Protein 1JVN (pdb70)

Secondary structure (DSSP, 8-state):
--SS-EEEEE--S-S--HHHHHHHHHTT-EEEEESSGGG--STT-S-EEE---S-HHHHHHHHHHTT-HHHHHHHHHTT--EEE--TTGGGEEEETTBTT-----SEEEEEEE--TTTS-SSEEEEE-PPP-TT--TT--TTS-EEEEESEE-B--HHHHHHHHHTT-EEEEEEETTEEEEEEEEETTEEEESSBGGGSHHHHHHHHHHHHTT--PPPP---HHHHHHHS---GGGG----EEEEEEEEE-TTS-EESSTT--HHHHHHHHHHHHTT-SEEEEEEE----GGG-HHHHHHHHHTTT--S-EEEESS-S-EE-TT--EE-HHHHHHHHHHHT-SEEEE-HHHHHHHHHHHHTTS---S-SHHHHHHHHH-GGGEEEEE-EEEEEESSGGG-SS--EE-SS--TT---EEEEEEEETTTTEEEEEEHHHHHHHHHHTT--EEEE--GGGTTT-S---HHHHHHHHHH-SS-EEE-S---SHHHHHHHHHHS--SEEEESHHHHTTS--HHHHHHHHHHTT--------/--SS--EEEE--S-S--HHHHHHHHHTT--EEEESSGGG--TTT-S-EEE---S-HHHHHHHHHHTT-HHHHHHHHHTT--EEE--TTGGGEEEETTBTT-----SEEEEEEEPPTTTS-SSEEEEE-PPP-S---TT--TTS-EEEEESEE-B--HHHHHHHHHTT-EEEEEEETTEEEEEEEEETTEEEESS-GGGSHHHHHHHHHHHHTT--PPPP---HHHHHHHS---GGGG----EEEEEEEEE-TTS-EESSTT--HHHHHHHHHHHHTT-SEEEEEEE----GGG-HHHHHHHHHTTT--S-EEEESS-S-EE-TTS-EE-HHHHHHHHHHTT-SEEEE-HHHHHHHHHHHHTTS---S-SHHHHHHHHH-GGGEEEEE--EEEEESSGGG-SS--EE-SS--TT---EEEEEEEETTTTEEEEEEHHHHHHHHHHHT--EEEE--GGGTT--S---HHHHHHHHHH-SS-EEE-S---SHHHHHHHHHHS--SEEEESHHHHTTS--HHHHHHHHHTTT--------

Organism: Saccharomyces cerevisiae (strain ATCC 204508 / S288c) (NCBI:txid559292)

Nearest PDB structures (foldseek):
  1jvn-assembly2_B  TM=9.986E-01  e=0.000E+00  Saccharomyces cerevisiae
  1ox5-assembly1_A  TM=9.980E-01  e=0.000E+00  Saccharomyces cerevisiae
  1ox4-assembly1_A  TM=9.985E-01  e=0.000E+00  Saccharomyces cerevisiae
  1ox6-assembly2_B  TM=9.957E-01  e=0.000E+00  Saccharomyces cerevisiae
  1ox4-assembly2_B  TM=9.977E-01  e=0.000E+00  Saccharomyces cerevisiae

Sequence (1072 aa):
GSHMPVVHVIDVESGNLQSLTNAIEHLGYEVQLVKSPKDFNISGTSRLILPGVGNYGHFVDNLFNRGFEKPIREYIESGKPIMGIVGLQALFAGSVESPKSTGLNYIDFKLSRFDDSEKPVPEIGWNSCIPSENLFFGLDPYKRYYFVHSFAAILNSEKKKNLENDGWKIAKAKYGSEEFIAAVNKNNIFATQFHPEKSGKAGLNVIENFLKQQSPPIPNYSAEEKELLMNDYSNYGLTRRIIACLDVRTNDQGDLVVTKGDLGKPVQLAQKYYQQGADEVTFLNITDCPLKDTPMLEVLKQAAKTVFVPLTVGGGIKDIVDVDGTKIPALEVASLYFRSGADKVSIGTDAVYAAEKYYELGNRGDGTSPIETISKAYGAQAVVISVDPKRVYVNSQADTKNKVFETEYPGPNGEKYCWYQCTIKGGRESRDLGVWELTRACEALGAGEILLNCIDKDGSNSGYDLELIEHVKDAVKIPVIASSGAGVPEHFEEAFLKTRADACLGAGMFHRGEFTVNDVKEYLLEHGLKVRMDEEGSHMPVVHVIDVESGNLQSLTNAIEHLGYEVQLVKSPKDFNISGTSRLILPGVGNYGHFVDNLFNRGFEKPIREYIESGKPIMGIVGLQALFAGSVESPKSTGLNYIDFKLSRFDDSEKPVPEIGWNSCIPSENLFFGLDPYKRYYFVHSFAAILNSEKKKNLENDGWKIAKAKYGSEEFIAAVNKNNIFATQFHPEKSGKAGLNVIENFLKQQSPPIPNYSAEEKELLMNDYSNYGLTRRIIACLDVRTNDQGDLVVTKGDLGKPVQLAQKYYQQGADEVTFLNITDCPLKDTPMLEVLKQAAKTVFVPLTVGGGIKDIVDVDGTKIPALEVASLYFRSGADKVSIGTDAVYAAEKYYELGNRGDGTSPIETISKAYGAQAVVISVDPKRVYVNSQADTKNKVFETEYPGPNGEKYCWYQCTIKGGRESRDLGVWELTRACEALGAGEILLNCIDKDGSNSGYDLELIEHVKDAVKIPVIASSGAGVPEHFEEAFLKTRADACLGAGMFHRGEFTVNDVKEYLLEHGLKVRMDEE

Foldseek 3Di:
DPPFAEAEEEPLLFFAPLLVQLLQVVLVYHYQYDNAPVSDDLVNHQHYEYEDFFQLCLGQVSCVVSPNLVVVVVNVVVLHAYEYAVHQQLCDQEEPSDVPGGHNHVQYDHKYFDDLVQAAPPDFAWFAWDDDPQDFLARDRLATFTAFHRIFAWDDPVRVVVCVVVQKGFTWTWFQNTIGGQWIDHRRYIYGNTQLSARAPNSSSSVSSSVVVHGDDHDPDDPVSCVLRHQPCQLRRGFFAEEEEFEWEAAPVRETERDHHDVVHLLVLLLVQQQQAHQEYEYEYPYCDFLLVPCVLVSQSSNSSRRSHAYEYEDPLAFDQGNVRDTRGSQNSLRSSRHSHHQAYEAEALLQVQLVVCVVVPNDGPQRGSLQNNCSNRNQSRYEYEWEWDKDFDQDPVRAPDDKDADPDADDVRGRIIFIWTAGDVRPGTDSYTVLSSLLSSVSSGHQEYEYAYVVLAPVLQAFPQVSQQSNVVRDSHAYETHHNHQALVNSVCCSPVHSHSHYYDYVNCVVVVDHSVRSVVVNSVVPGHGRDDHD/DPPAAAAEEEPLLFFAPLLVQLLQVVLVHHYQYHPAPVSDDLVRHQHYEYEDFAQLCLGQVSCVVSPCLVVVVVSVVSLGAYEYAVHQQLCDQEEPSDVVDGHNHVPDDYWYFDDLPQAFPPDFAWFFWDDDPQDFLARDRLATFTAQHGIFAWDDPVSVVVCVVSQKRFTWTFFQNTIGTQWIDHRRYIYGNTQLSARPPSSSSSVSSSSVVHGDDHDDDDPVSCVLRHQPCDLRRGFFAEEEEFEWEAAPVRETERDHPDLVHLLVLLLVQQQLAHQEYEYEYPYCDFLLVPVVLVSQLSSSSRRSHAYEYEDPQAFDQGNVRDTRGSQNSLRSSRHSHHQAYEDEQLLQVQLVVCVVVPNDGPQRGSLQNNCSNRNLSRYEYEWEWDKDFDQDPVRAPADWDFDPDADPVRGRIIFIWTDHDVRPGTDNYTVLSSLLSSVSSGHAEYEYEYNVQAPVCQAFPAVSQQSVVVRDSHAYETEGNNAALVNSLCCSPVHSHSHYYDYVNCVVVVDHVNRSVVVNSVVPGGGRDDHD

Structure (mmCIF, N/CA/C/O backbone):
data_1JVN
#
_entry.id   1JVN
#
_cell.length_a   98.370
_cell.length_b   112.173
_cell.length_c   116.680
_cell.angle_alpha   90.00
_cell.angle_beta   90.00
_cell.angle_gamma   90.00
#
_symmetry.space_group_name_H-M   'P 21 21 21'
#
loop_
_entity.id
_entity.type
_entity.pdbx_description
1 polymer 'BIFUNCTIONAL HISTIDINE BIOSYNTHESIS PROTEIN HISHF'
2 non-polymer 'NICKEL (II) ION'
3 non-polymer 'SULFATE ION'
4 non-polymer 'PYROPHOSPHATE 2-'
5 water water
#
loop_
_atom_site.group_PDB
_atom_site.id
_atom_site.type_symbol
_atom_site.label_atom_id
_atom_site.label_alt_id
_atom_site.label_comp_id
_atom_site.label_asym_id
_atom_site.label_entity_id
_atom_site.label_seq_id
_atom_site.pdbx_PDB_ins_code
_atom_site.Cartn_x
_atom_site.Cartn_y
_atom_site.Cartn_z
_atom_site.occupancy
_atom_site.B_iso_or_equiv
_atom_site.auth_seq_id
_atom_site.auth_comp_id
_atom_site.auth_asym_id
_atom_site.auth_atom_id
_atom_site.pdbx_PDB_model_num
ATOM 1 N N . GLY A 1 1 ? 81.246 48.254 2.974 1.00 22.15 -3 GLY A N 1
ATOM 2 C CA . GLY A 1 1 ? 82.414 49.145 3.203 1.00 23.68 -3 GLY A CA 1
ATOM 3 C C . GLY A 1 1 ? 82.037 50.340 4.060 1.00 23.41 -3 GLY A C 1
ATOM 4 O O . GLY A 1 1 ? 82.910 50.952 4.722 1.00 23.67 -3 GLY A O 1
ATOM 5 N N . SER A 1 2 ? 80.747 50.676 4.036 1.00 22.16 -2 SER A N 1
ATOM 6 C CA . SER A 1 2 ? 80.163 51.783 4.790 1.00 22.88 -2 SER A CA 1
ATOM 7 C C . SER A 1 2 ? 78.636 51.686 4.719 1.00 23.27 -2 SER A C 1
ATOM 8 O O . SER A 1 2 ? 77.918 52.485 5.368 1.00 24.41 -2 SER A O 1
ATOM 11 N N . HIS A 1 3 ? 78.139 50.716 3.944 1.00 24.12 -1 HIS A N 1
ATOM 12 C CA . HIS A 1 3 ? 76.698 50.491 3.773 1.00 24.97 -1 HIS A CA 1
ATOM 13 C C . HIS A 1 3 ? 76.112 49.772 5.000 1.00 25.83 -1 HIS A C 1
ATOM 14 O O . HIS A 1 3 ? 74.881 49.643 5.154 1.00 26.26 -1 HIS A O 1
ATOM 21 N N . MET A 1 4 ? 77.004 49.305 5.868 1.00 26.88 1 MET A N 1
ATOM 22 C CA . MET A 1 4 ? 76.626 48.650 7.123 1.00 27.94 1 MET A CA 1
ATOM 23 C C . MET A 1 4 ? 77.775 48.776 8.141 1.00 27.05 1 MET A C 1
ATOM 24 O O . MET A 1 4 ? 78.949 48.741 7.775 1.00 26.07 1 MET A O 1
ATOM 29 N N . PRO A 1 5 ? 77.491 48.918 9.456 1.00 27.26 2 PRO A N 1
ATOM 30 C CA . PRO A 1 5 ? 78.547 49.123 10.470 1.00 27.06 2 PRO A CA 1
ATOM 31 C C . PRO A 1 5 ? 79.530 47.955 10.543 1.00 28.18 2 PRO A C 1
ATOM 32 O O . PRO A 1 5 ? 79.144 46.795 10.652 1.00 31.10 2 PRO A O 1
ATOM 36 N N . VAL A 1 6 ? 80.808 48.285 10.490 1.00 27.47 3 VAL A N 1
ATOM 37 C CA . VAL A 1 6 ? 81.864 47.289 10.459 1.00 27.32 3 VAL A CA 1
ATOM 38 C C . VAL A 1 6 ? 82.321 46.862 11.848 1.00 26.62 3 VAL A C 1
ATOM 39 O O . VAL A 1 6 ? 82.418 47.697 12.786 1.00 25.48 3 VAL A O 1
ATOM 43 N N . VAL A 1 7 ? 82.569 45.563 11.978 1.00 24.79 4 VAL A N 1
ATOM 44 C CA . VAL A 1 7 ? 83.039 44.966 13.216 1.00 22.61 4 VAL A CA 1
ATOM 45 C C . VAL A 1 7 ? 84.389 44.356 12.904 1.00 23.52 4 VAL A C 1
ATOM 46 O O . VAL A 1 7 ? 84.509 43.483 12.000 1.00 22.39 4 VAL A O 1
ATOM 50 N N . HIS A 1 8 ? 85.410 44.806 13.624 1.00 22.83 5 HIS A N 1
ATOM 51 C CA . HIS A 1 8 ? 86.748 44.275 13.422 1.00 22.91 5 HIS A CA 1
ATOM 52 C C . HIS A 1 8 ? 86.915 43.071 14.321 1.00 23.57 5 HIS A C 1
ATOM 53 O O . HIS A 1 8 ? 86.606 43.126 15.553 1.00 21.88 5 HIS A O 1
ATOM 60 N N . VAL A 1 9 ? 87.351 41.973 13.711 1.00 21.31 6 VAL A N 1
ATOM 61 C CA . VAL A 1 9 ? 87.550 40.721 14.418 1.00 22.32 6 VAL A CA 1
ATOM 62 C C . VAL A 1 9 ? 89.004 40.311 14.311 1.00 23.81 6 VAL A C 1
ATOM 63 O O . VAL A 1 9 ? 89.518 40.025 13.198 1.00 23.18 6 VAL A O 1
ATOM 67 N N . ILE A 1 10 ? 89.681 40.290 15.457 1.00 23.08 7 ILE A N 1
ATOM 68 C CA . ILE A 1 10 ? 91.081 39.897 15.516 1.00 25.74 7 ILE A CA 1
ATOM 69 C C . ILE A 1 10 ? 91.111 38.405 15.203 1.00 26.31 7 ILE A C 1
ATOM 70 O O . ILE A 1 10 ? 90.387 37.601 15.829 1.00 26.27 7 ILE A O 1
ATOM 75 N N . ASP A 1 11 ? 91.920 38.056 14.210 1.00 27.85 8 ASP A N 1
ATOM 76 C CA . ASP A 1 11 ? 92.030 36.693 13.711 1.00 28.84 8 ASP A CA 1
ATOM 77 C C . ASP A 1 11 ? 93.477 36.176 13.777 1.00 30.42 8 ASP A C 1
ATOM 78 O O . ASP A 1 11 ? 94.335 36.589 12.962 1.00 29.43 8 ASP A O 1
ATOM 83 N N . VAL A 1 12 ? 93.744 35.286 14.735 1.00 30.99 9 VAL A N 1
ATOM 84 C CA . VAL A 1 12 ? 95.072 34.690 14.904 1.00 33.71 9 VAL A CA 1
ATOM 85 C C . VAL A 1 12 ? 95.211 33.445 14.018 1.00 34.76 9 VAL A C 1
ATOM 86 O O . VAL A 1 12 ? 96.211 32.695 14.103 1.00 37.17 9 VAL A O 1
ATOM 90 N N . GLU A 1 13 ? 94.206 33.241 13.163 1.00 35.87 10 GLU A N 1
ATOM 91 C CA . GLU A 1 13 ? 94.128 32.130 12.202 1.00 36.86 10 GLU A CA 1
ATOM 92 C C . GLU A 1 13 ? 94.269 30.724 12.816 1.00 37.12 10 GLU A C 1
ATOM 93 O O . GLU A 1 13 ? 95.086 29.878 12.358 1.00 35.88 10 GLU A O 1
ATOM 99 N N . SER A 1 14 ? 93.476 30.483 13.858 1.00 35.90 11 SER A N 1
ATOM 100 C CA . SER A 1 14 ? 93.453 29.202 14.559 1.00 35.47 11 SER A CA 1
ATOM 101 C C . SER A 1 14 ? 92.059 28.972 15.131 1.00 35.38 11 SER A C 1
ATOM 102 O O . SER A 1 14 ? 91.511 29.839 15.863 1.00 34.09 11 SER A O 1
ATOM 105 N N . GLY A 1 15 ? 91.474 27.828 14.788 1.00 34.05 12 GLY A N 1
ATOM 106 C CA . GLY A 1 15 ? 90.153 27.483 15.286 1.00 33.25 12 GLY A CA 1
ATOM 107 C C . GLY A 1 15 ? 88.988 27.941 14.432 1.00 32.85 12 GLY A C 1
ATOM 108 O O . GLY A 1 15 ? 89.175 28.557 13.346 1.00 32.68 12 GLY A O 1
ATOM 109 N N . ASN A 1 16 ? 87.782 27.664 14.922 1.00 32.09 13 ASN A N 1
ATOM 110 C CA . ASN A 1 16 ? 86.549 28.018 14.238 1.00 31.69 13 ASN A CA 1
ATOM 111 C C . ASN A 1 16 ? 86.186 29.496 14.409 1.00 31.65 13 ASN A C 1
ATOM 112 O O . ASN A 1 16 ? 85.828 29.949 15.525 1.00 31.23 13 ASN A O 1
ATOM 117 N N . LEU A 1 17 ? 86.294 30.241 13.312 1.00 31.32 14 LEU A N 1
ATOM 118 C CA . LEU A 1 17 ? 85.958 31.661 13.296 1.00 31.45 14 LEU A CA 1
ATOM 119 C C . LEU A 1 17 ? 84.755 31.841 12.363 1.00 30.85 14 LEU A C 1
ATOM 120 O O . LEU A 1 17 ? 84.250 32.972 12.183 1.00 31.79 14 LEU A O 1
ATOM 125 N N . GLN A 1 18 ? 84.278 30.724 11.800 1.00 29.71 15 GLN A N 1
ATOM 126 C CA . GLN A 1 18 ? 83.120 30.704 10.888 1.00 29.73 15 GLN A CA 1
ATOM 127 C C . GLN A 1 18 ? 81.849 31.134 11.595 1.00 28.72 15 GLN A C 1
ATOM 128 O O . GLN A 1 18 ? 81.110 32.016 11.096 1.00 26.71 15 GLN A O 1
ATOM 134 N N . SER A 1 19 ? 81.599 30.518 12.753 1.00 26.09 16 SER A N 1
ATOM 135 C CA . SER A 1 19 ? 80.419 30.801 13.578 1.00 25.47 16 SER A CA 1
ATOM 136 C C . SER A 1 19 ? 80.314 32.256 13.997 1.00 23.02 16 SER A C 1
ATOM 137 O O . SER A 1 19 ? 79.244 32.878 13.825 1.00 21.57 16 SER A O 1
ATOM 140 N N . LEU A 1 20 ? 81.413 32.810 14.520 1.00 23.57 17 LEU A N 1
ATOM 141 C CA . LEU A 1 20 ? 81.435 34.208 14.964 1.00 23.10 17 LEU A CA 1
ATOM 142 C C . LEU A 1 20 ? 81.206 35.152 13.794 1.00 22.96 17 LEU A C 1
ATOM 143 O O . LEU A 1 20 ? 80.341 36.048 13.887 1.00 23.51 17 LEU A O 1
ATOM 148 N N . THR A 1 21 ? 81.928 34.949 12.689 1.00 22.38 18 THR A N 1
ATOM 149 C CA . THR A 1 21 ? 81.765 35.815 11.516 1.00 25.42 18 THR A CA 1
ATOM 150 C C . THR A 1 21 ? 80.343 35.711 10.958 1.00 24.02 18 THR A C 1
ATOM 151 O O . THR A 1 21 ? 79.700 36.751 10.689 1.00 23.94 18 THR A O 1
ATOM 155 N N . ASN A 1 22 ? 79.824 34.485 10.837 1.00 23.45 19 ASN A N 1
ATOM 156 C CA . ASN A 1 22 ? 78.456 34.277 10.341 1.00 23.90 19 ASN A CA 1
ATOM 157 C C . ASN A 1 22 ? 77.413 34.883 11.277 1.00 24.40 19 ASN A C 1
ATOM 158 O O . ASN A 1 22 ? 76.365 35.387 10.811 1.00 23.98 19 ASN A O 1
ATOM 163 N N . ALA A 1 23 ? 77.694 34.856 12.584 1.00 23.08 20 ALA A N 1
ATOM 164 C CA . ALA A 1 23 ? 76.784 35.419 13.587 1.00 24.02 20 ALA A CA 1
ATOM 165 C C . ALA A 1 23 ? 76.706 36.936 13.414 1.00 23.17 20 ALA A C 1
ATOM 166 O O . ALA A 1 23 ? 75.600 37.516 13.388 1.00 23.11 20 ALA A O 1
ATOM 168 N N . ILE A 1 24 ? 77.868 37.572 13.272 1.00 23.12 21 ILE A N 1
ATOM 169 C CA . ILE A 1 24 ? 77.959 39.024 13.080 1.00 23.38 21 ILE A CA 1
ATOM 170 C C . ILE A 1 24 ? 77.268 39.463 11.772 1.00 25.09 21 ILE A C 1
ATOM 171 O O . ILE A 1 24 ? 76.484 40.450 11.779 1.00 22.58 21 ILE A O 1
ATOM 176 N N . GLU A 1 25 ? 77.520 38.739 10.673 1.00 25.04 22 GLU A N 1
ATOM 177 C CA . GLU A 1 25 ? 76.897 39.059 9.378 1.00 27.08 22 GLU A CA 1
ATOM 178 C C . GLU A 1 25 ? 75.382 38.875 9.460 1.00 27.26 22 GLU A C 1
ATOM 179 O O . GLU A 1 25 ? 74.618 39.701 8.927 1.00 25.83 22 GLU A O 1
ATOM 185 N N . HIS A 1 26 ? 74.955 37.821 10.161 1.00 28.54 23 HIS A N 1
ATOM 186 C CA . HIS A 1 26 ? 73.535 37.495 10.363 1.00 29.42 23 HIS A CA 1
ATOM 187 C C . HIS A 1 26 ? 72.800 38.633 11.090 1.00 28.97 23 HIS A C 1
ATOM 188 O O . HIS A 1 26 ? 71.572 38.826 10.913 1.00 28.94 23 HIS A O 1
ATOM 195 N N . LEU A 1 27 ? 73.549 39.390 11.888 1.00 27.21 24 LEU A N 1
ATOM 196 C CA . LEU A 1 27 ? 73.005 40.516 12.646 1.00 26.51 24 LEU A CA 1
ATOM 197 C C . LEU A 1 27 ? 72.990 41.820 11.848 1.00 25.85 24 LEU A C 1
ATOM 198 O O . LEU A 1 27 ? 72.597 42.889 12.376 1.00 25.08 24 LEU A O 1
ATOM 203 N N . GLY A 1 28 ? 73.416 41.742 10.588 1.00 27.10 25 GLY A N 1
ATOM 204 C CA . GLY A 1 28 ? 73.413 42.912 9.724 1.00 26.68 25 GLY A CA 1
ATOM 205 C C . GLY A 1 28 ? 74.684 43.735 9.735 1.00 27.53 25 GLY A C 1
ATOM 206 O O . GLY A 1 28 ? 74.656 44.934 9.389 1.00 27.30 25 GLY A O 1
ATOM 207 N N . TYR A 1 29 ? 75.798 43.118 10.121 1.00 26.70 26 TYR A N 1
ATOM 208 C CA . TYR A 1 29 ? 77.079 43.816 10.162 1.00 27.16 26 TYR A CA 1
ATOM 209 C C . TYR A 1 29 ? 78.063 43.229 9.180 1.00 27.21 26 TYR A C 1
ATOM 210 O O . TYR A 1 29 ? 77.907 42.073 8.734 1.00 28.26 26 TYR A O 1
ATOM 219 N N . GLU A 1 30 ? 79.076 44.019 8.842 1.00 27.25 27 GLU A N 1
ATOM 220 C CA . GLU A 1 30 ? 80.129 43.586 7.934 1.00 28.05 27 GLU A CA 1
ATOM 221 C C . GLU A 1 30 ? 81.327 43.250 8.803 1.00 26.26 27 GLU A C 1
ATOM 222 O O . GLU A 1 30 ? 81.665 44.004 9.751 1.00 26.07 27 GLU A O 1
ATOM 228 N N . VAL A 1 31 ? 81.964 42.128 8.498 1.00 25.54 28 VAL A N 1
ATOM 229 C CA . VAL A 1 31 ? 83.127 41.692 9.243 1.00 26.92 28 VAL A CA 1
ATOM 230 C C . VAL A 1 31 ? 84.401 42.073 8.511 1.00 26.99 28 VAL A C 1
ATOM 231 O O . VAL A 1 31 ? 84.506 41.925 7.266 1.00 28.51 28 VAL A O 1
ATOM 235 N N . GLN A 1 32 ? 85.352 42.591 9.279 1.00 27.32 29 GLN A N 1
ATOM 236 C CA . GLN A 1 32 ? 86.667 42.950 8.773 1.00 29.25 29 GLN A CA 1
ATOM 237 C C . GLN A 1 32 ? 87.614 42.160 9.655 1.00 28.97 29 GLN A C 1
ATOM 238 O O . GLN A 1 32 ? 87.720 42.426 10.876 1.00 26.57 29 GLN A O 1
ATOM 244 N N . LEU A 1 33 ? 88.279 41.176 9.056 1.00 29.60 30 LEU A N 1
ATOM 245 C CA . LEU A 1 33 ? 89.230 40.333 9.770 1.00 31.26 30 LEU A CA 1
ATOM 246 C C . LEU A 1 33 ? 90.541 41.093 9.931 1.00 32.04 30 LEU A C 1
ATOM 247 O O . LEU A 1 33 ? 91.031 41.736 8.966 1.00 31.71 30 LEU A O 1
ATOM 252 N N . VAL A 1 34 ? 91.087 41.050 11.144 1.00 31.56 31 VAL A N 1
ATOM 253 C CA . VAL A 1 34 ? 92.345 41.715 11.468 1.00 32.38 31 VAL A CA 1
ATOM 254 C C . VAL A 1 34 ? 93.324 40.618 11.883 1.00 32.54 31 VAL A C 1
ATOM 255 O O . VAL A 1 34 ? 93.321 40.147 13.049 1.00 32.40 31 VAL A O 1
ATOM 259 N N . LYS A 1 35 ? 94.143 40.203 10.921 1.00 32.53 32 LYS A N 1
ATOM 260 C CA . LYS A 1 35 ? 95.132 39.150 11.117 1.00 34.28 32 LYS A CA 1
ATOM 261 C C . LYS A 1 35 ? 96.468 39.733 11.545 1.00 35.09 32 LYS A C 1
ATOM 262 O O . LYS A 1 35 ? 97.318 39.026 12.132 1.00 33.98 32 LYS A O 1
ATOM 268 N N . SER A 1 36 ? 96.638 41.023 11.265 1.00 35.84 33 SER A N 1
ATOM 269 C CA . SER A 1 36 ? 97.853 41.765 11.596 1.00 37.36 33 SER A CA 1
ATOM 270 C C . SER A 1 36 ? 97.484 43.176 11.971 1.00 37.57 33 SER A C 1
ATOM 271 O O . SER A 1 36 ? 96.516 43.735 11.469 1.00 36.63 33 SER A O 1
ATOM 274 N N . PRO A 1 37 ? 98.232 43.772 12.853 1.00 38.47 34 PRO A N 1
ATOM 275 C CA . PRO A 1 37 ? 97.950 45.129 13.309 1.00 40.76 34 PRO A CA 1
ATOM 276 C C . PRO A 1 37 ? 97.997 46.160 12.190 1.00 43.18 34 PRO A C 1
ATOM 277 O O . PRO A 1 37 ? 97.584 47.307 12.368 1.00 43.12 34 PRO A O 1
ATOM 281 N N . LYS A 1 38 ? 98.495 45.779 11.037 1.00 44.75 35 LYS A N 1
ATOM 282 C CA . LYS A 1 38 ? 98.493 46.697 9.923 1.00 47.02 35 LYS A CA 1
ATOM 283 C C . LYS A 1 38 ? 97.097 46.744 9.298 1.00 47.04 35 LYS A C 1
ATOM 284 O O . LYS A 1 38 ? 96.759 47.704 8.557 1.00 46.74 35 LYS A O 1
ATOM 290 N N . ASP A 1 39 ? 96.291 45.723 9.600 1.00 46.90 36 ASP A N 1
ATOM 291 C CA . ASP A 1 39 ? 94.931 45.588 9.069 1.00 46.60 36 ASP A CA 1
ATOM 292 C C . ASP A 1 39 ? 93.880 46.491 9.710 1.00 46.26 36 ASP A C 1
ATOM 293 O O . ASP A 1 39 ? 92.700 46.498 9.266 1.00 45.60 36 ASP A O 1
ATOM 298 N N . PHE A 1 40 ? 94.277 47.240 10.743 1.00 45.72 37 PHE A N 1
ATOM 299 C CA . PHE A 1 40 ? 93.354 48.166 11.414 1.00 45.97 37 PHE A CA 1
ATOM 300 C C . PHE A 1 40 ? 94.032 49.311 12.153 1.00 44.87 37 PHE A C 1
ATOM 301 O O . PHE A 1 40 ? 95.186 49.182 12.634 1.00 44.95 37 PHE A O 1
ATOM 309 N N . ASN A 1 41 ? 93.321 50.433 12.230 1.00 43.96 38 ASN A N 1
ATOM 310 C CA . ASN A 1 41 ? 93.800 51.615 12.938 1.00 44.06 38 ASN A CA 1
ATOM 311 C C . ASN A 1 41 ? 92.754 51.937 14.007 1.00 42.13 38 ASN A C 1
ATOM 312 O O . ASN A 1 41 ? 91.544 51.663 13.807 1.00 41.83 38 ASN A O 1
ATOM 317 N N . ILE A 1 42 ? 93.197 52.506 15.128 1.00 40.61 39 ILE A N 1
ATOM 318 C CA . ILE A 1 42 ? 92.313 52.854 16.246 1.00 39.85 39 ILE A CA 1
ATOM 319 C C . ILE A 1 42 ? 91.112 53.716 15.843 1.00 38.95 39 ILE A C 1
ATOM 320 O O . ILE A 1 42 ? 89.947 53.317 16.071 1.00 36.80 39 ILE A O 1
ATOM 325 N N . SER A 1 43 ? 91.393 54.868 15.230 1.00 37.61 40 SER A N 1
ATOM 326 C CA . SER A 1 43 ? 90.372 55.833 14.799 1.00 36.78 40 SER A CA 1
ATOM 327 C C . SER A 1 43 ? 89.272 55.286 13.887 1.00 35.30 40 SER A C 1
ATOM 328 O O . SER A 1 43 ? 88.110 55.742 13.955 1.00 35.85 40 SER A O 1
ATOM 331 N N . GLY A 1 44 ? 89.624 54.313 13.049 1.00 33.75 41 GLY A N 1
ATOM 332 C CA . GLY A 1 44 ? 88.668 53.725 12.121 1.00 32.97 41 GLY A CA 1
ATOM 333 C C . GLY A 1 44 ? 87.980 52.451 12.590 1.00 32.11 41 GLY A C 1
ATOM 334 O O . GLY A 1 44 ? 87.233 51.821 11.802 1.00 31.75 41 GLY A O 1
ATOM 335 N N . THR A 1 45 ? 88.219 52.067 13.845 1.00 30.32 42 THR A N 1
ATOM 336 C CA . THR A 1 45 ? 87.613 50.873 14.445 1.00 29.57 42 THR A CA 1
ATOM 337 C C . THR A 1 45 ? 86.611 51.334 15.508 1.00 28.65 42 THR A C 1
ATOM 338 O O . THR A 1 45 ? 86.987 52.060 16.460 1.00 27.34 42 THR A O 1
ATOM 342 N N . SER A 1 46 ? 85.350 50.930 15.360 1.00 28.32 43 SER A N 1
ATOM 343 C CA . SER A 1 46 ? 84.311 51.321 16.314 1.00 27.52 43 SER A CA 1
ATOM 344 C C . SER A 1 46 ? 83.819 50.149 17.149 1.00 26.09 43 SER A C 1
ATOM 345 O O . SER A 1 46 ? 83.271 50.351 18.258 1.00 27.61 43 SER A O 1
ATOM 348 N N . ARG A 1 47 ? 84.007 48.938 16.624 1.00 26.01 44 ARG A N 1
ATOM 349 C CA . ARG A 1 47 ? 83.625 47.696 17.305 1.00 24.97 44 ARG A CA 1
ATOM 350 C C . ARG A 1 47 ? 84.725 46.663 17.090 1.00 24.82 44 ARG A C 1
ATOM 351 O O . ARG A 1 47 ? 85.006 46.252 15.932 1.00 25.51 44 ARG A O 1
ATOM 359 N N . LEU A 1 48 ? 85.358 46.251 18.185 1.00 24.85 45 LEU A N 1
ATOM 360 C CA . LEU A 1 48 ? 86.437 45.267 18.128 1.00 24.94 45 LEU A CA 1
ATOM 361 C C . LEU A 1 48 ? 86.066 44.025 18.917 1.00 24.90 45 LEU A C 1
ATOM 362 O O . LEU A 1 48 ? 85.524 44.120 20.056 1.00 23.12 45 LEU A O 1
ATOM 367 N N . ILE A 1 49 ? 86.348 42.868 18.325 1.00 24.45 46 ILE A N 1
ATOM 368 C CA . ILE A 1 49 ? 86.074 41.581 18.952 1.00 24.39 46 ILE A CA 1
ATOM 369 C C . ILE A 1 49 ? 87.344 40.741 19.000 1.00 25.00 46 ILE A C 1
ATOM 370 O O . ILE A 1 49 ? 88.045 40.602 17.993 1.00 23.86 46 ILE A O 1
ATOM 375 N N . LEU A 1 50 ? 87.630 40.194 20.175 1.00 23.88 47 LEU A N 1
ATOM 376 C CA . LEU A 1 50 ? 88.823 39.382 20.367 1.00 25.68 47 LEU A CA 1
ATOM 377 C C . LEU A 1 50 ? 88.533 37.912 20.663 1.00 27.32 47 LEU A C 1
ATOM 378 O O . LEU A 1 50 ? 88.633 37.469 21.808 1.00 28.86 47 LEU A O 1
ATOM 383 N N . PRO A 1 51 ? 88.162 37.135 19.630 1.00 27.96 48 PRO A N 1
ATOM 384 C CA . PRO A 1 51 ? 87.890 35.702 19.765 1.00 29.87 48 PRO A CA 1
ATOM 385 C C . PRO A 1 51 ? 89.123 34.878 20.074 1.00 31.02 48 PRO A C 1
ATOM 386 O O . PRO A 1 51 ? 90.237 35.220 19.655 1.00 32.64 48 PRO A O 1
ATOM 390 N N . GLY A 1 52 ? 88.873 33.795 20.791 1.00 33.51 49 GLY A N 1
ATOM 391 C CA . GLY A 1 52 ? 89.915 32.897 21.186 1.00 34.88 49 GLY A CA 1
ATOM 392 C C . GLY A 1 52 ? 89.399 31.521 21.512 1.00 35.80 49 GLY A C 1
ATOM 393 O O . GLY A 1 52 ? 88.336 31.370 22.117 1.00 36.38 49 GLY A O 1
ATOM 394 N N . VAL A 1 53 ? 90.176 30.554 21.093 1.00 36.29 50 VAL A N 1
ATOM 395 C CA . VAL A 1 53 ? 89.880 29.179 21.361 1.00 35.75 50 VAL A CA 1
ATOM 396 C C . VAL A 1 53 ? 91.163 28.445 21.641 1.00 34.89 50 VAL A C 1
ATOM 397 O O . VAL A 1 53 ? 92.238 28.860 21.203 1.00 33.57 50 VAL A O 1
ATOM 401 N N . GLY A 1 54 ? 91.046 27.396 22.398 1.00 33.41 51 GLY A N 1
ATOM 402 C CA . GLY A 1 54 ? 92.165 26.549 22.658 1.00 33.73 51 GLY A CA 1
ATOM 403 C C . GLY A 1 54 ? 93.039 26.966 23.824 1.00 32.85 51 GLY A C 1
ATOM 404 O O . GLY A 1 54 ? 92.702 27.904 24.574 1.00 32.33 51 GLY A O 1
ATOM 405 N N . ASN A 1 55 ? 94.117 26.184 23.900 1.00 32.17 52 ASN A N 1
ATOM 406 C CA . ASN A 1 55 ? 95.126 26.345 24.896 1.00 32.74 52 ASN A CA 1
ATOM 407 C C . ASN A 1 55 ? 95.419 27.843 25.053 1.00 31.98 52 ASN A C 1
ATOM 408 O O . ASN A 1 55 ? 95.571 28.567 24.037 1.00 31.75 52 ASN A O 1
ATOM 413 N N . TYR A 1 56 ? 95.493 28.298 26.308 1.00 30.42 53 TYR A N 1
ATOM 414 C CA . TYR A 1 56 ? 95.742 29.702 26.638 1.00 29.80 53 TYR A CA 1
ATOM 415 C C . TYR A 1 56 ? 97.014 30.230 25.993 1.00 30.09 53 TYR A C 1
ATOM 416 O O . TYR A 1 56 ? 96.977 31.240 25.259 1.00 27.97 53 TYR A O 1
ATOM 425 N N . GLY A 1 57 ? 98.134 29.556 26.261 1.00 31.71 54 GLY A N 1
ATOM 426 C CA . GLY A 1 57 ? 99.418 29.954 25.699 1.00 33.02 54 GLY A CA 1
ATOM 427 C C . GLY A 1 57 ? 99.414 29.931 24.182 1.00 34.10 54 GLY A C 1
ATOM 428 O O . GLY A 1 57 ? 99.953 30.850 23.548 1.00 34.81 54 GLY A O 1
ATOM 429 N N . HIS A 1 58 ? 98.783 28.906 23.605 1.00 36.23 55 HIS A N 1
ATOM 430 C CA . HIS A 1 58 ? 98.674 28.730 22.148 1.00 36.45 55 HIS A CA 1
ATOM 431 C C . HIS A 1 58 ? 98.031 29.969 21.503 1.00 36.07 55 HIS A C 1
ATOM 432 O O . HIS A 1 58 ? 98.458 30.406 20.409 1.00 37.54 55 HIS A O 1
ATOM 439 N N . PHE A 1 59 ? 97.039 30.548 22.187 1.00 34.61 56 PHE A N 1
ATOM 440 C CA . PHE A 1 59 ? 96.344 31.743 21.700 1.00 31.23 56 PHE A CA 1
ATOM 441 C C . PHE A 1 59 ? 97.114 33.030 21.995 1.00 30.37 56 PHE A C 1
ATOM 442 O O . PHE A 1 59 ? 97.426 33.803 21.064 1.00 29.78 56 PHE A O 1
ATOM 450 N N . VAL A 1 60 ? 97.419 33.262 23.272 1.00 30.56 57 VAL A N 1
ATOM 451 C CA . VAL A 1 60 ? 98.129 34.469 23.699 1.00 31.87 57 VAL A CA 1
ATOM 452 C C . VAL A 1 60 ? 99.525 34.645 23.076 1.00 31.72 57 VAL A C 1
ATOM 453 O O . VAL A 1 60 ? 99.895 35.785 22.701 1.00 30.61 57 VAL A O 1
ATOM 457 N N . ASP A 1 61 ? 100.290 33.556 22.936 1.00 31.40 58 ASP A N 1
ATOM 458 C CA . ASP A 1 61 ? 101.626 33.647 22.323 1.00 33.46 58 ASP A CA 1
ATOM 459 C C . ASP A 1 61 ? 101.467 34.120 20.886 1.00 32.63 58 ASP A C 1
ATOM 460 O O . ASP A 1 61 ? 102.169 35.050 20.446 1.00 30.75 58 ASP A O 1
ATOM 465 N N . ASN A 1 62 ? 100.510 33.517 20.178 1.00 32.46 59 ASN A N 1
ATOM 466 C CA . ASN A 1 62 ? 100.213 33.856 18.786 1.00 34.69 59 ASN A CA 1
ATOM 467 C C . ASN A 1 62 ? 99.791 35.331 18.697 1.00 34.17 59 ASN A C 1
ATOM 468 O O . ASN A 1 62 ? 100.359 36.104 17.893 1.00 33.77 59 ASN A O 1
ATOM 473 N N . LEU A 1 63 ? 98.831 35.722 19.541 1.00 33.94 60 LEU A N 1
ATOM 474 C CA . LEU A 1 63 ? 98.296 37.091 19.582 1.00 33.10 60 LEU A CA 1
ATOM 475 C C . LEU A 1 63 ? 99.373 38.160 19.820 1.00 33.63 60 LEU A C 1
ATOM 476 O O . LEU A 1 63 ? 99.410 39.194 19.099 1.00 32.95 60 LEU A O 1
ATOM 481 N N . PHE A 1 64 ? 100.242 37.923 20.806 1.00 33.00 61 PHE A N 1
ATOM 482 C CA . PHE A 1 64 ? 101.310 38.867 21.142 1.00 34.90 61 PHE A CA 1
ATOM 483 C C . PHE A 1 64 ? 102.465 38.846 20.141 1.00 35.01 61 PHE A C 1
ATOM 484 O O . PHE A 1 64 ? 103.071 39.904 19.876 1.00 33.51 61 PHE A O 1
ATOM 492 N N . ASN A 1 65 ? 102.746 37.671 19.561 1.00 35.33 62 ASN A N 1
ATOM 493 C CA . ASN A 1 65 ? 103.801 37.509 18.541 1.00 37.38 62 ASN A CA 1
ATOM 494 C C . ASN A 1 65 ? 103.478 38.338 17.316 1.00 36.64 62 ASN A C 1
ATOM 495 O O . ASN A 1 65 ? 104.386 38.918 16.682 1.00 36.16 62 ASN A O 1
ATOM 500 N N . ARG A 1 66 ? 102.186 38.389 16.986 1.00 35.99 63 ARG A N 1
ATOM 501 C CA . ARG A 1 66 ? 101.694 39.140 15.836 1.00 35.87 63 ARG A CA 1
ATOM 502 C C . ARG A 1 66 ? 101.676 40.642 16.107 1.00 34.84 63 ARG A C 1
ATOM 503 O O . ARG A 1 66 ? 101.338 41.447 15.211 1.00 35.66 63 ARG A O 1
ATOM 511 N N . GLY A 1 67 ? 102.038 41.013 17.336 1.00 34.93 64 GLY A N 1
ATOM 512 C CA . GLY A 1 67 ? 102.099 42.414 17.738 1.00 34.73 64 GLY A CA 1
ATOM 513 C C . GLY A 1 67 ? 100.793 43.101 18.113 1.00 34.86 64 GLY A C 1
ATOM 514 O O . GLY A 1 67 ? 100.666 44.341 17.939 1.00 34.54 64 GLY A O 1
ATOM 515 N N . PHE A 1 68 ? 99.839 42.343 18.649 1.00 34.24 65 PHE A N 1
ATOM 516 C CA . PHE A 1 68 ? 98.540 42.906 19.014 1.00 33.53 65 PHE A CA 1
ATOM 517 C C . PHE A 1 68 ? 98.416 43.551 20.404 1.00 33.55 65 PHE A C 1
ATOM 518 O O . PHE A 1 68 ? 97.478 44.314 20.655 1.00 33.73 65 PHE A O 1
ATOM 526 N N . GLU A 1 69 ? 99.331 43.291 21.326 1.00 34.60 66 GLU A N 1
ATOM 527 C CA . GLU A 1 69 ? 99.220 43.864 22.679 1.00 36.76 66 GLU A CA 1
ATOM 528 C C . GLU A 1 69 ? 98.994 45.388 22.670 1.00 37.55 66 GLU A C 1
ATOM 529 O O . GLU A 1 69 ? 97.982 45.881 23.174 1.00 35.97 66 GLU A O 1
ATOM 535 N N . LYS A 1 70 ? 99.938 46.143 22.100 1.00 38.00 67 LYS A N 1
ATOM 536 C CA . LYS A 1 70 ? 99.842 47.609 22.079 1.00 37.54 67 LYS A CA 1
ATOM 537 C C . LYS A 1 70 ? 98.556 48.103 21.405 1.00 36.38 67 LYS A C 1
ATOM 538 O O . LYS A 1 70 ? 97.811 48.904 21.963 1.00 37.29 67 LYS A O 1
ATOM 544 N N . PRO A 1 71 ? 98.242 47.649 20.180 1.00 34.34 68 PRO A N 1
ATOM 545 C CA . PRO A 1 71 ? 97.018 48.075 19.488 1.00 33.87 68 PRO A CA 1
ATOM 546 C C . PRO A 1 71 ? 95.752 47.715 20.284 1.00 32.40 68 PRO A C 1
ATOM 547 O O . PRO A 1 71 ? 94.735 48.399 20.194 1.00 31.46 68 PRO A O 1
ATOM 551 N N . ILE A 1 72 ? 95.789 46.637 21.083 1.00 31.25 69 ILE A N 1
ATOM 552 C CA . ILE A 1 72 ? 94.623 46.264 21.906 1.00 29.89 69 ILE A CA 1
ATOM 553 C C . ILE A 1 72 ? 94.501 47.220 23.090 1.0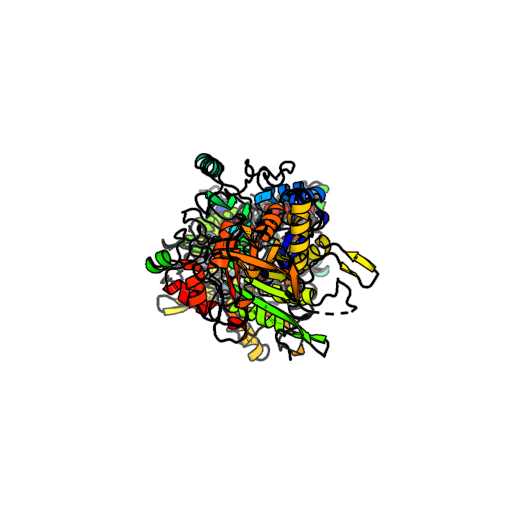0 30.95 69 ILE A C 1
ATOM 554 O O . ILE A 1 72 ? 93.386 47.701 23.396 1.00 30.77 69 ILE A O 1
ATOM 559 N N . ARG A 1 73 ? 95.629 47.519 23.737 1.00 30.97 70 ARG A N 1
ATOM 560 C CA . ARG A 1 73 ? 95.641 48.432 24.875 1.00 31.71 70 ARG A CA 1
ATOM 561 C C . ARG A 1 73 ? 95.262 49.832 24.430 1.00 32.09 70 ARG A C 1
ATOM 562 O O . ARG A 1 73 ? 94.441 50.495 25.094 1.00 30.78 70 ARG A O 1
ATOM 570 N N . GLU A 1 74 ? 95.809 50.264 23.290 1.00 33.45 71 GLU A N 1
ATOM 571 C CA . GLU A 1 74 ? 95.522 51.590 22.725 1.00 34.34 71 GLU A CA 1
ATOM 572 C C . GLU A 1 74 ? 94.054 51.733 22.382 1.00 33.33 71 GLU A C 1
ATOM 573 O O . GLU A 1 74 ? 93.430 52.787 22.672 1.00 32.84 71 GLU A O 1
ATOM 579 N N . TYR A 1 75 ? 93.486 50.681 21.787 1.00 31.57 72 TYR A N 1
ATOM 580 C CA . TYR A 1 75 ? 92.071 50.676 21.416 1.00 29.84 72 TYR A CA 1
ATOM 581 C C . TYR A 1 75 ? 91.217 50.767 22.678 1.00 28.67 72 TYR A C 1
ATOM 582 O O . TYR A 1 75 ? 90.213 51.506 22.708 1.00 27.78 72 TYR A O 1
ATOM 591 N N . ILE A 1 76 ? 91.622 50.039 23.720 1.00 27.65 73 ILE A N 1
ATOM 592 C CA . ILE A 1 76 ? 90.910 50.042 24.998 1.00 28.59 73 ILE A CA 1
ATOM 593 C C . ILE A 1 76 ? 90.982 51.440 25.642 1.00 29.77 73 ILE A C 1
ATOM 594 O O . ILE A 1 76 ? 89.972 51.930 26.205 1.00 28.69 73 ILE A O 1
ATOM 599 N N . GLU A 1 77 ? 92.146 52.089 25.532 1.00 30.87 74 GLU A N 1
ATOM 600 C CA . GLU A 1 77 ? 92.343 53.432 26.095 1.00 32.60 74 GLU A CA 1
ATOM 601 C C . GLU A 1 77 ? 91.549 54.492 25.333 1.00 31.62 74 GLU A C 1
ATOM 602 O O . GLU A 1 77 ? 91.250 55.573 25.885 1.00 31.65 74 GLU A O 1
ATOM 608 N N . SER A 1 78 ? 91.180 54.183 24.088 1.00 31.10 75 SER A N 1
ATOM 609 C CA . SER A 1 78 ? 90.387 55.103 23.263 1.00 30.65 75 SER A CA 1
ATOM 610 C C . SER A 1 78 ? 88.955 55.173 23.806 1.00 29.60 75 SER A C 1
ATOM 611 O O . SER A 1 78 ? 88.184 56.084 23.450 1.00 28.68 75 SER A O 1
ATOM 614 N N . GLY A 1 79 ? 88.605 54.216 24.666 1.00 28.69 76 GLY A N 1
ATOM 615 C CA . GLY A 1 79 ? 87.275 54.178 25.261 1.00 26.96 76 GLY A CA 1
ATOM 616 C C . GLY A 1 79 ? 86.202 53.534 24.377 1.00 26.94 76 GLY A C 1
ATOM 617 O O . GLY A 1 79 ? 85.018 53.539 24.730 1.00 25.56 76 GLY A O 1
ATOM 618 N N . LYS A 1 80 ? 86.599 52.975 23.239 1.00 25.45 77 LYS A N 1
ATOM 619 C CA . LYS A 1 80 ? 85.636 52.352 22.323 1.00 25.70 77 LYS A CA 1
ATOM 620 C C . LYS A 1 80 ? 85.394 50.877 22.686 1.00 24.40 77 LYS A C 1
ATOM 621 O O . LYS A 1 80 ? 86.252 50.226 23.280 1.00 25.45 77 LYS A O 1
ATOM 627 N N . PRO A 1 81 ? 84.204 50.350 22.323 1.00 24.26 78 PRO A N 1
ATOM 628 C CA . PRO A 1 81 ? 83.763 48.975 22.661 1.00 23.16 78 PRO A CA 1
ATOM 629 C C . PRO A 1 81 ? 84.626 47.820 22.129 1.00 21.88 78 PRO A C 1
ATOM 630 O O . PRO A 1 81 ? 84.917 47.732 20.933 1.00 23.17 78 PRO A O 1
ATOM 634 N N . ILE A 1 82 ? 84.995 46.947 23.074 1.00 20.67 79 ILE A N 1
ATOM 635 C CA . ILE A 1 82 ? 85.741 45.729 22.793 1.00 19.02 79 ILE A CA 1
ATOM 636 C C . ILE A 1 82 ? 85.083 44.547 23.507 1.00 19.30 79 ILE A C 1
ATOM 637 O O . ILE A 1 82 ? 84.656 44.665 24.662 1.00 17.63 79 ILE A O 1
ATOM 642 N N . MET A 1 83 ? 84.995 43.428 22.796 1.00 17.87 80 MET A N 1
ATOM 643 C CA . MET A 1 83 ? 84.401 42.210 23.335 1.00 18.64 80 MET A CA 1
ATOM 644 C C . MET A 1 83 ? 85.354 41.023 23.165 1.00 18.31 80 MET A C 1
ATOM 645 O O . MET A 1 83 ? 85.796 40.708 22.037 1.00 18.71 80 MET A O 1
ATOM 650 N N . GLY A 1 84 ? 85.657 40.371 24.282 1.00 16.18 81 GLY A N 1
ATOM 651 C CA . GLY A 1 84 ? 86.507 39.197 24.273 1.00 15.79 81 GLY A CA 1
ATOM 652 C C . GLY A 1 84 ? 85.615 37.981 24.430 1.00 17.73 81 GLY A C 1
ATOM 653 O O . GLY A 1 84 ? 84.588 38.033 25.161 1.00 19.09 81 GLY A O 1
ATOM 654 N N . ILE A 1 85 ? 85.964 36.890 23.757 1.00 18.01 82 ILE A N 1
ATOM 655 C CA . ILE A 1 85 ? 85.167 35.649 23.809 1.00 19.98 82 ILE A CA 1
ATOM 656 C C . ILE A 1 85 ? 86.082 34.483 24.194 1.00 21.10 82 ILE A C 1
ATOM 657 O O . ILE A 1 85 ? 87.114 34.267 23.556 1.00 20.47 82 ILE A O 1
ATOM 678 N N . VAL A 1 87 ? 88.903 32.464 25.381 1.00 22.66 84 VAL A N 1
ATOM 679 C CA . VAL A 1 87 ? 90.327 32.754 25.617 1.00 23.26 84 VAL A CA 1
ATOM 680 C C . VAL A 1 87 ? 90.524 34.250 25.431 1.00 21.28 84 VAL A C 1
ATOM 681 O O . VAL A 1 87 ? 91.486 34.845 25.927 1.00 23.47 84 VAL A O 1
ATOM 685 N N . GLY A 1 88 ? 89.583 34.853 24.699 1.00 21.22 85 GLY A N 1
ATOM 686 C CA . GLY A 1 88 ? 89.610 36.299 24.520 1.00 19.66 85 GLY A CA 1
ATOM 687 C C . GLY A 1 88 ? 89.325 36.993 25.848 1.00 19.92 85 GLY A C 1
ATOM 688 O O . GLY A 1 88 ? 89.809 38.117 26.105 1.00 20.69 85 GLY A O 1
ATOM 689 N N . LEU A 1 89 ? 88.536 36.325 26.693 1.00 20.24 86 LEU A N 1
ATOM 690 C CA . LEU A 1 89 ? 88.203 36.822 28.028 1.00 19.60 86 LEU A CA 1
ATOM 691 C C . LEU A 1 89 ? 89.392 36.539 28.947 1.00 19.23 86 LEU A C 1
ATOM 692 O O . LEU A 1 89 ? 89.843 37.427 29.706 1.00 16.13 86 LEU A O 1
ATOM 697 N N . GLN A 1 90 ? 89.909 35.313 28.861 1.00 18.05 87 GLN A N 1
ATOM 698 C CA . GLN A 1 90 ? 91.040 34.871 29.685 1.00 20.39 87 GLN A CA 1
ATOM 699 C C . GLN A 1 90 ? 92.308 35.690 29.458 1.00 20.11 87 GLN A C 1
ATOM 700 O O . GLN A 1 90 ? 93.149 35.840 30.381 1.00 20.19 87 GLN A O 1
ATOM 706 N N . ALA A 1 91 ? 92.430 36.249 28.254 1.00 19.99 88 ALA A N 1
ATOM 707 C CA . ALA A 1 91 ? 93.579 37.079 27.888 1.00 22.68 88 ALA A CA 1
ATOM 708 C C . ALA A 1 91 ? 93.617 38.403 28.674 1.00 22.78 88 ALA A C 1
ATOM 709 O O . ALA A 1 91 ? 94.682 39.068 28.738 1.00 19.88 88 ALA A O 1
ATOM 711 N N . LEU A 1 92 ? 92.483 38.772 29.280 1.00 21.47 89 LEU A N 1
ATOM 712 C CA . LEU A 1 92 ? 92.366 40.002 30.080 1.00 21.19 89 LEU A CA 1
ATOM 713 C C . LEU A 1 92 ? 92.948 39.811 31.474 1.00 21.11 89 LEU A C 1
ATOM 714 O O . LEU A 1 92 ? 93.213 40.800 32.193 1.00 21.99 89 LEU A O 1
ATOM 719 N N . PHE A 1 93 ? 93.145 38.554 31.865 1.00 20.22 90 PHE A N 1
ATOM 720 C CA . PHE A 1 93 ? 93.668 38.224 33.190 1.00 20.24 90 PHE A CA 1
ATOM 721 C C . PHE A 1 93 ? 95.195 38.202 33.237 1.00 21.77 90 PHE A C 1
ATOM 722 O O . PHE A 1 93 ? 95.859 38.475 32.210 1.00 21.32 90 PHE A O 1
ATOM 730 N N . ALA A 1 94 ? 95.748 37.897 34.415 1.00 22.60 91 ALA A N 1
ATOM 731 C CA . ALA A 1 94 ? 97.198 37.858 34.634 1.00 24.48 91 ALA A CA 1
ATOM 732 C C . ALA A 1 94 ? 97.873 36.709 33.893 1.00 25.08 91 ALA A C 1
ATOM 733 O O . ALA A 1 94 ? 99.072 36.784 33.555 1.00 24.89 91 ALA A O 1
ATOM 735 N N . GLY A 1 95 ? 97.104 35.655 33.633 1.00 25.47 92 GLY A N 1
ATOM 736 C CA . GLY A 1 95 ? 97.619 34.488 32.937 1.00 24.63 92 GLY A CA 1
ATOM 737 C C . GLY A 1 95 ? 96.715 33.308 33.244 1.00 26.67 92 GLY A C 1
ATOM 738 O O . GLY A 1 95 ? 95.578 33.497 33.741 1.00 24.66 92 GLY A O 1
ATOM 739 N N . SER A 1 96 ? 97.195 32.101 32.956 1.00 26.98 93 SER A N 1
ATOM 740 C CA . SER A 1 96 ? 96.436 30.880 33.208 1.00 27.89 93 SER A CA 1
ATOM 741 C C . SER A 1 96 ? 97.346 29.715 33.567 1.00 29.40 93 SER A C 1
ATOM 742 O O . SER A 1 96 ? 98.420 29.519 32.941 1.00 29.85 93 SER A O 1
ATOM 745 N N . VAL A 1 97 ? 96.919 28.936 34.561 1.00 30.25 94 VAL A N 1
ATOM 746 C CA . VAL A 1 97 ? 97.643 27.758 35.033 1.00 30.79 94 VAL A CA 1
ATOM 747 C C . VAL A 1 97 ? 97.770 26.720 33.902 1.00 31.34 94 VAL A C 1
ATOM 748 O O . VAL A 1 97 ? 98.581 25.772 33.997 1.00 32.46 94 VAL A O 1
ATOM 752 N N . GLU A 1 98 ? 97.000 26.910 32.829 1.00 30.98 95 GLU A N 1
ATOM 753 C CA . GLU A 1 98 ? 97.031 26.016 31.666 1.00 31.24 95 GLU A CA 1
ATOM 754 C C . GLU A 1 98 ? 98.357 26.188 30.927 1.00 32.07 95 GLU A C 1
ATOM 755 O O . GLU A 1 98 ? 98.939 25.220 30.434 1.00 32.23 95 GLU A O 1
ATOM 761 N N . SER A 1 99 ? 98.789 27.442 30.868 1.00 32.66 96 SER A N 1
ATOM 762 C CA . SER A 1 99 ? 100.053 27.837 30.261 1.00 32.29 96 SER A CA 1
ATOM 763 C C . SER A 1 99 ? 100.774 28.751 31.247 1.00 33.37 96 SER A C 1
ATOM 764 O O . SER A 1 99 ? 100.722 29.975 31.123 1.00 34.00 96 SER A O 1
ATOM 767 N N . PRO A 1 100 ? 101.478 28.138 32.218 1.00 35.04 97 PRO A N 1
ATOM 768 C CA . PRO A 1 100 ? 102.111 28.852 33.343 1.00 37.12 97 PRO A CA 1
ATOM 769 C C . PRO A 1 100 ? 103.075 29.962 32.931 1.00 39.48 97 PRO A C 1
ATOM 770 O O . PRO A 1 100 ? 103.195 30.970 33.634 1.00 39.51 97 PRO A O 1
ATOM 774 N N . LYS A 1 101 ? 103.746 29.797 31.802 1.00 42.15 98 LYS A N 1
ATOM 775 C CA . LYS A 1 101 ? 104.736 30.780 31.361 1.00 43.91 98 LYS A CA 1
ATOM 776 C C . LYS A 1 101 ? 104.135 31.911 30.518 1.00 43.51 98 LYS A C 1
ATOM 777 O O . LYS A 1 101 ? 104.784 32.934 30.287 1.00 42.91 98 LYS A O 1
ATOM 783 N N . SER A 1 102 ? 102.902 31.742 30.046 1.00 42.88 99 SER A N 1
ATOM 784 C CA . SER A 1 102 ? 102.237 32.784 29.257 1.00 41.69 99 SER A CA 1
ATOM 785 C C . SER A 1 102 ? 101.812 33.931 30.155 1.00 41.04 99 SER A C 1
ATOM 786 O O . SER A 1 102 ? 101.655 33.754 31.388 1.00 39.74 99 SER A O 1
ATOM 789 N N . THR A 1 103 ? 101.657 35.106 29.558 1.00 40.01 100 THR A N 1
ATOM 790 C CA . THR A 1 103 ? 101.232 36.282 30.303 1.00 41.42 100 THR A CA 1
ATOM 791 C C . THR A 1 103 ? 99.854 36.679 29.789 1.00 39.67 100 THR A C 1
ATOM 792 O O . THR A 1 103 ? 99.337 36.074 28.824 1.00 41.57 100 THR A O 1
ATOM 796 N N . GLY A 1 104 ? 99.250 37.669 30.432 1.00 39.20 101 GLY A N 1
ATOM 797 C CA . GLY A 1 104 ? 97.946 38.147 30.012 1.00 35.09 101 GLY A CA 1
ATOM 798 C C . GLY A 1 104 ? 98.019 39.655 29.994 1.00 33.51 101 GLY A C 1
ATOM 799 O O . GLY A 1 104 ? 99.064 40.230 30.395 1.00 33.19 101 GLY A O 1
ATOM 800 N N . LEU A 1 105 ? 96.944 40.304 29.549 1.00 30.89 102 LEU A N 1
ATOM 801 C CA . LEU A 1 105 ? 96.877 41.764 29.489 1.00 30.29 102 LEU A CA 1
ATOM 802 C C . LEU A 1 105 ? 96.852 42.339 30.919 1.00 29.29 102 LEU A C 1
ATOM 803 O O . LEU A 1 105 ? 97.080 43.533 31.121 1.00 30.22 102 LEU A O 1
ATOM 808 N N . ASN A 1 106 ? 96.555 41.450 31.875 1.00 29.47 103 ASN A N 1
ATOM 809 C CA . ASN A 1 106 ? 96.552 41.742 33.322 1.00 30.19 103 ASN A CA 1
ATOM 810 C C . ASN A 1 106 ? 95.569 42.846 33.768 1.00 29.01 103 ASN A C 1
ATOM 811 O O . ASN A 1 106 ? 95.839 43.581 34.724 1.00 29.73 103 ASN A O 1
ATOM 816 N N . TYR A 1 107 ? 94.415 42.980 33.100 1.00 28.05 104 TYR A N 1
ATOM 817 C CA . TYR A 1 107 ? 93.407 43.968 33.525 1.00 26.85 104 TYR A CA 1
ATOM 818 C C . TYR A 1 107 ? 92.764 43.495 34.832 1.00 26.25 104 TYR A C 1
ATOM 819 O O . TYR A 1 107 ? 92.352 44.308 35.664 1.00 26.50 104 TYR A O 1
ATOM 828 N N . ILE A 1 108 ? 92.698 42.168 34.955 1.00 25.49 105 ILE A N 1
ATOM 829 C CA . ILE A 1 108 ? 92.234 41.473 36.157 1.00 25.30 105 ILE A CA 1
ATOM 830 C C . ILE A 1 108 ? 93.445 40.717 36.703 1.00 25.67 105 ILE A C 1
ATOM 831 O O . ILE A 1 108 ? 93.977 39.822 36.045 1.00 25.31 105 ILE A O 1
ATOM 836 N N . ASP A 1 109 ? 93.899 41.107 37.901 1.00 27.02 106 ASP A N 1
ATOM 837 C CA . ASP A 1 109 ? 95.151 40.529 38.419 1.00 28.07 106 ASP A CA 1
ATOM 838 C C . ASP A 1 109 ? 95.069 39.179 39.072 1.00 29.60 106 ASP A C 1
ATOM 839 O O . ASP A 1 109 ? 95.413 39.044 40.254 1.00 29.90 106 ASP A O 1
ATOM 844 N N . PHE A 1 110 ? 94.663 38.146 38.360 1.00 28.80 107 PHE A N 1
ATOM 845 C CA . PHE A 1 110 ? 94.714 36.785 38.973 1.00 26.19 107 PHE A CA 1
ATOM 846 C C . PHE A 1 110 ? 94.666 35.779 37.853 1.00 25.05 107 PHE A C 1
ATOM 847 O O . PHE A 1 110 ? 94.174 36.085 36.757 1.00 23.96 107 PHE A O 1
ATOM 855 N N . LYS A 1 111 ? 95.183 34.606 38.076 1.00 24.07 108 LYS A N 1
ATOM 856 C CA . LYS A 1 111 ? 95.187 33.711 36.952 1.00 25.19 108 LYS A CA 1
ATOM 857 C C . LYS A 1 111 ? 94.040 32.727 36.972 1.00 24.77 108 LYS A C 1
ATOM 858 O O . LYS A 1 111 ? 93.493 32.411 38.032 1.00 22.49 108 LYS A O 1
ATOM 864 N N . LEU A 1 112 ? 93.711 32.272 35.774 1.00 24.52 109 LEU A N 1
ATOM 865 C CA . LEU A 1 112 ? 92.687 31.276 35.598 1.00 24.80 109 LEU A CA 1
ATOM 866 C C . LEU A 1 112 ? 93.223 29.947 36.077 1.00 24.76 109 LEU A C 1
ATOM 867 O O . LEU A 1 112 ? 94.425 29.620 35.862 1.00 23.62 109 LEU A O 1
ATOM 872 N N . SER A 1 113 ? 92.359 29.195 36.748 1.00 23.45 110 SER A N 1
ATOM 873 C CA . SER A 1 113 ? 92.722 27.899 37.289 1.00 22.85 110 SER A CA 1
ATOM 874 C C . SER A 1 113 ? 91.812 26.809 36.754 1.00 22.93 110 SER A C 1
ATOM 875 O O . SER A 1 113 ? 90.737 27.092 36.153 1.00 22.17 110 SER A O 1
ATOM 878 N N . ARG A 1 114 ? 92.219 25.566 36.976 1.00 21.28 111 ARG A N 1
ATOM 879 C CA . ARG A 1 114 ? 91.459 24.416 36.512 1.00 21.08 111 ARG A CA 1
ATOM 880 C C . ARG A 1 114 ? 90.326 24.075 37.469 1.00 20.27 111 ARG A C 1
ATOM 881 O O . ARG A 1 114 ? 90.478 24.207 38.709 1.00 17.65 111 ARG A O 1
ATOM 889 N N . PHE A 1 115 ? 89.192 23.652 36.909 1.00 17.51 112 PHE A N 1
ATOM 890 C CA . PHE A 1 115 ? 88.034 23.249 37.706 1.00 19.82 112 PHE A CA 1
ATOM 891 C C . PHE A 1 115 ? 88.434 22.025 38.510 1.00 21.19 112 PHE A C 1
ATOM 892 O O . PHE A 1 115 ? 89.270 21.204 38.045 1.00 21.85 112 PHE A O 1
ATOM 900 N N . ASP A 1 116 ? 87.854 21.897 39.699 1.00 23.49 113 ASP A N 1
ATOM 901 C CA . ASP A 1 116 ? 88.098 20.768 40.601 1.00 23.45 113 ASP A CA 1
ATOM 902 C C . ASP A 1 116 ? 87.425 19.530 39.983 1.00 22.18 113 ASP A C 1
ATOM 903 O O . ASP A 1 116 ? 86.175 19.449 39.973 1.00 21.14 113 ASP A O 1
ATOM 908 N N . ASP A 1 117 ? 88.219 18.582 39.480 1.00 23.14 114 ASP A N 1
ATOM 909 C CA . ASP A 1 117 ? 87.647 17.384 38.857 1.00 24.09 114 ASP A CA 1
ATOM 910 C C . ASP A 1 117 ? 87.322 16.238 39.819 1.00 23.67 114 ASP A C 1
ATOM 911 O O . ASP A 1 117 ? 86.874 15.159 39.378 1.00 23.10 114 ASP A O 1
ATOM 916 N N . SER A 1 118 ? 87.523 16.462 41.120 1.00 24.84 115 SER A N 1
ATOM 917 C CA . SER A 1 118 ? 87.226 15.432 42.126 1.00 26.86 115 SER A CA 1
ATOM 918 C C . SER A 1 118 ? 85.722 15.323 42.393 1.00 26.16 115 SER A C 1
ATOM 919 O O . SER A 1 118 ? 85.242 14.280 42.875 1.00 26.50 115 SER A O 1
ATOM 922 N N . GLU A 1 119 ? 84.977 16.383 42.069 1.00 24.95 116 GLU A N 1
ATOM 923 C CA . GLU A 1 119 ? 83.518 16.413 42.286 1.00 24.77 116 GLU A CA 1
ATOM 924 C C . GLU A 1 119 ? 82.688 16.393 41.001 1.00 22.77 116 GLU A C 1
ATOM 925 O O . GLU A 1 119 ? 81.490 16.097 41.031 1.00 24.35 116 GLU A O 1
ATOM 931 N N . LYS A 1 120 ? 83.308 16.705 39.871 1.00 21.59 117 LYS A N 1
ATOM 932 C CA . LYS A 1 120 ? 82.574 16.791 38.610 1.00 20.26 117 LYS A CA 1
ATOM 933 C C . LYS A 1 120 ? 83.488 16.596 37.409 1.00 19.87 117 LYS A C 1
ATOM 934 O O . LYS A 1 120 ? 84.707 16.703 37.520 1.00 20.53 117 LYS A O 1
ATOM 940 N N . PRO A 1 121 ? 82.928 16.284 36.227 1.00 18.86 118 PRO A N 1
ATOM 941 C CA . PRO A 1 121 ? 83.717 16.146 35.004 1.00 18.70 118 PRO A CA 1
ATOM 942 C C . PRO A 1 121 ? 84.348 17.470 34.575 1.00 19.33 118 PRO A C 1
ATOM 943 O O . PRO A 1 121 ? 83.715 18.525 34.642 1.00 17.87 118 PRO A O 1
ATOM 947 N N . VAL A 1 122 ? 85.593 17.371 34.158 1.00 17.64 119 VAL A N 1
ATOM 948 C CA . VAL A 1 122 ? 86.359 18.494 33.638 1.00 18.63 119 VAL A CA 1
ATOM 949 C C . VAL A 1 122 ? 86.858 18.089 32.221 1.00 19.88 119 VAL A C 1
ATOM 950 O O . VAL A 1 122 ? 87.428 17.011 32.045 1.00 21.79 119 VAL A O 1
ATOM 954 N N . PRO A 1 123 ? 86.697 18.908 31.102 1.00 18.42 120 PRO A N 1
ATOM 955 C CA . PRO A 1 123 ? 86.104 20.266 31.066 1.00 18.50 120 PRO A CA 1
ATOM 956 C C . PRO A 1 123 ? 84.623 20.364 31.239 1.00 18.59 120 PRO A C 1
ATOM 957 O O . PRO A 1 123 ? 83.876 19.414 30.996 1.00 18.72 120 PRO A O 1
ATOM 961 N N . GLU A 1 124 ? 84.222 21.524 31.672 1.00 16.85 121 GLU A N 1
ATOM 962 C CA . GLU A 1 124 ? 82.852 21.785 31.673 1.00 16.22 121 GLU A CA 1
ATOM 963 C C . GLU A 1 124 ? 82.477 21.882 30.198 1.00 15.37 121 GLU A C 1
ATOM 964 O O . GLU A 1 124 ? 83.104 22.652 29.439 1.00 14.60 121 GLU A O 1
ATOM 970 N N . ILE A 1 125 ? 81.507 21.079 29.787 1.00 15.29 122 ILE A N 1
ATOM 971 C CA . ILE A 1 125 ? 81.039 21.081 28.408 1.00 16.55 122 ILE A CA 1
ATOM 972 C C . ILE A 1 125 ? 79.547 21.094 28.514 1.00 16.38 122 ILE A C 1
ATOM 973 O O . ILE A 1 125 ? 78.928 20.100 28.965 1.00 17.06 122 ILE A O 1
ATOM 978 N N . GLY A 1 126 ? 78.946 22.211 28.136 1.00 16.48 123 GLY A N 1
ATOM 979 C CA . GLY A 1 126 ? 77.507 22.274 28.220 1.00 16.39 123 GLY A CA 1
ATOM 980 C C . GLY A 1 126 ? 76.944 23.653 28.421 1.00 16.72 123 GLY A C 1
ATOM 981 O O . GLY A 1 126 ? 77.658 24.685 28.314 1.00 16.55 123 GLY A O 1
ATOM 982 N N . TRP A 1 127 ? 75.659 23.660 28.743 1.00 16.82 124 TRP A N 1
ATOM 983 C CA . TRP A 1 127 ? 74.890 24.871 28.931 1.00 16.65 124 TRP A CA 1
ATOM 984 C C . TRP A 1 127 ? 74.659 25.235 30.379 1.00 16.22 124 TRP A C 1
ATOM 985 O O . TRP A 1 127 ? 73.884 24.562 31.098 1.00 16.61 124 TRP A O 1
ATOM 996 N N . ASN A 1 128 ? 75.336 26.293 30.818 1.00 16.35 125 ASN A N 1
ATOM 997 C CA . ASN A 1 128 ? 75.208 26.772 32.188 1.00 17.00 125 ASN A CA 1
ATOM 998 C C . ASN A 1 128 ? 74.513 28.123 32.129 1.00 17.91 125 ASN A C 1
ATOM 999 O O . ASN A 1 128 ? 74.211 28.639 31.021 1.00 16.08 125 ASN A O 1
ATOM 1004 N N . SER A 1 129 ? 74.282 28.710 33.298 1.00 16.09 126 SER A N 1
ATOM 1005 C CA . SER A 1 129 ? 73.588 29.988 33.389 1.00 17.06 126 SER A CA 1
ATOM 1006 C C . SER A 1 129 ? 74.300 30.986 34.267 1.00 16.84 126 SER A C 1
ATOM 1007 O O . SER A 1 129 ? 75.150 30.613 35.103 1.00 16.88 126 SER A O 1
ATOM 1010 N N . CYS A 1 130 ? 73.953 32.257 34.081 1.00 16.63 127 CYS A N 1
ATOM 1011 C CA . CYS A 1 130 ? 74.510 33.343 34.881 1.00 18.53 127 CYS A CA 1
ATOM 1012 C C . CYS A 1 130 ? 73.652 33.438 36.142 1.00 18.61 127 CYS A C 1
ATOM 1013 O O . CYS A 1 130 ? 72.406 33.389 36.055 1.00 17.62 127 CYS A O 1
ATOM 1016 N N . ILE A 1 131 ? 74.293 33.563 37.303 1.00 17.77 128 ILE A N 1
ATOM 1017 C CA . ILE A 1 131 ? 73.587 33.673 38.587 1.00 19.09 128 ILE A CA 1
ATOM 1018 C C . ILE A 1 131 ? 72.857 35.013 38.631 1.00 19.94 128 ILE A C 1
ATOM 1019 O O . ILE A 1 131 ? 73.417 36.046 38.264 1.00 17.78 128 ILE A O 1
ATOM 1024 N N . PRO A 1 132 ? 71.588 35.058 39.076 1.00 21.73 129 PRO A N 1
ATOM 1025 C CA . PRO A 1 132 ? 70.829 36.310 39.113 1.00 24.04 129 PRO A CA 1
ATOM 1026 C C . PRO A 1 132 ? 71.510 37.350 39.989 1.00 26.69 129 PRO A C 1
ATOM 1027 O O . PRO A 1 132 ? 71.939 37.053 41.105 1.00 24.05 129 PRO A O 1
ATOM 1031 N N . SER A 1 133 ? 71.607 38.560 39.458 1.00 28.38 130 SER A N 1
ATOM 1032 C CA . SER A 1 133 ? 72.219 39.672 40.167 1.00 30.91 130 SER A CA 1
ATOM 1033 C C . SER A 1 133 ? 71.655 40.988 39.667 1.00 31.21 130 SER A C 1
ATOM 1034 O O . SER A 1 133 ? 70.984 41.035 38.613 1.00 30.85 130 SER A O 1
ATOM 1037 N N . GLU A 1 134 ? 71.906 42.048 40.418 1.00 34.08 131 GLU A N 1
ATOM 1038 C CA . GLU A 1 134 ? 71.430 43.378 40.118 1.00 36.80 131 GLU A CA 1
ATOM 1039 C C . GLU A 1 134 ? 72.330 44.132 39.125 1.00 36.45 131 GLU A C 1
ATOM 1040 O O . GLU A 1 134 ? 72.049 45.285 38.792 1.00 37.26 131 GLU A O 1
ATOM 1046 N N . ASN A 1 135 ? 73.418 43.489 38.685 1.00 35.12 132 ASN A N 1
ATOM 1047 C CA . ASN A 1 135 ? 74.452 44.162 37.856 1.00 35.34 132 ASN A CA 1
ATOM 1048 C C . ASN A 1 135 ? 74.860 43.429 36.607 1.00 32.48 132 ASN A C 1
ATOM 1049 O O . ASN A 1 135 ? 75.957 43.585 36.083 1.00 32.54 132 ASN A O 1
ATOM 1054 N N . LEU A 1 136 ? 73.952 42.651 36.166 1.00 29.38 133 LEU A N 1
ATOM 1055 C CA . LEU A 1 136 ? 74.161 41.989 34.908 1.00 26.59 133 LEU A CA 1
ATOM 1056 C C . LEU A 1 136 ? 74.233 43.041 33.838 1.00 24.89 133 LEU A C 1
ATOM 1057 O O . LEU A 1 136 ? 73.875 44.189 34.081 1.00 25.26 133 LEU A O 1
ATOM 1062 N N . PHE A 1 137 ? 74.696 42.647 32.654 1.00 23.08 134 PHE A N 1
ATOM 1063 C CA . PHE A 1 137 ? 74.882 43.578 31.542 1.00 22.21 134 PHE A CA 1
ATOM 1064 C C . PHE A 1 137 ? 74.690 42.913 30.194 1.00 21.82 134 PHE A C 1
ATOM 1065 O O . PHE A 1 137 ? 74.661 41.672 30.094 1.00 19.83 134 PHE A O 1
ATOM 1073 N N . PHE A 1 138 ? 74.572 43.740 29.154 1.00 20.44 135 PHE A N 1
ATOM 1074 C CA . PHE A 1 138 ? 74.384 43.304 27.766 1.00 21.24 135 PHE A CA 1
ATOM 1075 C C . PHE A 1 138 ? 73.343 42.200 27.571 1.00 20.52 135 PHE A C 1
ATOM 1076 O O . PHE A 1 138 ? 73.528 41.248 26.784 1.00 20.84 135 PHE A O 1
ATOM 1084 N N . GLY A 1 139 ? 72.241 42.330 28.300 1.00 21.59 136 GLY A N 1
ATOM 1085 C CA . GLY A 1 139 ? 71.157 41.369 28.192 1.00 22.23 136 GLY A CA 1
ATOM 1086 C C . GLY A 1 139 ? 71.346 39.991 28.799 1.00 22.19 136 GLY A C 1
ATOM 1087 O O . GLY A 1 139 ? 70.430 39.154 28.676 1.00 22.08 136 GLY A O 1
ATOM 1088 N N . LEU A 1 140 ? 72.479 39.725 29.460 1.00 22.20 137 LEU A N 1
ATOM 1089 C CA . LEU A 1 140 ? 72.710 38.404 30.078 1.00 22.68 137 LEU A CA 1
ATOM 1090 C C . LEU A 1 140 ? 71.483 38.041 30.920 1.00 22.20 137 LEU A C 1
ATOM 1091 O O . LEU A 1 140 ? 71.102 38.779 31.851 1.00 21.84 137 LEU A O 1
ATOM 1096 N N . ASP A 1 141 ? 70.860 36.925 30.565 1.00 21.85 138 ASP A N 1
ATOM 1097 C CA . ASP A 1 141 ? 69.633 36.467 31.198 1.00 18.94 138 ASP A CA 1
ATOM 1098 C C . ASP A 1 141 ? 69.837 35.172 31.989 1.00 19.71 138 ASP A C 1
ATOM 1099 O O . ASP A 1 141 ? 70.144 34.126 31.418 1.00 17.56 138 ASP A O 1
ATOM 1104 N N . PRO A 1 142 ? 69.654 35.218 33.325 1.00 19.33 139 PRO A N 1
ATOM 1105 C CA . PRO A 1 142 ? 69.833 34.044 34.195 1.00 19.99 139 PRO A CA 1
ATOM 1106 C C . PRO A 1 142 ? 68.882 32.895 33.855 1.00 20.38 139 PRO A C 1
ATOM 1107 O O . PRO A 1 142 ? 69.120 31.751 34.246 1.00 20.40 139 PRO A O 1
ATOM 1111 N N . TYR A 1 143 ? 67.818 33.189 33.109 1.00 20.46 140 TYR A N 1
ATOM 1112 C CA . TYR A 1 143 ? 66.813 32.172 32.797 1.00 21.39 140 TYR A CA 1
ATOM 1113 C C . TYR A 1 143 ? 66.990 31.570 31.409 1.00 22.07 140 TYR A C 1
ATOM 1114 O O . TYR A 1 143 ? 66.137 30.779 30.920 1.00 22.41 140 TYR A O 1
ATOM 1123 N N . LYS A 1 144 ? 68.108 31.934 30.783 1.00 20.28 141 LYS A N 1
ATOM 1124 C CA . LYS A 1 144 ? 68.491 31.396 29.484 1.00 20.02 141 LYS A CA 1
ATOM 1125 C C . LYS A 1 144 ? 69.788 30.632 29.717 1.00 19.06 141 LYS A C 1
ATOM 1126 O O . LYS A 1 144 ? 70.364 30.669 30.844 1.00 18.36 141 LYS A O 1
ATOM 1132 N N . ARG A 1 145 ? 70.254 29.932 28.691 1.00 17.45 142 ARG A N 1
ATOM 1133 C CA . ARG A 1 145 ? 71.483 29.155 28.803 1.00 17.10 142 ARG A CA 1
ATOM 1134 C C . ARG A 1 145 ? 72.498 29.538 27.751 1.00 17.29 142 ARG A C 1
ATOM 1135 O O . ARG A 1 145 ? 72.131 29.908 26.601 1.00 16.21 142 ARG A O 1
ATOM 1143 N N . TYR A 1 146 ? 73.769 29.466 28.141 1.00 17.16 143 TYR A N 1
ATOM 1144 C CA . TYR A 1 146 ? 74.873 29.770 27.241 1.00 18.46 143 TYR A CA 1
ATOM 1145 C C . TYR A 1 146 ? 75.798 28.580 27.240 1.00 17.31 143 TYR A C 1
ATOM 1146 O O . TYR A 1 146 ? 75.911 27.862 28.255 1.00 17.42 143 TYR A O 1
ATOM 1155 N N . TYR A 1 147 ? 76.458 28.365 26.109 1.00 16.51 144 TYR A N 1
ATOM 1156 C CA . TYR A 1 147 ? 77.355 27.232 25.937 1.00 17.56 144 TYR A CA 1
ATOM 1157 C C . TYR A 1 147 ? 78.792 27.488 26.391 1.00 16.01 144 TYR A C 1
ATOM 1158 O O . TYR A 1 147 ? 79.496 28.364 25.833 1.00 14.81 144 TYR A O 1
ATOM 1167 N N . PHE A 1 148 ? 79.213 26.727 27.400 1.00 16.75 145 PHE A N 1
ATOM 1168 C CA . PHE A 1 148 ? 80.567 26.805 27.952 1.00 17.64 145 PHE A CA 1
ATOM 1169 C C . PHE A 1 148 ? 81.309 25.526 27.554 1.00 18.17 145 PHE A C 1
ATOM 1170 O O . PHE A 1 148 ? 80.713 24.425 27.545 1.00 17.89 145 PHE A O 1
ATOM 1178 N N . VAL A 1 149 ? 82.589 25.668 27.214 1.00 17.58 146 VAL A N 1
ATOM 1179 C CA . VAL A 1 149 ? 83.437 24.541 26.830 1.00 19.88 146 VAL A CA 1
ATOM 1180 C C . VAL A 1 149 ? 84.868 24.921 27.231 1.00 18.75 146 VAL A C 1
ATOM 1181 O O . VAL A 1 149 ? 85.608 25.571 26.464 1.00 21.73 146 VAL A O 1
ATOM 1185 N N . HIS A 1 150 ? 85.236 24.534 28.453 1.00 19.72 147 HIS A N 1
ATOM 1186 C CA . HIS A 1 150 ? 86.540 24.854 29.033 1.00 18.55 147 HIS A CA 1
ATOM 1187 C C . HIS A 1 150 ? 86.854 24.020 30.262 1.00 18.53 147 HIS A C 1
ATOM 1188 O O . HIS A 1 150 ? 85.931 23.525 30.958 1.00 19.34 147 HIS A O 1
ATOM 1195 N N . SER A 1 151 ? 88.151 23.898 30.543 1.00 16.94 148 SER A N 1
ATOM 1196 C CA . SER A 1 151 ? 88.667 23.185 31.707 1.00 17.83 148 SER A CA 1
ATOM 1197 C C . SER A 1 151 ? 89.144 24.226 32.711 1.00 17.66 148 SER A C 1
ATOM 1198 O O . SER A 1 151 ? 89.183 23.967 33.943 1.00 16.17 148 SER A O 1
ATOM 1201 N N . PHE A 1 152 ? 89.493 25.404 32.191 1.00 16.62 149 PHE A N 1
ATOM 1202 C CA . PHE A 1 152 ? 89.993 26.502 33.019 1.00 19.12 149 PHE A CA 1
ATOM 1203 C C . PHE A 1 152 ? 89.029 27.663 33.095 1.00 19.06 149 PHE A C 1
ATOM 1204 O O . PHE A 1 152 ? 88.295 27.948 32.119 1.00 17.98 149 PHE A O 1
ATOM 1212 N N . ALA A 1 153 ? 89.025 28.323 34.252 1.00 19.96 150 ALA A N 1
ATOM 1213 C CA . ALA A 1 153 ? 88.134 29.446 34.511 1.00 20.08 150 ALA A CA 1
ATOM 1214 C C . ALA A 1 153 ? 88.672 30.341 35.599 1.00 20.61 150 ALA A C 1
ATOM 1215 O O . ALA A 1 153 ? 89.600 29.947 36.356 1.00 20.24 150 ALA A O 1
ATOM 1217 N N . ALA A 1 154 ? 88.084 31.533 35.696 1.00 19.80 151 ALA A N 1
ATOM 1218 C CA . ALA A 1 154 ? 88.446 32.505 36.724 1.00 20.91 151 ALA A CA 1
ATOM 1219 C C . ALA A 1 154 ? 87.558 32.135 37.904 1.00 21.20 151 ALA A C 1
ATOM 1220 O O . ALA A 1 154 ? 86.444 32.687 38.071 1.00 22.51 151 ALA A O 1
ATOM 1222 N N . ILE A 1 155 ? 88.034 31.188 38.708 1.00 19.27 152 ILE A N 1
ATOM 1223 C CA . ILE A 1 155 ? 87.290 30.679 39.860 1.00 20.33 152 ILE A CA 1
ATOM 1224 C C . ILE A 1 155 ? 87.310 31.705 40.991 1.00 21.79 152 ILE A C 1
ATOM 1225 O O . ILE A 1 155 ? 88.397 32.160 41.438 1.00 19.65 152 ILE A O 1
ATOM 1230 N N . LEU A 1 156 ? 86.109 32.069 41.437 1.00 19.14 153 LEU A N 1
ATOM 1231 C CA . LEU A 1 156 ? 85.909 33.088 42.459 1.00 21.68 153 LEU A CA 1
ATOM 1232 C C . LEU A 1 156 ? 85.763 32.635 43.900 1.00 22.97 153 LEU A C 1
ATOM 1233 O O . LEU A 1 156 ? 85.389 31.480 44.184 1.00 23.49 153 LEU A O 1
ATOM 1238 N N . ASN A 1 157 ? 86.071 33.566 44.800 1.00 24.06 154 ASN A N 1
ATOM 1239 C CA . ASN A 1 157 ? 85.900 33.391 46.242 1.00 24.15 154 ASN A CA 1
ATOM 1240 C C . ASN A 1 157 ? 85.490 34.786 46.717 1.00 22.68 154 ASN A C 1
ATOM 1241 O O . ASN A 1 157 ? 85.559 35.758 45.926 1.00 21.88 154 ASN A O 1
ATOM 1246 N N . SER A 1 158 ? 85.065 34.912 47.969 1.00 21.18 155 SER A N 1
ATOM 1247 C CA . SER A 1 158 ? 84.617 36.200 48.509 1.00 22.30 155 SER A CA 1
ATOM 1248 C C . SER A 1 158 ? 85.569 37.383 48.271 1.00 21.89 155 SER A C 1
ATOM 1249 O O . SER A 1 158 ? 85.138 38.475 47.811 1.00 19.26 155 SER A O 1
ATOM 1252 N N . GLU A 1 159 ? 86.852 37.170 48.561 1.00 20.94 156 GLU A N 1
ATOM 1253 C CA . GLU A 1 159 ? 87.879 38.202 48.412 1.00 23.52 156 GLU A CA 1
ATOM 1254 C C . GLU A 1 159 ? 88.040 38.699 46.974 1.00 21.72 156 GLU A C 1
ATOM 1255 O O . GLU A 1 159 ? 88.053 39.928 46.734 1.00 20.87 156 GLU A O 1
ATOM 1261 N N . LYS A 1 160 ? 88.154 37.764 46.028 1.00 20.92 157 LYS A N 1
ATOM 1262 C CA . LYS A 1 160 ? 88.315 38.112 44.614 1.00 21.56 157 LYS A CA 1
ATOM 1263 C C . LYS A 1 160 ? 87.151 38.900 44.044 1.00 20.27 157 LYS A C 1
ATOM 1264 O O . LYS A 1 160 ? 87.382 39.934 43.392 1.00 21.98 157 LYS A O 1
ATOM 1270 N N . LYS A 1 161 ? 85.910 38.472 44.294 1.00 21.70 158 LYS A N 1
ATOM 1271 C CA . LYS A 1 161 ? 84.783 39.228 43.742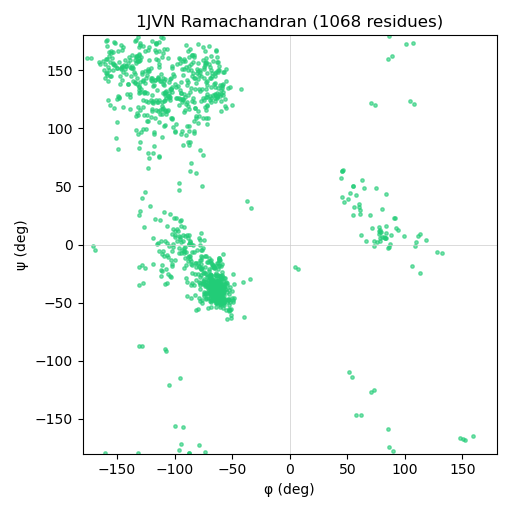 1.00 22.26 158 LYS A CA 1
ATOM 1272 C C . LYS A 1 161 ? 84.587 40.586 44.391 1.00 21.92 158 LYS A C 1
ATOM 1273 O O . LYS A 1 161 ? 84.022 41.492 43.761 1.00 21.87 158 LYS A O 1
ATOM 1279 N N . LYS A 1 162 ? 85.087 40.748 45.619 1.00 23.41 159 LYS A N 1
ATOM 1280 C CA . LYS A 1 162 ? 84.999 42.030 46.321 1.00 24.66 159 LYS A CA 1
ATOM 1281 C C . LYS A 1 162 ? 86.019 42.995 45.822 1.00 23.20 159 LYS A C 1
ATOM 1282 O O . LYS A 1 162 ? 85.736 44.209 45.697 1.00 23.51 159 LYS A O 1
ATOM 1288 N N . ASN A 1 163 ? 87.209 42.472 45.529 1.00 22.31 160 ASN A N 1
ATOM 1289 C CA . ASN A 1 163 ? 88.278 43.298 44.994 1.00 23.49 160 ASN A CA 1
ATOM 1290 C C . ASN A 1 163 ? 87.842 43.782 43.618 1.00 21.71 160 ASN A C 1
ATOM 1291 O O . ASN A 1 163 ? 88.004 44.975 43.304 1.00 20.78 160 ASN A O 1
ATOM 1296 N N . LEU A 1 164 ? 87.222 42.883 42.841 1.00 21.97 161 LEU A N 1
ATOM 1297 C CA . LEU A 1 164 ? 86.720 43.196 41.494 1.00 23.29 161 LEU A CA 1
ATOM 1298 C C . LEU A 1 164 ? 85.648 44.286 41.547 1.00 23.67 161 LEU A C 1
ATOM 1299 O O . LEU A 1 164 ? 85.638 45.213 40.701 1.00 23.45 161 LEU A O 1
ATOM 1304 N N . GLU A 1 165 ? 84.763 44.192 42.544 1.00 24.57 162 GLU A N 1
ATOM 1305 C CA . GLU A 1 165 ? 83.688 45.172 42.753 1.00 26.28 162 GLU A CA 1
ATOM 1306 C C . GLU A 1 165 ? 84.296 46.538 43.093 1.00 24.23 162 GLU A C 1
ATOM 1307 O O . GLU A 1 165 ? 83.919 47.566 42.485 1.00 23.44 162 GLU A O 1
ATOM 1313 N N . ASN A 1 166 ? 85.236 46.550 44.040 1.00 23.27 163 ASN A N 1
ATOM 1314 C CA . ASN A 1 166 ? 85.906 47.789 44.451 1.00 25.34 163 ASN A CA 1
ATOM 1315 C C . ASN A 1 166 ? 86.714 48.387 43.300 1.00 25.83 163 ASN A C 1
ATOM 1316 O O . ASN A 1 166 ? 86.919 49.624 43.243 1.00 26.33 163 ASN A O 1
ATOM 1321 N N . ASP A 1 167 ? 87.136 47.520 42.376 1.00 25.92 164 ASP A N 1
ATOM 1322 C CA . ASP A 1 167 ? 87.898 47.912 41.183 1.00 27.10 164 ASP A CA 1
ATOM 1323 C C . ASP A 1 167 ? 86.994 48.531 40.122 1.00 26.48 164 ASP A C 1
ATOM 1324 O O . ASP A 1 167 ? 87.482 49.133 39.144 1.00 28.30 164 ASP A O 1
ATOM 1329 N N . GLY A 1 168 ? 85.683 48.372 40.296 1.00 25.52 165 GLY A N 1
ATOM 1330 C CA . GLY A 1 168 ? 84.737 48.917 39.336 1.00 23.30 165 GLY A CA 1
ATOM 1331 C C . GLY A 1 168 ? 84.310 47.927 38.264 1.00 23.28 165 GLY A C 1
ATOM 1332 O O . GLY A 1 168 ? 83.682 48.329 37.251 1.00 23.46 165 GLY A O 1
ATOM 1333 N N . TRP A 1 169 ? 84.634 46.647 38.464 1.00 22.31 166 TRP A N 1
ATOM 1334 C CA . TRP A 1 169 ? 84.258 45.588 37.548 1.00 22.71 166 TRP A CA 1
ATOM 1335 C C . TRP A 1 169 ? 82.892 45.046 37.856 1.00 22.59 166 TRP A C 1
ATOM 1336 O O . TRP A 1 169 ? 82.580 44.728 39.015 1.00 24.56 166 TRP A O 1
ATOM 1347 N N . LYS A 1 170 ? 82.080 44.949 36.840 1.00 23.00 167 LYS A N 1
ATOM 1348 C CA . LYS A 1 170 ? 80.789 44.265 36.948 1.00 23.63 167 LYS A CA 1
ATOM 1349 C C . LYS A 1 170 ? 80.984 42.816 36.543 1.00 22.45 167 LYS A C 1
ATOM 1350 O O . LYS A 1 170 ? 81.489 42.542 35.462 1.00 19.92 167 LYS A O 1
ATOM 1356 N N . ILE A 1 171 ? 80.609 41.861 37.384 1.00 21.56 168 ILE A N 1
ATOM 1357 C CA . ILE A 1 171 ? 80.844 40.450 37.073 1.00 23.18 168 ILE A CA 1
ATOM 1358 C C . ILE A 1 171 ? 79.562 39.642 36.949 1.00 23.23 168 ILE A C 1
ATOM 1359 O O . ILE A 1 171 ? 78.618 39.790 37.735 1.00 24.16 168 ILE A O 1
ATOM 1364 N N . ALA A 1 172 ? 79.542 38.803 35.929 1.00 20.80 169 ALA A N 1
ATOM 1365 C CA . ALA A 1 172 ? 78.442 37.894 35.724 1.00 19.50 169 ALA A CA 1
ATOM 1366 C C . ALA A 1 172 ? 78.913 36.523 36.190 1.00 20.30 169 ALA A C 1
ATOM 1367 O O . ALA A 1 172 ? 79.761 35.911 35.560 1.00 18.25 169 ALA A O 1
ATOM 1369 N N . LYS A 1 173 ? 78.397 36.042 37.306 1.00 19.47 170 LYS A N 1
ATOM 1370 C CA . LYS A 1 173 ? 78.874 34.756 37.797 1.00 21.33 170 LYS A CA 1
ATOM 1371 C C . LYS A 1 173 ? 78.083 33.558 37.318 1.00 20.05 170 LYS A C 1
ATOM 1372 O O . LYS A 1 173 ? 76.942 33.661 36.895 1.00 17.56 170 LYS A O 1
ATOM 1378 N N . ALA A 1 174 ? 78.734 32.399 37.390 1.00 17.99 171 ALA A N 1
ATOM 1379 C CA . ALA A 1 174 ? 78.144 31.114 37.038 1.00 17.54 171 ALA A CA 1
ATOM 1380 C C . ALA A 1 174 ? 78.731 30.136 38.036 1.00 17.73 171 ALA A C 1
ATOM 1381 O O . ALA A 1 174 ? 79.802 30.407 38.643 1.00 17.46 171 ALA A O 1
ATOM 1383 N N . LYS A 1 175 ? 78.052 29.010 38.220 1.00 17.92 172 LYS A N 1
ATOM 1384 C CA . LYS A 1 175 ? 78.500 27.996 39.155 1.00 18.30 172 LYS A CA 1
ATOM 1385 C C . LYS A 1 175 ? 78.471 26.636 38.461 1.00 19.10 172 LYS A C 1
ATOM 1386 O O . LYS A 1 175 ? 77.506 26.314 37.731 1.00 19.58 172 LYS A O 1
ATOM 1392 N N . TYR A 1 176 ? 79.527 25.854 38.676 1.00 18.06 173 TYR A N 1
ATOM 1393 C CA . TYR A 1 176 ? 79.662 24.512 38.107 1.00 18.03 173 TYR A CA 1
ATOM 1394 C C . TYR A 1 176 ? 80.086 23.655 39.283 1.00 17.57 173 TYR A C 1
ATOM 1395 O O . TYR A 1 176 ? 81.195 23.836 39.850 1.00 17.46 173 TYR A O 1
ATOM 1404 N N . GLY A 1 177 ? 79.210 22.736 39.687 1.00 17.76 174 GLY A N 1
ATOM 1405 C CA . GLY A 1 177 ? 79.499 21.911 40.846 1.00 18.40 174 GLY A CA 1
ATOM 1406 C C . GLY A 1 177 ? 79.393 22.847 42.047 1.00 21.77 174 GLY A C 1
ATOM 1407 O O . GLY A 1 177 ? 78.381 23.577 42.183 1.00 20.29 174 GLY A O 1
ATOM 1408 N N . SER A 1 178 ? 80.428 22.889 42.881 1.00 21.55 175 SER A N 1
ATOM 1409 C CA . SER A 1 178 ? 80.425 23.764 44.054 1.00 22.36 175 SER A CA 1
ATOM 1410 C C . SER A 1 178 ? 81.256 25.030 43.817 1.00 21.40 175 SER A C 1
ATOM 1411 O O . SER A 1 178 ? 81.326 25.917 44.690 1.00 22.67 175 SER A O 1
ATOM 1414 N N . GLU A 1 179 ? 81.863 25.121 42.635 1.00 21.09 176 GLU A N 1
ATOM 1415 C CA . GLU A 1 179 ? 82.714 26.252 42.267 1.00 21.17 176 GLU A CA 1
ATOM 1416 C C . GLU A 1 179 ? 82.030 27.372 41.496 1.00 20.92 176 GLU A C 1
ATOM 1417 O O . GLU A 1 179 ? 81.332 27.141 40.468 1.00 20.35 176 GLU A O 1
ATOM 1423 N N . GLU A 1 180 ? 82.246 28.585 41.986 1.00 18.87 177 GLU A N 1
ATOM 1424 C CA . GLU A 1 180 ? 81.704 29.799 41.385 1.00 21.13 177 GLU A CA 1
ATOM 1425 C C . GLU A 1 180 ? 82.817 30.376 40.516 1.00 19.27 177 GLU A C 1
ATOM 1426 O O . GLU A 1 180 ? 83.997 30.408 40.941 1.00 19.81 177 GLU A O 1
ATOM 1432 N N . PHE A 1 181 ? 82.472 30.814 39.308 1.00 18.11 178 PHE A N 1
ATOM 1433 C CA . PHE A 1 181 ? 83.461 31.368 38.385 1.00 17.94 178 PHE A CA 1
ATOM 1434 C C . PHE A 1 181 ? 82.872 32.485 37.541 1.00 17.68 178 PHE A C 1
ATOM 1435 O O . PHE A 1 181 ? 81.638 32.664 37.507 1.00 17.68 178 PHE A O 1
ATOM 1443 N N . ILE A 1 182 ? 83.746 33.222 36.855 1.00 17.11 179 ILE A N 1
ATOM 1444 C CA . ILE A 1 182 ? 83.350 34.345 36.005 1.00 17.87 179 ILE A CA 1
ATOM 1445 C C . ILE A 1 182 ? 82.825 33.897 34.635 1.00 19.60 179 ILE A C 1
ATOM 1446 O O . ILE A 1 182 ? 83.576 33.323 33.804 1.00 19.12 179 ILE A O 1
ATOM 1451 N N . ALA A 1 183 ? 81.541 34.165 34.404 1.00 18.40 180 ALA A N 1
ATOM 1452 C CA . ALA A 1 183 ? 80.875 33.837 33.147 1.00 17.37 180 ALA A CA 1
ATOM 1453 C C . ALA A 1 183 ? 81.112 34.986 32.167 1.00 15.96 180 ALA A C 1
ATOM 1454 O O . ALA A 1 183 ? 81.252 34.768 30.944 1.00 15.18 180 ALA A O 1
ATOM 1456 N N . ALA A 1 184 ? 81.157 36.204 32.707 1.00 15.83 181 ALA A N 1
ATOM 1457 C CA . ALA A 1 184 ? 81.380 37.410 31.904 1.00 17.05 181 ALA A CA 1
ATOM 1458 C C . ALA A 1 184 ? 81.814 38.573 32.773 1.00 16.89 181 ALA A C 1
ATOM 1459 O O . ALA A 1 184 ? 81.547 38.582 33.995 1.00 17.71 181 ALA A O 1
ATOM 1461 N N . VAL A 1 185 ? 82.478 39.548 32.152 1.00 19.03 182 VAL A N 1
ATOM 1462 C CA . VAL A 1 185 ? 82.959 40.742 32.844 1.00 19.54 182 VAL A CA 1
ATOM 1463 C C . VAL A 1 185 ? 82.578 41.970 32.037 1.00 19.92 182 VAL A C 1
ATOM 1464 O O . VAL A 1 185 ? 82.330 41.871 30.810 1.00 19.77 182 VAL A O 1
ATOM 1468 N N . ASN A 1 186 ? 82.532 43.112 32.720 1.00 18.40 183 ASN A N 1
ATOM 1469 C CA . ASN A 1 186 ? 82.200 44.394 32.119 1.00 19.94 183 ASN A CA 1
ATOM 1470 C C . ASN A 1 186 ? 82.760 45.510 33.000 1.00 21.57 183 ASN A C 1
ATOM 1471 O O . ASN A 1 186 ? 82.475 45.560 34.216 1.00 20.95 183 ASN A O 1
ATOM 1476 N N . LYS A 1 187 ? 83.577 46.377 32.398 1.00 21.71 184 LYS A N 1
ATOM 1477 C CA . LYS A 1 187 ? 84.139 47.553 33.066 1.00 22.84 184 LYS A CA 1
ATOM 1478 C C . LYS A 1 187 ? 84.387 48.550 31.952 1.00 21.72 184 LYS A C 1
ATOM 1479 O O . LYS A 1 187 ? 85.199 48.287 31.021 1.00 20.48 184 LYS A O 1
ATOM 1485 N N . ASN A 1 188 ? 83.692 49.687 32.036 1.00 21.28 185 ASN A N 1
ATOM 1486 C CA . ASN A 1 188 ? 83.766 50.767 31.049 1.00 22.10 185 ASN A CA 1
ATOM 1487 C C . ASN A 1 188 ? 83.488 50.223 29.641 1.00 21.14 185 ASN A C 1
ATOM 1488 O O . ASN A 1 188 ? 82.369 49.732 29.380 1.00 22.77 185 ASN A O 1
ATOM 1493 N N . ASN A 1 189 ? 84.485 50.259 28.758 1.00 21.17 186 ASN A N 1
ATOM 1494 C CA . ASN A 1 189 ? 84.325 49.795 27.380 1.00 21.64 186 ASN A CA 1
ATOM 1495 C C . ASN A 1 189 ? 84.633 48.309 27.128 1.00 21.15 186 ASN A C 1
ATOM 1496 O O . ASN A 1 189 ? 84.383 47.789 26.005 1.00 21.72 186 ASN A O 1
ATOM 1501 N N . ILE A 1 190 ? 85.141 47.621 28.153 1.00 20.91 187 ILE A N 1
ATOM 1502 C CA . ILE A 1 190 ? 85.488 46.197 28.061 1.00 20.52 187 ILE A CA 1
ATOM 1503 C C . ILE A 1 190 ? 84.341 45.255 28.462 1.00 21.06 187 ILE A C 1
ATOM 1504 O O . ILE A 1 190 ? 83.756 45.366 29.570 1.00 21.16 187 ILE A O 1
ATOM 1509 N N . PHE A 1 191 ? 84.040 44.329 27.559 1.00 20.00 188 PHE A N 1
ATOM 1510 C CA . PHE A 1 191 ? 83.020 43.307 27.762 1.00 19.43 188 PHE A CA 1
ATOM 1511 C C . PHE A 1 191 ? 83.681 42.018 27.304 1.00 17.79 188 PHE A C 1
ATOM 1512 O O . PHE A 1 191 ? 84.426 42.014 26.302 1.00 18.68 188 PHE A O 1
ATOM 1520 N N . ALA A 1 192 ? 83.443 40.934 28.035 1.00 17.09 189 ALA A N 1
ATOM 1521 C CA . ALA A 1 192 ? 84.012 39.640 27.680 1.00 17.82 189 ALA A CA 1
ATOM 1522 C C . ALA A 1 192 ? 83.174 38.516 28.272 1.00 17.21 189 ALA A C 1
ATOM 1523 O O . ALA A 1 192 ? 82.630 38.662 29.384 1.00 19.23 189 ALA A O 1
ATOM 1525 N N . THR A 1 193 ? 83.072 37.404 27.543 1.00 17.26 190 THR A N 1
ATOM 1526 C CA . THR A 1 193 ? 82.295 36.244 27.988 1.00 17.23 190 THR A CA 1
ATOM 1527 C C . THR A 1 193 ? 83.140 34.976 27.990 1.00 17.98 190 THR A C 1
ATOM 1528 O O . THR A 1 193 ? 83.936 34.743 27.048 1.00 18.57 190 THR A O 1
ATOM 1532 N N . GLN A 1 194 ? 82.967 34.151 29.023 1.00 17.93 191 GLN A N 1
ATOM 1533 C CA . GLN A 1 194 ? 83.683 32.879 29.147 1.00 17.34 191 GLN A CA 1
ATOM 1534 C C . GLN A 1 194 ? 83.005 31.860 28.224 1.00 18.39 191 GLN A C 1
ATOM 1535 O O . GLN A 1 194 ? 83.656 30.910 27.730 1.00 18.30 191 GLN A O 1
ATOM 1541 N N . PHE A 1 195 ? 81.708 32.061 27.988 1.00 17.39 192 PHE A N 1
ATOM 1542 C CA . PHE A 1 195 ? 80.932 31.192 27.107 1.00 18.06 192 PHE A CA 1
ATOM 1543 C C . PHE A 1 195 ? 81.048 31.714 25.674 1.00 18.20 192 PHE A C 1
ATOM 1544 O O . PHE A 1 195 ? 81.522 32.857 25.444 1.00 18.58 192 PHE A O 1
ATOM 1552 N N . HIS A 1 196 ? 80.636 30.885 24.722 1.00 19.48 193 HIS A N 1
ATOM 1553 C CA . HIS A 1 196 ? 80.674 31.222 23.300 1.00 20.99 193 HIS A CA 1
ATOM 1554 C C . HIS A 1 196 ? 79.247 31.672 22.913 1.00 19.17 193 HIS A C 1
ATOM 1555 O O . HIS A 1 196 ? 78.341 30.846 22.780 1.00 19.30 193 HIS A O 1
ATOM 1562 N N . PRO A 1 197 ? 78.987 32.995 22.741 1.00 19.25 194 PRO A N 1
ATOM 1563 C CA . PRO A 1 197 ? 77.650 33.507 22.378 1.00 19.58 194 PRO A CA 1
ATOM 1564 C C . PRO A 1 197 ? 77.236 32.999 20.985 1.00 19.72 194 PRO A C 1
ATOM 1565 O O . PRO A 1 197 ? 76.046 32.750 20.758 1.00 20.29 194 PRO A O 1
ATOM 1569 N N . GLU A 1 198 ? 78.273 32.858 20.084 1.00 18.33 195 GLU A N 1
ATOM 1570 C CA . GLU A 1 198 ? 78.138 32.376 18.657 1.00 20.99 195 GLU A CA 1
ATOM 1571 C C . GLU A 1 198 ? 77.779 30.882 18.614 1.00 21.54 195 GLU A C 1
ATOM 1572 O O . GLU A 1 198 ? 77.367 30.354 17.552 1.00 21.04 195 GLU A O 1
ATOM 1578 N N . LYS A 1 199 ? 77.946 30.219 19.761 1.00 20.08 196 LYS A N 1
ATOM 1579 C CA . LYS A 1 199 ? 77.636 28.798 19.925 1.00 19.57 196 LYS A CA 1
ATOM 1580 C C . LYS A 1 199 ? 76.429 28.600 20.850 1.00 18.74 196 LYS A C 1
ATOM 1581 O O . LYS A 1 199 ? 76.030 27.446 21.140 1.00 18.36 196 LYS A O 1
ATOM 1587 N N . SER A 1 200 ? 75.833 29.707 21.290 1.00 19.02 197 SER A N 1
ATOM 1588 C CA . SER A 1 200 ? 74.695 29.667 22.214 1.00 18.20 197 SER A CA 1
ATOM 1589 C C . SER A 1 200 ? 73.332 29.942 21.584 1.00 18.79 197 SER A C 1
ATOM 1590 O O . SER A 1 200 ? 72.376 30.420 22.272 1.00 20.66 197 SER A O 1
ATOM 1593 N N . GLY A 1 201 ? 73.210 29.655 20.289 1.00 18.48 198 GLY A N 1
ATOM 1594 C CA . GLY A 1 201 ? 71.949 29.870 19.591 1.00 17.67 198 GLY A CA 1
ATOM 1595 C C . GLY A 1 201 ? 71.462 31.310 19.658 1.00 18.35 198 GLY A C 1
ATOM 1596 O O . GLY A 1 201 ? 72.294 32.250 19.713 1.00 17.97 198 GLY A O 1
ATOM 1597 N N . LYS A 1 202 ? 70.141 31.498 19.688 1.00 18.86 199 LYS A N 1
ATOM 1598 C CA . LYS A 1 202 ? 69.536 32.835 19.732 1.00 20.22 199 LYS A CA 1
ATOM 1599 C C . LYS A 1 202 ? 69.964 33.634 20.948 1.00 19.73 199 LYS A C 1
ATOM 1600 O O . LYS A 1 202 ? 70.251 34.846 20.837 1.00 17.61 199 LYS A O 1
ATOM 1606 N N . ALA A 1 203 ? 70.013 32.967 22.102 1.00 18.55 200 ALA A N 1
ATOM 1607 C CA . ALA A 1 203 ? 70.417 33.611 23.349 1.00 20.30 200 ALA A CA 1
ATOM 1608 C C . ALA A 1 203 ? 71.815 34.222 23.184 1.00 19.19 200 ALA A C 1
ATOM 1609 O O . ALA A 1 203 ? 72.099 35.320 23.705 1.00 18.36 200 ALA A O 1
ATOM 1611 N N . GLY A 1 204 ? 72.668 33.519 22.435 1.00 18.92 201 GLY A N 1
ATOM 1612 C CA . GLY A 1 204 ? 74.024 33.990 22.181 1.00 16.56 201 GLY A CA 1
ATOM 1613 C C . GLY A 1 204 ? 74.029 35.125 21.175 1.00 17.89 201 GLY A C 1
ATOM 1614 O O . GLY A 1 204 ? 74.779 36.124 21.334 1.00 16.98 201 GLY A O 1
ATOM 1615 N N . LEU A 1 205 ? 73.193 34.998 20.144 1.00 17.77 202 LEU A N 1
ATOM 1616 C CA . LEU A 1 205 ? 73.080 36.035 19.111 1.00 20.37 202 LEU A CA 1
ATOM 1617 C C . LEU A 1 205 ? 72.666 37.352 19.762 1.00 19.24 202 LEU A C 1
ATOM 1618 O O . LEU A 1 205 ? 73.208 38.424 19.419 1.00 18.96 202 LEU A O 1
ATOM 1623 N N . ASN A 1 206 ? 71.747 37.266 20.729 1.00 20.20 203 ASN A N 1
ATOM 1624 C CA . ASN A 1 206 ? 71.263 38.442 21.473 1.00 21.18 203 ASN A CA 1
ATOM 1625 C C . ASN A 1 206 ? 72.378 39.172 22.218 1.00 21.19 203 ASN A C 1
ATOM 1626 O O . ASN A 1 206 ? 72.405 40.425 22.232 1.00 21.15 203 ASN A O 1
ATOM 1631 N N . VAL A 1 207 ? 73.295 38.407 22.822 1.00 19.96 204 VAL A N 1
ATOM 1632 C CA . VAL A 1 207 ? 74.424 38.976 23.571 1.00 19.69 204 VAL A CA 1
ATOM 1633 C C . VAL A 1 207 ? 75.368 39.728 22.633 1.00 19.16 204 VAL A C 1
ATOM 1634 O O . VAL A 1 207 ? 75.824 40.839 22.964 1.00 20.29 204 VAL A O 1
ATOM 1638 N N . ILE A 1 208 ? 75.640 39.144 21.465 1.00 19.68 205 ILE A N 1
ATOM 1639 C CA . ILE A 1 208 ? 76.508 39.770 20.459 1.00 21.43 205 ILE A CA 1
ATOM 1640 C C . ILE A 1 208 ? 75.854 41.052 19.941 1.00 20.54 205 ILE A C 1
ATOM 1641 O O . ILE A 1 208 ? 76.516 42.104 19.864 1.00 20.52 205 ILE A O 1
ATOM 1646 N N . GLU A 1 209 ? 74.564 40.971 19.605 1.00 20.15 206 GLU A N 1
ATOM 1647 C CA . GLU A 1 209 ? 73.804 42.124 19.123 1.00 20.59 206 GLU A CA 1
ATOM 1648 C C . GLU A 1 209 ? 73.791 43.232 20.195 1.00 20.53 206 GLU A C 1
ATOM 1649 O O . GLU A 1 209 ? 73.964 44.430 19.870 1.00 18.65 206 GLU A O 1
ATOM 1655 N N . ASN A 1 210 ? 73.605 42.841 21.460 1.00 19.49 207 ASN A N 1
ATOM 1656 C CA . ASN A 1 210 ? 73.583 43.801 22.565 1.00 20.32 207 ASN A CA 1
ATOM 1657 C C . ASN A 1 210 ? 74.933 44.507 22.709 1.00 19.75 207 ASN A C 1
ATOM 1658 O O . ASN A 1 210 ? 74.971 45.716 22.998 1.00 19.11 207 ASN A O 1
ATOM 1663 N N . PHE A 1 211 ? 76.035 43.785 22.476 1.00 20.21 208 PHE A N 1
ATOM 1664 C CA . PHE A 1 211 ? 77.365 44.402 22.537 1.00 20.70 208 PHE A CA 1
ATOM 1665 C C . PHE A 1 211 ? 77.550 45.382 21.361 1.00 20.68 208 PHE A C 1
ATOM 1666 O O . PHE A 1 211 ? 77.973 46.545 21.561 1.00 20.73 208 PHE A O 1
ATOM 1674 N N . LEU A 1 212 ? 77.229 44.916 20.152 1.00 21.24 209 LEU A N 1
ATOM 1675 C CA . LEU A 1 212 ? 77.364 45.727 18.936 1.00 22.81 209 LEU A CA 1
ATOM 1676 C C . LEU A 1 212 ? 76.546 47.018 18.956 1.00 23.29 209 LEU A C 1
ATOM 1677 O O . LEU A 1 212 ? 77.013 48.071 18.460 1.00 24.51 209 LEU A O 1
ATOM 1682 N N . LYS A 1 213 ? 75.353 46.954 19.545 1.00 24.05 210 LYS A N 1
ATOM 1683 C CA . LYS A 1 213 ? 74.474 48.119 19.639 1.00 26.01 210 LYS A CA 1
ATOM 1684 C C . LYS A 1 213 ? 74.649 48.837 20.977 1.00 26.78 210 LYS A C 1
ATOM 1685 O O . LYS A 1 213 ? 73.924 49.822 21.280 1.00 27.01 210 LYS A O 1
ATOM 1691 N N . GLN A 1 214 ? 75.609 48.362 21.775 1.00 24.89 211 GLN A N 1
ATOM 1692 C CA . GLN A 1 214 ? 75.927 48.929 23.092 1.00 25.89 211 GLN A CA 1
ATOM 1693 C C . GLN A 1 214 ? 74.669 49.209 23.924 1.00 27.69 211 GLN A C 1
ATOM 1694 O O . GLN A 1 214 ? 74.345 50.375 24.273 1.00 26.91 211 GLN A O 1
ATOM 1700 N N . GLN A 1 215 ? 73.959 48.125 24.225 1.00 28.06 212 GLN A N 1
ATOM 1701 C CA . GLN A 1 215 ? 72.729 48.172 25.005 1.00 29.85 212 GLN A CA 1
ATOM 1702 C C . GLN A 1 215 ? 72.662 47.038 26.015 1.00 30.29 212 GLN A C 1
ATOM 1703 O O . GLN A 1 215 ? 73.148 45.909 25.751 1.00 28.84 212 GLN A O 1
ATOM 1709 N N . SER A 1 216 ? 72.075 47.343 27.168 1.00 30.95 213 SER A N 1
ATOM 1710 C CA . SER A 1 216 ? 71.879 46.372 28.236 1.00 33.36 213 SER A CA 1
ATOM 1711 C C . SER A 1 216 ? 70.405 46.194 28.532 1.00 36.20 213 SER A C 1
ATOM 1712 O O . SER A 1 216 ? 69.887 46.765 29.496 1.00 37.50 213 SER A O 1
ATOM 1715 N N . PRO A 1 217 ? 69.719 45.416 27.681 1.00 37.69 214 PRO A N 1
ATOM 1716 C CA . PRO A 1 217 ? 68.297 45.151 27.827 1.00 40.03 214 PRO A CA 1
ATOM 1717 C C . PRO A 1 217 ? 67.876 44.519 29.123 1.00 41.82 214 PRO A C 1
ATOM 1718 O O . PRO A 1 217 ? 68.540 43.607 29.615 1.00 42.75 214 PRO A O 1
ATOM 1722 N N . PRO A 1 218 ? 66.731 45.017 29.694 1.00 42.30 215 PRO A N 1
ATOM 1723 C CA . PRO A 1 218 ? 66.203 44.469 30.919 1.00 42.53 215 PRO A CA 1
ATOM 1724 C C . PRO A 1 218 ? 65.803 43.065 30.629 1.00 42.21 215 PRO A C 1
ATOM 1725 O O . PRO A 1 218 ? 65.370 42.750 29.521 1.00 40.64 215 PRO A O 1
ATOM 1729 N N . ILE A 1 219 ? 65.954 42.193 31.572 1.00 43.37 216 ILE A N 1
ATOM 1730 C CA . ILE A 1 219 ? 65.550 40.851 31.314 1.00 45.07 216 ILE A CA 1
ATOM 1731 C C . ILE A 1 219 ? 64.028 40.777 31.334 1.00 44.96 216 ILE A C 1
ATOM 1732 O O . ILE A 1 219 ? 63.368 41.570 32.009 1.00 44.84 216 ILE A O 1
ATOM 1737 N N . PRO A 1 220 ? 63.423 39.821 30.609 1.00 44.56 217 PRO A N 1
ATOM 1738 C CA . PRO A 1 220 ? 61.970 39.718 30.526 1.00 44.43 217 PRO A CA 1
ATOM 1739 C C . PRO A 1 220 ? 61.332 39.572 31.894 1.00 44.29 217 PRO A C 1
ATOM 1740 O O . PRO A 1 220 ? 61.930 39.008 32.813 1.00 42.80 217 PRO A O 1
ATOM 1744 N N . ASN A 1 221 ? 60.126 40.112 32.007 1.00 44.29 218 ASN A N 1
ATOM 1745 C CA . ASN A 1 221 ? 59.350 40.013 33.228 1.00 45.57 218 ASN A CA 1
ATOM 1746 C C . ASN A 1 221 ? 58.795 38.588 33.326 1.00 44.20 218 ASN A C 1
ATOM 1747 O O . ASN A 1 221 ? 57.601 38.326 33.017 1.00 44.40 218 ASN A O 1
ATOM 1752 N N . TYR A 1 222 ? 59.672 37.663 33.720 1.00 40.81 219 TYR A N 1
ATOM 1753 C CA . TYR A 1 222 ? 59.310 36.254 33.857 1.00 39.60 219 TYR A CA 1
ATOM 1754 C C . TYR A 1 222 ? 58.363 36.078 35.034 1.00 39.59 219 TYR A C 1
ATOM 1755 O O . TYR A 1 222 ? 58.502 36.770 36.075 1.00 39.52 219 TYR A O 1
ATOM 1764 N N . SER A 1 223 ? 57.401 35.172 34.885 1.00 40.84 220 SER A N 1
ATOM 1765 C CA . SER A 1 223 ? 56.444 34.877 35.953 1.00 42.50 220 SER A CA 1
ATOM 1766 C C . SER A 1 223 ? 57.196 34.040 36.986 1.00 42.66 220 SER A C 1
ATOM 1767 O O . SER A 1 223 ? 58.248 33.424 36.653 1.00 41.76 220 SER A O 1
ATOM 1770 N N . ALA A 1 224 ? 56.698 34.011 38.221 1.00 41.95 221 ALA A N 1
ATOM 1771 C CA . ALA A 1 224 ? 57.325 33.240 39.296 1.00 42.57 221 ALA A CA 1
ATOM 1772 C C . ALA A 1 224 ? 57.380 31.763 38.910 1.00 42.97 221 ALA A C 1
ATOM 1773 O O . ALA A 1 224 ? 58.289 31.017 39.351 1.00 42.93 221 ALA A O 1
ATOM 1775 N N . GLU A 1 225 ? 56.430 31.359 38.063 1.00 42.88 222 GLU A N 1
ATOM 1776 C CA . GLU A 1 225 ? 56.312 29.984 37.564 1.00 44.93 222 GLU A CA 1
ATOM 1777 C C . GLU A 1 225 ? 57.419 29.691 36.557 1.00 43.25 222 GLU A C 1
ATOM 1778 O O . GLU A 1 225 ? 58.091 28.637 36.633 1.00 42.94 222 GLU A O 1
ATOM 1784 N N . GLU A 1 226 ? 57.608 30.627 35.624 1.00 41.19 223 GLU A N 1
ATOM 1785 C CA . GLU A 1 226 ? 58.634 30.542 34.584 1.00 40.01 223 GLU A CA 1
ATOM 1786 C C . GLU A 1 226 ? 60.016 30.524 35.216 1.00 37.54 223 GLU A C 1
ATOM 1787 O O . GLU A 1 226 ? 60.869 29.705 34.833 1.00 37.96 223 GLU A O 1
ATOM 1793 N N . LYS A 1 227 ? 60.224 31.403 36.198 1.00 36.30 224 LYS A N 1
ATOM 1794 C CA . LYS A 1 227 ? 61.489 31.502 36.925 1.00 36.64 224 LYS A CA 1
ATOM 1795 C C . LYS A 1 227 ? 61.860 30.194 37.607 1.00 36.02 224 LYS A C 1
ATOM 1796 O O . LYS A 1 227 ? 63.006 29.737 37.478 1.00 34.23 224 LYS A O 1
ATOM 1802 N N . GLU A 1 228 ? 60.897 29.585 38.309 1.00 35.63 225 GLU A N 1
ATOM 1803 C CA . GLU A 1 228 ? 61.098 28.308 39.012 1.00 36.29 225 GLU A CA 1
ATOM 1804 C C . GLU A 1 228 ? 61.421 27.190 38.013 1.00 34.40 225 GLU A C 1
ATOM 1805 O O . GLU A 1 228 ? 62.216 26.267 38.318 1.00 33.29 225 GLU A O 1
ATOM 1811 N N . LEU A 1 229 ? 60.820 27.290 36.827 1.00 32.60 226 LEU A N 1
ATOM 1812 C CA . LEU A 1 229 ? 61.017 26.332 35.736 1.00 31.35 226 LEU A CA 1
ATOM 1813 C C . LEU A 1 229 ? 62.365 26.544 35.030 1.00 30.18 226 LEU A C 1
ATOM 1814 O O . LEU A 1 229 ? 63.127 25.571 34.813 1.00 29.03 226 LEU A O 1
ATOM 1819 N N . LEU A 1 230 ? 62.663 27.800 34.689 1.00 26.78 227 LEU A N 1
ATOM 1820 C CA . LEU A 1 230 ? 63.886 28.150 33.969 1.00 26.61 227 LEU A CA 1
ATOM 1821 C C . LEU A 1 230 ? 65.158 28.295 34.791 1.00 26.04 227 LEU A C 1
ATOM 1822 O O . LEU A 1 230 ? 66.280 28.222 34.226 1.00 25.57 227 LEU A O 1
ATOM 1827 N N . MET A 1 231 ? 65.023 28.481 36.105 1.00 25.16 228 MET A N 1
ATOM 1828 C CA . MET A 1 231 ? 66.188 28.645 36.983 1.00 24.27 228 MET A CA 1
ATOM 1829 C C . MET A 1 231 ? 67.076 27.418 36.989 1.00 23.49 228 MET A C 1
ATOM 1830 O O . MET A 1 231 ? 66.623 26.297 36.679 1.00 24.05 228 MET A O 1
ATOM 1835 N N . ASN A 1 232 ? 68.333 27.622 37.347 1.00 22.39 229 ASN A N 1
ATOM 1836 C CA . ASN A 1 232 ? 69.296 26.538 37.441 1.00 22.11 229 ASN A CA 1
ATOM 1837 C C . ASN A 1 232 ? 69.129 25.927 38.844 1.00 20.73 229 ASN A C 1
ATOM 1838 O O . ASN A 1 232 ? 69.223 26.638 39.851 1.00 20.54 229 ASN A O 1
ATOM 1843 N N . ASP A 1 233 ? 68.855 24.629 38.938 1.00 20.87 230 ASP A N 1
ATOM 1844 C CA . ASP A 1 233 ? 68.679 23.972 40.244 1.00 19.92 230 ASP A CA 1
ATOM 1845 C C . ASP A 1 233 ? 69.981 23.308 40.675 1.00 19.41 230 ASP A C 1
ATOM 1846 O O . ASP A 1 233 ? 70.069 22.751 41.774 1.00 18.85 230 ASP A O 1
ATOM 1851 N N . TYR A 1 234 ? 70.948 23.399 39.775 1.00 17.75 231 TYR A N 1
ATOM 1852 C CA . TYR A 1 234 ? 72.283 22.858 39.968 1.00 18.35 231 TYR A CA 1
ATOM 1853 C C . TYR A 1 234 ? 72.268 21.370 39.952 1.00 18.75 231 TYR A C 1
ATOM 1854 O O . TYR A 1 234 ? 73.136 20.721 40.540 1.00 19.08 231 TYR A O 1
ATOM 1863 N N . SER A 1 235 ? 71.268 20.872 39.270 1.00 18.90 232 SER A N 1
ATOM 1864 C CA . SER A 1 235 ? 71.206 19.482 39.004 1.00 19.25 232 SER A CA 1
ATOM 1865 C C . SER A 1 235 ? 72.195 19.241 37.872 1.00 18.35 232 SER A C 1
ATOM 1866 O O . SER A 1 235 ? 72.358 20.101 36.996 1.00 18.40 232 SER A O 1
ATOM 1869 N N . ASN A 1 236 ? 72.868 18.090 37.892 1.00 18.70 233 ASN A N 1
ATOM 1870 C CA . ASN A 1 236 ? 73.883 17.781 36.881 1.00 19.40 233 ASN A CA 1
ATOM 1871 C C . ASN A 1 236 ? 74.965 18.869 36.889 1.00 18.38 233 ASN A C 1
ATOM 1872 O O . ASN A 1 236 ? 75.403 19.329 35.832 1.00 19.38 233 ASN A O 1
ATOM 1877 N N . TYR A 1 237 ? 75.343 19.259 38.110 1.00 18.43 234 TYR A N 1
ATOM 1878 C CA . TYR A 1 237 ? 76.394 20.252 38.371 1.00 19.33 234 TYR A CA 1
ATOM 1879 C C . TYR A 1 237 ? 76.058 21.682 37.906 1.00 18.19 234 TYR A C 1
ATOM 1880 O O . TYR A 1 237 ? 76.890 22.604 38.040 1.00 18.51 234 TYR A O 1
ATOM 1889 N N . GLY A 1 238 ? 74.850 21.875 37.385 1.00 18.40 235 GLY A N 1
ATOM 1890 C CA . GLY A 1 238 ? 74.439 23.187 36.904 1.00 16.96 235 GLY A CA 1
ATOM 1891 C C . GLY A 1 238 ? 74.336 23.233 35.389 1.00 18.08 235 GLY A C 1
ATOM 1892 O O . GLY A 1 238 ? 74.042 24.301 34.801 1.00 16.68 235 GLY A O 1
ATOM 1893 N N . LEU A 1 239 ? 74.576 22.090 34.748 1.00 16.57 236 LEU A N 1
ATOM 1894 C CA . LEU A 1 239 ? 74.502 21.989 33.289 1.00 17.66 236 LEU A CA 1
ATOM 1895 C C . LEU A 1 239 ? 73.189 21.351 32.901 1.00 16.62 236 LEU A C 1
ATOM 1896 O O . LEU A 1 239 ? 72.682 20.486 33.640 1.00 17.42 236 LEU A O 1
ATOM 1901 N N . THR A 1 240 ? 72.629 21.756 31.761 1.00 17.08 237 THR A N 1
ATOM 1902 C CA . THR A 1 240 ? 71.370 21.184 31.279 1.00 17.90 237 THR A CA 1
ATOM 1903 C C . THR A 1 240 ? 71.630 19.784 30.763 1.00 17.88 237 THR A C 1
ATOM 1904 O O . THR A 1 240 ? 72.811 19.384 30.570 1.00 17.28 237 THR A O 1
ATOM 1908 N N . ARG A 1 241 ? 70.556 19.028 30.544 1.00 16.58 238 ARG A N 1
ATOM 1909 C CA . ARG A 1 241 ? 70.669 17.681 30.002 1.00 16.89 238 ARG A CA 1
ATOM 1910 C C . ARG A 1 241 ? 70.869 17.895 28.496 1.00 17.34 238 ARG A C 1
ATOM 1911 O O . ARG A 1 241 ? 69.930 18.277 27.760 1.00 18.01 238 ARG A O 1
ATOM 1919 N N . ARG A 1 242 ? 72.115 17.698 28.074 1.00 18.06 239 ARG A N 1
ATOM 1920 C CA . ARG A 1 242 ? 72.589 17.907 26.708 1.00 17.84 239 ARG A CA 1
ATOM 1921 C C . ARG A 1 242 ? 72.123 16.842 25.719 1.00 17.79 239 ARG A C 1
ATOM 1922 O O . ARG A 1 242 ? 72.448 15.635 25.867 1.00 17.15 239 ARG A O 1
ATOM 1930 N N . ILE A 1 243 ? 71.368 17.293 24.718 1.00 17.80 240 ILE A N 1
ATOM 1931 C CA . ILE A 1 243 ? 70.816 16.431 23.670 1.00 17.33 240 ILE A CA 1
ATOM 1932 C C . ILE A 1 243 ? 71.579 16.662 22.357 1.00 16.84 240 ILE A C 1
ATOM 1933 O O . ILE A 1 243 ? 71.522 17.768 21.765 1.00 16.41 240 ILE A O 1
ATOM 1938 N N . ILE A 1 244 ? 72.276 15.627 21.900 1.00 16.40 241 ILE A N 1
ATOM 1939 C CA . ILE A 1 244 ? 73.071 15.697 20.678 1.00 17.60 241 ILE A CA 1
ATOM 1940 C C . ILE A 1 244 ? 72.375 15.004 19.515 1.00 19.32 241 ILE A C 1
ATOM 1941 O O . ILE A 1 244 ? 71.845 13.875 19.674 1.00 20.50 241 ILE A O 1
ATOM 1946 N N . ALA A 1 245 ? 72.361 15.674 18.361 1.00 20.16 242 ALA A N 1
ATOM 1947 C CA . ALA A 1 245 ? 71.774 15.135 17.135 1.00 21.72 242 ALA A CA 1
ATOM 1948 C C . ALA A 1 245 ? 72.931 14.715 16.227 1.00 22.90 242 ALA A C 1
ATOM 1949 O O . ALA A 1 245 ? 73.863 15.521 15.957 1.00 20.91 242 ALA A O 1
ATOM 1951 N N . CYS A 1 246 ? 72.879 13.470 15.759 1.00 24.03 243 CYS A N 1
ATOM 1952 C CA . CYS A 1 246 ? 73.929 12.902 14.921 1.00 23.81 243 CYS A CA 1
ATOM 1953 C C . CYS A 1 246 ? 73.430 12.455 13.551 1.00 26.39 243 CYS A C 1
ATOM 1954 O O . CYS A 1 246 ? 72.292 11.943 13.419 1.00 24.96 243 CYS A O 1
ATOM 1957 N N . LEU A 1 247 ? 74.274 12.656 12.537 1.00 27.87 244 LEU A N 1
ATOM 1958 C CA . LEU A 1 247 ? 73.974 12.258 11.158 1.00 30.38 244 LEU A CA 1
ATOM 1959 C C . LEU A 1 247 ? 75.233 11.745 10.462 1.00 32.00 244 LEU A C 1
ATOM 1960 O O . LEU A 1 247 ? 76.374 12.174 10.790 1.00 32.39 244 LEU A O 1
ATOM 1965 N N . ASP A 1 248 ? 75.031 10.844 9.504 1.00 34.20 245 ASP A N 1
ATOM 1966 C CA . ASP A 1 248 ? 76.122 10.276 8.718 1.00 36.11 245 ASP A CA 1
ATOM 1967 C C . ASP A 1 248 ? 76.272 11.139 7.475 1.00 36.87 245 ASP A C 1
ATOM 1968 O O . ASP A 1 248 ? 75.282 11.765 7.008 1.00 36.10 245 ASP A O 1
ATOM 1973 N N . VAL A 1 249 ? 77.493 11.200 6.958 1.00 38.46 246 VAL A N 1
ATOM 1974 C CA . VAL A 1 249 ? 77.792 11.935 5.733 1.00 41.27 246 VAL A CA 1
ATOM 1975 C C . VAL A 1 249 ? 78.514 10.924 4.833 1.00 44.24 246 VAL A C 1
ATOM 1976 O O . VAL A 1 249 ? 79.732 10.648 5.008 1.00 43.91 246 VAL A O 1
ATOM 1980 N N . ARG A 1 250 ? 77.751 10.351 3.902 1.00 47.98 247 ARG A N 1
ATOM 1981 C CA . ARG A 1 250 ? 78.241 9.339 2.963 1.00 51.49 247 ARG A CA 1
ATOM 1982 C C . ARG A 1 250 ? 78.318 9.872 1.543 1.00 53.14 247 ARG A C 1
ATOM 1983 O O . ARG A 1 250 ? 77.702 10.918 1.211 1.00 52.73 247 ARG A O 1
ATOM 1991 N N . THR A 1 251 ? 79.047 9.139 0.701 1.00 55.51 248 THR A N 1
ATOM 1992 C CA . THR A 1 251 ? 79.216 9.471 -0.715 1.00 57.76 248 THR A CA 1
ATOM 1993 C C . THR A 1 251 ? 78.406 8.434 -1.485 1.00 58.80 248 THR A C 1
ATOM 1994 O O . THR A 1 251 ? 78.567 7.208 -1.239 1.00 59.46 248 THR A O 1
ATOM 1998 N N . ASN A 1 252 ? 77.537 8.886 -2.391 1.00 59.74 249 ASN A N 1
ATOM 1999 C CA . ASN A 1 252 ? 76.723 7.961 -3.178 1.00 61.30 249 ASN A CA 1
ATOM 2000 C C . ASN A 1 252 ? 77.396 7.653 -4.521 1.00 62.96 249 ASN A C 1
ATOM 2001 O O . ASN A 1 252 ? 78.565 8.061 -4.759 1.00 63.36 249 ASN A O 1
ATOM 2006 N N . ASP A 1 253 ? 76.670 6.953 -5.391 1.00 64.47 250 ASP A N 1
ATOM 2007 C CA . ASP A 1 253 ? 77.160 6.546 -6.710 1.00 65.81 250 ASP A CA 1
ATOM 2008 C C . ASP A 1 253 ? 77.615 7.703 -7.603 1.00 65.42 250 ASP A C 1
ATOM 2009 O O . ASP A 1 253 ? 78.687 7.619 -8.249 1.00 65.73 250 ASP A O 1
ATOM 2014 N N . GLN A 1 254 ? 76.824 8.776 -7.626 1.00 64.95 251 GLN A N 1
ATOM 2015 C CA . GLN A 1 254 ? 77.112 9.962 -8.432 1.00 64.77 251 GLN A CA 1
ATOM 2016 C C . GLN A 1 254 ? 78.172 10.840 -7.762 1.00 64.19 251 GLN A C 1
ATOM 2017 O O . GLN A 1 254 ? 78.486 11.958 -8.241 1.00 64.17 251 GLN A O 1
ATOM 2023 N N . GLY A 1 255 ? 78.726 10.333 -6.661 1.00 63.58 252 GLY A N 1
ATOM 2024 C CA . GLY A 1 255 ? 79.756 11.053 -5.929 1.00 62.08 252 GLY A CA 1
ATOM 2025 C C . GLY A 1 255 ? 79.248 12.191 -5.061 1.00 61.22 252 GLY A C 1
ATOM 2026 O O . GLY A 1 255 ? 80.064 12.977 -4.522 1.00 61.31 252 GLY A O 1
ATOM 2027 N N . ASP A 1 256 ? 77.925 12.289 -4.916 1.00 60.13 253 ASP A N 1
ATOM 2028 C CA . ASP A 1 256 ? 77.290 13.334 -4.104 1.00 58.65 253 ASP A CA 1
ATOM 2029 C C . ASP A 1 256 ? 77.269 12.934 -2.634 1.00 57.13 253 ASP A C 1
ATOM 2030 O O . ASP A 1 256 ? 77.414 11.730 -2.306 1.00 56.98 253 ASP A O 1
ATOM 2035 N N . LEU A 1 257 ? 77.089 13.921 -1.756 1.00 55.61 254 LEU A N 1
ATOM 2036 C CA . LEU A 1 257 ? 77.045 13.681 -0.316 1.00 52.94 254 LEU A CA 1
ATOM 2037 C C . LEU A 1 257 ? 75.621 13.479 0.172 1.00 51.81 254 LEU A C 1
ATOM 2038 O O . LEU A 1 257 ? 74.735 14.355 -0.023 1.00 50.88 254 LEU A O 1
ATOM 2043 N N . VAL A 1 258 ? 75.404 12.324 0.795 1.00 50.64 255 VAL A N 1
ATOM 2044 C CA . VAL A 1 258 ? 74.102 11.935 1.322 1.00 50.82 255 VAL A CA 1
ATOM 2045 C C . VAL A 1 258 ? 74.201 11.519 2.787 1.00 50.52 255 VAL A C 1
ATOM 2046 O O . VAL A 1 258 ? 75.324 11.364 3.336 1.00 49.64 255 VAL A O 1
ATOM 2050 N N . VAL A 1 259 ? 73.039 11.334 3.410 1.00 51.01 256 VAL A N 1
ATOM 2051 C CA . VAL A 1 259 ? 72.950 10.926 4.808 1.00 52.29 256 VAL A CA 1
ATOM 2052 C C . VAL A 1 259 ? 72.482 9.493 4.858 1.00 54.11 256 VAL A C 1
ATOM 2053 O O . VAL A 1 259 ? 72.855 8.729 5.737 1.00 54.35 256 VAL A O 1
ATOM 2057 N N . THR A 1 260 ? 71.634 9.168 3.887 1.00 56.59 257 THR A N 1
ATOM 2058 C CA . THR A 1 260 ? 71.071 7.812 3.730 1.00 59.64 257 THR A CA 1
ATOM 2059 C C . THR A 1 260 ? 71.628 7.102 2.478 1.00 61.46 257 THR A C 1
ATOM 2060 O O . THR A 1 260 ? 71.762 7.712 1.412 1.00 61.56 257 THR A O 1
ATOM 2064 N N . LYS A 1 261 ? 71.918 5.828 2.712 1.00 64.23 259 LYS A N 1
ATOM 2065 C CA . LYS A 1 261 ? 72.536 4.877 1.781 1.00 66.88 259 LYS A CA 1
ATOM 2066 C C . LYS A 1 261 ? 72.178 5.009 0.288 1.00 67.54 259 LYS A C 1
ATOM 2067 O O . LYS A 1 261 ? 72.987 4.697 -0.585 1.00 68.33 259 LYS A O 1
ATOM 2073 N N . GLY A 1 262 ? 70.990 5.480 -0.102 1.00 68.17 260 GLY A N 1
ATOM 2074 C CA . GLY A 1 262 ? 70.654 5.407 -1.528 1.00 69.04 260 GLY A CA 1
ATOM 2075 C C . GLY A 1 262 ? 70.397 6.710 -2.281 1.00 70.04 260 GLY A C 1
ATOM 2076 O O . GLY A 1 262 ? 70.425 6.684 -3.512 1.00 70.23 260 GLY A O 1
ATOM 2077 N N . ASP A 1 263 ? 70.140 7.854 -1.641 1.00 70.52 261 ASP A N 1
ATOM 2078 C CA . ASP A 1 263 ? 69.828 9.000 -2.495 1.00 71.11 261 ASP A CA 1
ATOM 2079 C C . ASP A 1 263 ? 71.057 9.870 -2.792 1.00 71.53 261 ASP A C 1
ATOM 2080 O O . ASP A 1 263 ? 71.364 10.158 -3.947 1.00 71.36 261 ASP A O 1
ATOM 2085 N N . LEU A 1 279 ? 75.758 18.422 -1.938 1.00 47.89 276 LEU A N 1
ATOM 2086 C CA . LEU A 1 279 ? 76.092 18.249 -0.533 1.00 47.68 276 LEU A CA 1
ATOM 2087 C C . LEU A 1 279 ? 75.028 18.884 0.361 1.00 47.91 276 LEU A C 1
ATOM 2088 O O . LEU A 1 279 ? 75.190 18.961 1.601 1.00 49.20 276 LEU A O 1
ATOM 2093 N N . GLY A 1 280 ? 73.936 19.323 -0.263 1.00 47.32 277 GLY A N 1
ATOM 2094 C CA . GLY A 1 280 ? 72.840 19.951 0.457 1.00 45.92 277 GLY A CA 1
ATOM 2095 C C . GLY A 1 280 ? 72.167 19.103 1.529 1.00 45.29 277 GLY A C 1
ATOM 2096 O O . GLY A 1 280 ? 71.855 19.625 2.619 1.00 45.06 277 GLY A O 1
ATOM 2097 N N . LYS A 1 281 ? 71.960 17.812 1.258 1.00 43.78 278 LYS A N 1
ATOM 2098 C CA . LYS A 1 281 ? 71.296 16.913 2.210 1.00 42.26 278 LYS A CA 1
ATOM 2099 C C . LYS A 1 281 ? 71.883 16.926 3.630 1.00 40.11 278 LYS A C 1
ATOM 2100 O O . LYS A 1 281 ? 71.169 17.165 4.603 1.00 39.45 278 LYS A O 1
ATOM 2106 N N . PRO A 1 282 ? 73.188 16.657 3.847 1.00 38.41 279 PRO A N 1
ATOM 2107 C CA . PRO A 1 282 ? 73.755 16.667 5.204 1.00 37.31 279 PRO A CA 1
ATOM 2108 C C . PRO A 1 282 ? 73.680 18.063 5.831 1.00 36.07 279 PRO A C 1
ATOM 2109 O O . PRO A 1 282 ? 73.498 18.196 7.041 1.00 36.28 279 PRO A O 1
ATOM 2113 N N . VAL A 1 283 ? 73.817 19.095 4.989 1.00 34.06 280 VAL A N 1
ATOM 2114 C CA . VAL A 1 283 ? 73.764 20.493 5.444 1.00 33.80 280 VAL A CA 1
ATOM 2115 C C . VAL A 1 283 ? 72.357 20.873 5.911 1.00 33.74 280 VAL A C 1
ATOM 2116 O O . VAL A 1 283 ? 72.194 21.450 7.013 1.00 32.55 280 VAL A O 1
ATOM 2120 N N . GLN A 1 284 ? 71.352 20.541 5.098 1.00 33.43 281 GLN A N 1
ATOM 2121 C CA . GLN A 1 284 ? 69.952 20.846 5.411 1.00 33.22 281 GLN A CA 1
ATOM 2122 C C . GLN A 1 284 ? 69.394 20.055 6.588 1.00 32.17 281 GLN A C 1
ATOM 2123 O O . GLN A 1 284 ? 68.449 20.526 7.264 1.00 30.98 281 GLN A O 1
ATOM 2129 N N . LEU A 1 285 ? 69.957 18.869 6.839 1.00 30.70 282 LEU A N 1
ATOM 2130 C CA . LEU A 1 285 ? 69.518 18.031 7.959 1.00 30.67 282 LEU A CA 1
ATOM 2131 C C . LEU A 1 285 ? 70.116 18.591 9.256 1.00 29.46 282 LEU A C 1
ATOM 2132 O O . LEU A 1 285 ? 69.466 18.542 10.319 1.00 29.92 282 LEU A O 1
ATOM 2137 N N . ALA A 1 286 ? 71.336 19.129 9.163 1.00 29.07 283 ALA A N 1
ATOM 2138 C CA . ALA A 1 286 ? 72.031 19.739 10.304 1.00 28.37 283 ALA A CA 1
ATOM 2139 C C . ALA A 1 286 ? 71.275 20.998 10.719 1.00 28.43 283 ALA A C 1
ATOM 2140 O O . ALA A 1 286 ? 71.100 21.267 11.933 1.00 28.73 283 ALA A O 1
ATOM 2142 N N . GLN A 1 287 ? 70.804 21.751 9.720 1.00 27.71 284 GLN A N 1
ATOM 2143 C CA . GLN A 1 287 ? 70.040 22.982 9.948 1.00 28.97 284 GLN A CA 1
ATOM 2144 C C . GLN A 1 287 ? 68.705 22.648 10.584 1.00 29.15 284 GLN A C 1
ATOM 2145 O O . GLN A 1 287 ? 68.238 23.367 11.495 1.00 28.64 284 GLN A O 1
ATOM 2151 N N . LYS A 1 288 ? 68.098 21.551 10.124 1.00 28.67 285 LYS A N 1
ATOM 2152 C CA . LYS A 1 288 ? 66.812 21.082 10.649 1.00 28.97 285 LYS A CA 1
ATOM 2153 C C . LYS A 1 288 ? 66.994 20.707 12.124 1.00 26.71 285 LYS A C 1
ATOM 2154 O O . LYS A 1 288 ? 66.188 21.115 12.983 1.00 26.05 285 LYS A O 1
ATOM 2160 N N . TYR A 1 289 ? 68.054 19.952 12.415 1.00 25.72 286 TYR A N 1
ATOM 2161 C CA . TYR A 1 289 ? 68.389 19.545 13.786 1.00 25.33 286 TYR A CA 1
ATOM 2162 C C . TYR A 1 289 ? 68.500 20.759 14.711 1.00 24.25 286 TYR A C 1
ATOM 2163 O O . TYR A 1 289 ? 67.885 20.774 15.801 1.00 23.44 286 TYR A O 1
ATOM 2172 N N . TYR A 1 290 ? 69.254 21.774 14.274 1.00 23.73 287 TYR A N 1
ATOM 2173 C CA . TYR A 1 290 ? 69.447 23.023 15.025 1.00 24.71 287 TYR A CA 1
ATOM 2174 C C . TYR A 1 290 ? 68.104 23.720 15.240 1.00 25.39 287 TYR A C 1
ATOM 2175 O O . TYR A 1 290 ? 67.746 24.096 16.384 1.00 23.06 287 TYR A O 1
ATOM 2184 N N . GLN A 1 291 ? 67.357 23.877 14.149 1.00 26.79 288 GLN A N 1
ATOM 2185 C CA . GLN A 1 291 ? 66.048 24.522 14.182 1.00 27.80 288 GLN A CA 1
ATOM 2186 C C . GLN A 1 291 ? 65.067 23.792 15.122 1.00 27.59 288 GLN A C 1
ATOM 2187 O O . GLN A 1 291 ? 64.150 24.393 15.667 1.00 27.33 288 GLN A O 1
ATOM 2193 N N . GLN A 1 292 ? 65.338 22.485 15.352 1.00 26.91 289 GLN A N 1
ATOM 2194 C CA . GLN A 1 292 ? 64.508 21.639 16.207 1.00 28.72 289 GLN A CA 1
ATOM 2195 C C . GLN A 1 292 ? 65.036 21.490 17.666 1.00 27.39 289 GLN A C 1
ATOM 2196 O O . GLN A 1 292 ? 64.507 20.638 18.387 1.00 27.29 289 GLN A O 1
ATOM 2202 N N . GLY A 1 293 ? 66.020 22.290 18.115 1.00 25.89 290 GLY A N 1
ATOM 2203 C CA . GLY A 1 293 ? 66.489 22.188 19.500 1.00 23.91 290 GLY A CA 1
ATOM 2204 C C . GLY A 1 293 ? 67.770 21.392 19.766 1.00 22.45 290 GLY A C 1
ATOM 2205 O O . GLY A 1 293 ? 68.112 21.165 20.937 1.00 20.95 290 GLY A O 1
ATOM 2206 N N . ALA A 1 294 ? 68.469 20.956 18.727 1.00 21.59 291 ALA A N 1
ATOM 2207 C CA . ALA A 1 294 ? 69.686 20.232 18.976 1.00 20.87 291 ALA A CA 1
ATOM 2208 C C . ALA A 1 294 ? 70.698 21.134 19.695 1.00 20.16 291 ALA A C 1
ATOM 2209 O O . ALA A 1 294 ? 70.957 22.266 19.269 1.00 19.63 291 ALA A O 1
ATOM 2211 N N . ASP A 1 295 ? 71.281 20.636 20.785 1.00 19.10 292 ASP A N 1
ATOM 2212 C CA . ASP A 1 295 ? 72.267 21.416 21.544 1.00 20.63 292 ASP A CA 1
ATOM 2213 C C . ASP A 1 295 ? 73.628 21.309 20.879 1.00 21.30 292 ASP A C 1
ATOM 2214 O O . ASP A 1 295 ? 74.550 22.099 21.152 1.00 20.92 292 ASP A O 1
ATOM 2219 N N . GLU A 1 296 ? 73.734 20.308 20.004 1.00 21.31 293 GLU A N 1
ATOM 2220 C CA . GLU A 1 296 ? 74.965 19.962 19.282 1.00 24.78 293 GLU A CA 1
ATOM 2221 C C . GLU A 1 296 ? 74.612 19.114 18.074 1.00 22.71 293 GLU A C 1
ATOM 2222 O O . GLU A 1 296 ? 73.628 18.334 18.118 1.00 23.12 293 GLU A O 1
ATOM 2228 N N . VAL A 1 297 ? 75.425 19.225 17.026 1.00 22.65 294 VAL A N 1
ATOM 2229 C CA . VAL A 1 297 ? 75.242 18.431 15.814 1.00 22.64 294 VAL A CA 1
ATOM 2230 C C . VAL A 1 297 ? 76.554 17.725 15.487 1.00 22.11 294 VAL A C 1
ATOM 2231 O O . VAL A 1 297 ? 77.601 18.380 15.261 1.00 22.78 294 VAL A O 1
ATOM 2235 N N . THR A 1 298 ? 76.501 16.396 15.487 1.00 23.37 295 THR A N 1
ATOM 2236 C CA . THR A 1 298 ? 77.657 15.553 15.195 1.00 23.60 295 THR A CA 1
ATOM 2237 C C . THR A 1 298 ? 77.547 14.964 13.791 1.00 26.22 295 THR A C 1
ATOM 2238 O O . THR A 1 298 ? 76.477 14.418 13.401 1.00 26.22 295 THR A O 1
ATOM 2242 N N . PHE A 1 299 ? 78.630 15.093 13.026 1.00 27.10 296 PHE A N 1
ATOM 2243 C CA . PHE A 1 299 ? 78.702 14.552 11.669 1.00 28.72 296 PHE A CA 1
ATOM 2244 C C . PHE A 1 299 ? 79.658 13.368 11.671 1.00 28.92 296 PHE A C 1
ATOM 2245 O O . PHE A 1 299 ? 80.842 13.505 12.083 1.00 28.44 296 PHE A O 1
ATOM 2253 N N . LEU A 1 300 ? 79.169 12.212 11.229 1.00 30.09 297 LEU A N 1
ATOM 2254 C CA . LEU A 1 300 ? 80.004 11.018 11.139 1.00 31.75 297 LEU A CA 1
ATOM 2255 C C . LEU A 1 300 ? 80.420 10.922 9.672 1.00 33.19 297 LEU A C 1
ATOM 2256 O O . LEU A 1 300 ? 79.643 10.464 8.796 1.00 32.05 297 LEU A O 1
ATOM 2261 N N . ASN A 1 301 ? 81.633 11.410 9.412 1.00 35.07 298 ASN A N 1
ATOM 2262 C CA . ASN A 1 301 ? 82.239 11.451 8.080 1.00 37.24 298 ASN A CA 1
ATOM 2263 C C . ASN A 1 301 ? 82.644 10.039 7.619 1.00 38.92 298 ASN A C 1
ATOM 2264 O O . ASN A 1 301 ? 83.665 9.469 8.097 1.00 38.68 298 ASN A O 1
ATOM 2269 N N . ILE A 1 302 ? 81.841 9.482 6.715 1.00 41.18 299 ILE A N 1
ATOM 2270 C CA . ILE A 1 302 ? 82.073 8.151 6.161 1.00 45.48 299 ILE A CA 1
ATOM 2271 C C . ILE A 1 302 ? 82.098 8.230 4.627 1.00 46.70 299 ILE A C 1
ATOM 2272 O O . ILE A 1 302 ? 81.483 7.397 3.909 1.00 48.49 299 ILE A O 1
ATOM 2277 N N . THR A 1 303 ? 82.819 9.237 4.135 1.00 47.41 300 THR A N 1
ATOM 2278 C CA . THR A 1 303 ? 82.976 9.501 2.706 1.00 47.96 300 THR A CA 1
ATOM 2279 C C . THR A 1 303 ? 84.306 8.953 2.194 1.00 47.51 300 THR A C 1
ATOM 2280 O O . THR A 1 303 ? 85.268 8.780 2.975 1.00 47.53 300 THR A O 1
ATOM 2284 N N . ASP A 1 307 ? 90.478 10.037 -4.464 1.00 61.74 304 ASP A N 1
ATOM 2285 C CA . ASP A 1 307 ? 91.568 10.757 -5.114 1.00 61.85 304 ASP A CA 1
ATOM 2286 C C . ASP A 1 307 ? 91.362 12.264 -4.895 1.00 60.69 304 ASP A C 1
ATOM 2287 O O . ASP A 1 307 ? 91.756 13.109 -5.751 1.00 60.86 304 ASP A O 1
ATOM 2292 N N . CYS A 1 308 ? 90.770 12.608 -3.751 1.00 58.56 305 CYS A N 1
ATOM 2293 C CA . CYS A 1 308 ? 90.475 13.999 -3.404 1.00 55.86 305 CYS A CA 1
ATOM 2294 C C . CYS A 1 308 ? 91.528 14.666 -2.427 1.00 54.30 305 CYS A C 1
ATOM 2295 O O . CYS A 1 308 ? 91.777 14.137 -1.328 1.00 53.66 305 CYS A O 1
ATOM 2298 N N . PRO A 1 309 ? 92.123 15.886 -2.821 1.00 53.08 306 PRO A N 1
ATOM 2299 C CA . PRO A 1 309 ? 93.138 16.660 -2.031 1.00 52.42 306 PRO A CA 1
ATOM 2300 C C . PRO A 1 309 ? 92.512 17.084 -0.745 1.00 51.59 306 PRO A C 1
ATOM 2301 O O . PRO A 1 309 ? 91.319 17.285 -0.657 1.00 51.69 306 PRO A O 1
ATOM 2305 N N . LEU A 1 310 ? 93.235 17.220 0.288 1.00 50.91 307 LEU A N 1
ATOM 2306 C CA . LEU A 1 310 ? 92.583 17.561 1.513 1.00 50.71 307 LEU A CA 1
ATOM 2307 C C . LEU A 1 310 ? 91.700 18.774 1.416 1.00 50.31 307 LEU A C 1
ATOM 2308 O O . LEU A 1 310 ? 90.506 18.768 1.718 1.00 49.74 307 LEU A O 1
ATOM 2313 N N . LYS A 1 311 ? 92.376 19.828 0.992 1.00 50.85 308 LYS A N 1
ATOM 2314 C CA . LYS A 1 311 ? 91.787 21.127 0.846 1.00 51.51 308 LYS A CA 1
ATOM 2315 C C . LYS A 1 311 ? 90.396 21.039 0.267 1.00 50.83 308 LYS A C 1
ATOM 2316 O O . LYS A 1 311 ? 89.535 21.848 0.573 1.00 50.63 308 LYS A O 1
ATOM 2322 N N . ASP A 1 312 ? 90.180 20.045 -0.589 1.00 49.68 309 ASP A N 1
ATOM 2323 C CA . ASP A 1 312 ? 88.906 19.911 -1.283 1.00 49.06 309 ASP A CA 1
ATOM 2324 C C . ASP A 1 312 ? 87.969 18.856 -0.690 1.00 47.87 309 ASP A C 1
ATOM 2325 O O . ASP A 1 312 ? 86.944 18.492 -1.321 1.00 48.20 309 ASP A O 1
ATOM 2330 N N . THR A 1 313 ? 88.275 18.374 0.517 1.00 46.69 310 THR A N 1
ATOM 2331 C CA . THR A 1 313 ? 87.426 17.376 1.189 1.00 44.79 310 THR A CA 1
ATOM 2332 C C . THR A 1 313 ? 86.050 18.005 1.351 1.00 43.58 310 THR A C 1
ATOM 2333 O O . THR A 1 313 ? 85.881 19.005 2.047 1.00 43.65 310 THR A O 1
ATOM 2337 N N . PRO A 1 314 ? 85.084 17.451 0.689 1.00 42.35 311 PRO A N 1
ATOM 2338 C CA . PRO A 1 314 ? 83.702 17.939 0.737 1.00 41.87 311 PRO A CA 1
ATOM 2339 C C . PRO A 1 314 ? 83.109 17.954 2.126 1.00 40.14 311 PRO A C 1
ATOM 2340 O O . PRO A 1 314 ? 82.105 18.618 2.377 1.00 40.24 311 PRO A O 1
ATOM 2344 N N . MET A 1 315 ? 83.704 17.245 3.060 1.00 38.55 312 MET A N 1
ATOM 2345 C CA . MET A 1 315 ? 83.160 17.285 4.399 1.00 37.68 312 MET A CA 1
ATOM 2346 C C . MET A 1 315 ? 83.397 18.653 4.995 1.00 36.99 312 MET A C 1
ATOM 2347 O O . MET A 1 315 ? 82.630 19.132 5.827 1.00 37.99 312 MET A O 1
ATOM 2352 N N . LEU A 1 316 ? 84.455 19.272 4.551 1.00 35.68 313 LEU A N 1
ATOM 2353 C CA . LEU A 1 316 ? 84.787 20.576 5.029 1.00 34.57 313 LEU A CA 1
ATOM 2354 C C . LEU A 1 316 ? 83.816 21.625 4.521 1.00 34.34 313 LEU A C 1
ATOM 2355 O O . LEU A 1 316 ? 83.605 22.676 5.183 1.00 32.61 313 LEU A O 1
ATOM 2360 N N . GLU A 1 317 ? 83.219 21.347 3.359 1.00 33.89 314 GLU A N 1
ATOM 2361 C CA . GLU A 1 317 ? 82.256 22.255 2.743 1.00 33.75 314 GLU A CA 1
ATOM 2362 C C . GLU A 1 317 ? 80.925 22.092 3.449 1.00 33.11 314 GLU A C 1
ATOM 2363 O O . GLU A 1 317 ? 80.172 23.069 3.588 1.00 34.06 314 GLU A O 1
ATOM 2369 N N . VAL A 1 318 ? 80.645 20.874 3.921 1.00 34.38 315 VAL A N 1
ATOM 2370 C CA . VAL A 1 318 ? 79.414 20.584 4.665 1.00 33.69 315 VAL A CA 1
ATOM 2371 C C . VAL A 1 318 ? 79.450 21.382 5.975 1.00 33.29 315 VAL A C 1
ATOM 2372 O O . VAL A 1 318 ? 78.433 21.988 6.375 1.00 33.56 315 VAL A O 1
ATOM 2376 N N . LEU A 1 319 ? 80.623 21.402 6.616 1.00 33.00 316 LEU A N 1
ATOM 2377 C CA . LEU A 1 319 ? 80.836 22.126 7.874 1.00 33.97 316 LEU A CA 1
ATOM 2378 C C . LEU A 1 319 ? 80.725 23.638 7.679 1.00 34.99 316 LEU A C 1
ATOM 2379 O O . LEU A 1 319 ? 80.033 24.329 8.461 1.00 34.87 316 LEU A O 1
ATOM 2384 N N . LYS A 1 320 ? 81.372 24.148 6.629 1.00 35.70 317 LYS A N 1
ATOM 2385 C CA . LYS A 1 320 ? 81.361 25.578 6.301 1.00 36.34 317 LYS A CA 1
ATOM 2386 C C . LYS A 1 320 ? 79.937 26.066 5.991 1.00 35.67 317 LYS A C 1
ATOM 2387 O O . LYS A 1 320 ? 79.530 27.163 6.452 1.00 34.95 317 LYS A O 1
ATOM 2393 N N . GLN A 1 321 ? 79.179 25.259 5.245 1.00 34.54 318 GLN A N 1
ATOM 2394 C CA . GLN A 1 321 ? 77.801 25.601 4.884 1.00 34.30 318 GLN A CA 1
ATOM 2395 C C . GLN A 1 321 ? 76.865 25.489 6.076 1.00 32.71 318 GLN A C 1
ATOM 2396 O O . GLN A 1 321 ? 75.999 26.368 6.285 1.00 32.39 318 GLN A O 1
ATOM 2402 N N . ALA A 1 322 ? 77.043 24.434 6.872 1.00 31.34 319 ALA A N 1
ATOM 2403 C CA . ALA A 1 322 ? 76.223 24.218 8.068 1.00 31.54 319 ALA A CA 1
ATOM 2404 C C . ALA A 1 322 ? 76.422 25.389 9.036 1.00 30.35 319 ALA A C 1
ATOM 2405 O O . ALA A 1 322 ? 75.436 25.949 9.564 1.00 30.83 319 ALA A O 1
ATOM 2407 N N . ALA A 1 323 ? 77.688 25.783 9.206 1.00 28.87 320 ALA A N 1
ATOM 2408 C CA . ALA A 1 323 ? 78.112 26.869 10.097 1.00 29.56 320 ALA A CA 1
ATOM 2409 C C . ALA A 1 323 ? 77.543 28.248 9.782 1.00 30.39 320 ALA A C 1
ATOM 2410 O O . ALA A 1 323 ? 77.637 29.179 10.619 1.00 30.17 320 ALA A O 1
ATOM 2412 N N . LYS A 1 324 ? 76.945 28.395 8.601 1.00 30.21 321 LYS A N 1
ATOM 2413 C CA . LYS A 1 324 ? 76.363 29.672 8.204 1.00 31.54 321 LYS A CA 1
ATOM 2414 C C . LYS A 1 324 ? 75.097 30.022 8.980 1.00 30.00 321 LYS A C 1
ATOM 2415 O O . LYS A 1 324 ? 74.833 31.216 9.217 1.00 28.55 321 LYS A O 1
ATOM 2421 N N . THR A 1 325 ? 74.344 29.000 9.398 1.00 28.79 322 THR A N 1
ATOM 2422 C CA . THR A 1 325 ? 73.091 29.200 10.129 1.00 28.03 322 THR A CA 1
ATOM 2423 C C . THR A 1 325 ? 72.962 28.411 11.444 1.00 26.77 322 THR A C 1
ATOM 2424 O O . THR A 1 325 ? 72.111 28.747 12.295 1.00 27.52 322 THR A O 1
ATOM 2428 N N . VAL A 1 326 ? 73.780 27.376 11.621 1.00 25.36 323 VAL A N 1
ATOM 2429 C CA . VAL A 1 326 ? 73.733 26.551 12.834 1.00 24.34 323 VAL A CA 1
ATOM 2430 C C . VAL A 1 326 ? 74.660 27.128 13.912 1.00 23.28 323 VAL A C 1
ATOM 2431 O O . VAL A 1 326 ? 75.907 26.934 13.869 1.00 24.14 323 VAL A O 1
ATOM 2435 N N . PHE A 1 327 ? 74.059 27.815 14.879 1.00 22.88 324 PHE A N 1
ATOM 2436 C CA . PHE A 1 327 ? 74.814 28.445 15.955 1.00 23.32 324 PHE A CA 1
ATOM 2437 C C . PHE A 1 327 ? 74.891 27.617 17.187 1.00 24.24 324 PHE A C 1
ATOM 2438 O O . PHE A 1 327 ? 74.577 28.100 18.285 1.00 22.39 324 PHE A O 1
ATOM 2446 N N . VAL A 1 328 ? 75.332 26.412 16.930 1.00 24.49 325 VAL A N 1
ATOM 2447 C CA . VAL A 1 328 ? 75.571 25.467 17.961 1.00 23.96 325 VAL A CA 1
ATOM 2448 C C . VAL A 1 328 ? 76.840 24.683 17.686 1.00 23.57 325 VAL A C 1
ATOM 2449 O O . VAL A 1 328 ? 77.312 24.646 16.548 1.00 23.56 325 VAL A O 1
ATOM 2453 N N . PRO A 1 329 ? 77.435 24.017 18.712 1.00 21.98 326 PRO A N 1
ATOM 2454 C CA . PRO A 1 329 ? 78.665 23.264 18.513 1.00 21.34 326 PRO A CA 1
ATOM 2455 C C . PRO A 1 329 ? 78.488 22.183 17.466 1.00 21.14 326 PRO A C 1
ATOM 2456 O O . PRO A 1 329 ? 77.465 21.493 17.442 1.00 18.42 326 PRO A O 1
ATOM 2460 N N . LEU A 1 330 ? 79.495 22.087 16.617 1.00 21.94 327 LEU A N 1
ATOM 2461 C CA . LEU A 1 330 ? 79.543 21.082 15.576 1.00 22.04 327 LEU A CA 1
ATOM 2462 C C . LEU A 1 330 ? 80.707 20.146 15.837 1.00 21.95 327 LEU A C 1
ATOM 2463 O O . LEU A 1 330 ? 81.851 20.601 16.145 1.00 20.82 327 LEU A O 1
ATOM 2468 N N . THR A 1 331 ? 80.425 18.851 15.744 1.00 22.08 328 THR A N 1
ATOM 2469 C CA . THR A 1 331 ? 81.433 17.820 15.946 1.00 24.28 328 THR A CA 1
ATOM 2470 C C . THR A 1 331 ? 81.546 17.016 14.665 1.00 26.18 328 THR A C 1
ATOM 2471 O O . THR A 1 331 ? 80.529 16.780 13.959 1.00 24.91 328 THR A O 1
ATOM 2475 N N . VAL A 1 332 ? 82.774 16.618 14.348 1.00 26.15 329 VAL A N 1
ATOM 2476 C CA . VAL A 1 332 ? 83.036 15.817 13.165 1.00 27.34 329 VAL A CA 1
ATOM 2477 C C . VAL A 1 332 ? 83.875 14.614 13.584 1.00 28.07 329 VAL A C 1
ATOM 2478 O O . VAL A 1 332 ? 84.853 14.743 14.361 1.00 27.40 329 VAL A O 1
ATOM 2482 N N . GLY A 1 333 ? 83.474 13.443 13.106 1.00 30.31 330 GLY A N 1
ATOM 2483 C CA . GLY A 1 333 ? 84.190 12.219 13.413 1.00 31.47 330 GLY A CA 1
ATOM 2484 C C . GLY A 1 333 ? 84.445 11.480 12.115 1.00 33.43 330 GLY A C 1
ATOM 2485 O O . GLY A 1 333 ? 83.561 11.455 11.233 1.00 32.42 330 GLY A O 1
ATOM 2486 N N . GLY A 1 334 ? 85.635 10.899 11.979 1.00 34.63 331 GLY A N 1
ATOM 2487 C CA . GLY A 1 334 ? 85.980 10.169 10.771 1.00 36.31 331 GLY A CA 1
ATOM 2488 C C . GLY A 1 334 ? 86.990 10.908 9.910 1.00 38.49 331 GLY A C 1
ATOM 2489 O O . GLY A 1 334 ? 86.739 12.064 9.486 1.00 40.10 331 GLY A O 1
ATOM 2490 N N . GLY A 1 335 ? 88.137 10.280 9.662 1.00 38.68 332 GLY A N 1
ATOM 2491 C CA . GLY A 1 335 ? 89.154 10.900 8.831 1.00 38.92 332 GLY A CA 1
ATOM 2492 C C . GLY A 1 335 ? 90.081 11.880 9.526 1.00 39.08 332 GLY A C 1
ATOM 2493 O O . GLY A 1 335 ? 90.922 12.530 8.855 1.00 39.86 332 GLY A O 1
ATOM 2494 N N . ILE A 1 336 ? 89.951 12.001 10.846 1.00 38.55 333 ILE A N 1
ATOM 2495 C CA . ILE A 1 336 ? 90.796 12.900 11.629 1.00 38.04 333 ILE A CA 1
ATOM 2496 C C . ILE A 1 336 ? 91.969 12.054 12.100 1.00 38.38 333 ILE A C 1
ATOM 2497 O O . ILE A 1 336 ? 91.947 11.474 13.214 1.00 39.46 333 ILE A O 1
ATOM 2502 N N . LYS A 1 337 ? 92.979 11.967 11.234 1.00 38.30 334 LYS A N 1
ATOM 2503 C CA . LYS A 1 337 ? 94.188 11.168 11.466 1.00 38.79 334 LYS A CA 1
ATOM 2504 C C . LYS A 1 337 ? 95.333 11.660 10.585 1.00 37.84 334 LYS A C 1
ATOM 2505 O O . LYS A 1 337 ? 95.145 12.583 9.758 1.00 37.08 334 LYS A O 1
ATOM 2511 N N . ASP A 1 338 ? 96.504 11.065 10.764 1.00 39.53 335 ASP A N 1
ATOM 2512 C CA . ASP A 1 338 ? 97.679 11.365 9.921 1.00 40.95 335 ASP A CA 1
ATOM 2513 C C . ASP A 1 338 ? 97.328 10.824 8.548 1.00 41.61 335 ASP A C 1
ATOM 2514 O O . ASP A 1 338 ? 97.015 9.650 8.407 1.00 42.54 335 ASP A O 1
ATOM 2519 N N . ILE A 1 339 ? 97.359 11.695 7.517 1.00 42.12 336 ILE A N 1
ATOM 2520 C CA . ILE A 1 339 ? 96.978 11.275 6.178 1.00 43.09 336 ILE A CA 1
ATOM 2521 C C . ILE A 1 339 ? 98.007 11.651 5.158 1.00 43.96 336 ILE A C 1
ATOM 2522 O O . ILE A 1 339 ? 98.842 12.531 5.353 1.00 43.75 336 ILE A O 1
ATOM 2527 N N . VAL A 1 340 ? 97.905 10.975 4.051 1.00 44.50 337 VAL A N 1
ATOM 2528 C CA . VAL A 1 340 ? 98.792 11.334 3.005 1.00 45.09 337 VAL A CA 1
ATOM 2529 C C . VAL A 1 340 ? 98.026 11.856 1.843 1.00 44.49 337 VAL A C 1
ATOM 2530 O O . VAL A 1 340 ? 97.239 11.153 1.226 1.00 44.01 337 VAL A O 1
ATOM 2534 N N . ASP A 1 341 ? 98.276 13.123 1.568 1.00 45.04 338 ASP A N 1
ATOM 2535 C CA . ASP A 1 341 ? 97.567 13.803 0.529 1.00 45.44 338 ASP A CA 1
ATOM 2536 C C . ASP A 1 341 ? 97.842 13.211 -0.826 1.00 46.71 338 ASP A C 1
ATOM 2537 O O . ASP A 1 341 ? 98.767 12.408 -1.028 1.00 46.96 338 ASP A O 1
ATOM 2542 N N . VAL A 1 342 ? 97.008 13.629 -1.777 1.00 47.15 339 VAL A N 1
ATOM 2543 C CA . VAL A 1 342 ? 97.077 13.147 -3.159 1.00 48.82 339 VAL A CA 1
ATOM 2544 C C . VAL A 1 342 ? 98.477 13.320 -3.776 1.00 49.68 339 VAL A C 1
ATOM 2545 O O . VAL A 1 342 ? 98.926 12.490 -4.567 1.00 50.29 339 VAL A O 1
ATOM 2549 N N . ASP A 1 343 ? 99.162 14.400 -3.396 1.00 50.56 340 ASP A N 1
ATOM 2550 C CA . ASP A 1 343 ? 100.508 14.706 -3.887 1.00 51.08 340 ASP A CA 1
ATOM 2551 C C . ASP A 1 343 ? 101.632 14.136 -2.980 1.00 51.78 340 ASP A C 1
ATOM 2552 O O . ASP A 1 343 ? 102.826 14.542 -3.089 1.00 52.01 340 ASP A O 1
ATOM 2557 N N . GLY A 1 344 ? 101.261 13.209 -2.094 1.00 51.22 341 GLY A N 1
ATOM 2558 C CA . GLY A 1 344 ? 102.226 12.592 -1.195 1.00 51.05 341 GLY A CA 1
ATOM 2559 C C . GLY A 1 344 ? 102.613 13.438 0.006 1.00 51.19 341 GLY A C 1
ATOM 2560 O O . GLY A 1 344 ? 103.475 13.016 0.825 1.00 51.91 341 GLY A O 1
ATOM 2561 N N . THR A 1 345 ? 101.995 14.614 0.138 1.00 51.24 342 THR A N 1
ATOM 2562 C CA . THR A 1 345 ? 102.278 15.523 1.258 1.00 50.53 342 THR A CA 1
ATOM 2563 C C . THR A 1 345 ? 101.872 14.916 2.552 1.00 49.63 342 THR A C 1
ATOM 2564 O O . THR A 1 345 ? 100.715 14.545 2.730 1.00 49.30 342 THR A O 1
ATOM 2568 N N . LYS A 1 346 ?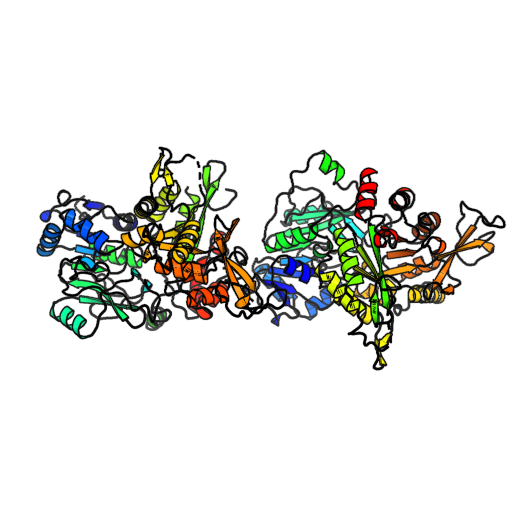 102.835 14.827 3.437 1.00 48.64 343 LYS A N 1
ATOM 2569 C CA . LYS A 1 346 ? 102.567 14.223 4.711 1.00 47.63 343 LYS A CA 1
ATOM 2570 C C . LYS A 1 346 ? 101.892 15.237 5.658 1.00 45.68 343 LYS A C 1
ATOM 2571 O O . LYS A 1 346 ? 102.573 16.194 6.094 1.00 44.68 343 LYS A O 1
ATOM 2577 N N . ILE A 1 347 ? 100.554 14.924 5.920 1.00 43.65 344 ILE A N 1
ATOM 2578 C CA . ILE A 1 347 ? 99.601 15.746 6.755 1.00 41.08 344 ILE A CA 1
ATOM 2579 C C . ILE A 1 347 ? 99.135 15.129 8.035 1.00 39.45 344 ILE A C 1
ATOM 2580 O O . ILE A 1 347 ? 98.296 14.222 8.015 1.00 40.41 344 ILE A O 1
ATOM 2585 N N . PRO A 1 348 ? 99.703 15.658 9.131 1.00 38.35 345 PRO A N 1
ATOM 2586 C CA . PRO A 1 348 ? 99.413 15.211 10.466 1.00 37.44 345 PRO A CA 1
ATOM 2587 C C . PRO A 1 348 ? 98.010 15.407 10.915 1.00 35.66 345 PRO A C 1
ATOM 2588 O O . PRO A 1 348 ? 97.296 16.264 10.397 1.00 36.28 345 PRO A O 1
ATOM 2592 N N . ALA A 1 349 ? 97.671 14.588 11.883 1.00 34.39 346 ALA A N 1
ATOM 2593 C CA . ALA A 1 349 ? 96.382 14.640 12.475 1.00 33.26 346 ALA A CA 1
ATOM 2594 C C . ALA A 1 349 ? 96.093 16.059 12.974 1.00 32.10 346 ALA A C 1
ATOM 2595 O O . ALA A 1 349 ? 94.965 16.576 12.791 1.00 33.22 346 ALA A O 1
ATOM 2597 N N . LEU A 1 350 ? 97.104 16.701 13.571 1.00 32.57 347 LEU A N 1
ATOM 2598 C CA . LEU A 1 350 ? 96.967 18.069 14.099 1.00 32.58 347 LEU A CA 1
ATOM 2599 C C . LEU A 1 350 ? 96.553 19.056 13.010 1.00 32.74 347 LEU A C 1
ATOM 2600 O O . LEU A 1 350 ? 95.628 19.876 13.220 1.00 32.13 347 LEU A O 1
ATOM 2605 N N . GLU A 1 351 ? 97.217 18.967 11.855 1.00 33.40 348 GLU A N 1
ATOM 2606 C CA . GLU A 1 351 ? 96.940 19.837 10.707 1.00 33.35 348 GLU A CA 1
ATOM 2607 C C . GLU A 1 351 ? 95.592 19.532 10.071 1.00 31.99 348 GLU A C 1
ATOM 2608 O O . GLU A 1 351 ? 94.883 20.459 9.606 1.00 32.21 348 GLU A O 1
ATOM 2614 N N . VAL A 1 352 ? 95.218 18.251 10.060 1.00 31.27 349 VAL A N 1
ATOM 2615 C CA . VAL A 1 352 ? 93.934 17.820 9.500 1.00 30.80 349 VAL A CA 1
ATOM 2616 C C . VAL A 1 352 ? 92.820 18.371 10.387 1.00 29.59 349 VAL A C 1
ATOM 2617 O O . VAL A 1 352 ? 91.809 18.905 9.880 1.00 28.35 349 VAL A O 1
ATOM 2621 N N . ALA A 1 353 ? 93.029 18.273 11.703 1.00 30.13 350 ALA A N 1
ATOM 2622 C CA . ALA A 1 353 ? 92.075 18.762 12.706 1.00 30.56 350 ALA A CA 1
ATOM 2623 C C . ALA A 1 353 ? 91.927 20.279 12.604 1.00 31.29 350 ALA A C 1
ATOM 2624 O O . ALA A 1 353 ? 90.786 20.805 12.603 1.00 32.97 350 ALA A O 1
ATOM 2626 N N . SER A 1 354 ? 93.061 20.980 12.489 1.00 31.19 351 SER A N 1
ATOM 2627 C CA . SER A 1 354 ? 93.082 22.444 12.366 1.00 31.11 351 SER A CA 1
ATOM 2628 C C . SER A 1 354 ? 92.272 22.911 11.169 1.00 30.35 351 SER A C 1
ATOM 2629 O O . SER A 1 354 ? 91.591 23.957 11.244 1.00 31.03 351 SER A O 1
ATOM 2632 N N . LEU A 1 355 ? 92.322 22.134 10.082 1.00 29.49 352 LEU A N 1
ATOM 2633 C CA . LEU A 1 355 ? 91.584 22.445 8.851 1.00 29.46 352 LEU A CA 1
ATOM 2634 C C . LEU A 1 355 ? 90.086 22.276 9.051 1.00 28.72 352 LEU A C 1
ATOM 2635 O O . LEU A 1 355 ? 89.283 23.114 8.557 1.00 28.12 352 LEU A O 1
ATOM 2640 N N . TYR A 1 356 ? 89.696 21.216 9.764 1.00 27.65 353 TYR A N 1
ATOM 2641 C CA . TYR A 1 356 ? 88.279 20.969 10.057 1.00 27.82 353 TYR A CA 1
ATOM 2642 C C . TYR A 1 356 ? 87.755 22.046 11.005 1.00 26.42 353 TYR A C 1
ATOM 2643 O O . TYR A 1 356 ? 86.616 22.520 10.852 1.00 26.02 353 TYR A O 1
ATOM 2652 N N . PHE A 1 357 ? 88.596 22.447 11.962 1.00 27.74 354 PHE A N 1
ATOM 2653 C CA . PHE A 1 357 ? 88.255 23.492 12.937 1.00 28.81 354 PHE A CA 1
ATOM 2654 C C . PHE A 1 357 ? 88.016 24.818 12.210 1.00 30.22 354 PHE A C 1
ATOM 2655 O O . PHE A 1 357 ? 86.960 25.469 12.406 1.00 29.83 354 PHE A O 1
ATOM 2663 N N . ARG A 1 358 ? 88.950 25.195 11.334 1.00 31.72 355 ARG A N 1
ATOM 2664 C CA . ARG A 1 358 ? 88.837 26.440 10.561 1.00 32.47 355 ARG A CA 1
ATOM 2665 C C . ARG A 1 358 ? 87.668 26.404 9.578 1.00 30.57 355 ARG A C 1
ATOM 2666 O O . ARG A 1 358 ? 87.169 27.474 9.133 1.00 30.75 355 ARG A O 1
ATOM 2674 N N . SER A 1 359 ? 87.209 25.192 9.265 1.00 29.83 356 SER A N 1
ATOM 2675 C CA . SER A 1 359 ? 86.087 24.983 8.350 1.00 28.39 356 SER A CA 1
ATOM 2676 C C . SER A 1 359 ? 84.737 25.048 9.067 1.00 28.01 356 SER A C 1
ATOM 2677 O O . SER A 1 359 ? 83.679 25.124 8.412 1.00 26.74 356 SER A O 1
ATOM 2680 N N . GLY A 1 360 ? 84.752 25.014 10.397 1.00 27.69 357 GLY A N 1
ATOM 2681 C CA . GLY A 1 360 ? 83.493 25.095 11.126 1.00 26.95 357 GLY A CA 1
ATOM 2682 C C . GLY A 1 360 ? 83.255 24.093 12.237 1.00 25.76 357 GLY A C 1
ATOM 2683 O O . GLY A 1 360 ? 82.252 24.215 12.971 1.00 27.06 357 GLY A O 1
ATOM 2684 N N . ALA A 1 361 ? 84.143 23.110 12.378 1.00 24.06 358 ALA A N 1
ATOM 2685 C CA . ALA A 1 361 ? 84.016 22.099 13.431 1.00 24.18 358 ALA A CA 1
ATOM 2686 C C . ALA A 1 361 ? 84.521 22.705 14.740 1.00 24.31 358 ALA A C 1
ATOM 2687 O O . ALA A 1 361 ? 85.408 23.599 14.716 1.00 26.32 358 ALA A O 1
ATOM 2689 N N . ASP A 1 362 ? 83.960 22.259 15.865 1.00 24.64 359 ASP A N 1
ATOM 2690 C CA . ASP A 1 362 ? 84.347 22.750 17.191 1.00 23.62 359 ASP A CA 1
ATOM 2691 C C . ASP A 1 362 ? 85.049 21.643 17.975 1.00 24.14 359 ASP A C 1
ATOM 2692 O O . ASP A 1 362 ? 85.804 21.915 18.940 1.00 24.52 359 ASP A O 1
ATOM 2697 N N . LYS A 1 363 ? 84.791 20.405 17.562 1.00 24.76 360 LYS A N 1
ATOM 2698 C CA . LYS A 1 363 ? 85.366 19.210 18.179 1.00 25.54 360 LYS A CA 1
ATOM 2699 C C . LYS A 1 363 ? 85.576 18.144 17.127 1.00 23.82 360 LYS A C 1
ATOM 2700 O O . LYS A 1 363 ? 84.767 18.025 16.176 1.00 22.20 360 LYS A O 1
ATOM 2706 N N . VAL A 1 364 ? 86.648 17.371 17.279 1.00 23.66 361 VAL A N 1
ATOM 2707 C CA . VAL A 1 364 ? 86.922 16.267 16.367 1.00 23.77 361 VAL A CA 1
ATOM 2708 C C . VAL A 1 364 ? 86.812 14.984 17.182 1.00 23.34 361 VAL A C 1
ATOM 2709 O O . VAL A 1 364 ? 87.199 14.946 18.381 1.00 22.65 361 VAL A O 1
ATOM 2713 N N . SER A 1 365 ? 86.265 13.951 16.552 1.00 23.84 362 SER A N 1
ATOM 2714 C CA . SER A 1 365 ? 86.090 12.655 17.186 1.00 26.86 362 SER A CA 1
ATOM 2715 C C . SER A 1 365 ? 87.145 11.690 16.674 1.00 26.88 362 SER A C 1
ATOM 2716 O O . SER A 1 365 ? 87.314 11.537 15.439 1.00 27.59 362 SER A O 1
ATOM 2719 N N . ILE A 1 366 ? 87.861 11.064 17.610 1.00 28.30 363 ILE A N 1
ATOM 2720 C CA . ILE A 1 366 ? 88.908 10.095 17.301 1.00 28.33 363 ILE A CA 1
ATOM 2721 C C . ILE A 1 366 ? 88.374 8.696 17.603 1.00 28.07 363 ILE A C 1
ATOM 2722 O O . ILE A 1 366 ? 87.897 8.420 18.730 1.00 28.28 363 ILE A O 1
ATOM 2727 N N . GLY A 1 367 ? 88.456 7.816 16.608 1.00 28.56 364 GLY A N 1
ATOM 2728 C CA . GLY A 1 367 ? 87.983 6.452 16.767 1.00 29.53 364 GLY A CA 1
ATOM 2729 C C . GLY A 1 367 ? 89.103 5.426 16.867 1.00 30.18 364 GLY A C 1
ATOM 2730 O O . GLY A 1 367 ? 89.627 5.156 17.977 1.00 31.34 364 GLY A O 1
ATOM 2731 N N . THR A 1 368 ? 89.490 4.871 15.719 1.00 30.94 365 THR A N 1
ATOM 2732 C CA . THR A 1 368 ? 90.530 3.843 15.622 1.00 30.77 365 THR A CA 1
ATOM 2733 C C . THR A 1 368 ? 91.879 4.180 16.277 1.00 31.54 365 THR A C 1
ATOM 2734 O O . THR A 1 368 ? 92.427 3.348 17.048 1.00 31.89 365 THR A O 1
ATOM 2738 N N . ASP A 1 369 ? 92.410 5.374 16.012 1.00 31.63 366 ASP A N 1
ATOM 2739 C CA . ASP A 1 369 ? 93.699 5.785 16.580 1.00 33.04 366 ASP A CA 1
ATOM 2740 C C . ASP A 1 369 ? 93.693 5.861 18.096 1.00 33.35 366 ASP A C 1
ATOM 2741 O O . ASP A 1 369 ? 94.771 5.787 18.739 1.00 34.67 366 ASP A O 1
ATOM 2746 N N . ALA A 1 370 ? 92.496 5.979 18.675 1.00 31.70 367 ALA A N 1
ATOM 2747 C CA . ALA A 1 370 ? 92.339 6.050 20.131 1.00 29.58 367 ALA A CA 1
ATOM 2748 C C . ALA A 1 370 ? 92.715 4.708 20.758 1.00 28.73 367 ALA A C 1
ATOM 2749 O O . ALA A 1 370 ? 93.333 4.658 21.854 1.00 26.55 367 ALA A O 1
ATOM 2751 N N . VAL A 1 371 ? 92.359 3.626 20.063 1.00 27.75 368 VAL A N 1
ATOM 2752 C CA . VAL A 1 371 ? 92.663 2.272 20.520 1.00 28.51 368 VAL A CA 1
ATOM 2753 C C . VAL A 1 371 ? 94.173 2.035 20.426 1.00 29.41 368 VAL A C 1
ATOM 2754 O O . VAL A 1 371 ? 94.782 1.478 21.367 1.00 31.13 368 VAL A O 1
ATOM 2758 N N . TYR A 1 372 ? 94.778 2.490 19.327 1.00 29.21 369 TYR A N 1
ATOM 2759 C CA . TYR A 1 372 ? 96.227 2.369 19.106 1.00 30.16 369 TYR A CA 1
ATOM 2760 C C . TYR A 1 372 ? 96.987 3.151 20.167 1.00 29.86 369 TYR A C 1
ATOM 2761 O O . TYR A 1 372 ? 98.000 2.661 20.724 1.00 29.08 369 TYR A O 1
ATOM 2770 N N . ALA A 1 373 ? 96.481 4.349 20.466 1.00 28.21 370 ALA A N 1
ATOM 2771 C CA . ALA A 1 373 ? 97.070 5.240 21.464 1.00 27.75 370 ALA A CA 1
ATOM 2772 C C . ALA A 1 373 ? 97.007 4.634 22.863 1.00 27.85 370 ALA A C 1
ATOM 2773 O O . ALA A 1 373 ? 97.998 4.703 23.628 1.00 28.71 370 ALA A O 1
ATOM 2775 N N . ALA A 1 374 ? 95.864 4.027 23.190 1.00 25.83 371 ALA A N 1
ATOM 2776 C CA . ALA A 1 374 ? 95.648 3.392 24.494 1.00 27.03 371 ALA A CA 1
ATOM 2777 C C . ALA A 1 374 ? 96.536 2.159 24.679 1.00 27.63 371 ALA A C 1
ATOM 2778 O O . ALA A 1 374 ? 97.086 1.936 25.788 1.00 29.22 371 ALA A O 1
ATOM 2780 N N . GLU A 1 375 ? 96.690 1.365 23.615 1.00 28.76 372 GLU A N 1
ATOM 2781 C CA . GLU A 1 375 ? 97.532 0.163 23.662 1.00 31.56 372 GLU A CA 1
ATOM 2782 C C . GLU A 1 375 ? 98.983 0.581 23.880 1.00 33.02 372 GLU A C 1
ATOM 2783 O O . GLU A 1 375 ? 99.677 0.009 24.754 1.00 33.06 372 GLU A O 1
ATOM 2789 N N . LYS A 1 376 ? 99.429 1.599 23.136 1.00 33.38 373 LYS A N 1
ATOM 2790 C CA . LYS A 1 376 ? 100.793 2.124 23.258 1.00 35.18 373 LYS A CA 1
ATOM 2791 C C . LYS A 1 376 ? 100.978 2.713 24.668 1.00 34.78 373 LYS A C 1
ATOM 2792 O O . LYS A 1 376 ? 102.033 2.519 25.310 1.00 35.13 373 LYS A O 1
ATOM 2798 N N . TYR A 1 377 ? 99.947 3.396 25.166 1.00 34.19 374 TYR A N 1
ATOM 2799 C CA . TYR A 1 377 ? 99.978 4.005 26.504 1.00 33.25 374 TYR A CA 1
ATOM 2800 C C . TYR A 1 377 ? 100.354 3.013 27.626 1.00 33.24 374 TYR A C 1
ATOM 2801 O O . TYR A 1 377 ? 101.228 3.318 28.475 1.00 31.68 374 TYR A O 1
ATOM 2810 N N . TYR A 1 378 ? 99.707 1.845 27.632 1.00 33.76 375 TYR A N 1
ATOM 2811 C CA . TYR A 1 378 ? 99.965 0.812 28.642 1.00 34.20 375 TYR A CA 1
ATOM 2812 C C . TYR A 1 378 ? 101.304 0.112 28.435 1.00 35.36 375 TYR A C 1
ATOM 2813 O O . TYR A 1 378 ? 101.960 -0.295 29.425 1.00 35.02 375 TYR A O 1
ATOM 2822 N N . GLU A 1 379 ? 101.717 -0.009 27.170 1.00 36.63 376 GLU A N 1
ATOM 2823 C CA . GLU A 1 379 ? 102.998 -0.625 26.799 1.00 39.84 376 GLU A CA 1
ATOM 2824 C C . GLU A 1 379 ? 104.151 0.196 27.374 1.00 39.42 376 GLU A C 1
ATOM 2825 O O . GLU A 1 379 ? 105.097 -0.363 27.980 1.00 39.45 376 GLU A O 1
ATOM 2831 N N . LEU A 1 380 ? 104.051 1.515 27.201 1.00 38.79 377 LEU A N 1
ATOM 2832 C CA . LEU A 1 380 ? 105.058 2.472 27.659 1.00 38.04 377 LEU A CA 1
ATOM 2833 C C . LEU A 1 380 ? 105.056 2.693 29.171 1.00 38.01 377 LEU A C 1
ATOM 2834 O O . LEU A 1 380 ? 105.829 3.530 29.702 1.00 39.48 377 LEU A O 1
ATOM 2839 N N . GLY A 1 381 ? 104.209 1.943 29.870 1.00 36.64 378 GLY A N 1
ATOM 2840 C CA . GLY A 1 381 ? 104.138 2.050 31.317 1.00 36.74 378 GLY A CA 1
ATOM 2841 C C . GLY A 1 381 ? 103.247 3.178 31.806 1.00 38.33 378 GLY A C 1
ATOM 2842 O O . GLY A 1 381 ? 103.632 3.907 32.759 1.00 37.33 378 GLY A O 1
ATOM 2843 N N . ASN A 1 382 ? 102.072 3.323 31.176 1.00 37.79 379 ASN A N 1
ATOM 2844 C CA . ASN A 1 382 ? 101.072 4.353 31.502 1.00 38.17 379 ASN A CA 1
ATOM 2845 C C . ASN A 1 382 ? 101.605 5.765 31.220 1.00 38.29 379 ASN A C 1
ATOM 2846 O O . ASN A 1 382 ? 101.498 6.701 32.063 1.00 37.86 379 ASN A O 1
ATOM 2851 N N . ARG A 1 383 ? 102.169 5.904 30.018 1.00 39.66 380 ARG A N 1
ATOM 2852 C CA . ARG A 1 383 ? 102.757 7.152 29.530 1.00 41.73 380 ARG A CA 1
ATOM 2853 C C . ARG A 1 383 ? 102.433 7.359 28.061 1.00 40.75 380 ARG A C 1
ATOM 2854 O O . ARG A 1 383 ? 102.157 6.389 27.323 1.00 41.51 380 ARG A O 1
ATOM 2862 N N . GLY A 1 384 ? 102.470 8.619 27.637 1.00 41.12 381 GLY A N 1
ATOM 2863 C CA . GLY A 1 384 ? 102.238 8.963 26.244 1.00 40.62 381 GLY A CA 1
ATOM 2864 C C . GLY A 1 384 ? 103.568 9.495 25.733 1.00 40.30 381 GLY A C 1
ATOM 2865 O O . GLY A 1 384 ? 104.371 10.019 26.547 1.00 40.50 381 GLY A O 1
ATOM 2866 N N . ASP A 1 385 ? 103.833 9.365 24.435 1.00 40.73 382 ASP A N 1
ATOM 2867 C CA . ASP A 1 385 ? 105.088 9.853 23.856 1.00 40.50 382 ASP A CA 1
ATOM 2868 C C . ASP A 1 385 ? 104.851 11.173 23.115 1.00 39.62 382 ASP A C 1
ATOM 2869 O O . ASP A 1 385 ? 105.745 11.686 22.396 1.00 39.72 382 ASP A O 1
ATOM 2874 N N . GLY A 1 386 ? 103.644 11.711 23.289 1.00 37.35 383 GLY A N 1
ATOM 2875 C CA . GLY A 1 386 ? 103.260 12.968 22.667 1.00 35.56 383 GLY A CA 1
ATOM 2876 C C . GLY A 1 386 ? 103.038 12.901 21.167 1.00 34.33 383 GLY A C 1
ATOM 2877 O O . GLY A 1 386 ? 102.959 13.957 20.505 1.00 34.69 383 GLY A O 1
ATOM 2878 N N . THR A 1 387 ? 102.917 11.690 20.627 1.00 33.24 384 THR A N 1
ATOM 2879 C CA . THR A 1 387 ? 102.729 11.517 19.188 1.00 33.32 384 THR A CA 1
ATOM 2880 C C . THR A 1 387 ? 101.304 11.205 18.775 1.00 32.47 384 THR A C 1
ATOM 2881 O O . THR A 1 387 ? 100.949 11.351 17.604 1.00 32.62 384 THR A O 1
ATOM 2885 N N . SER A 1 388 ? 100.486 10.793 19.718 1.00 32.61 385 SER A N 1
ATOM 2886 C CA . SER A 1 388 ? 99.106 10.450 19.408 1.00 33.13 385 SER A CA 1
ATOM 2887 C C . SER A 1 388 ? 98.291 11.676 19.004 1.00 32.50 385 SER A C 1
ATOM 2888 O O . SER A 1 388 ? 98.535 12.783 19.494 1.00 34.12 385 SER A O 1
ATOM 2891 N N . PRO A 1 389 ? 97.292 11.500 18.094 1.00 32.81 386 PRO A N 1
ATOM 2892 C CA . PRO A 1 389 ? 96.424 12.599 17.669 1.00 31.40 386 PRO A CA 1
ATOM 2893 C C . PRO A 1 389 ? 95.695 13.173 18.871 1.00 30.43 386 PRO A C 1
ATOM 2894 O O . PRO A 1 389 ? 95.361 14.354 18.898 1.00 30.39 386 PRO A O 1
ATOM 2898 N N . ILE A 1 390 ? 95.451 12.327 19.875 1.00 28.64 387 ILE A N 1
ATOM 2899 C CA . ILE A 1 390 ? 94.815 12.783 21.107 1.00 26.74 387 ILE A CA 1
ATOM 2900 C C . ILE A 1 390 ? 95.725 13.797 21.798 1.00 27.80 387 ILE A C 1
ATOM 2901 O O . ILE A 1 390 ? 95.265 14.879 22.220 1.00 25.90 387 ILE A O 1
ATOM 2906 N N . GLU A 1 391 ? 97.013 13.464 21.884 1.00 27.67 388 GLU A N 1
ATOM 2907 C CA . GLU A 1 391 ? 97.994 14.334 22.524 1.00 28.17 388 GLU A CA 1
ATOM 2908 C C . GLU A 1 391 ? 98.247 15.618 21.754 1.00 27.52 388 GLU A C 1
ATOM 2909 O O . GLU A 1 391 ? 98.187 16.704 22.350 1.00 27.62 388 GLU A O 1
ATOM 2915 N N . THR A 1 392 ? 98.501 15.518 20.446 1.00 28.42 389 THR A N 1
ATOM 2916 C CA . THR A 1 392 ? 98.772 16.699 19.614 1.00 28.12 389 THR A CA 1
ATOM 2917 C C . THR A 1 392 ? 97.597 17.682 19.476 1.00 28.24 389 THR A C 1
ATOM 2918 O O . THR A 1 392 ? 97.795 18.920 19.586 1.00 27.37 389 THR A O 1
ATOM 2922 N N . ILE A 1 393 ? 96.388 17.163 19.244 1.00 27.65 390 ILE A N 1
ATOM 2923 C CA . ILE A 1 393 ? 95.203 18.019 19.079 1.00 26.70 390 ILE A CA 1
ATOM 2924 C C . ILE A 1 393 ? 94.771 18.668 20.394 1.00 27.53 390 ILE A C 1
ATOM 2925 O O . ILE A 1 393 ? 94.358 19.852 20.399 1.00 28.43 390 ILE A O 1
ATOM 2930 N N . SER A 1 394 ? 94.893 17.935 21.504 1.00 28.04 391 SER A N 1
ATOM 2931 C CA . SER A 1 394 ? 94.514 18.461 22.818 1.00 28.91 391 SER A CA 1
ATOM 2932 C C . SER A 1 394 ? 95.527 19.465 23.379 1.00 30.08 391 SER A C 1
ATOM 2933 O O . SER A 1 394 ? 95.137 20.395 24.108 1.00 29.99 391 SER A O 1
ATOM 2936 N N . LYS A 1 395 ? 96.812 19.294 23.054 1.00 30.51 392 LYS A N 1
ATOM 2937 C CA . LYS A 1 395 ? 97.854 20.215 23.533 1.00 32.06 392 LYS A CA 1
ATOM 2938 C C . LYS A 1 395 ? 97.687 21.599 22.924 1.00 30.77 392 LYS A C 1
ATOM 2939 O O . LYS A 1 395 ? 97.926 22.629 23.609 1.00 30.22 392 LYS A O 1
ATOM 2945 N N . ALA A 1 396 ? 97.251 21.630 21.665 1.00 29.08 393 ALA A N 1
ATOM 2946 C CA . ALA A 1 396 ? 97.028 22.879 20.933 1.00 30.01 393 ALA A CA 1
ATOM 2947 C C . ALA A 1 396 ? 95.644 23.502 21.166 1.00 30.81 393 ALA A C 1
ATOM 2948 O O . ALA A 1 396 ? 95.540 24.728 21.420 1.00 29.58 393 ALA A O 1
ATOM 2950 N N . TYR A 1 397 ? 94.593 22.682 21.096 1.00 29.81 394 TYR A N 1
ATOM 2951 C CA . TYR A 1 397 ? 93.222 23.174 21.261 1.00 29.18 394 TYR A CA 1
ATOM 2952 C C . TYR A 1 397 ? 92.536 22.863 22.584 1.00 28.25 394 TYR A C 1
ATOM 2953 O O . TYR A 1 397 ? 91.380 23.273 22.803 1.00 28.59 394 TYR A O 1
ATOM 2962 N N . GLY A 1 398 ? 93.233 22.156 23.472 1.00 27.00 395 GLY A N 1
ATOM 2963 C CA . GLY A 1 398 ? 92.659 21.797 24.762 1.00 25.73 395 GLY A CA 1
ATOM 2964 C C . GLY A 1 398 ? 91.913 20.474 24.674 1.00 24.89 395 GLY A C 1
ATOM 2965 O O . GLY A 1 398 ? 91.565 20.030 23.553 1.00 24.90 395 GLY A O 1
ATOM 2966 N N . ALA A 1 399 ? 91.655 19.850 25.826 1.00 23.71 396 ALA A N 1
ATOM 2967 C CA . ALA A 1 399 ? 90.946 18.569 25.908 1.00 24.43 396 ALA A CA 1
ATOM 2968 C C . ALA A 1 399 ? 89.510 18.651 25.375 1.00 24.88 396 ALA A C 1
ATOM 2969 O O . ALA A 1 399 ? 88.971 17.659 24.809 1.00 23.93 396 ALA A O 1
ATOM 2971 N N . GLN A 1 400 ? 88.909 19.833 25.526 1.00 24.11 397 GLN A N 1
ATOM 2972 C CA . GLN A 1 400 ? 87.537 20.117 25.097 1.00 25.18 397 GLN A CA 1
ATOM 2973 C C . GLN A 1 400 ? 87.307 19.961 23.590 1.00 24.41 397 GLN A C 1
ATOM 2974 O O . GLN A 1 400 ? 86.151 19.819 23.138 1.00 26.25 397 GLN A O 1
ATOM 2980 N N . ALA A 1 401 ? 88.392 19.972 22.822 1.00 24.00 398 ALA A N 1
ATOM 2981 C CA . ALA A 1 401 ? 88.325 19.841 21.363 1.00 24.30 398 ALA A CA 1
ATOM 2982 C C . ALA A 1 401 ? 88.446 18.394 20.878 1.00 23.89 398 ALA A C 1
ATOM 2983 O O . ALA A 1 401 ? 88.332 18.119 19.653 1.00 24.22 398 ALA A O 1
ATOM 2985 N N . VAL A 1 402 ? 88.662 17.474 21.815 1.00 23.61 399 VAL A N 1
ATOM 2986 C CA . VAL A 1 402 ? 88.818 16.067 21.472 1.00 22.75 399 VAL A CA 1
ATOM 2987 C C . VAL A 1 402 ? 87.843 15.137 22.172 1.00 22.44 399 VAL A C 1
ATOM 2988 O O . VAL A 1 402 ? 87.780 15.080 23.428 1.00 23.58 399 VAL A O 1
ATOM 2992 N N . VAL A 1 403 ? 87.095 14.401 21.359 1.00 22.93 400 VAL A N 1
ATOM 2993 C CA . VAL A 1 403 ? 86.153 13.425 21.865 1.00 23.69 400 VAL A CA 1
ATOM 2994 C C . VAL A 1 403 ? 86.577 12.073 21.291 1.00 24.04 400 VAL A C 1
ATOM 2995 O O . VAL A 1 403 ? 87.038 11.990 20.122 1.00 24.88 400 VAL A O 1
ATOM 2999 N N . ILE A 1 404 ? 86.465 11.031 22.107 1.00 22.77 401 ILE A N 1
ATOM 3000 C CA . ILE A 1 404 ? 86.833 9.687 21.686 1.00 23.17 401 ILE A CA 1
ATOM 3001 C C . ILE A 1 404 ? 85.582 8.874 21.407 1.00 23.73 401 ILE A C 1
ATOM 3002 O O . ILE A 1 404 ? 84.700 8.750 22.285 1.00 22.29 401 ILE A O 1
ATOM 3007 N N . SER A 1 405 ? 85.502 8.322 20.195 1.00 23.92 402 SER A N 1
ATOM 3008 C CA . SER A 1 405 ? 84.379 7.479 19.790 1.00 24.58 402 SER A CA 1
ATOM 3009 C C . SER A 1 405 ? 84.756 6.028 20.107 1.00 23.74 402 SER A C 1
ATOM 3010 O O . SER A 1 405 ? 85.702 5.461 19.510 1.00 23.82 402 SER A O 1
ATOM 3013 N N . VAL A 1 406 ? 84.032 5.439 21.053 1.00 24.65 403 VAL A N 1
ATOM 3014 C CA . VAL A 1 406 ? 84.269 4.071 21.508 1.00 26.28 403 VAL A CA 1
ATOM 3015 C C . VAL A 1 406 ? 83.165 3.130 21.064 1.00 27.45 403 VAL A C 1
ATOM 3016 O O . VAL A 1 406 ? 81.984 3.463 21.138 1.00 26.16 403 VAL A O 1
ATOM 3020 N N . ASP A 1 407 ? 83.558 1.955 20.608 1.00 28.20 404 ASP A N 1
ATOM 3021 C CA . ASP A 1 407 ? 82.604 0.952 20.180 1.00 30.01 404 ASP A CA 1
ATOM 3022 C C . ASP A 1 407 ? 82.800 -0.332 20.972 1.00 31.23 404 ASP A C 1
ATOM 3023 O O . ASP A 1 407 ? 83.367 -1.248 20.516 1.00 31.65 404 ASP A O 1
ATOM 3028 N N . PRO A 1 408 ? 82.399 -0.387 22.229 1.00 31.23 405 PRO A N 1
ATOM 3029 C CA . PRO A 1 408 ? 82.485 -1.610 23.077 1.00 29.67 405 PRO A CA 1
ATOM 3030 C C . PRO A 1 408 ? 81.473 -2.746 22.759 1.00 30.04 405 PRO A C 1
ATOM 3031 O O . PRO A 1 408 ? 80.398 -2.506 22.205 1.00 30.33 405 PRO A O 1
ATOM 3035 N N . LYS A 1 409 ? 81.874 -3.965 23.158 1.00 28.99 406 LYS A N 1
ATOM 3036 C CA . LYS A 1 409 ? 81.073 -5.200 23.049 1.00 28.62 406 LYS A CA 1
ATOM 3037 C C . LYS A 1 409 ? 81.266 -5.975 24.328 1.00 26.71 406 LYS A C 1
ATOM 3038 O O . LYS A 1 409 ? 82.419 -6.267 24.723 1.00 24.79 406 LYS A O 1
ATOM 3044 N N . ARG A 1 410 ? 80.160 -6.345 24.964 1.00 25.39 407 ARG A N 1
ATOM 3045 C CA . ARG A 1 410 ? 80.199 -7.094 26.217 1.00 25.37 407 ARG A CA 1
ATOM 3046 C C . ARG A 1 410 ? 80.802 -8.499 26.026 1.00 24.32 407 ARG A C 1
ATOM 3047 O O . ARG A 1 410 ? 80.485 -9.214 25.046 1.00 22.20 407 ARG A O 1
ATOM 3055 N N . VAL A 1 411 ? 81.677 -8.868 26.957 1.00 24.30 408 VAL A N 1
ATOM 3056 C CA . VAL A 1 411 ? 82.331 -10.173 26.966 1.00 25.00 408 VAL A CA 1
ATOM 3057 C C . VAL A 1 411 ? 82.193 -10.720 28.378 1.00 25.77 408 VAL A C 1
ATOM 3058 O O . VAL A 1 411 ? 82.697 -10.105 29.354 1.00 26.07 408 VAL A O 1
ATOM 3062 N N . TYR A 1 412 ? 81.512 -11.858 28.498 1.00 24.43 409 TYR A N 1
ATOM 3063 C CA . TYR A 1 412 ? 81.302 -12.502 29.791 1.00 27.03 409 TYR A CA 1
ATOM 3064 C C . TYR A 1 412 ? 82.475 -13.383 30.210 1.00 27.40 409 TYR A C 1
ATOM 3065 O O . TYR A 1 412 ? 83.169 -13.981 29.356 1.00 26.70 409 TYR A O 1
ATOM 3074 N N . VAL A 1 413 ? 82.690 -13.449 31.521 1.00 28.19 410 VAL A N 1
ATOM 3075 C CA . VAL A 1 413 ? 83.743 -14.265 32.123 1.00 31.30 410 VAL A CA 1
ATOM 3076 C C . VAL A 1 413 ? 83.256 -14.699 33.501 1.00 33.69 410 VAL A C 1
ATOM 3077 O O . VAL A 1 413 ? 82.440 -13.984 34.140 1.00 33.79 410 VAL A O 1
ATOM 3081 N N . ASN A 1 414 ? 83.741 -15.852 33.962 1.00 36.79 411 ASN A N 1
ATOM 3082 C CA . ASN A 1 414 ? 83.375 -16.404 35.268 1.00 39.57 411 ASN A CA 1
ATOM 3083 C C . ASN A 1 414 ? 83.845 -15.535 36.417 1.00 39.72 411 ASN A C 1
ATOM 3084 O O . ASN A 1 414 ? 83.116 -15.360 37.418 1.00 39.99 411 ASN A O 1
ATOM 3089 N N . SER A 1 415 ? 85.051 -14.983 36.271 1.00 39.66 412 SER A N 1
ATOM 3090 C CA . SER A 1 415 ? 85.655 -14.108 37.282 1.00 39.14 412 SER A CA 1
ATOM 3091 C C . SER A 1 415 ? 86.751 -13.256 36.659 1.00 38.86 412 SER A C 1
ATOM 3092 O O . SER A 1 415 ? 87.106 -13.435 35.467 1.00 36.76 412 SER A O 1
ATOM 3095 N N . GLN A 1 416 ? 87.297 -12.343 37.463 1.00 39.38 413 GLN A N 1
ATOM 3096 C CA . GLN A 1 416 ? 88.377 -11.449 37.043 1.00 40.70 413 GLN A CA 1
ATOM 3097 C C . GLN A 1 416 ? 89.627 -12.274 36.685 1.00 41.59 413 GLN A C 1
ATOM 3098 O O . GLN A 1 416 ? 90.552 -11.780 36.000 1.00 42.47 413 GLN A O 1
ATOM 3104 N N . ALA A 1 417 ? 89.631 -13.536 37.114 1.00 42.38 414 ALA A N 1
ATOM 3105 C CA . ALA A 1 417 ? 90.744 -14.452 36.867 1.00 42.61 414 ALA A CA 1
ATOM 3106 C C . ALA A 1 417 ? 90.826 -14.941 35.428 1.00 42.24 414 ALA A C 1
ATOM 3107 O O . ALA A 1 417 ? 91.900 -15.401 34.979 1.00 43.80 414 ALA A O 1
ATOM 3109 N N . ASP A 1 418 ? 89.717 -14.820 34.699 1.00 41.14 415 ASP A N 1
ATOM 3110 C CA . ASP A 1 418 ? 89.628 -15.255 33.302 1.00 39.65 415 ASP A CA 1
ATOM 3111 C C . ASP A 1 418 ? 90.105 -14.236 32.272 1.00 37.40 415 ASP A C 1
ATOM 3112 O O . ASP A 1 418 ? 90.184 -14.548 31.054 1.00 37.04 415 ASP A O 1
ATOM 3117 N N . THR A 1 419 ? 90.420 -13.028 32.732 1.00 35.65 416 THR A N 1
ATOM 3118 C CA . THR A 1 419 ? 90.883 -11.979 31.827 1.00 33.99 416 THR A CA 1
ATOM 3119 C C . THR A 1 419 ? 91.807 -10.971 32.493 1.00 33.00 416 THR A C 1
ATOM 3120 O O . THR A 1 419 ? 91.748 -10.758 33.729 1.00 32.04 416 THR A O 1
ATOM 3124 N N . LYS A 1 420 ? 92.650 -10.348 31.670 1.00 33.68 417 LYS A N 1
ATOM 3125 C CA . LYS A 1 420 ? 93.608 -9.334 32.105 1.00 34.81 417 LYS A CA 1
ATOM 3126 C C . LYS A 1 420 ? 92.888 -7.997 32.279 1.00 34.19 417 LYS A C 1
ATOM 3127 O O . LYS A 1 420 ? 93.318 -7.118 33.057 1.00 35.56 417 LYS A O 1
ATOM 3133 N N . ASN A 1 421 ? 91.784 -7.866 31.550 1.00 32.52 418 ASN A N 1
ATOM 3134 C CA . ASN A 1 421 ? 90.970 -6.659 31.537 1.00 31.78 418 ASN A CA 1
ATOM 3135 C C . ASN A 1 421 ? 90.061 -6.517 32.731 1.00 31.65 418 ASN A C 1
ATOM 3136 O O . ASN A 1 421 ? 89.538 -7.524 33.268 1.00 31.89 418 ASN A O 1
ATOM 3141 N N . LYS A 1 422 ? 89.863 -5.268 33.145 1.00 31.11 419 LYS A N 1
ATOM 3142 C CA . LYS A 1 422 ? 89.018 -4.921 34.286 1.00 32.16 419 LYS A CA 1
ATOM 3143 C C . LYS A 1 422 ? 87.576 -5.334 34.003 1.00 30.97 419 LYS A C 1
ATOM 3144 O O . LYS A 1 422 ? 87.010 -4.990 32.939 1.00 31.09 419 LYS A O 1
ATOM 3150 N N . VAL A 1 423 ? 86.996 -6.083 34.934 1.00 30.18 420 VAL A N 1
ATOM 3151 C CA . VAL A 1 423 ? 85.623 -6.552 34.800 1.00 30.05 420 VAL A CA 1
ATOM 3152 C C . VAL A 1 423 ? 84.789 -5.943 35.911 1.00 30.54 420 VAL A C 1
ATOM 3153 O O . VAL A 1 423 ? 85.347 -5.367 36.885 1.00 32.04 420 VAL A O 1
ATOM 3157 N N . PHE A 1 424 ? 83.469 -6.033 35.763 1.00 28.80 421 PHE A N 1
ATOM 3158 C CA . PHE A 1 424 ? 82.541 -5.539 36.765 1.00 28.33 421 PHE A CA 1
ATOM 3159 C C . PHE A 1 424 ? 81.430 -6.566 36.888 1.00 29.03 421 PHE A C 1
ATOM 3160 O O . PHE A 1 424 ? 81.153 -7.311 35.917 1.00 29.26 421 PHE A O 1
ATOM 3168 N N . GLU A 1 425 ? 80.805 -6.630 38.064 1.00 29.75 422 GLU A N 1
ATOM 3169 C CA . GLU A 1 425 ? 79.712 -7.573 38.320 1.00 30.46 422 GLU A CA 1
ATOM 3170 C C . GLU A 1 425 ? 78.444 -7.034 37.669 1.00 29.57 422 GLU A C 1
ATOM 3171 O O . GLU A 1 425 ? 78.026 -5.905 37.949 1.00 29.54 422 GLU A O 1
ATOM 3177 N N . THR A 1 426 ? 77.839 -7.827 36.801 1.00 28.70 423 THR A N 1
ATOM 3178 C CA . THR A 1 426 ? 76.641 -7.395 36.097 1.00 29.27 423 THR A CA 1
ATOM 3179 C C . THR A 1 426 ? 75.378 -8.009 36.695 1.00 30.44 423 THR A C 1
ATOM 3180 O O . THR A 1 426 ? 75.425 -9.081 37.301 1.00 30.28 423 THR A O 1
ATOM 3184 N N . GLU A 1 427 ? 74.266 -7.307 36.511 1.00 32.27 424 GLU A N 1
ATOM 3185 C CA . GLU A 1 427 ? 72.965 -7.754 36.991 1.00 33.26 424 GLU A CA 1
ATOM 3186 C C . GLU A 1 427 ? 72.396 -8.812 36.052 1.00 32.86 424 GLU A C 1
ATOM 3187 O O . GLU A 1 427 ? 71.506 -9.577 36.428 1.00 33.57 424 GLU A O 1
ATOM 3193 N N . TYR A 1 428 ? 72.935 -8.837 34.836 1.00 31.11 425 TYR A N 1
ATOM 3194 C CA . TYR A 1 428 ? 72.487 -9.768 33.809 1.00 31.23 425 TYR A CA 1
ATOM 3195 C C . TYR A 1 428 ? 73.549 -10.811 33.512 1.00 31.87 425 TYR A C 1
ATOM 3196 O O . TYR A 1 428 ? 74.416 -10.601 32.659 1.00 30.42 425 TYR A O 1
ATOM 3205 N N . PRO A 1 429 ? 73.466 -11.943 34.217 1.00 32.59 426 PRO A N 1
ATOM 3206 C CA . PRO A 1 429 ? 74.414 -13.038 34.079 1.00 34.00 426 PRO A CA 1
ATOM 3207 C C . PRO A 1 429 ? 74.401 -13.601 32.691 1.00 33.52 426 PRO A C 1
ATOM 3208 O O . PRO A 1 429 ? 73.391 -13.521 31.986 1.00 34.46 426 PRO A O 1
ATOM 3212 N N . GLY A 1 430 ? 75.522 -14.166 32.342 1.00 33.83 427 GLY A N 1
ATOM 3213 C CA . GLY A 1 430 ? 75.714 -14.676 31.037 1.00 34.46 427 GLY A CA 1
ATOM 3214 C C . GLY A 1 430 ? 75.077 -16.040 30.787 1.00 36.41 427 GLY A C 1
ATOM 3215 O O . GLY A 1 430 ? 74.355 -16.566 31.635 1.00 36.74 427 GLY A O 1
ATOM 3216 N N . PRO A 1 431 ? 75.392 -16.604 29.602 1.00 37.22 428 PRO A N 1
ATOM 3217 C CA . PRO A 1 431 ? 74.810 -17.862 29.108 1.00 39.51 428 PRO A CA 1
ATOM 3218 C C . PRO A 1 431 ? 75.162 -19.024 29.967 1.00 40.79 428 PRO A C 1
ATOM 3219 O O . PRO A 1 431 ? 74.321 -19.866 30.274 1.00 41.83 428 PRO A O 1
ATOM 3223 N N . ASN A 1 432 ? 76.397 -19.073 30.334 1.00 41.70 429 ASN A N 1
ATOM 3224 C CA . ASN A 1 432 ? 76.822 -20.120 31.166 1.00 42.45 429 ASN A CA 1
ATOM 3225 C C . ASN A 1 432 ? 76.773 -19.681 32.626 1.00 41.33 429 ASN A C 1
ATOM 3226 O O . ASN A 1 432 ? 77.453 -20.263 33.507 1.00 40.70 429 ASN A O 1
ATOM 3231 N N . GLY A 1 433 ? 75.973 -18.649 32.884 1.00 40.59 430 GLY A N 1
ATOM 3232 C CA . GLY A 1 433 ? 75.811 -18.135 34.233 1.00 40.10 430 GLY A CA 1
ATOM 3233 C C . GLY A 1 433 ? 76.864 -17.153 34.721 1.00 39.74 430 GLY A C 1
ATOM 3234 O O . GLY A 1 433 ? 76.871 -16.803 35.927 1.00 39.63 430 GLY A O 1
ATOM 3235 N N . GLU A 1 434 ? 77.735 -16.684 33.825 1.00 38.44 431 GLU A N 1
ATOM 3236 C CA . GLU A 1 434 ? 78.800 -15.738 34.186 1.00 37.30 431 GLU A CA 1
ATOM 3237 C C . GLU A 1 434 ? 78.239 -14.453 34.805 1.00 35.94 431 GLU A C 1
ATOM 3238 O O . GLU A 1 434 ? 77.331 -13.814 34.228 1.00 35.99 431 GLU A O 1
ATOM 3244 N N . LYS A 1 435 ? 78.772 -14.084 35.970 1.00 35.70 432 LYS A N 1
ATOM 3245 C CA . LYS A 1 435 ? 78.322 -12.902 36.707 1.00 34.86 432 LYS A CA 1
ATOM 3246 C C . LYS A 1 435 ? 79.151 -11.647 36.470 1.00 32.38 432 LYS A C 1
ATOM 3247 O O . LYS A 1 435 ? 78.774 -10.545 36.936 1.00 30.93 432 LYS A O 1
ATOM 3253 N N . TYR A 1 436 ? 80.264 -11.796 35.757 1.00 31.43 433 TYR A N 1
ATOM 3254 C CA . TYR A 1 436 ? 81.135 -10.668 35.443 1.00 30.63 433 TYR A CA 1
ATOM 3255 C C . TYR A 1 436 ? 81.313 -10.520 33.950 1.00 29.24 433 TYR A C 1
ATOM 3256 O O . TYR A 1 436 ? 81.083 -11.483 33.178 1.00 28.20 433 TYR A O 1
ATOM 3265 N N . CYS A 1 437 ? 81.708 -9.316 33.543 1.00 25.61 434 CYS A N 1
ATOM 3266 C CA . CYS A 1 437 ? 81.938 -9.001 32.142 1.00 25.07 434 CYS A CA 1
ATOM 3267 C C . CYS A 1 437 ? 82.826 -7.786 31.988 1.00 23.66 434 CYS A C 1
ATOM 3268 O O . CYS A 1 437 ? 82.969 -6.963 32.923 1.00 22.64 434 CYS A O 1
ATOM 3271 N N . TRP A 1 438 ? 83.429 -7.682 30.811 1.00 23.65 435 TRP A N 1
ATOM 3272 C CA . TRP A 1 438 ? 84.247 -6.534 30.441 1.00 24.95 435 TRP A CA 1
ATOM 3273 C C . TRP A 1 438 ? 83.757 -6.189 29.046 1.00 24.42 435 TRP A C 1
ATOM 3274 O O . TRP A 1 438 ? 83.097 -7.024 28.397 1.00 24.12 435 TRP A O 1
ATOM 3285 N N . TYR A 1 439 ? 84.037 -4.975 28.584 1.00 24.06 436 TYR A N 1
ATOM 3286 C CA . TYR A 1 439 ? 83.618 -4.574 27.248 1.00 23.77 436 TYR A CA 1
ATOM 3287 C C . TYR A 1 439 ? 84.818 -4.442 26.338 1.00 23.15 436 TYR A C 1
ATOM 3288 O O . TYR A 1 439 ? 85.691 -3.603 26.571 1.00 24.47 436 TYR A O 1
ATOM 3297 N N . GLN A 1 440 ? 84.835 -5.276 25.302 1.00 23.21 437 GLN A N 1
ATOM 3298 C CA . GLN A 1 440 ? 85.921 -5.321 24.333 1.00 24.66 437 GLN A CA 1
ATOM 3299 C C . GLN A 1 440 ? 85.763 -4.230 23.280 1.00 25.65 437 GLN A C 1
ATOM 3300 O O . GLN A 1 440 ? 84.686 -4.014 22.716 1.00 22.48 437 GLN A O 1
ATOM 3306 N N . CYS A 1 441 ? 86.875 -3.541 23.018 1.00 28.16 438 CYS A N 1
ATOM 3307 C CA . CYS A 1 441 ? 86.881 -2.447 22.066 1.00 31.78 438 CYS A CA 1
ATOM 3308 C C . CYS A 1 441 ? 87.304 -2.874 20.678 1.00 33.73 438 CYS A C 1
ATOM 3309 O O . CYS A 1 441 ? 88.213 -3.676 20.476 1.00 35.77 438 CYS A O 1
ATOM 3312 N N . THR A 1 442 ? 86.569 -2.285 19.732 1.00 34.44 439 THR A N 1
ATOM 3313 C CA . THR A 1 442 ? 86.742 -2.527 18.314 1.00 36.07 439 THR A CA 1
ATOM 3314 C C . THR A 1 442 ? 87.317 -1.313 17.594 1.00 36.41 439 THR A C 1
ATOM 3315 O O . THR A 1 442 ? 87.272 -0.175 18.121 1.00 35.55 439 THR A O 1
ATOM 3319 N N . ILE A 1 443 ? 87.870 -1.553 16.408 1.00 38.23 440 ILE A N 1
ATOM 3320 C CA . ILE A 1 443 ? 88.433 -0.500 15.569 1.00 38.65 440 ILE A CA 1
ATOM 3321 C C . ILE A 1 443 ? 87.869 -0.704 14.172 1.00 40.12 440 ILE A C 1
ATOM 3322 O O . ILE A 1 443 ? 87.066 -1.650 13.951 1.00 39.54 440 ILE A O 1
ATOM 3327 N N . LYS A 1 444 ? 88.271 0.163 13.237 1.00 42.84 441 LYS A N 1
ATOM 3328 C CA . LYS A 1 444 ? 87.851 0.106 11.826 1.00 45.22 441 LYS A CA 1
ATOM 3329 C C . LYS A 1 444 ? 86.337 -0.128 11.621 1.00 45.66 441 LYS A C 1
ATOM 3330 O O . LYS A 1 444 ? 85.915 -1.167 11.062 1.00 46.09 441 LYS A O 1
ATOM 3336 N N . GLY A 1 445 ? 85.522 0.819 12.084 1.00 46.00 442 GLY A N 1
ATOM 3337 C CA . GLY A 1 445 ? 84.075 0.704 11.941 1.00 46.74 442 GLY A CA 1
ATOM 3338 C C . GLY A 1 445 ? 83.476 -0.511 12.634 1.00 47.79 442 GLY A C 1
ATOM 3339 O O . GLY A 1 445 ? 82.412 -1.022 12.212 1.00 47.55 442 GLY A O 1
ATOM 3340 N N . GLY A 1 446 ? 84.159 -0.984 13.677 1.00 48.12 443 GLY A N 1
ATOM 3341 C CA . GLY A 1 446 ? 83.700 -2.139 14.435 1.00 48.91 443 GLY A CA 1
ATOM 3342 C C . GLY A 1 446 ? 83.935 -3.506 13.806 1.00 49.32 443 GLY A C 1
ATOM 3343 O O . GLY A 1 446 ? 83.338 -4.512 14.263 1.00 49.85 443 GLY A O 1
ATOM 3344 N N . ARG A 1 447 ? 84.797 -3.565 12.791 1.00 49.77 444 ARG A N 1
ATOM 3345 C CA . ARG A 1 447 ? 85.108 -4.809 12.079 1.00 50.13 444 ARG A CA 1
ATOM 3346 C C . ARG A 1 447 ? 86.190 -5.664 12.736 1.00 49.18 444 ARG A C 1
ATOM 3347 O O . ARG A 1 447 ? 86.234 -6.903 12.526 1.00 49.23 444 ARG A O 1
ATOM 3355 N N . GLU A 1 448 ? 87.054 -5.025 13.523 1.00 47.61 445 GLU A N 1
ATOM 3356 C CA . GLU A 1 448 ? 88.155 -5.719 14.187 1.00 46.11 445 GLU A CA 1
ATOM 3357 C C . GLU A 1 448 ? 88.171 -5.472 15.692 1.00 44.83 445 GLU A C 1
ATOM 3358 O O . GLU A 1 448 ? 88.110 -4.305 16.148 1.00 43.92 445 GLU A O 1
ATOM 3364 N N . SER A 1 449 ? 88.273 -6.561 16.454 1.00 43.90 446 SER A N 1
ATOM 3365 C CA . SER A 1 449 ? 88.322 -6.512 17.915 1.00 43.62 446 SER A CA 1
ATOM 3366 C C . SER A 1 449 ? 89.774 -6.417 18.354 1.00 43.23 446 SER A C 1
ATOM 3367 O O . SER A 1 449 ? 90.701 -6.799 17.594 1.00 42.84 446 SER A O 1
ATOM 3370 N N . ARG A 1 450 ? 89.970 -5.920 19.571 1.00 41.55 447 ARG A N 1
ATOM 3371 C CA . ARG A 1 450 ? 91.291 -5.752 20.161 1.00 41.12 447 ARG A CA 1
ATOM 3372 C C . ARG A 1 450 ? 91.204 -6.234 21.595 1.00 40.33 447 ARG A C 1
ATOM 3373 O O . ARG A 1 450 ? 90.107 -6.185 22.206 1.00 39.46 447 ARG A O 1
ATOM 3381 N N . ASP A 1 451 ? 92.320 -6.709 22.145 1.00 39.87 448 ASP A N 1
ATOM 3382 C CA . ASP A 1 451 ? 92.327 -7.184 23.529 1.00 40.01 448 ASP A CA 1
ATOM 3383 C C . ASP A 1 451 ? 92.580 -5.968 24.423 1.00 37.63 448 ASP A C 1
ATOM 3384 O O . ASP A 1 451 ? 93.680 -5.786 25.018 1.00 37.84 448 ASP A O 1
ATOM 3389 N N . LEU A 1 452 ? 91.553 -5.122 24.468 1.00 34.12 449 LEU A N 1
ATOM 3390 C CA . LEU A 1 452 ? 91.539 -3.881 25.236 1.00 30.89 449 LEU A CA 1
ATOM 3391 C C . LEU A 1 452 ? 90.099 -3.641 25.686 1.00 27.19 449 LEU A C 1
ATOM 3392 O O . LEU A 1 452 ? 89.172 -3.630 24.845 1.00 26.28 449 LEU A O 1
ATOM 3397 N N . GLY A 1 453 ? 89.906 -3.448 26.990 1.00 25.36 450 GLY A N 1
ATOM 3398 C CA . GLY A 1 453 ? 88.576 -3.194 27.523 1.00 24.86 450 GLY A CA 1
ATOM 3399 C C . GLY A 1 453 ? 88.249 -1.714 27.411 1.00 23.89 450 GLY A C 1
ATOM 3400 O O . GLY A 1 453 ? 89.175 -0.895 27.213 1.00 24.12 450 GLY A O 1
ATOM 3401 N N . VAL A 1 454 ? 86.971 -1.348 27.531 1.00 23.41 451 VAL A N 1
ATOM 3402 C CA . VAL A 1 454 ? 86.559 0.054 27.431 1.00 22.36 451 VAL A CA 1
ATOM 3403 C C . VAL A 1 454 ? 87.089 0.829 28.636 1.00 22.26 451 VAL A C 1
ATOM 3404 O O . VAL A 1 454 ? 87.402 2.028 28.531 1.00 22.87 451 VAL A O 1
ATOM 3408 N N . TRP A 1 455 ? 87.215 0.129 29.767 1.00 22.30 452 TRP A N 1
ATOM 3409 C CA . TRP A 1 455 ? 87.745 0.698 31.010 1.00 24.24 452 TRP A CA 1
ATOM 3410 C C . TRP A 1 455 ? 89.165 1.178 30.756 1.00 24.82 452 TRP A C 1
ATOM 3411 O O . TRP A 1 455 ? 89.489 2.360 31.017 1.00 24.45 452 TRP A O 1
ATOM 3422 N N . GLU A 1 456 ? 89.995 0.286 30.210 1.00 24.04 453 GLU A N 1
ATOM 3423 C CA . GLU A 1 456 ? 91.398 0.595 29.907 1.00 25.37 453 GLU A CA 1
ATOM 3424 C C . GLU A 1 456 ? 91.530 1.642 28.810 1.00 24.00 453 GLU A C 1
ATOM 3425 O O . GLU A 1 456 ? 92.356 2.576 28.925 1.00 24.50 453 GLU A O 1
ATOM 3431 N N . LEU A 1 457 ? 90.708 1.519 27.768 1.00 23.13 454 LEU A N 1
ATOM 3432 C CA . LEU A 1 457 ? 90.730 2.455 26.637 1.00 24.38 454 LEU A CA 1
ATOM 3433 C C . LEU A 1 457 ? 90.401 3.900 27.029 1.00 23.32 454 LEU A C 1
ATOM 3434 O O . LEU A 1 457 ? 91.146 4.833 26.661 1.00 22.63 454 LEU A O 1
ATOM 3439 N N . THR A 1 458 ? 89.310 4.089 27.771 1.00 23.85 455 THR A N 1
ATOM 3440 C CA . THR A 1 458 ? 88.883 5.429 28.175 1.00 24.01 455 THR A CA 1
ATOM 3441 C C . THR A 1 458 ? 89.833 6.097 29.156 1.00 24.06 455 THR A C 1
ATOM 3442 O O . THR A 1 458 ? 90.108 7.320 29.032 1.00 24.01 455 THR A O 1
ATOM 3446 N N . ARG A 1 459 ? 90.361 5.317 30.103 1.00 23.34 456 ARG A N 1
ATOM 3447 C CA . ARG A 1 459 ? 91.292 5.844 31.097 1.00 23.74 456 ARG A CA 1
ATOM 3448 C C . ARG A 1 459 ? 92.587 6.318 30.451 1.00 24.11 456 ARG A C 1
ATOM 3449 O O . ARG A 1 459 ? 93.118 7.400 30.811 1.00 24.41 456 ARG A O 1
ATOM 3457 N N . ALA A 1 460 ? 93.071 5.554 29.471 1.00 24.75 457 ALA A N 1
ATOM 3458 C CA . ALA A 1 460 ? 94.299 5.897 28.748 1.00 25.98 457 ALA A CA 1
ATOM 3459 C C . ALA A 1 460 ? 94.087 7.160 27.910 1.00 26.04 457 ALA A C 1
ATOM 3460 O O . ALA A 1 460 ? 94.911 8.099 27.970 1.00 26.70 457 ALA A O 1
ATOM 3462 N N . CYS A 1 461 ? 92.977 7.202 27.165 1.00 26.32 458 CYS A N 1
ATOM 3463 C CA . CYS A 1 461 ? 92.632 8.348 26.310 1.00 26.03 458 CYS A CA 1
ATOM 3464 C C . CYS A 1 461 ? 92.448 9.626 27.125 1.00 25.50 458 CYS A C 1
ATOM 3465 O O . CYS A 1 461 ? 92.787 10.735 26.646 1.00 27.15 458 CYS A O 1
ATOM 3468 N N . GLU A 1 462 ? 91.941 9.475 28.351 1.00 25.85 459 GLU A N 1
ATOM 3469 C CA . GLU A 1 462 ? 91.732 10.591 29.281 1.00 26.38 459 GLU A CA 1
ATOM 3470 C C . GLU A 1 462 ? 93.100 11.112 29.742 1.00 27.75 459 GLU A C 1
ATOM 3471 O O . GLU A 1 462 ? 93.327 12.345 29.820 1.00 28.36 459 GLU A O 1
ATOM 3477 N N . ALA A 1 463 ? 94.004 10.182 30.044 1.00 27.78 460 ALA A N 1
ATOM 3478 C CA . ALA A 1 463 ? 95.359 10.520 30.492 1.00 27.84 460 ALA A CA 1
ATOM 3479 C C . ALA A 1 463 ? 96.139 11.187 29.368 1.00 26.20 460 ALA A C 1
ATOM 3480 O O . ALA A 1 463 ? 97.018 12.049 29.629 1.00 28.01 460 ALA A O 1
ATOM 3482 N N . LEU A 1 464 ? 95.804 10.813 28.129 1.00 24.47 461 LEU A N 1
ATOM 3483 C CA . LEU A 1 464 ? 96.447 11.356 26.929 1.00 24.63 461 LEU A CA 1
ATOM 3484 C C . LEU A 1 464 ? 95.903 12.735 26.523 1.00 24.92 461 LEU A C 1
ATOM 3485 O O . LEU A 1 464 ? 96.418 13.367 25.568 1.00 22.94 461 LEU A O 1
ATOM 3490 N N . GLY A 1 465 ? 94.871 13.207 27.226 1.00 24.79 462 GLY A N 1
ATOM 3491 C CA . GLY A 1 465 ? 94.320 14.519 26.921 1.00 24.09 462 GLY A CA 1
ATOM 3492 C C . GLY A 1 465 ? 92.932 14.612 26.306 1.00 24.71 462 GLY A C 1
ATOM 3493 O O . GLY A 1 465 ? 92.500 15.725 25.916 1.00 25.75 462 GLY A O 1
ATOM 3494 N N . ALA A 1 466 ? 92.212 13.495 26.209 1.00 23.79 463 ALA A N 1
ATOM 3495 C CA . ALA A 1 466 ? 90.857 13.507 25.640 1.00 23.57 463 ALA A CA 1
ATOM 3496 C C . ALA A 1 466 ? 89.953 14.267 26.610 1.00 22.30 463 ALA A C 1
ATOM 3497 O O . ALA A 1 466 ? 90.146 14.179 27.842 1.00 23.46 463 ALA A O 1
ATOM 3499 N N . GLY A 1 467 ? 88.996 15.025 26.084 1.00 22.40 464 GLY A N 1
ATOM 3500 C CA . GLY A 1 467 ? 88.122 15.780 26.966 1.00 22.63 464 GLY A CA 1
ATOM 3501 C C . GLY A 1 467 ? 86.716 15.236 27.085 1.00 22.69 464 GLY A C 1
ATOM 3502 O O . GLY A 1 467 ? 85.942 15.700 27.952 1.00 21.47 464 GLY A O 1
ATOM 3503 N N . GLU A 1 468 ? 86.372 14.260 26.244 1.00 23.67 465 GLU A N 1
ATOM 3504 C CA . GLU A 1 468 ? 85.020 13.692 26.245 1.00 24.21 465 GLU A CA 1
ATOM 3505 C C . GLU A 1 468 ? 84.990 12.304 25.602 1.00 24.43 465 GLU A C 1
ATOM 3506 O O . GLU A 1 468 ? 85.779 12.012 24.669 1.00 25.27 465 GLU A O 1
ATOM 3512 N N . ILE A 1 469 ? 84.094 11.451 26.095 1.00 22.61 466 ILE A N 1
ATOM 3513 C CA . ILE A 1 469 ? 83.936 10.105 25.556 1.00 22.83 466 ILE A CA 1
ATOM 3514 C C . ILE A 1 469 ? 82.559 9.947 24.906 1.00 22.94 466 ILE A C 1
ATOM 3515 O O . ILE A 1 469 ? 81.545 10.163 25.556 1.00 21.99 466 ILE A O 1
ATOM 3520 N N . LEU A 1 470 ? 82.552 9.589 23.633 1.00 22.44 467 LEU A N 1
ATOM 3521 C CA . LEU A 1 470 ? 81.347 9.288 22.907 1.00 22.38 467 LEU A CA 1
ATOM 3522 C C . LEU A 1 470 ? 81.204 7.765 23.034 1.00 22.77 467 LEU A C 1
ATOM 3523 O O . LEU A 1 470 ? 81.815 6.988 22.300 1.00 21.63 467 LEU A O 1
ATOM 3528 N N . LEU A 1 471 ? 80.381 7.342 23.986 1.00 23.64 468 LEU A N 1
ATOM 3529 C CA . LEU A 1 471 ? 80.182 5.929 24.281 1.00 23.72 468 LEU A CA 1
ATOM 3530 C C . LEU A 1 471 ? 79.054 5.294 23.470 1.00 24.45 468 LEU A C 1
ATOM 3531 O O . LEU A 1 471 ? 77.887 5.367 23.852 1.00 23.36 468 LEU A O 1
ATOM 3536 N N . ASN A 1 472 ? 79.428 4.681 22.348 1.00 24.81 469 ASN A N 1
ATOM 3537 C CA . ASN A 1 472 ? 78.471 3.997 21.482 1.00 27.40 469 ASN A CA 1
ATOM 3538 C C . ASN A 1 472 ? 78.289 2.594 22.050 1.00 29.80 469 ASN A C 1
ATOM 3539 O O . ASN A 1 472 ? 79.242 2.011 22.604 1.00 32.54 469 ASN A O 1
ATOM 3544 N N . CYS A 1 473 ? 77.073 2.067 21.949 1.00 33.17 470 CYS A N 1
ATOM 3545 C CA . CYS A 1 473 ? 76.755 0.725 22.439 1.00 34.01 470 CYS A CA 1
ATOM 3546 C C . CYS A 1 473 ? 76.329 -0.070 21.255 1.00 33.00 470 CYS A C 1
ATOM 3547 O O . CYS A 1 473 ? 75.145 -0.173 20.946 1.00 33.28 470 CYS A O 1
ATOM 3550 N N . ILE A 1 474 ? 77.281 -0.577 20.605 1.00 34.36 471 ILE A N 1
ATOM 3551 C CA . ILE A 1 474 ? 77.075 -1.313 19.413 1.00 36.63 471 ILE A CA 1
ATOM 3552 C C . ILE A 1 474 ? 75.865 -2.225 19.433 1.00 35.92 471 ILE A C 1
ATOM 3553 O O . ILE A 1 474 ? 74.943 -2.072 18.626 1.00 36.03 471 ILE A O 1
ATOM 3558 N N . ASP A 1 475 ? 75.894 -3.177 20.326 1.00 34.79 472 ASP A N 1
ATOM 3559 C CA . ASP A 1 475 ? 74.856 -4.165 20.394 1.00 33.91 472 ASP A CA 1
ATOM 3560 C C . ASP A 1 475 ? 73.467 -3.567 20.599 1.00 33.54 472 ASP A C 1
ATOM 3561 O O . ASP A 1 475 ? 72.440 -4.303 20.507 1.00 32.26 472 ASP A O 1
ATOM 3566 N N . LYS A 1 476 ? 73.413 -2.259 20.860 1.00 31.47 473 LYS A N 1
ATOM 3567 C CA . LYS A 1 476 ? 72.135 -1.574 21.039 1.00 30.62 473 LYS A CA 1
ATOM 3568 C C . LYS A 1 476 ? 71.812 -0.733 19.813 1.00 31.81 473 LYS A C 1
ATOM 3569 O O . LYS A 1 476 ? 70.665 -0.263 19.650 1.00 30.80 473 LYS A O 1
ATOM 3575 N N . ASP A 1 477 ? 72.800 -0.575 18.929 1.00 33.70 474 ASP A N 1
ATOM 3576 C CA . ASP A 1 477 ? 72.653 0.221 17.705 1.00 36.32 474 ASP A CA 1
ATOM 3577 C C . ASP A 1 477 ? 71.476 -0.267 16.856 1.00 36.16 474 ASP A C 1
ATOM 3578 O O . ASP A 1 477 ? 71.378 -1.476 16.529 1.00 36.27 474 ASP A O 1
ATOM 3583 N N . GLY A 1 478 ? 70.567 0.654 16.537 1.00 35.87 475 GLY A N 1
ATOM 3584 C CA . GLY A 1 478 ? 69.405 0.327 15.721 1.00 34.91 475 GLY A CA 1
ATOM 3585 C C . GLY A 1 478 ? 68.290 -0.445 16.402 1.00 35.25 475 GLY A C 1
ATOM 3586 O O . GLY A 1 478 ? 67.270 -0.781 15.748 1.00 36.51 475 GLY A O 1
ATOM 3587 N N . SER A 1 479 ? 68.448 -0.721 17.697 1.00 34.59 476 SER A N 1
ATOM 3588 C CA . SER A 1 479 ? 67.449 -1.475 18.460 1.00 33.20 476 SER A CA 1
ATOM 3589 C C . SER A 1 479 ? 66.291 -0.623 18.961 1.00 33.55 476 SER A C 1
ATOM 3590 O O . SER A 1 479 ? 65.173 -1.151 19.208 1.00 32.24 476 SER A O 1
ATOM 3593 N N . ASN A 1 480 ? 66.542 0.681 19.124 1.00 31.93 477 ASN A N 1
ATOM 3594 C CA . ASN A 1 480 ? 65.545 1.643 19.622 1.00 31.59 477 ASN A CA 1
ATOM 3595 C C . ASN A 1 480 ? 64.916 1.113 20.923 1.00 29.51 477 ASN A C 1
ATOM 3596 O O . ASN A 1 480 ? 63.696 1.252 21.164 1.00 30.38 477 ASN A O 1
ATOM 3601 N N . SER A 1 481 ? 65.756 0.496 21.757 1.00 26.41 478 SER A N 1
ATOM 3602 C CA . SER A 1 481 ? 65.318 -0.074 23.033 1.00 25.15 478 SER A CA 1
ATOM 3603 C C . SER A 1 481 ? 66.029 0.593 24.229 1.00 24.64 478 SER A C 1
ATOM 3604 O O . SER A 1 481 ? 65.858 0.172 25.395 1.00 23.08 478 SER A O 1
ATOM 3607 N N . GLY A 1 482 ? 66.817 1.628 23.949 1.00 23.76 479 GLY A N 1
ATOM 3608 C CA . GLY A 1 482 ? 67.516 2.336 25.010 1.00 23.44 479 GLY A CA 1
ATOM 3609 C C . GLY A 1 482 ? 69.004 2.061 25.047 1.00 23.52 479 GLY A C 1
ATOM 3610 O O . GLY A 1 482 ? 69.502 1.175 24.310 1.00 23.99 479 GLY A O 1
ATOM 3611 N N . TYR A 1 483 ? 69.714 2.789 25.907 1.00 21.81 480 TYR A N 1
ATOM 3612 C CA . TYR A 1 483 ? 71.164 2.650 26.048 1.00 21.03 480 TYR A CA 1
ATOM 3613 C C . TYR A 1 483 ? 71.535 1.499 26.967 1.00 21.48 480 TYR A C 1
ATOM 3614 O O . TYR A 1 483 ? 70.683 1.005 27.749 1.00 21.10 480 TYR A O 1
ATOM 3623 N N . ASP A 1 484 ? 72.795 1.074 26.883 1.00 20.48 481 ASP A N 1
ATOM 3624 C CA . ASP A 1 484 ? 73.330 0.015 27.737 1.00 20.37 481 ASP A CA 1
ATOM 3625 C C . ASP A 1 484 ? 73.713 0.760 29.029 1.00 21.20 481 ASP A C 1
ATOM 3626 O O . ASP A 1 484 ? 74.811 1.373 29.119 1.00 21.89 481 ASP A O 1
ATOM 3631 N N . LEU A 1 485 ? 72.805 0.727 30.007 1.00 20.16 482 LEU A N 1
ATOM 3632 C CA . LEU A 1 485 ? 72.972 1.421 31.292 1.00 20.88 482 LEU A CA 1
ATOM 3633 C C . LEU A 1 485 ? 74.203 1.031 32.107 1.00 20.29 482 LEU A C 1
ATOM 3634 O O . LEU A 1 485 ? 74.910 1.930 32.644 1.00 19.85 482 LEU A O 1
ATOM 3639 N N . GLU A 1 486 ? 74.485 -0.273 32.196 1.00 19.07 483 GLU A N 1
ATOM 3640 C CA . GLU A 1 486 ? 75.652 -0.753 32.941 1.00 20.57 483 GLU A CA 1
ATOM 3641 C C . GLU A 1 486 ? 76.953 -0.326 32.280 1.00 19.55 483 GLU A C 1
ATOM 3642 O O . GLU A 1 486 ? 77.957 -0.068 32.984 1.00 20.29 483 GLU A O 1
ATOM 3648 N N . LEU A 1 487 ? 76.945 -0.229 30.946 1.00 18.65 484 LEU A N 1
ATOM 3649 C CA . LEU A 1 487 ? 78.131 0.202 30.199 1.00 20.10 484 LEU A CA 1
ATOM 3650 C C . LEU A 1 487 ? 78.447 1.665 30.521 1.00 20.71 484 LEU A C 1
ATOM 3651 O O . LEU A 1 487 ? 79.637 2.030 30.724 1.00 22.62 484 LEU A O 1
ATOM 3656 N N . ILE A 1 488 ? 77.397 2.491 30.575 1.00 19.43 485 ILE A N 1
ATOM 3657 C CA . ILE A 1 488 ? 77.519 3.917 30.900 1.00 19.60 485 ILE A CA 1
ATOM 3658 C C . ILE A 1 488 ? 78.129 4.065 32.295 1.00 20.19 485 ILE A C 1
ATOM 3659 O O . ILE A 1 488 ? 79.097 4.830 32.475 1.00 22.07 485 ILE A O 1
ATOM 3664 N N . GLU A 1 489 ? 77.579 3.329 33.267 1.00 19.70 486 GLU A N 1
ATOM 3665 C CA . GLU A 1 489 ? 78.062 3.376 34.652 1.00 23.31 486 GLU A CA 1
ATOM 3666 C C . GLU A 1 489 ? 79.486 2.866 34.813 1.00 23.81 486 GLU A C 1
ATOM 3667 O O . GLU A 1 489 ? 80.254 3.387 35.667 1.00 24.43 486 GLU A O 1
ATOM 3673 N N . HIS A 1 490 ? 79.850 1.876 33.991 1.00 23.93 487 HIS A N 1
ATOM 3674 C CA . HIS A 1 490 ? 81.188 1.282 33.997 1.00 23.04 487 HIS A CA 1
ATOM 3675 C C . HIS A 1 490 ? 82.208 2.326 33.546 1.00 22.76 487 HIS A C 1
ATOM 3676 O O . HIS A 1 490 ? 83.258 2.515 34.209 1.00 23.44 487 HIS A O 1
ATOM 3683 N N . VAL A 1 491 ? 81.902 3.016 32.446 1.00 21.74 488 VAL A N 1
ATOM 3684 C CA . VAL A 1 491 ? 82.786 4.055 31.914 1.00 22.09 488 VAL A CA 1
ATOM 3685 C C . VAL A 1 491 ? 82.818 5.286 32.836 1.00 22.82 488 VAL A C 1
ATOM 3686 O O . VAL A 1 491 ? 83.877 5.947 32.969 1.00 24.09 488 VAL A O 1
ATOM 3690 N N . LYS A 1 492 ? 81.694 5.592 33.486 1.00 22.49 489 LYS A N 1
ATOM 3691 C CA . LYS A 1 492 ? 81.655 6.724 34.416 1.00 24.36 489 LYS A CA 1
ATOM 3692 C C . LYS A 1 492 ? 82.530 6.427 35.632 1.00 24.10 489 LYS A C 1
ATOM 3693 O O . LYS A 1 492 ? 83.105 7.354 36.235 1.00 23.64 489 LYS A O 1
ATOM 3699 N N . ASP A 1 493 ? 82.653 5.141 35.974 1.00 25.56 490 ASP A N 1
ATOM 3700 C CA . ASP A 1 493 ? 83.495 4.702 37.095 1.00 27.29 490 ASP A CA 1
ATOM 3701 C C . ASP A 1 493 ? 84.951 4.801 36.674 1.00 27.23 490 ASP A C 1
ATOM 3702 O O . ASP A 1 493 ? 85.845 5.076 37.506 1.00 28.88 490 ASP A O 1
ATOM 3707 N N . ALA A 1 494 ? 85.180 4.597 35.378 1.00 26.83 491 ALA A N 1
ATOM 3708 C CA . ALA A 1 494 ? 86.516 4.612 34.789 1.00 26.61 491 ALA A CA 1
ATOM 3709 C C . ALA A 1 494 ? 87.201 5.968 34.696 1.00 27.36 491 ALA A C 1
ATOM 3710 O O . ALA A 1 494 ? 88.337 6.129 35.193 1.00 27.07 491 ALA A O 1
ATOM 3712 N N . VAL A 1 495 ? 86.528 6.935 34.069 1.00 27.73 492 VAL A N 1
ATOM 3713 C CA . VAL A 1 495 ? 87.089 8.267 33.861 1.00 27.10 492 VAL A CA 1
ATOM 3714 C C . VAL A 1 495 ? 86.376 9.422 34.558 1.00 28.15 492 VAL A C 1
ATOM 3715 O O . VAL A 1 495 ? 85.276 9.249 35.142 1.00 28.18 492 VAL A O 1
ATOM 3719 N N . LYS A 1 496 ? 87.000 10.594 34.474 1.00 28.70 493 LYS A N 1
ATOM 3720 C CA . LYS A 1 496 ? 86.484 11.821 35.067 1.00 30.64 493 LYS A CA 1
ATOM 3721 C C . LYS A 1 496 ? 86.014 12.779 34.007 1.00 30.01 493 LYS A C 1
ATOM 3722 O O . LYS A 1 496 ? 85.389 13.790 34.312 1.00 33.64 493 LYS A O 1
ATOM 3728 N N . ILE A 1 497 ? 86.315 12.462 32.759 1.00 27.33 494 ILE A N 1
ATOM 3729 C CA . ILE A 1 497 ? 85.878 13.318 31.674 1.00 24.94 494 ILE A CA 1
ATOM 3730 C C . ILE A 1 497 ? 84.436 12.968 31.278 1.00 24.09 494 ILE A C 1
ATOM 3731 O O . ILE A 1 497 ? 83.981 11.840 31.521 1.00 23.64 494 ILE A O 1
ATOM 3736 N N . PRO A 1 498 ? 83.703 13.941 30.639 1.00 23.64 495 PRO A N 1
ATOM 3737 C CA . PRO A 1 498 ? 82.281 13.783 30.270 1.00 23.15 495 PRO A CA 1
ATOM 3738 C C . PRO A 1 498 ? 82.050 12.602 29.351 1.00 21.17 495 PRO A C 1
ATOM 3739 O O . PRO A 1 498 ? 82.809 12.386 28.406 1.00 20.12 495 PRO A O 1
ATOM 3743 N N . VAL A 1 499 ? 80.996 11.861 29.660 1.00 20.34 496 VAL A N 1
ATOM 3744 C CA . VAL A 1 499 ? 80.630 10.685 28.894 1.00 19.89 496 VAL A CA 1
ATOM 3745 C C . VAL A 1 499 ? 79.268 10.880 28.218 1.00 20.82 496 VAL A C 1
ATOM 3746 O O . VAL A 1 499 ? 78.249 11.187 28.897 1.00 19.87 496 VAL A O 1
ATOM 3750 N N . ILE A 1 500 ? 79.250 10.708 26.896 1.00 20.24 497 ILE A N 1
ATOM 3751 C CA . ILE A 1 500 ? 78.037 10.837 26.086 1.00 20.56 497 ILE A CA 1
ATOM 3752 C C . ILE A 1 500 ? 77.460 9.450 25.838 1.00 20.56 497 ILE A C 1
ATOM 3753 O O . ILE A 1 500 ? 78.175 8.542 25.336 1.00 21.70 497 ILE A O 1
ATOM 3758 N N . ALA A 1 501 ? 76.184 9.276 26.177 1.00 19.76 498 ALA A N 1
ATOM 3759 C CA . ALA A 1 501 ? 75.486 8.011 25.974 1.00 19.75 498 ALA A CA 1
ATOM 3760 C C . ALA A 1 501 ? 75.003 8.002 24.528 1.00 20.38 498 ALA A C 1
ATOM 3761 O O . ALA A 1 501 ? 74.272 8.929 24.089 1.00 19.08 498 ALA A O 1
ATOM 3763 N N . SER A 1 502 ? 75.429 6.990 23.781 1.00 20.82 499 SER A N 1
ATOM 3764 C CA . SER A 1 502 ? 75.068 6.853 22.373 1.00 22.18 499 SER A CA 1
ATOM 3765 C C . SER A 1 502 ? 74.642 5.423 22.061 1.00 22.58 499 SER A C 1
ATOM 3766 O O . SER A 1 502 ? 74.996 4.479 22.801 1.00 24.42 499 SER A O 1
ATOM 3769 N N . SER A 1 503 ? 73.891 5.273 20.967 1.00 22.63 500 SER A N 1
ATOM 3770 C CA . SER A 1 503 ? 73.369 3.995 20.448 1.00 25.28 500 SER A CA 1
ATOM 3771 C C . SER A 1 503 ? 72.266 3.360 21.296 1.00 23.48 500 SER A C 1
ATOM 3772 O O . SER A 1 503 ? 72.464 3.068 22.497 1.00 23.04 500 SER A O 1
ATOM 3775 N N . GLY A 1 504 ? 71.113 3.138 20.669 1.00 23.05 501 GLY A N 1
ATOM 3776 C CA . GLY A 1 504 ? 69.994 2.516 21.355 1.00 22.85 501 GLY A CA 1
ATOM 3777 C C . GLY A 1 504 ? 68.779 3.398 21.579 1.00 23.76 501 GLY A C 1
ATOM 3778 O O . GLY A 1 504 ? 67.650 2.872 21.711 1.00 23.43 501 GLY A O 1
ATOM 3779 N N . ALA A 1 505 ? 68.970 4.717 21.607 1.00 22.80 502 ALA A N 1
ATOM 3780 C CA . ALA A 1 505 ? 67.868 5.660 21.838 1.00 24.03 502 ALA A CA 1
ATOM 3781 C C . ALA A 1 505 ? 66.819 5.639 20.726 1.00 23.22 502 ALA A C 1
ATOM 3782 O O . ALA A 1 505 ? 67.151 5.803 19.539 1.00 24.41 502 ALA A O 1
ATOM 3784 N N . GLY A 1 506 ? 65.560 5.433 21.102 1.00 23.95 503 GLY A N 1
ATOM 3785 C CA . GLY A 1 506 ? 64.489 5.419 20.122 1.00 24.62 503 GLY A CA 1
ATOM 3786 C C . GLY A 1 506 ? 63.351 6.376 20.492 1.00 25.54 503 GLY A C 1
ATOM 3787 O O . GLY A 1 506 ? 62.712 6.959 19.611 1.00 25.99 503 GLY A O 1
ATOM 3788 N N . VAL A 1 507 ? 63.110 6.526 21.793 1.00 24.70 504 VAL A N 1
ATOM 3789 C CA . VAL A 1 507 ? 62.040 7.394 22.296 1.00 23.94 504 VAL A CA 1
ATOM 3790 C C . VAL A 1 507 ? 62.567 8.321 23.400 1.00 24.63 504 VAL A C 1
ATOM 3791 O O . VAL A 1 507 ? 63.635 8.083 23.964 1.00 24.04 504 VAL A O 1
ATOM 3795 N N . PRO A 1 508 ? 61.827 9.400 23.751 1.00 24.10 505 PRO A N 1
ATOM 3796 C CA . PRO A 1 508 ? 62.265 10.357 24.782 1.00 23.43 505 PRO A CA 1
ATOM 3797 C C . PRO A 1 508 ? 62.527 9.692 26.137 1.00 23.32 505 PRO A C 1
ATOM 3798 O O . PRO A 1 508 ? 63.403 10.127 26.885 1.00 21.65 505 PRO A O 1
ATOM 3802 N N . GLU A 1 509 ? 61.782 8.638 26.446 1.00 22.51 506 GLU A N 1
ATOM 3803 C CA . GLU A 1 509 ? 61.934 7.917 27.716 1.00 23.28 506 GLU A CA 1
ATOM 3804 C C . GLU A 1 509 ? 63.349 7.361 27.902 1.00 21.72 506 GLU A C 1
ATOM 3805 O O . GLU A 1 509 ? 63.831 7.227 29.053 1.00 20.43 506 GLU A O 1
ATOM 3811 N N . HIS A 1 510 ? 64.010 7.041 26.787 1.00 21.29 507 HIS A N 1
ATOM 3812 C CA . HIS A 1 510 ? 65.372 6.490 26.802 1.00 20.44 507 HIS A CA 1
ATOM 3813 C C . HIS A 1 510 ? 66.368 7.520 27.308 1.00 19.58 507 HIS A C 1
ATOM 3814 O O . HIS A 1 510 ? 67.364 7.162 27.980 1.00 18.83 507 HIS A O 1
ATOM 3821 N N . PHE A 1 511 ? 66.090 8.792 27.002 1.00 19.01 508 PHE A N 1
ATOM 3822 C CA . PHE A 1 511 ? 66.925 9.915 27.424 1.00 20.24 508 PHE A CA 1
ATOM 3823 C C . PHE A 1 511 ? 66.693 10.148 28.905 1.00 21.10 508 PHE A C 1
ATOM 3824 O O . PHE A 1 511 ? 67.660 10.346 29.676 1.00 19.79 508 PHE A O 1
ATOM 3832 N N . GLU A 1 512 ? 65.424 10.081 29.316 1.00 22.89 509 GLU A N 1
ATOM 3833 C CA . GLU A 1 512 ? 65.042 10.269 30.723 1.00 24.25 509 GLU A CA 1
ATOM 3834 C C . GLU A 1 512 ? 65.733 9.201 31.575 1.00 23.54 509 GLU A C 1
ATOM 3835 O O . GLU A 1 512 ? 66.341 9.515 32.627 1.00 22.69 509 GLU A O 1
ATOM 3841 N N . GLU A 1 513 ? 65.662 7.955 31.102 1.00 23.40 510 GLU A N 1
ATOM 3842 C CA . GLU A 1 513 ? 66.265 6.799 31.777 1.00 24.52 510 GLU A CA 1
ATOM 3843 C C . GLU A 1 513 ? 67.780 6.978 31.936 1.00 24.02 510 GLU A C 1
ATOM 3844 O O . GLU A 1 513 ? 68.345 6.665 33.010 1.00 23.15 510 GLU A O 1
ATOM 3850 N N . ALA A 1 514 ? 68.437 7.481 30.889 1.00 22.30 511 ALA A N 1
ATOM 3851 C CA . ALA A 1 514 ? 69.883 7.703 30.931 1.00 22.33 511 ALA A CA 1
ATOM 3852 C C . ALA A 1 514 ? 70.231 8.824 31.916 1.00 21.79 511 ALA A C 1
ATOM 3853 O O . ALA A 1 514 ? 71.182 8.687 32.711 1.00 20.51 511 ALA A O 1
ATOM 3855 N N . PHE A 1 515 ? 69.455 9.910 31.886 1.00 22.68 512 PHE A N 1
ATOM 3856 C CA . PHE A 1 515 ? 69.694 11.061 32.767 1.00 24.00 512 PHE A CA 1
ATOM 3857 C C . PHE A 1 515 ? 69.335 10.850 34.243 1.00 25.52 512 PHE A C 1
ATOM 3858 O O . PHE A 1 515 ? 69.928 11.513 35.136 1.00 27.13 512 PHE A O 1
ATOM 3866 N N . LEU A 1 516 ? 68.407 9.930 34.513 1.00 25.98 513 LEU A N 1
ATOM 3867 C CA . LEU A 1 516 ? 67.983 9.653 35.886 1.00 27.49 513 LEU A CA 1
ATOM 3868 C C . LEU A 1 516 ? 68.536 8.378 36.506 1.00 28.22 513 LEU A C 1
ATOM 3869 O O . LEU A 1 516 ? 68.700 8.320 37.744 1.00 28.78 513 LEU A O 1
ATOM 3874 N N . LYS A 1 517 ? 68.838 7.369 35.685 1.00 27.07 514 LYS A N 1
ATOM 3875 C CA . LYS A 1 517 ? 69.371 6.102 36.197 1.00 27.94 514 LYS A CA 1
ATOM 3876 C C . LYS A 1 517 ? 70.886 5.949 36.068 1.00 27.22 514 LYS A C 1
ATOM 3877 O O . LYS A 1 517 ? 71.480 5.042 36.699 1.00 29.49 514 LYS A O 1
ATOM 3883 N N . THR A 1 518 ? 71.517 6.815 35.278 1.00 24.90 515 THR A N 1
ATOM 3884 C CA . THR A 1 518 ? 72.963 6.762 35.086 1.00 23.31 515 THR A CA 1
ATOM 3885 C C . THR A 1 518 ? 73.564 8.140 35.291 1.00 23.45 515 THR A C 1
ATOM 3886 O O . THR A 1 518 ? 72.825 9.144 35.453 1.00 22.57 515 THR A O 1
ATOM 3890 N N . ARG A 1 519 ? 74.891 8.199 35.276 1.00 22.44 516 ARG A N 1
ATOM 3891 C CA . ARG A 1 519 ? 75.618 9.449 35.455 1.00 22.86 516 ARG A CA 1
ATOM 3892 C C . ARG A 1 519 ? 76.035 10.010 34.090 1.00 21.63 516 ARG A C 1
ATOM 3893 O O . ARG A 1 519 ? 76.994 10.808 33.989 1.00 22.12 516 ARG A O 1
ATOM 3901 N N . ALA A 1 520 ? 75.322 9.603 33.035 1.00 20.64 517 ALA A N 1
ATOM 3902 C CA . ALA A 1 520 ? 75.592 10.063 31.662 1.00 19.82 517 ALA A CA 1
ATOM 3903 C C . ALA A 1 520 ? 75.597 11.596 31.621 1.00 19.44 517 ALA A C 1
ATOM 3904 O O . ALA A 1 520 ? 74.688 12.246 32.194 1.00 19.84 517 ALA A O 1
ATOM 3906 N N . ASP A 1 521 ? 76.596 12.170 30.955 1.00 16.73 518 ASP A N 1
ATOM 3907 C CA . ASP A 1 521 ? 76.744 13.627 30.869 1.00 18.20 518 ASP A CA 1
ATOM 3908 C C . ASP A 1 521 ? 76.067 14.245 29.657 1.00 18.43 518 ASP A C 1
ATOM 3909 O O . ASP A 1 521 ? 75.989 15.488 29.531 1.00 20.01 518 ASP A O 1
ATOM 3914 N N . ALA A 1 522 ? 75.577 13.387 28.767 1.00 18.34 519 ALA A N 1
ATOM 3915 C CA . ALA A 1 522 ? 74.870 13.806 27.557 1.00 17.69 519 ALA A CA 1
ATOM 3916 C C . ALA A 1 522 ? 74.296 12.583 26.874 1.00 18.48 519 ALA A C 1
ATOM 3917 O O . ALA A 1 522 ? 74.736 11.431 27.135 1.00 18.65 519 ALA A O 1
ATOM 3919 N N . CYS A 1 523 ? 73.317 12.823 26.010 1.00 18.16 520 CYS A N 1
ATOM 3920 C CA . CYS A 1 523 ? 72.668 11.768 25.248 1.00 19.23 520 CYS A CA 1
ATOM 3921 C C . CYS A 1 523 ? 72.610 12.153 23.795 1.00 19.32 520 CYS A C 1
ATOM 3922 O O . CYS A 1 523 ? 72.198 13.285 23.444 1.00 17.91 520 CYS A O 1
ATOM 3925 N N . LEU A 1 524 ? 73.037 11.223 22.950 1.00 20.23 521 LEU A N 1
ATOM 3926 C CA . LEU A 1 524 ? 73.049 11.426 21.514 1.00 21.20 521 LEU A CA 1
ATOM 3927 C C . LEU A 1 524 ? 71.967 10.573 20.866 1.00 22.78 521 LEU A C 1
ATOM 3928 O O . LEU A 1 524 ? 71.697 9.422 21.308 1.00 22.63 521 LEU A O 1
ATOM 3933 N N . GLY A 1 525 ? 71.348 11.145 19.837 1.00 23.18 522 GLY A N 1
ATOM 3934 C CA . GLY A 1 525 ? 70.314 10.472 19.074 1.00 24.17 522 GLY A CA 1
ATOM 3935 C C . GLY A 1 525 ? 70.719 10.599 17.616 1.00 25.19 522 GLY A C 1
ATOM 3936 O O . GLY A 1 525 ? 71.357 11.612 17.228 1.00 23.67 522 GLY A O 1
ATOM 3937 N N . ALA A 1 526 ? 70.372 9.598 16.810 1.00 26.77 523 ALA A N 1
ATOM 3938 C CA . ALA A 1 526 ? 70.713 9.587 15.388 1.00 27.19 523 ALA A CA 1
ATOM 3939 C C . ALA A 1 526 ? 69.495 9.256 14.544 1.00 27.83 523 ALA A C 1
ATOM 3940 O O . ALA A 1 526 ? 68.764 10.171 14.099 1.00 28.11 523 ALA A O 1
ATOM 3942 N N . GLY A 1 527 ? 69.253 7.960 14.343 1.00 29.03 524 GLY A N 1
ATOM 3943 C CA . GLY A 1 527 ? 68.120 7.499 13.550 1.00 29.23 524 GLY A CA 1
ATOM 3944 C C . GLY A 1 527 ? 66.752 8.033 13.927 1.00 29.83 524 GLY A C 1
ATOM 3945 O O . GLY A 1 527 ? 65.969 8.413 13.024 1.00 29.64 524 GLY A O 1
ATOM 3946 N N . MET A 1 528 ? 66.452 8.100 15.226 1.00 30.09 525 MET A N 1
ATOM 3947 C CA . MET A 1 528 ? 65.147 8.591 15.684 1.00 31.03 525 MET A CA 1
ATOM 3948 C C . MET A 1 528 ? 64.870 10.029 15.238 1.00 31.88 525 MET A C 1
ATOM 3949 O O . MET A 1 528 ? 63.702 10.395 14.945 1.00 31.64 525 MET A O 1
ATOM 3954 N N . PHE A 1 529 ? 65.932 10.835 15.165 1.00 33.46 526 PHE A N 1
ATOM 3955 C CA . PHE A 1 529 ? 65.815 12.229 14.741 1.00 34.72 526 PHE A CA 1
ATOM 3956 C C . PHE A 1 529 ? 65.801 12.307 13.218 1.00 36.77 526 PHE A C 1
ATOM 3957 O O . PHE A 1 529 ? 65.083 13.141 12.632 1.00 37.33 526 PHE A O 1
ATOM 3965 N N . HIS A 1 530 ? 66.558 11.415 12.579 1.00 40.61 527 HIS A N 1
ATOM 3966 C CA . HIS A 1 530 ? 66.651 11.365 11.120 1.00 43.32 527 HIS A CA 1
ATOM 3967 C C . HIS A 1 530 ? 65.366 10.885 10.445 1.00 44.35 527 HIS A C 1
ATOM 3968 O O . HIS A 1 530 ? 64.989 11.401 9.364 1.00 45.21 527 HIS A O 1
ATOM 3975 N N . ARG A 1 531 ? 64.692 9.921 11.070 1.00 45.28 528 ARG A N 1
ATOM 3976 C CA . ARG A 1 531 ? 63.449 9.366 10.539 1.00 45.97 528 ARG A CA 1
ATOM 3977 C C . ARG A 1 531 ? 62.239 10.276 10.785 1.00 46.32 528 ARG A C 1
ATOM 3978 O O . ARG A 1 531 ? 61.155 10.076 10.184 1.00 45.68 528 ARG A O 1
ATOM 3986 N N . GLY A 1 532 ? 62.412 11.274 11.649 1.00 46.21 529 GLY A N 1
ATOM 3987 C CA . GLY A 1 532 ? 61.329 12.201 11.936 1.00 46.41 529 GLY A CA 1
ATOM 3988 C C . GLY A 1 532 ? 60.319 11.717 12.959 1.00 46.63 529 GLY A C 1
ATOM 3989 O O . GLY A 1 532 ? 59.291 12.393 13.187 1.00 47.44 529 GLY A O 1
ATOM 3990 N N . GLU A 1 533 ? 60.600 10.570 13.581 1.00 46.35 530 GLU A N 1
ATOM 3991 C CA . GLU A 1 533 ? 59.736 9.968 14.607 1.00 46.03 530 GLU A CA 1
ATOM 3992 C C . GLU A 1 533 ? 59.604 10.950 15.761 1.00 44.16 530 GLU A C 1
ATOM 3993 O O . GLU A 1 533 ? 58.495 11.188 16.298 1.00 43.39 530 GLU A O 1
ATOM 3999 N N . PHE A 1 534 ? 60.748 11.523 16.121 1.00 41.26 531 PHE A N 1
ATOM 4000 C CA . PHE A 1 534 ? 60.841 12.518 17.180 1.00 38.75 531 PHE A CA 1
ATOM 4001 C C . PHE A 1 534 ? 61.847 13.572 16.775 1.00 37.45 531 PHE A C 1
ATOM 4002 O O . PHE A 1 534 ? 62.756 13.315 15.973 1.00 37.49 531 PHE A O 1
ATOM 4010 N N . THR A 1 535 ? 61.670 14.762 17.302 1.00 35.69 532 THR A N 1
ATOM 4011 C CA . THR A 1 535 ? 62.572 15.876 17.103 1.00 33.87 532 THR A CA 1
ATOM 4012 C C . THR A 1 535 ? 63.301 16.030 18.428 1.00 31.44 532 THR A C 1
ATOM 4013 O O . THR A 1 535 ? 62.917 15.419 19.427 1.00 29.97 532 THR A O 1
ATOM 4017 N N . VAL A 1 536 ? 64.371 16.827 18.465 1.00 30.10 533 VAL A N 1
ATOM 4018 C CA . VAL A 1 536 ? 65.100 17.043 19.692 1.00 28.17 533 VAL A CA 1
ATOM 4019 C C . VAL A 1 536 ? 64.175 17.735 20.682 1.00 27.44 533 VAL A C 1
ATOM 4020 O O . VAL A 1 536 ? 64.224 17.482 21.892 1.00 26.38 533 VAL A O 1
ATOM 4024 N N . ASN A 1 537 ? 63.336 18.639 20.167 1.00 28.25 534 ASN A N 1
ATOM 4025 C CA . ASN A 1 537 ? 62.384 19.364 21.007 1.00 29.38 534 ASN A CA 1
ATOM 4026 C C . ASN A 1 537 ? 61.355 18.437 21.639 1.00 28.19 534 ASN A C 1
ATOM 4027 O O . ASN A 1 537 ? 60.885 18.723 22.752 1.00 29.61 534 ASN A O 1
ATOM 4032 N N . ASP A 1 538 ? 61.031 17.321 20.970 1.00 27.26 535 ASP A N 1
ATOM 4033 C CA . ASP A 1 538 ? 60.087 16.328 21.515 1.00 26.93 535 ASP A CA 1
ATOM 4034 C C . ASP A 1 538 ? 60.708 15.667 22.746 1.00 26.35 535 ASP A C 1
ATOM 4035 O O . ASP A 1 538 ? 60.022 15.457 23.783 1.00 24.72 535 ASP A O 1
ATOM 4040 N N . VAL A 1 539 ? 62.002 15.351 22.642 1.00 24.45 536 VAL A N 1
ATOM 4041 C CA . VAL A 1 539 ? 62.754 14.729 23.734 1.00 22.72 536 VAL A CA 1
ATOM 4042 C C . VAL A 1 539 ? 62.854 15.737 24.874 1.00 22.21 536 VAL A C 1
ATOM 4043 O O . VAL A 1 539 ? 62.610 15.383 26.056 1.00 22.34 536 VAL A O 1
ATOM 4047 N N . LYS A 1 540 ? 63.175 16.987 24.521 1.00 21.13 537 LYS A N 1
ATOM 4048 C CA . LYS A 1 540 ? 63.309 18.074 25.493 1.00 22.43 537 LYS A CA 1
ATOM 4049 C C . LYS A 1 540 ? 62.018 18.391 26.239 1.00 21.88 537 LYS A C 1
ATOM 4050 O O . LYS A 1 540 ? 62.044 18.525 27.481 1.00 20.54 537 LYS A O 1
ATOM 4056 N N . GLU A 1 541 ? 60.895 18.496 25.517 1.00 24.34 538 GLU A N 1
ATOM 4057 C CA . GLU A 1 541 ? 59.586 18.774 26.143 1.00 26.61 538 GLU A CA 1
ATOM 4058 C C . GLU A 1 541 ? 59.274 17.689 27.172 1.00 25.85 538 GLU A C 1
ATOM 4059 O O . GLU A 1 541 ? 58.791 17.988 28.286 1.00 26.08 538 GLU A O 1
ATOM 4065 N N . TYR A 1 542 ? 59.579 16.439 26.814 1.00 24.72 539 TYR A N 1
ATOM 4066 C CA . TYR A 1 542 ? 59.353 15.281 27.686 1.00 23.12 539 TYR A CA 1
ATOM 4067 C C . TYR A 1 542 ? 60.208 15.350 28.958 1.00 22.72 539 TYR A C 1
ATOM 4068 O O . TYR A 1 542 ? 59.690 15.147 30.083 1.00 21.55 539 TYR A O 1
ATOM 4077 N N . LEU A 1 543 ? 61.503 15.635 28.788 1.00 21.21 540 LEU A N 1
ATOM 4078 C CA . LEU A 1 543 ? 62.438 15.749 29.916 1.00 21.93 540 LEU A CA 1
ATOM 4079 C C . LEU A 1 543 ? 62.052 16.922 30.823 1.00 22.63 540 LEU A C 1
ATOM 4080 O O . LEU A 1 543 ? 62.128 16.830 32.069 1.00 21.65 540 LEU A O 1
ATOM 4085 N N . LEU A 1 544 ? 61.617 18.009 30.191 1.00 24.64 541 LEU A N 1
ATOM 4086 C CA . LEU A 1 544 ? 61.184 19.241 30.860 1.00 29.50 541 LEU A CA 1
ATOM 4087 C C . LEU A 1 544 ? 60.024 18.933 31.797 1.00 29.51 541 LEU A C 1
ATOM 4088 O O . LEU A 1 544 ? 60.032 19.313 32.986 1.00 30.55 541 LEU A O 1
ATOM 4093 N N . GLU A 1 545 ? 59.045 18.219 31.251 1.00 31.16 542 GLU A N 1
ATOM 4094 C CA . GLU A 1 545 ? 57.838 17.786 31.949 1.00 32.11 542 GLU A CA 1
ATOM 4095 C C . GLU A 1 545 ? 58.185 16.890 33.154 1.00 31.17 542 GLU A C 1
ATOM 4096 O O . GLU A 1 545 ? 57.428 16.853 34.158 1.00 29.83 542 GLU A O 1
ATOM 4102 N N . HIS A 1 546 ? 59.319 16.193 33.066 1.00 29.19 543 HIS A N 1
ATOM 4103 C CA . HIS A 1 546 ? 59.761 15.302 34.140 1.00 28.54 543 HIS A CA 1
ATOM 4104 C C . HIS A 1 546 ? 60.740 15.939 35.140 1.00 27.29 543 HIS A C 1
ATOM 4105 O O . HIS A 1 546 ? 61.411 15.236 35.925 1.00 27.98 543 HIS A O 1
ATOM 4112 N N . GLY A 1 547 ? 60.811 17.267 35.129 1.00 26.38 544 GLY A N 1
ATOM 4113 C CA . GLY A 1 547 ? 61.664 17.972 36.074 1.00 26.36 544 GLY A CA 1
ATOM 4114 C C . GLY A 1 547 ? 63.113 18.208 35.710 1.00 24.75 544 GLY A C 1
ATOM 4115 O O . GLY A 1 547 ? 63.849 18.819 36.510 1.00 25.11 544 GLY A O 1
ATOM 4116 N N . LEU A 1 548 ? 63.541 17.757 34.532 1.00 24.59 545 LEU A N 1
ATOM 4117 C CA . LEU A 1 548 ? 64.932 17.950 34.115 1.00 23.12 545 LEU A CA 1
ATOM 4118 C C . LEU A 1 548 ? 65.109 19.308 33.458 1.00 22.26 545 LEU A C 1
ATOM 4119 O O . LEU A 1 548 ? 64.164 19.848 32.842 1.00 21.13 545 LEU A O 1
ATOM 4124 N N . LYS A 1 549 ? 66.306 19.870 33.594 1.00 20.83 546 LYS A N 1
ATOM 4125 C CA . LYS A 1 549 ? 66.616 21.173 33.017 1.00 19.61 546 LYS A CA 1
ATOM 4126 C C . LYS A 1 549 ? 67.244 20.970 31.647 1.00 19.77 546 LYS A C 1
ATOM 4127 O O . LYS A 1 549 ? 68.249 20.224 31.512 1.00 19.36 546 LYS A O 1
ATOM 4133 N N . VAL A 1 550 ? 66.653 21.608 30.639 1.00 19.48 547 VAL A N 1
ATOM 4134 C CA . VAL A 1 550 ? 67.118 21.518 29.262 1.00 19.68 547 VAL A CA 1
ATOM 4135 C C . VAL A 1 550 ? 67.103 22.885 28.611 1.00 20.48 547 VAL A C 1
ATOM 4136 O O . VAL A 1 550 ? 66.310 23.774 29.012 1.00 18.66 547 VAL A O 1
ATOM 4140 N N . ARG A 1 551 ? 67.967 23.073 27.616 1.00 19.32 548 ARG A N 1
ATOM 4141 C CA . ARG A 1 551 ? 68.024 24.338 26.885 1.00 20.22 548 ARG A CA 1
ATOM 4142 C C . ARG A 1 551 ? 66.772 24.449 25.998 1.00 20.41 548 ARG A C 1
ATOM 4143 O O . ARG A 1 551 ? 66.434 23.500 25.261 1.00 20.13 548 ARG A O 1
ATOM 4151 N N . MET A 1 552 ? 66.085 25.586 26.093 1.00 22.99 549 MET A N 1
ATOM 4152 C CA . MET A 1 552 ? 64.897 25.862 25.285 1.00 27.73 549 MET A CA 1
ATOM 4153 C C . MET A 1 552 ? 65.121 27.264 24.726 1.00 30.11 549 MET A C 1
ATOM 4154 O O . MET A 1 552 ? 64.839 28.291 25.396 1.00 28.73 549 MET A O 1
ATOM 4159 N N . ASP A 1 553 ? 65.658 27.294 23.507 1.00 34.17 550 ASP A N 1
ATOM 4160 C CA . ASP A 1 553 ? 66.008 28.523 22.798 1.00 39.12 550 ASP A CA 1
ATOM 4161 C C . ASP A 1 553 ? 65.658 28.391 21.304 1.00 44.11 550 ASP A C 1
ATOM 4162 O O . ASP A 1 553 ? 65.909 27.324 20.674 1.00 45.83 550 ASP A O 1
ATOM 4167 N N . GLU A 1 554 ? 65.098 29.461 20.737 1.00 48.81 551 GLU A N 1
ATOM 4168 C CA . GLU A 1 554 ? 64.702 29.488 19.324 1.00 53.57 551 GLU A CA 1
ATOM 4169 C C . GLU A 1 554 ? 64.901 30.869 18.710 1.00 54.82 551 GLU A C 1
ATOM 4170 O O . GLU A 1 554 ? 64.841 31.901 19.423 1.00 55.48 551 GLU A O 1
ATOM 4176 N N . GLU A 1 555 ? 65.125 30.889 17.395 1.00 56.52 552 GLU A N 1
ATOM 4177 C CA . GLU A 1 555 ? 65.298 32.132 16.643 1.00 57.98 552 GLU A CA 1
ATOM 4178 C C . GLU A 1 555 ? 63.957 32.529 16.035 1.00 58.70 552 GLU A C 1
ATOM 4179 O O . GLU A 1 555 ? 63.067 31.651 15.961 1.00 59.89 552 GLU A O 1
ATOM 4186 N N . GLY B 1 1 ? 68.906 105.449 30.317 1.00 26.37 -3 GLY B N 1
ATOM 4187 C CA . GLY B 1 1 ? 67.885 106.450 30.711 1.00 27.48 -3 GLY B CA 1
ATOM 4188 C C . GLY B 1 1 ? 67.987 107.729 29.879 1.00 27.89 -3 GLY B C 1
ATOM 4189 O O . GLY B 1 1 ? 67.024 108.497 29.790 1.00 28.73 -3 GLY B O 1
ATOM 4190 N N . SER B 1 2 ? 69.157 107.934 29.288 1.00 26.79 -2 SER B N 1
ATOM 4191 C CA . SER B 1 2 ? 69.439 109.100 28.454 1.00 26.10 -2 SER B CA 1
ATOM 4192 C C . SER B 1 2 ? 70.783 108.916 27.755 1.00 27.78 -2 SER B C 1
ATOM 4193 O O . SER B 1 2 ? 71.209 109.768 26.974 1.00 28.31 -2 SER B O 1
ATOM 4196 N N . HIS B 1 3 ? 71.424 107.786 28.059 1.00 28.82 -1 HIS B N 1
ATOM 4197 C CA . HIS B 1 3 ? 72.744 107.460 27.529 1.00 29.85 -1 HIS B CA 1
ATOM 4198 C C . HIS B 1 3 ? 72.675 106.684 26.226 1.00 30.91 -1 HIS B C 1
ATOM 4199 O O . HIS B 1 3 ? 73.585 106.752 25.403 1.00 31.56 -1 HIS B O 1
ATOM 4206 N N . MET B 1 4 ? 71.611 105.919 26.020 1.00 32.81 1 MET B N 1
ATOM 4207 C CA . MET B 1 4 ? 71.500 105.202 24.757 1.00 33.98 1 MET B CA 1
ATOM 4208 C C . MET B 1 4 ? 70.138 105.325 24.075 1.00 33.32 1 MET B C 1
ATOM 4209 O O . MET B 1 4 ? 69.105 105.362 24.759 1.00 33.31 1 MET B O 1
ATOM 4214 N N . PRO B 1 5 ? 70.155 105.397 22.6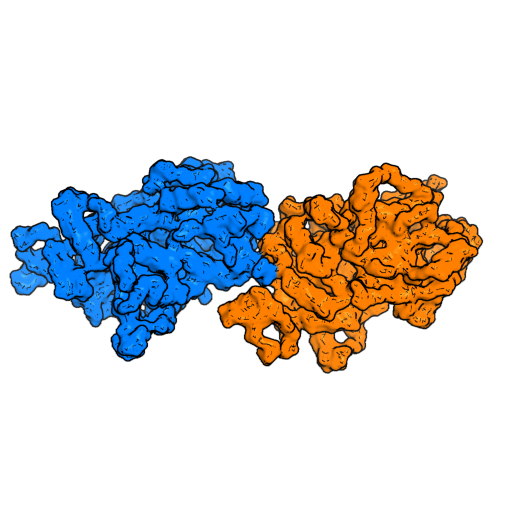97 1.00 32.14 2 PRO B N 1
ATOM 4215 C CA . PRO B 1 5 ? 68.942 105.381 21.855 1.00 32.84 2 PRO B CA 1
ATOM 4216 C C . PRO B 1 5 ? 68.264 104.025 21.837 1.00 32.67 2 PRO B C 1
ATOM 4217 O O . PRO B 1 5 ? 68.906 102.997 22.059 1.00 32.19 2 PRO B O 1
ATOM 4221 N N . VAL B 1 6 ? 66.967 104.033 21.568 1.00 32.74 3 VAL B N 1
ATOM 4222 C CA . VAL B 1 6 ? 66.223 102.793 21.465 1.00 32.43 3 VAL B CA 1
ATOM 4223 C C . VAL B 1 6 ? 66.358 102.256 20.035 1.00 31.85 3 VAL B C 1
ATOM 4224 O O . VAL B 1 6 ? 66.609 103.020 19.095 1.00 31.34 3 VAL B O 1
ATOM 4228 N N . VAL B 1 7 ? 66.206 100.952 19.875 1.00 30.60 4 VAL B N 1
ATOM 4229 C CA . VAL B 1 7 ? 66.301 100.320 18.565 1.00 29.26 4 VAL B CA 1
ATOM 4230 C C . VAL B 1 7 ? 64.923 99.914 18.063 1.00 27.97 4 VAL B C 1
ATOM 4231 O O . VAL B 1 7 ? 64.264 99.064 18.679 1.00 28.14 4 VAL B O 1
ATOM 4235 N N . HIS B 1 8 ? 64.526 100.548 16.962 1.00 25.74 5 HIS B N 1
ATOM 4236 C CA . HIS B 1 8 ? 63.254 100.275 16.310 1.00 26.81 5 HIS B CA 1
ATOM 4237 C C . HIS B 1 8 ? 63.424 99.164 15.282 1.00 26.29 5 HIS B C 1
ATOM 4238 O O . HIS B 1 8 ? 64.277 99.251 14.359 1.00 26.49 5 HIS B O 1
ATOM 4245 N N . VAL B 1 9 ? 62.638 98.109 15.465 1.00 27.00 6 VAL B N 1
ATOM 4246 C CA . VAL B 1 9 ? 62.668 96.948 14.595 1.00 28.04 6 VAL B CA 1
ATOM 4247 C C . VAL B 1 9 ? 61.308 96.746 13.959 1.00 28.53 6 VAL B C 1
ATOM 4248 O O . VAL B 1 9 ? 60.299 96.494 14.667 1.00 28.78 6 VAL B O 1
ATOM 4252 N N . ILE B 1 10 ? 61.265 96.859 12.631 1.00 29.36 7 ILE B N 1
ATOM 4253 C CA . ILE B 1 10 ? 60.025 96.672 11.873 1.00 29.19 7 ILE B CA 1
ATOM 4254 C C . ILE B 1 10 ? 59.655 95.192 11.952 1.00 30.08 7 ILE B C 1
ATOM 4255 O O . ILE B 1 10 ? 60.495 94.294 11.676 1.00 29.86 7 ILE B O 1
ATOM 4260 N N . ASP B 1 11 ? 58.412 94.946 12.354 1.00 31.75 8 ASP B N 1
ATOM 4261 C CA . ASP B 1 11 ? 57.899 93.601 12.559 1.00 32.59 8 ASP B CA 1
ATOM 4262 C C . ASP B 1 11 ? 56.637 93.318 11.737 1.00 33.35 8 ASP B C 1
ATOM 4263 O O . ASP B 1 11 ? 55.538 93.829 12.056 1.00 33.33 8 ASP B O 1
ATOM 4268 N N . VAL B 1 12 ? 56.798 92.511 10.688 1.00 34.27 9 VAL B N 1
ATOM 4269 C CA . VAL B 1 12 ? 55.692 92.133 9.806 1.00 34.40 9 VAL B CA 1
ATOM 4270 C C . VAL B 1 12 ? 55.002 90.878 10.357 1.00 35.48 9 VAL B C 1
ATOM 4271 O O . VAL B 1 12 ? 54.091 90.304 9.716 1.00 37.12 9 VAL B O 1
ATOM 4275 N N . GLU B 1 13 ? 55.449 90.469 11.549 1.00 35.98 10 GLU B N 1
ATOM 4276 C CA . GLU B 1 13 ? 54.941 89.312 12.309 1.00 37.14 10 GLU B CA 1
ATOM 4277 C C . GLU B 1 13 ? 54.948 87.987 11.535 1.00 37.01 10 GLU B C 1
ATOM 4278 O O . GLU B 1 13 ? 53.925 87.244 11.483 1.00 36.12 10 GLU B O 1
ATOM 4284 N N . SER B 1 14 ? 56.103 87.695 10.940 1.00 36.32 11 SER B N 1
ATOM 4285 C CA . SER B 1 14 ? 56.321 86.477 10.164 1.00 35.69 11 SER B CA 1
ATOM 4286 C C . SER B 1 14 ? 57.785 86.064 10.279 1.00 34.98 11 SER B C 1
ATOM 4287 O O . SER B 1 14 ? 58.710 86.887 10.048 1.00 35.05 11 SER B O 1
ATOM 4290 N N . GLY B 1 15 ? 58.009 84.808 10.655 1.00 33.02 12 GLY B N 1
ATOM 4291 C CA . GLY B 1 15 ? 59.363 84.295 10.777 1.00 32.93 12 GLY B CA 1
ATOM 4292 C C . GLY B 1 15 ? 60.022 84.543 12.118 1.00 33.30 12 GLY B C 1
ATOM 4293 O O . GLY B 1 15 ? 59.423 85.168 13.035 1.00 33.29 12 GLY B O 1
ATOM 4294 N N . ASN B 1 16 ? 61.259 84.074 12.238 1.00 32.58 13 ASN B N 1
ATOM 4295 C CA . ASN B 1 16 ? 62.041 84.213 13.458 1.00 33.71 13 ASN B CA 1
ATOM 4296 C C . ASN B 1 16 ? 62.590 85.626 13.666 1.00 33.32 13 ASN B C 1
ATOM 4297 O O . ASN B 1 16 ? 63.501 86.073 12.925 1.00 34.54 13 ASN B O 1
ATOM 4302 N N . LEU B 1 17 ? 62.024 86.322 14.653 1.00 33.44 14 LEU B N 1
ATOM 4303 C CA . LEU B 1 17 ? 62.453 87.669 15.016 1.00 33.48 14 LEU B CA 1
ATOM 4304 C C . LEU B 1 17 ? 63.057 87.587 16.424 1.00 33.47 14 LEU B C 1
ATOM 4305 O O . LEU B 1 17 ? 63.619 88.585 16.941 1.00 34.90 14 LEU B O 1
ATOM 4310 N N . GLN B 1 18 ? 62.967 86.400 17.035 1.00 33.97 15 GLN B N 1
ATOM 4311 C CA . GLN B 1 18 ? 63.507 86.144 18.387 1.00 33.98 15 GLN B CA 1
ATOM 4312 C C . GLN B 1 18 ? 64.996 86.418 18.452 1.00 33.50 15 GLN B C 1
ATOM 4313 O O . GLN B 1 18 ? 65.476 87.138 19.362 1.00 33.71 15 GLN B O 1
ATOM 4319 N N . SER B 1 19 ? 65.718 85.849 17.482 1.00 30.99 16 SER B N 1
ATOM 4320 C CA . SER B 1 19 ? 67.170 85.975 17.368 1.00 29.24 16 SER B CA 1
ATOM 4321 C C . SER B 1 19 ? 67.661 87.405 17.222 1.00 27.33 16 SER B C 1
ATOM 4322 O O . SER B 1 19 ? 68.622 87.820 17.917 1.00 28.42 16 SER B O 1
ATOM 4325 N N . LEU B 1 20 ? 67.015 88.169 16.340 1.00 26.01 17 LEU B N 1
ATOM 4326 C CA . LEU B 1 20 ? 67.401 89.563 16.118 1.00 27.03 17 LEU B CA 1
ATOM 4327 C C . LEU B 1 20 ? 67.184 90.400 17.379 1.00 26.96 17 LEU B C 1
ATOM 4328 O O . LEU B 1 20 ? 68.112 91.108 17.825 1.00 27.52 17 LEU B O 1
ATOM 4333 N N . THR B 1 21 ? 65.986 90.308 17.961 1.00 27.82 18 THR B N 1
ATOM 4334 C CA . THR B 1 21 ? 65.654 91.060 19.175 1.00 29.36 18 THR B CA 1
ATOM 4335 C C . THR B 1 21 ? 66.512 90.645 20.372 1.00 29.74 18 THR B C 1
ATOM 4336 O O . THR B 1 21 ? 66.932 91.510 21.173 1.00 31.31 18 THR B O 1
ATOM 4340 N N . ASN B 1 22 ? 66.806 89.348 20.496 1.00 30.29 19 ASN B N 1
ATOM 4341 C CA . ASN B 1 22 ? 67.650 88.871 21.597 1.00 29.57 19 ASN B CA 1
ATOM 4342 C C . ASN B 1 22 ? 69.077 89.353 21.403 1.00 29.93 19 ASN B C 1
ATOM 4343 O O . ASN B 1 22 ? 69.776 89.670 22.394 1.00 31.08 19 ASN B O 1
ATOM 4348 N N . ALA B 1 23 ? 69.497 89.443 20.138 1.00 28.85 20 ALA B N 1
ATOM 4349 C CA . ALA B 1 23 ? 70.841 89.899 19.775 1.00 28.50 20 ALA B CA 1
ATOM 4350 C C . ALA B 1 23 ? 71.021 91.356 20.161 1.00 28.64 20 ALA B C 1
ATOM 4351 O O . ALA B 1 23 ? 72.070 91.739 20.727 1.00 30.23 20 ALA B O 1
ATOM 4353 N N . ILE B 1 24 ? 69.990 92.158 19.883 1.00 28.93 21 ILE B N 1
ATOM 4354 C CA . ILE B 1 24 ? 69.973 93.590 20.188 1.00 28.78 21 ILE B CA 1
ATOM 4355 C C . ILE B 1 24 ? 69.987 93.821 21.709 1.00 29.55 21 ILE B C 1
ATOM 4356 O O . ILE B 1 24 ? 70.781 94.646 22.207 1.00 29.80 21 ILE B O 1
ATOM 4361 N N . GLU B 1 25 ? 69.144 93.088 22.440 1.00 30.41 22 GLU B N 1
ATOM 4362 C CA . GLU B 1 25 ? 69.082 93.194 23.905 1.00 32.16 22 GLU B CA 1
ATOM 4363 C C . GLU B 1 25 ? 70.383 92.703 24.539 1.00 32.68 22 GLU B C 1
ATOM 4364 O O . GLU B 1 25 ? 70.840 93.258 25.559 1.00 34.07 22 GLU B O 1
ATOM 4370 N N . HIS B 1 26 ? 70.987 91.687 23.918 1.00 33.74 23 HIS B N 1
ATOM 4371 C CA . HIS B 1 26 ? 72.256 91.097 24.365 1.00 33.54 23 HIS B CA 1
ATOM 4372 C C . HIS B 1 26 ? 73.378 92.131 24.260 1.00 33.02 23 HIS B C 1
ATOM 4373 O O . HIS B 1 26 ? 74.374 92.068 25.018 1.00 34.72 23 HIS B O 1
ATOM 4380 N N . LEU B 1 27 ? 73.209 93.077 23.335 1.00 31.63 24 LEU B N 1
ATOM 4381 C CA . LEU B 1 27 ? 74.176 94.151 23.109 1.00 31.88 24 LEU B CA 1
ATOM 4382 C C . LEU B 1 27 ? 73.916 95.360 24.027 1.00 31.04 24 LEU B C 1
ATOM 4383 O O . LEU B 1 27 ? 74.647 96.378 23.980 1.00 31.57 24 LEU B O 1
ATOM 4388 N N . GLY B 1 28 ? 72.884 95.246 24.862 1.00 31.58 25 GLY B N 1
ATOM 4389 C CA . GLY B 1 28 ? 72.571 96.301 25.814 1.00 31.74 25 GLY B CA 1
ATOM 4390 C C . GLY B 1 28 ? 71.582 97.356 25.368 1.00 32.57 25 GLY B C 1
ATOM 4391 O O . GLY B 1 28 ? 71.464 98.423 26.023 1.00 32.58 25 GLY B O 1
ATOM 4392 N N . TYR B 1 29 ? 70.869 97.085 24.280 1.00 32.76 26 TYR B N 1
ATOM 4393 C CA . TYR B 1 29 ? 69.886 98.034 23.769 1.00 32.00 26 TYR B CA 1
ATOM 4394 C C . TYR B 1 29 ? 68.489 97.586 24.061 1.00 31.13 26 TYR B C 1
ATOM 4395 O O . TYR B 1 29 ? 68.248 96.393 24.336 1.00 31.72 26 TYR B O 1
ATOM 4404 N N . GLU B 1 30 ? 67.566 98.538 23.999 1.00 31.29 27 GLU B N 1
ATOM 4405 C CA . GLU B 1 30 ? 66.153 98.269 24.213 1.00 31.63 27 GLU B CA 1
ATOM 4406 C C . GLU B 1 30 ? 65.559 98.179 22.819 1.00 29.87 27 GLU B C 1
ATOM 4407 O O . GLU B 1 30 ? 65.913 98.987 21.920 1.00 29.14 27 GLU B O 1
ATOM 4413 N N . VAL B 1 31 ? 64.677 97.205 22.631 1.00 30.32 28 VAL B N 1
ATOM 4414 C CA . VAL B 1 31 ? 64.025 96.988 21.352 1.00 30.10 28 VAL B CA 1
ATOM 4415 C C . VAL B 1 31 ? 62.605 97.511 21.395 1.00 30.50 28 VAL B C 1
ATOM 4416 O O . VAL B 1 31 ? 61.856 97.261 22.373 1.00 32.31 28 VAL B O 1
ATOM 4420 N N . GLN B 1 32 ? 62.242 98.244 20.350 1.00 30.99 29 GLN B N 1
ATOM 4421 C CA . GLN B 1 32 ? 60.893 98.761 20.191 1.00 31.76 29 GLN B CA 1
ATOM 4422 C C . GLN B 1 32 ? 60.402 98.174 18.880 1.00 31.94 29 GLN B C 1
ATOM 4423 O O . GLN B 1 32 ? 60.902 98.546 17.785 1.00 30.06 29 GLN B O 1
ATOM 4429 N N . LEU B 1 33 ? 59.446 97.251 18.980 1.00 32.31 30 LEU B N 1
ATOM 4430 C CA . LEU B 1 33 ? 58.868 96.601 17.809 1.00 34.24 30 LEU B CA 1
ATOM 4431 C C . LEU B 1 33 ? 57.907 97.559 17.124 1.00 34.51 30 LEU B C 1
ATOM 4432 O O . LEU B 1 33 ? 57.089 98.237 17.803 1.00 34.29 30 LEU B O 1
ATOM 4437 N N . VAL B 1 34 ? 58.028 97.646 15.801 1.00 34.33 31 VAL B N 1
ATOM 4438 C CA . VAL B 1 34 ? 57.186 98.505 14.980 1.00 34.08 31 VAL B CA 1
ATOM 4439 C C . VAL B 1 34 ? 56.405 97.613 14.016 1.00 35.04 31 VAL B C 1
ATOM 4440 O O . VAL B 1 34 ? 56.909 97.243 12.924 1.00 34.33 31 VAL B O 1
ATOM 4444 N N . LYS B 1 35 ? 55.182 97.271 14.421 1.00 35.55 32 LYS B N 1
ATOM 4445 C CA . LYS B 1 35 ? 54.293 96.412 13.640 1.00 36.84 32 LYS B CA 1
ATOM 4446 C C . LYS B 1 35 ? 53.397 97.194 12.686 1.00 37.15 32 LYS B C 1
ATOM 4447 O O . LYS B 1 35 ? 52.822 96.617 11.731 1.00 37.55 32 LYS B O 1
ATOM 4453 N N . SER B 1 36 ? 53.282 98.494 12.939 1.00 37.75 33 SER B N 1
ATOM 4454 C CA . SER B 1 36 ? 52.457 99.398 12.135 1.00 39.29 33 SER B CA 1
ATOM 4455 C C . SER B 1 36 ? 53.142 100.766 12.118 1.00 39.87 33 SER B C 1
ATOM 4456 O O . SER B 1 36 ? 53.856 101.132 13.051 1.00 40.59 33 SER B O 1
ATOM 4459 N N . PRO B 1 37 ? 52.956 101.546 11.073 1.00 40.73 34 PRO B N 1
ATOM 4460 C CA . PRO B 1 37 ? 53.551 102.885 10.967 1.00 42.11 34 PRO B CA 1
ATOM 4461 C C . PRO B 1 37 ? 53.073 103.809 12.074 1.00 43.52 34 PRO B C 1
ATOM 4462 O O . PRO B 1 37 ? 53.614 104.898 12.277 1.00 43.29 34 PRO B O 1
ATOM 4466 N N . LYS B 1 38 ? 52.061 103.386 12.791 1.00 45.25 35 LYS B N 1
ATOM 4467 C CA . LYS B 1 38 ? 51.605 104.175 13.897 1.00 47.14 35 LYS B CA 1
ATOM 4468 C C . LYS B 1 38 ? 52.553 104.007 15.082 1.00 46.82 35 LYS B C 1
ATOM 4469 O O . LYS B 1 38 ? 52.607 104.880 15.989 1.00 46.57 35 LYS B O 1
ATOM 4475 N N . ASP B 1 39 ? 53.308 102.907 15.066 1.00 46.02 36 ASP B N 1
ATOM 4476 C CA . ASP B 1 39 ? 54.239 102.563 16.139 1.00 46.37 36 ASP B CA 1
ATOM 4477 C C . ASP B 1 39 ? 55.575 103.300 16.175 1.00 45.51 36 ASP B C 1
ATOM 4478 O O . ASP B 1 39 ? 56.415 103.047 17.084 1.00 45.87 36 ASP B O 1
ATOM 4483 N N . PHE B 1 40 ? 55.792 104.201 15.215 1.00 44.78 37 PHE B N 1
ATOM 4484 C CA . PHE B 1 40 ? 57.025 104.999 15.177 1.00 45.03 37 PHE B CA 1
ATOM 4485 C C . PHE B 1 40 ? 56.955 106.265 14.392 1.00 44.26 37 PHE B C 1
ATOM 4486 O O . PHE B 1 40 ? 56.097 106.423 13.529 1.00 43.64 37 PHE B O 1
ATOM 4494 N N . ASN B 1 41 ? 57.895 107.135 14.726 1.00 43.45 38 ASN B N 1
ATOM 4495 C CA . ASN B 1 41 ? 57.988 108.408 14.078 1.00 43.11 38 ASN B CA 1
ATOM 4496 C C . ASN B 1 41 ? 59.411 108.747 13.702 1.00 43.16 38 ASN B C 1
ATOM 4497 O O . ASN B 1 41 ? 60.361 108.352 14.394 1.00 43.94 38 ASN B O 1
ATOM 4502 N N . ILE B 1 42 ? 59.490 109.483 12.609 1.00 41.71 39 ILE B N 1
ATOM 4503 C CA . ILE B 1 42 ? 60.744 109.881 12.045 1.00 41.55 39 ILE B CA 1
ATOM 4504 C C . ILE B 1 42 ? 61.665 110.522 13.079 1.00 41.05 39 ILE B C 1
ATOM 4505 O O . ILE B 1 42 ? 62.804 110.047 13.288 1.00 40.62 39 ILE B O 1
ATOM 4510 N N . SER B 1 43 ? 61.168 111.571 13.737 1.00 40.28 40 SER B N 1
ATOM 4511 C CA . SER B 1 43 ? 61.928 112.320 14.744 1.00 40.05 40 SER B CA 1
ATOM 4512 C C . SER B 1 43 ? 62.391 111.515 15.964 1.00 38.16 40 SER B C 1
ATOM 4513 O O . SER B 1 43 ? 63.498 111.756 16.494 1.00 40.66 40 SER B O 1
ATOM 4516 N N . GLY B 1 44 ? 61.581 110.550 16.395 1.00 36.74 41 GLY B N 1
ATOM 4517 C CA . GLY B 1 44 ? 61.927 109.748 17.559 1.00 35.80 41 GLY B CA 1
ATOM 4518 C C . GLY B 1 44 ? 62.713 108.470 17.303 1.00 35.45 41 GLY B C 1
ATOM 4519 O O . GLY B 1 44 ? 63.072 107.756 18.274 1.00 36.92 41 GLY B O 1
ATOM 4520 N N . THR B 1 45 ? 62.983 108.174 16.030 1.00 33.76 42 THR B N 1
ATOM 4521 C CA . THR B 1 45 ? 63.730 106.976 15.627 1.00 30.34 42 THR B CA 1
ATOM 4522 C C . THR B 1 45 ? 65.132 107.364 15.138 1.00 30.40 42 THR B C 1
ATOM 4523 O O . THR B 1 45 ? 65.271 108.277 14.294 1.00 30.06 42 THR B O 1
ATOM 4527 N N . SER B 1 46 ? 66.160 106.683 15.648 1.00 28.80 43 SER B N 1
ATOM 4528 C CA . SER B 1 46 ? 67.550 106.951 15.250 1.00 28.70 43 SER B CA 1
ATOM 4529 C C . SER B 1 46 ? 68.245 105.672 14.767 1.00 27.02 43 SER B C 1
ATOM 4530 O O . SER B 1 46 ? 69.271 105.734 14.058 1.00 28.30 43 SER B O 1
ATOM 4533 N N . ARG B 1 47 ? 67.695 104.523 15.153 1.00 26.93 44 ARG B N 1
ATOM 4534 C CA . ARG B 1 47 ? 68.226 103.214 14.767 1.00 27.10 44 ARG B CA 1
ATOM 4535 C C . ARG B 1 47 ? 67.067 102.337 14.307 1.00 26.74 44 ARG B C 1
ATOM 4536 O O . ARG B 1 47 ? 66.341 101.747 15.141 1.00 28.66 44 ARG B O 1
ATOM 4544 N N . LEU B 1 48 ? 66.878 102.261 12.991 1.00 26.81 45 LEU B N 1
ATOM 4545 C CA . LEU B 1 48 ? 65.803 101.461 12.410 1.00 26.80 45 LEU B CA 1
ATOM 4546 C C . LEU B 1 48 ? 66.364 100.220 11.729 1.00 26.14 45 LEU B C 1
ATOM 4547 O O . LEU B 1 48 ? 67.310 100.309 10.920 1.00 26.37 45 LEU B O 1
ATOM 4552 N N . ILE B 1 49 ? 65.790 99.068 12.055 1.00 27.11 46 ILE B N 1
ATOM 4553 C CA . ILE B 1 49 ? 66.216 97.795 11.473 1.00 27.83 46 ILE B CA 1
ATOM 4554 C C . ILE B 1 49 ? 65.044 97.172 10.722 1.00 28.79 46 ILE B C 1
ATOM 4555 O O . ILE B 1 49 ? 63.924 97.045 11.266 1.00 29.02 46 ILE B O 1
ATOM 4560 N N . LEU B 1 50 ? 65.297 96.798 9.470 1.00 28.26 47 LEU B N 1
ATOM 4561 C CA . LEU B 1 50 ? 64.297 96.194 8.614 1.00 28.84 47 LEU B CA 1
ATOM 4562 C C . LEU B 1 50 ? 64.595 94.746 8.258 1.00 29.74 47 LEU B C 1
ATOM 4563 O O . LEU B 1 50 ? 65.045 94.441 7.156 1.00 32.25 47 LEU B O 1
ATOM 4568 N N . PRO B 1 51 ? 64.379 93.842 9.192 1.00 30.48 48 PRO B N 1
ATOM 4569 C CA . PRO B 1 51 ? 64.564 92.414 8.965 1.00 31.37 48 PRO B CA 1
ATOM 4570 C C . PRO B 1 51 ? 63.502 91.799 8.069 1.00 33.17 48 PRO B C 1
ATOM 4571 O O . PRO B 1 51 ? 62.337 92.212 8.080 1.00 34.13 48 PRO B O 1
ATOM 4575 N N . GLY B 1 52 ? 63.929 90.803 7.329 1.00 34.78 49 GLY B N 1
ATOM 4576 C CA . GLY B 1 52 ? 63.062 90.089 6.444 1.00 35.44 49 GLY B CA 1
ATOM 4577 C C . GLY B 1 52 ? 63.479 88.637 6.372 1.00 36.13 49 GLY B C 1
ATOM 4578 O O . GLY B 1 52 ? 64.650 88.309 6.566 1.00 38.07 49 GLY B O 1
ATOM 4579 N N . VAL B 1 53 ? 62.518 87.785 6.097 1.00 36.44 50 VAL B N 1
ATOM 4580 C CA . VAL B 1 53 ? 62.786 86.369 5.983 1.00 36.29 50 VAL B CA 1
ATOM 4581 C C . VAL B 1 53 ? 61.764 85.730 5.066 1.00 35.18 50 VAL B C 1
ATOM 4582 O O . VAL B 1 53 ? 60.603 86.211 4.943 1.00 34.98 50 VAL B O 1
ATOM 4586 N N . GLY B 1 54 ? 62.201 84.673 4.393 1.00 34.83 51 GLY B N 1
ATOM 4587 C CA . GLY B 1 54 ? 61.331 83.951 3.487 1.00 34.43 51 GLY B CA 1
ATOM 4588 C C . GLY B 1 54 ? 61.255 84.511 2.080 1.00 33.64 51 GLY B C 1
ATOM 4589 O O . GLY B 1 54 ? 62.152 85.257 1.633 1.00 34.19 51 GLY B O 1
ATOM 4590 N N . ASN B 1 55 ? 60.176 84.160 1.389 1.00 33.54 52 ASN B N 1
ATOM 4591 C CA . ASN B 1 55 ? 59.907 84.577 0.014 1.00 33.45 52 ASN B CA 1
ATOM 4592 C C . ASN B 1 55 ? 59.811 86.117 -0.106 1.00 33.41 52 ASN B C 1
ATOM 4593 O O . ASN B 1 55 ? 59.191 86.791 0.752 1.00 33.02 52 ASN B O 1
ATOM 4598 N N . TYR B 1 56 ? 60.429 86.660 -1.158 1.00 31.51 53 TYR B N 1
ATOM 4599 C CA . TYR B 1 56 ? 60.456 88.100 -1.426 1.00 30.79 53 TYR B CA 1
ATOM 4600 C C . TYR B 1 56 ? 59.077 88.753 -1.432 1.00 30.72 53 TYR B C 1
ATOM 4601 O O . TYR B 1 56 ? 58.839 89.736 -0.695 1.00 29.98 53 TYR B O 1
ATOM 4610 N N . GLY B 1 57 ? 58.179 88.223 -2.263 1.00 30.94 54 GLY B N 1
ATOM 4611 C CA . GLY B 1 57 ? 56.825 88.750 -2.354 1.00 32.46 54 GLY B CA 1
ATOM 4612 C C . GLY B 1 57 ? 56.078 88.622 -1.040 1.00 33.25 54 GLY B C 1
ATOM 4613 O O . GLY B 1 57 ? 55.353 89.542 -0.640 1.00 33.93 54 GLY B O 1
ATOM 4614 N N . HIS B 1 58 ? 56.280 87.498 -0.354 1.00 35.68 55 HIS B N 1
ATOM 4615 C CA . HIS B 1 58 ? 55.638 87.213 0.933 1.00 37.24 55 HIS B CA 1
ATOM 4616 C C . HIS B 1 58 ? 55.956 88.310 1.958 1.00 37.34 55 HIS B C 1
ATOM 4617 O O . HIS B 1 58 ? 55.060 88.742 2.723 1.00 39.34 55 HIS B O 1
ATOM 4624 N N . PHE B 1 59 ? 57.204 88.782 1.948 1.00 35.87 56 PHE B N 1
ATOM 4625 C CA . PHE B 1 59 ? 57.652 89.832 2.860 1.00 33.82 56 PHE B CA 1
ATOM 4626 C C . PHE B 1 59 ? 57.247 91.230 2.413 1.00 33.88 56 PHE B C 1
ATOM 4627 O O . PHE B 1 59 ? 56.589 91.969 3.180 1.00 32.60 56 PHE B O 1
ATOM 4635 N N . VAL B 1 60 ? 57.629 91.593 1.188 1.00 34.03 57 VAL B N 1
ATOM 4636 C CA . VAL B 1 60 ? 57.352 92.914 0.628 1.00 33.75 57 VAL B CA 1
ATOM 4637 C C . VAL B 1 60 ? 55.875 93.267 0.529 1.00 34.41 57 VAL B C 1
ATOM 4638 O O . VAL B 1 60 ? 55.506 94.439 0.775 1.00 35.14 57 VAL B O 1
ATOM 4642 N N . ASP B 1 61 ? 55.023 92.291 0.193 1.00 33.42 58 ASP B N 1
ATOM 4643 C CA . ASP B 1 61 ? 53.579 92.537 0.103 1.00 33.71 58 ASP B CA 1
ATOM 4644 C C . ASP B 1 61 ? 53.061 92.882 1.494 1.00 33.74 58 ASP B C 1
ATOM 4645 O O . ASP B 1 61 ? 52.360 93.896 1.675 1.00 32.78 58 ASP B O 1
ATOM 4650 N N . ASN B 1 62 ? 53.453 92.069 2.477 1.00 33.60 59 ASN B N 1
ATOM 4651 C CA . ASN B 1 62 ? 53.070 92.244 3.879 1.00 34.55 59 ASN B CA 1
ATOM 4652 C C . ASN B 1 62 ? 53.527 93.628 4.364 1.00 35.54 59 ASN B C 1
ATOM 4653 O O . ASN B 1 62 ? 52.711 94.415 4.897 1.00 34.76 59 ASN B O 1
ATOM 4658 N N . LEU B 1 63 ? 54.808 93.930 4.137 1.00 35.17 60 LEU B N 1
ATOM 4659 C CA . LEU B 1 63 ? 55.430 95.200 4.525 1.00 36.27 60 LEU B CA 1
ATOM 4660 C C . LEU B 1 63 ? 54.740 96.422 3.911 1.00 37.37 60 LEU B C 1
ATOM 4661 O O . LEU B 1 63 ? 54.450 97.407 4.631 1.00 36.79 60 LEU B O 1
ATOM 4666 N N . PHE B 1 64 ? 54.477 96.360 2.603 1.00 37.71 61 PHE B N 1
ATOM 4667 C CA . PHE B 1 64 ? 53.846 97.461 1.868 1.00 38.69 61 PHE B CA 1
ATOM 4668 C C . PHE B 1 64 ? 52.360 97.660 2.112 1.00 39.31 61 PHE B C 1
ATOM 4669 O O . PHE B 1 64 ? 51.883 98.822 2.107 1.00 40.44 61 PHE B O 1
ATOM 4677 N N . ASN B 1 65 ? 51.614 96.579 2.341 1.00 39.72 62 ASN B N 1
ATOM 4678 C CA . ASN B 1 65 ? 50.187 96.749 2.584 1.00 41.46 62 ASN B CA 1
ATOM 4679 C C . ASN B 1 65 ? 49.884 97.046 4.076 1.00 41.32 62 ASN B C 1
ATOM 4680 O O . ASN B 1 65 ? 48.704 97.233 4.480 1.00 40.92 62 ASN B O 1
ATOM 4685 N N . ARG B 1 66 ? 50.956 97.100 4.871 1.00 39.91 63 ARG B N 1
ATOM 4686 C CA . ARG B 1 66 ? 50.902 97.499 6.259 1.00 39.17 63 ARG B CA 1
ATOM 4687 C C . ARG B 1 66 ? 51.125 99.013 6.305 1.00 37.97 63 ARG B C 1
ATOM 4688 O O . ARG B 1 66 ? 50.953 99.650 7.350 1.00 37.83 63 ARG B O 1
ATOM 4696 N N . GLY B 1 67 ? 51.533 99.538 5.167 1.00 37.16 64 GLY B N 1
ATOM 4697 C CA . GLY B 1 67 ? 51.744 100.964 4.969 1.00 36.19 64 GLY B CA 1
ATOM 4698 C C . GLY B 1 67 ? 53.143 101.490 5.236 1.00 36.10 64 GLY B C 1
ATOM 4699 O O . GLY B 1 67 ? 53.309 102.681 5.482 1.00 36.66 64 GLY B O 1
ATOM 4700 N N . PHE B 1 68 ? 54.147 100.616 5.160 1.00 35.39 65 PHE B N 1
ATOM 4701 C CA . PHE B 1 68 ? 55.523 101.017 5.509 1.00 35.37 65 PHE B CA 1
ATOM 4702 C C . PHE B 1 68 ? 56.365 101.679 4.387 1.00 35.76 65 PHE B C 1
ATOM 4703 O O . PHE B 1 68 ? 57.404 102.264 4.687 1.00 36.64 65 PHE B O 1
ATOM 4711 N N . GLU B 1 69 ? 55.952 101.609 3.116 1.00 36.32 66 GLU B N 1
ATOM 4712 C CA . GLU B 1 69 ? 56.758 102.205 2.036 1.00 37.38 66 GLU B CA 1
ATOM 4713 C C . GLU B 1 69 ? 57.090 103.680 2.257 1.00 37.02 66 GLU B C 1
ATOM 4714 O O . GLU B 1 69 ? 58.260 104.048 2.390 1.00 37.06 66 GLU B O 1
ATOM 4720 N N . LYS B 1 70 ? 56.071 104.532 2.281 1.00 36.77 67 LYS B N 1
ATOM 4721 C CA . LYS B 1 70 ? 56.297 105.960 2.471 1.00 36.80 67 LYS B CA 1
ATOM 4722 C C . LYS B 1 70 ? 57.114 106.238 3.707 1.00 35.42 67 LYS B C 1
ATOM 4723 O O . LYS B 1 70 ? 58.080 106.995 3.672 1.00 35.50 67 LYS B O 1
ATOM 4729 N N . PRO B 1 71 ? 56.757 105.633 4.848 1.00 34.10 68 PRO B N 1
ATOM 4730 C CA . PRO B 1 71 ? 57.493 105.876 6.067 1.00 34.32 68 PRO B CA 1
ATOM 4731 C C . PRO B 1 71 ? 58.960 105.519 5.891 1.00 33.70 68 PRO B C 1
ATOM 4732 O O . PRO B 1 71 ? 59.841 106.307 6.205 1.00 33.80 68 PRO B O 1
ATOM 4736 N N . ILE B 1 72 ? 59.252 104.333 5.375 1.00 33.37 69 ILE B N 1
ATOM 4737 C CA . ILE B 1 72 ? 60.645 103.913 5.223 1.00 32.99 69 ILE B CA 1
ATOM 4738 C C . ILE B 1 72 ? 61.450 104.892 4.352 1.00 32.32 69 ILE B C 1
ATOM 4739 O O . ILE B 1 72 ? 62.598 105.221 4.662 1.00 33.78 69 ILE B O 1
ATOM 4744 N N . ARG B 1 73 ? 60.840 105.359 3.257 1.00 33.61 70 ARG B N 1
ATOM 4745 C CA . ARG B 1 73 ? 61.482 106.330 2.364 1.00 33.97 70 ARG B CA 1
ATOM 4746 C C . ARG B 1 73 ? 61.747 107.633 3.107 1.00 34.95 70 ARG B C 1
ATOM 4747 O O . ARG B 1 73 ? 62.847 108.220 2.987 1.00 35.77 70 ARG B O 1
ATOM 4755 N N . GLU B 1 74 ? 60.762 108.069 3.898 1.00 35.21 71 GLU B N 1
ATOM 4756 C CA . GLU B 1 74 ? 60.877 109.296 4.689 1.00 36.68 71 GLU B CA 1
ATOM 4757 C C . GLU B 1 74 ? 62.004 109.195 5.697 1.00 34.73 71 GLU B C 1
ATOM 4758 O O . GLU B 1 74 ? 62.821 110.138 5.823 1.00 34.82 71 GLU B O 1
ATOM 4764 N N . TYR B 1 75 ? 62.078 108.060 6.397 1.00 33.90 72 TYR B N 1
ATOM 4765 C CA . TYR B 1 75 ? 63.138 107.836 7.381 1.00 32.65 72 TYR B CA 1
ATOM 4766 C C . TYR B 1 75 ? 64.491 107.858 6.675 1.00 32.58 72 TYR B C 1
ATOM 4767 O O . TYR B 1 75 ? 65.463 108.451 7.187 1.00 33.70 72 TYR B O 1
ATOM 4776 N N . ILE B 1 76 ? 64.558 107.237 5.496 1.00 31.78 73 ILE B N 1
ATOM 4777 C CA . ILE B 1 76 ? 65.796 107.191 4.707 1.00 31.19 73 ILE B CA 1
ATOM 4778 C C . ILE B 1 76 ? 66.219 108.601 4.262 1.00 32.17 73 ILE B C 1
ATOM 4779 O O . ILE B 1 76 ? 67.432 108.918 4.221 1.00 30.62 73 ILE B O 1
ATOM 4784 N N . GLU B 1 77 ? 65.230 109.443 3.958 1.00 33.53 74 GLU B N 1
ATOM 4785 C CA . GLU B 1 77 ? 65.476 110.824 3.535 1.00 35.38 74 GLU B CA 1
ATOM 4786 C C . GLU B 1 77 ? 65.917 111.715 4.699 1.00 35.35 74 GLU B C 1
ATOM 4787 O O . GLU B 1 77 ? 66.602 112.748 4.478 1.00 35.02 74 GLU B O 1
ATOM 4793 N N . SER B 1 78 ? 65.553 111.323 5.926 1.00 33.97 75 SER B N 1
ATOM 4794 C CA . SER B 1 78 ? 65.933 112.067 7.136 1.00 33.61 75 SER B CA 1
ATOM 4795 C C . SER B 1 78 ? 67.438 111.925 7.335 1.00 33.55 75 SER B C 1
ATOM 4796 O O . SER B 1 78 ? 68.059 112.657 8.145 1.00 33.83 75 SER B O 1
ATOM 4799 N N . GLY B 1 79 ? 68.023 110.978 6.599 1.00 31.55 76 GLY B N 1
ATOM 4800 C CA . GLY B 1 79 ? 69.456 110.734 6.678 1.00 30.74 76 GLY B CA 1
ATOM 4801 C C . GLY B 1 79 ? 69.889 109.947 7.917 1.00 29.60 76 GLY B C 1
ATOM 4802 O O . GLY B 1 79 ? 71.085 109.855 8.211 1.00 30.59 76 GLY B O 1
ATOM 4803 N N . LYS B 1 80 ? 68.930 109.373 8.637 1.00 29.64 77 LYS B N 1
ATOM 4804 C CA . LYS B 1 80 ? 69.242 108.614 9.851 1.00 29.86 77 LYS B CA 1
ATOM 4805 C C . LYS B 1 80 ? 69.481 107.129 9.539 1.00 29.20 77 LYS B C 1
ATOM 4806 O O . LYS B 1 80 ? 68.951 106.597 8.563 1.00 29.71 77 LYS B O 1
ATOM 4812 N N . PRO B 1 81 ? 70.287 106.452 10.387 1.00 26.91 78 PRO B N 1
ATOM 4813 C CA . PRO B 1 81 ? 70.700 105.043 10.191 1.00 26.01 78 PRO B CA 1
ATOM 4814 C C . PRO B 1 81 ? 69.566 104.011 10.128 1.00 25.28 78 PRO B C 1
ATOM 4815 O O . PRO B 1 81 ? 68.692 103.965 10.996 1.00 26.45 78 PRO B O 1
ATOM 4819 N N . ILE B 1 82 ? 69.648 103.199 9.069 1.00 25.38 79 ILE B N 1
ATOM 4820 C CA . ILE B 1 82 ? 68.734 102.091 8.816 1.00 24.03 79 ILE B CA 1
ATOM 4821 C C . ILE B 1 82 ? 69.553 100.849 8.406 1.00 23.44 79 ILE B C 1
ATOM 4822 O O . ILE B 1 82 ? 70.552 100.961 7.655 1.00 24.49 79 ILE B O 1
ATOM 4827 N N . MET B 1 83 ? 69.155 99.688 8.924 1.00 24.04 80 MET B N 1
ATOM 4828 C CA . MET B 1 83 ? 69.820 98.427 8.614 1.00 24.94 80 MET B CA 1
ATOM 4829 C C . MET B 1 83 ? 68.816 97.421 8.070 1.00 24.45 80 MET B C 1
ATOM 4830 O O . MET B 1 83 ? 67.785 97.117 8.723 1.00 24.89 80 MET B O 1
ATOM 4835 N N . GLY B 1 84 ? 69.104 96.912 6.874 1.00 23.51 81 GLY B N 1
ATOM 4836 C CA . GLY B 1 84 ? 68.243 95.912 6.267 1.00 21.96 81 GLY B CA 1
ATOM 4837 C C . GLY B 1 84 ? 68.936 94.564 6.405 1.00 21.90 81 GLY B C 1
ATOM 4838 O O . GLY B 1 84 ? 70.185 94.493 6.306 1.00 21.92 81 GLY B O 1
ATOM 4839 N N . ILE B 1 85 ? 68.164 93.511 6.657 1.00 21.96 82 ILE B N 1
ATOM 4840 C CA . ILE B 1 85 ? 68.668 92.155 6.797 1.00 22.44 82 ILE B CA 1
ATOM 4841 C C . ILE B 1 85 ? 67.869 91.200 5.934 1.00 23.34 82 ILE B C 1
ATOM 4842 O O . ILE B 1 85 ? 66.647 91.209 5.963 1.00 22.10 82 ILE B O 1
ATOM 4863 N N . VAL B 1 87 ? 65.814 89.716 3.270 1.00 25.81 84 VAL B N 1
ATOM 4864 C CA . VAL B 1 87 ? 64.823 90.291 2.373 1.00 25.31 84 VAL B CA 1
ATOM 4865 C C . VAL B 1 87 ? 64.778 91.815 2.614 1.00 25.86 84 VAL B C 1
ATOM 4866 O O . VAL B 1 87 ? 64.310 92.567 1.776 1.00 25.37 84 VAL B O 1
ATOM 4870 N N . GLY B 1 88 ? 65.286 92.232 3.775 1.00 24.32 85 GLY B N 1
ATOM 4871 C CA . GLY B 1 88 ? 65.349 93.645 4.131 1.00 23.65 85 GLY B CA 1
ATOM 4872 C C . GLY B 1 88 ? 66.357 94.362 3.246 1.00 23.53 85 GLY B C 1
ATOM 4873 O O . GLY B 1 88 ? 66.228 95.549 2.983 1.00 24.18 85 GLY B O 1
ATOM 4874 N N . LEU B 1 89 ? 67.359 93.610 2.780 1.00 22.92 86 LEU B N 1
ATOM 4875 C CA . LEU B 1 89 ? 68.378 94.137 1.869 1.00 23.75 86 LEU B CA 1
ATOM 4876 C C . LEU B 1 89 ? 67.801 94.087 0.453 1.00 23.38 86 LEU B C 1
ATOM 4877 O O . LEU B 1 89 ? 67.925 95.067 -0.316 1.00 22.64 86 LEU B O 1
ATOM 4882 N N . GLN B 1 90 ? 67.148 92.971 0.122 1.00 22.42 87 GLN B N 1
ATOM 4883 C CA . GLN B 1 90 ? 66.550 92.777 -1.202 1.00 23.86 87 GLN B CA 1
ATOM 4884 C C . GLN B 1 90 ? 65.449 93.784 -1.531 1.00 23.50 87 GLN B C 1
ATOM 4885 O O . GLN B 1 90 ? 65.211 94.093 -2.717 1.00 25.35 87 GLN B O 1
ATOM 4891 N N . ALA B 1 91 ? 64.803 94.311 -0.491 1.00 24.78 88 ALA B N 1
ATOM 4892 C CA . ALA B 1 91 ? 63.729 95.298 -0.628 1.00 24.38 88 ALA B CA 1
ATOM 4893 C C . ALA B 1 91 ? 64.243 96.635 -1.160 1.00 24.57 88 ALA B C 1
ATOM 4894 O O . ALA B 1 91 ? 63.458 97.447 -1.687 1.00 26.65 88 ALA B O 1
ATOM 4896 N N . LEU B 1 92 ? 65.552 96.856 -1.042 1.00 24.98 89 LEU B N 1
ATOM 4897 C CA . LEU B 1 92 ? 66.202 98.086 -1.510 1.00 24.00 89 LEU B CA 1
ATOM 4898 C C . LEU B 1 92 ? 66.372 98.086 -3.029 1.00 25.08 89 LEU B C 1
ATOM 4899 O O . LEU B 1 92 ? 66.605 99.159 -3.656 1.00 23.82 89 LEU B O 1
ATOM 4904 N N . PHE B 1 93 ? 66.249 96.900 -3.625 1.00 23.44 90 PHE B N 1
ATOM 4905 C CA . PHE B 1 93 ? 66.401 96.741 -5.069 1.00 23.23 90 PHE B CA 1
ATOM 4906 C C . PHE B 1 93 ? 65.108 96.958 -5.836 1.00 22.90 90 PHE B C 1
ATOM 4907 O O . PHE B 1 93 ? 64.056 97.260 -5.228 1.00 24.47 90 PHE B O 1
ATOM 4915 N N . ALA B 1 94 ? 65.187 96.819 -7.160 1.00 23.36 91 ALA B N 1
ATOM 4916 C CA . ALA B 1 94 ? 64.051 97.008 -8.068 1.00 24.59 91 ALA B CA 1
ATOM 4917 C C . ALA B 1 94 ? 63.030 95.881 -7.959 1.00 24.27 91 ALA B C 1
ATOM 4918 O O . ALA B 1 94 ? 61.890 96.009 -8.426 1.00 26.69 91 ALA B O 1
ATOM 4920 N N . GLY B 1 95 ? 63.440 94.785 -7.332 1.00 25.97 92 GLY B N 1
ATOM 4921 C CA . GLY B 1 95 ? 62.563 93.643 -7.163 1.00 24.56 92 GLY B CA 1
ATOM 4922 C C . GLY B 1 95 ? 63.379 92.366 -7.186 1.00 24.76 92 GLY B C 1
ATOM 4923 O O . GLY B 1 95 ? 64.627 92.411 -7.073 1.00 25.41 92 GLY B O 1
ATOM 4924 N N . SER B 1 96 ? 62.697 91.233 -7.314 1.00 24.86 93 SER B N 1
ATOM 4925 C CA . SER B 1 96 ? 63.346 89.929 -7.354 1.00 25.68 93 SER B CA 1
ATOM 4926 C C . SER B 1 96 ? 62.592 89.005 -8.281 1.00 26.55 93 SER B C 1
ATOM 4927 O O . SER B 1 96 ? 61.335 89.018 -8.316 1.00 25.92 93 SER B O 1
ATOM 4930 N N . VAL B 1 97 ? 63.339 88.191 -9.022 1.00 26.45 94 VAL B N 1
ATOM 4931 C CA . VAL B 1 97 ? 62.749 87.240 -9.955 1.00 26.91 94 VAL B CA 1
ATOM 4932 C C . VAL B 1 97 ? 61.960 86.156 -9.187 1.00 27.08 94 VAL B C 1
ATOM 4933 O O . VAL B 1 97 ? 61.091 85.479 -9.763 1.00 28.21 94 VAL B O 1
ATOM 4937 N N . GLU B 1 98 ? 62.238 86.026 -7.886 1.00 28.50 95 GLU B N 1
ATOM 4938 C CA . GLU B 1 98 ? 61.548 85.066 -7.003 1.00 29.55 95 GLU B CA 1
ATOM 4939 C C . GLU B 1 98 ? 60.063 85.351 -6.993 1.00 30.35 95 GLU B C 1
ATOM 4940 O O . GLU B 1 98 ? 59.240 84.430 -6.971 1.00 29.69 95 GLU B O 1
ATOM 4946 N N . SER B 1 99 ? 59.771 86.635 -7.003 1.00 30.78 96 SER B N 1
ATOM 4947 C CA . SER B 1 99 ? 58.422 87.124 -7.027 1.00 32.30 96 SER B CA 1
ATOM 4948 C C . SER B 1 99 ? 58.303 88.154 -8.131 1.00 34.22 96 SER B C 1
ATOM 4949 O O . SER B 1 99 ? 58.465 89.348 -7.896 1.00 35.08 96 SER B O 1
ATOM 4952 N N . PRO B 1 100 ? 57.994 87.678 -9.333 1.00 36.57 97 PRO B N 1
ATOM 4953 C CA . PRO B 1 100 ? 57.994 88.502 -10.547 1.00 39.06 97 PRO B CA 1
ATOM 4954 C C . PRO B 1 100 ? 57.183 89.796 -10.517 1.00 41.25 97 PRO B C 1
ATOM 4955 O O . PRO B 1 100 ? 57.632 90.812 -11.051 1.00 41.64 97 PRO B O 1
ATOM 4959 N N . LYS B 1 101 ? 56.027 89.809 -9.917 1.00 43.63 98 LYS B N 1
ATOM 4960 C CA . LYS B 1 101 ? 55.205 91.005 -9.945 1.00 45.97 98 LYS B CA 1
ATOM 4961 C C . LYS B 1 101 ? 55.530 91.965 -8.801 1.00 45.07 98 LYS B C 1
ATOM 4962 O O . LYS B 1 101 ? 55.059 93.107 -8.779 1.00 45.69 98 LYS B O 1
ATOM 4968 N N . SER B 1 102 ? 56.334 91.509 -7.851 1.00 43.99 99 SER B N 1
ATOM 4969 C CA . SER B 1 102 ? 56.714 92.334 -6.712 1.00 42.67 99 SER B CA 1
ATOM 4970 C C . SER B 1 102 ? 57.626 93.468 -7.146 1.00 41.45 99 SER B C 1
ATOM 4971 O O . SER B 1 102 ? 58.346 93.373 -8.173 1.00 40.19 99 SER B O 1
ATOM 4974 N N . THR B 1 103 ? 57.575 94.549 -6.382 1.00 40.98 100 THR B N 1
ATOM 4975 C CA . THR B 1 103 ? 58.375 95.726 -6.646 1.00 41.04 100 THR B CA 1
ATOM 4976 C C . THR B 1 103 ? 59.319 95.902 -5.465 1.00 39.23 100 THR B C 1
ATOM 4977 O O . THR B 1 103 ? 59.233 95.153 -4.460 1.00 40.97 100 THR B O 1
ATOM 4981 N N . GLY B 1 104 ? 60.228 96.857 -5.580 1.00 37.05 101 GLY B N 1
ATOM 4982 C CA . GLY B 1 104 ? 61.166 97.121 -4.509 1.00 34.58 101 GLY B CA 1
ATOM 4983 C C . GLY B 1 104 ? 61.229 98.616 -4.308 1.00 33.74 101 GLY B C 1
ATOM 4984 O O . GLY B 1 104 ? 60.603 99.382 -5.085 1.00 32.35 101 GLY B O 1
ATOM 4985 N N . LEU B 1 105 ? 61.973 99.045 -3.293 1.00 32.43 102 LEU B N 1
ATOM 4986 C CA . LEU B 1 105 ? 62.130 100.461 -2.987 1.00 31.86 102 LEU B CA 1
ATOM 4987 C C . LEU B 1 105 ? 62.904 101.140 -4.115 1.00 31.64 102 LEU B C 1
ATOM 4988 O O . LEU B 1 105 ? 62.861 102.383 -4.271 1.00 31.82 102 LEU B O 1
ATOM 4993 N N . ASN B 1 106 ? 63.584 100.307 -4.911 1.00 32.07 103 ASN B N 1
ATOM 4994 C CA . ASN B 1 106 ? 64.364 100.707 -6.092 1.00 31.03 103 ASN B CA 1
ATOM 4995 C C . ASN B 1 106 ? 65.543 101.688 -5.872 1.00 29.87 103 ASN B C 1
ATOM 4996 O O . ASN B 1 106 ? 65.831 102.534 -6.751 1.00 28.87 103 ASN B O 1
ATOM 5001 N N . TYR B 1 107 ? 66.232 101.580 -4.732 1.00 29.48 104 TYR B N 1
ATOM 5002 C CA . TYR B 1 107 ? 67.397 102.432 -4.446 1.00 28.11 104 TYR B CA 1
ATOM 5003 C C . TYR B 1 107 ? 68.493 101.878 -5.308 1.00 28.48 104 TYR B C 1
ATOM 5004 O O . TYR B 1 107 ? 69.377 102.607 -5.743 1.00 29.06 104 TYR B O 1
ATOM 5013 N N . ILE B 1 108 ? 68.367 100.567 -5.524 1.00 27.92 105 ILE B N 1
ATOM 5014 C CA . ILE B 1 108 ? 69.249 99.850 -6.415 1.00 27.71 105 ILE B CA 1
ATOM 5015 C C . ILE B 1 108 ? 68.418 99.294 -7.559 1.00 27.48 105 ILE B C 1
ATOM 5016 O O . ILE B 1 108 ? 67.628 98.355 -7.355 1.00 25.72 105 ILE B O 1
ATOM 5021 N N . ASP B 1 109 ? 68.663 99.928 -8.709 1.00 27.84 106 ASP B N 1
ATOM 5022 C CA . ASP B 1 109 ? 67.901 99.731 -9.936 1.00 28.83 106 ASP B CA 1
ATOM 5023 C C . ASP B 1 109 ? 68.194 98.450 -10.706 1.00 28.17 106 ASP B C 1
ATOM 5024 O O . ASP B 1 109 ? 68.421 98.479 -11.913 1.00 28.57 106 ASP B O 1
ATOM 5029 N N . PHE B 1 110 ? 68.172 97.328 -10.021 1.00 26.27 107 PHE B N 1
ATOM 5030 C CA . PHE B 1 110 ? 68.273 96.048 -10.699 1.00 25.18 107 PHE B CA 1
ATOM 5031 C C . PHE B 1 110 ? 67.687 94.978 -9.809 1.00 24.75 107 PHE B C 1
ATOM 5032 O O . PHE B 1 110 ? 67.664 95.122 -8.585 1.00 25.42 107 PHE B O 1
ATOM 5040 N N . LYS B 1 111 ? 67.203 93.925 -10.430 1.00 23.58 108 LYS B N 1
ATOM 5041 C CA . LYS B 1 111 ? 66.536 92.880 -9.695 1.00 23.84 108 LYS B CA 1
ATOM 5042 C C . LYS B 1 111 ? 67.455 91.737 -9.283 1.00 23.67 108 LYS B C 1
ATOM 5043 O O . LYS B 1 111 ? 68.454 91.454 -9.947 1.00 24.30 108 LYS B O 1
ATOM 5049 N N . LEU B 1 112 ? 67.086 91.106 -8.169 1.00 23.73 109 LEU B N 1
ATOM 5050 C CA . LEU B 1 112 ? 67.794 89.936 -7.682 1.00 22.98 109 LEU B CA 1
ATOM 5051 C C . LEU B 1 112 ? 67.407 88.758 -8.576 1.00 22.74 109 LEU B C 1
ATOM 5052 O O . LEU B 1 112 ? 66.238 88.664 -9.059 1.00 21.12 109 LEU B O 1
ATOM 5057 N N . SER B 1 113 ? 68.378 87.891 -8.832 1.00 20.36 110 SER B N 1
ATOM 5058 C CA . SER B 1 113 ? 68.165 86.730 -9.686 1.00 19.67 110 SER B CA 1
ATOM 5059 C C . SER B 1 113 ? 68.573 85.478 -8.962 1.00 19.10 110 SER B C 1
ATOM 5060 O O . SER B 1 113 ? 69.259 85.537 -7.912 1.00 17.49 110 SER B O 1
ATOM 5063 N N . ARG B 1 114 ? 68.176 84.341 -9.519 1.00 19.34 111 ARG B N 1
ATOM 5064 C CA . ARG B 1 114 ? 68.478 83.044 -8.931 1.00 19.44 111 ARG B CA 1
ATOM 5065 C C . ARG B 1 114 ? 69.897 82.611 -9.239 1.00 18.99 111 ARG B C 1
ATOM 5066 O O . ARG B 1 114 ? 70.409 82.868 -10.350 1.00 20.81 111 ARG B O 1
ATOM 5074 N N . PHE B 1 115 ? 70.538 81.970 -8.260 1.00 18.61 112 PHE B N 1
ATOM 5075 C CA . PHE B 1 115 ? 71.889 81.437 -8.409 1.00 18.93 112 PHE B CA 1
ATOM 5076 C C . PHE B 1 115 ? 71.766 80.343 -9.459 1.00 20.36 112 PHE B C 1
ATOM 5077 O O . PHE B 1 115 ? 70.703 79.682 -9.562 1.00 16.72 112 PHE B O 1
ATOM 5085 N N . ASP B 1 116 ? 72.823 80.161 -10.240 1.00 21.13 113 ASP B N 1
ATOM 5086 C CA . ASP B 1 116 ? 72.876 79.138 -11.279 1.00 23.49 113 ASP B CA 1
ATOM 5087 C C . ASP B 1 116 ? 73.026 77.792 -10.550 1.00 24.05 113 ASP B C 1
ATOM 5088 O O . ASP B 1 116 ? 74.043 77.573 -9.858 1.00 21.62 113 ASP B O 1
ATOM 5093 N N . ASP B 1 117 ? 72.031 76.910 -10.676 1.00 27.27 114 ASP B N 1
ATOM 5094 C CA . ASP B 1 117 ? 72.107 75.611 -10.005 1.00 29.41 114 ASP B CA 1
ATOM 5095 C C . ASP B 1 117 ? 72.737 74.503 -10.861 1.00 30.54 114 ASP B C 1
ATOM 5096 O O . ASP B 1 117 ? 72.767 73.311 -10.451 1.00 30.44 114 ASP B O 1
ATOM 5101 N N . SER B 1 118 ? 73.263 74.887 -12.026 1.00 31.46 115 SER B N 1
ATOM 5102 C CA . SER B 1 118 ? 73.925 73.941 -12.932 1.00 31.80 115 SER B CA 1
ATOM 5103 C C . SER B 1 118 ? 75.275 73.516 -12.351 1.00 30.97 115 SER B C 1
ATOM 5104 O O . SER B 1 118 ? 75.694 72.343 -12.502 1.00 33.05 115 SER B O 1
ATOM 5107 N N . GLU B 1 119 ? 75.937 74.456 -11.676 1.00 29.50 116 GLU B N 1
ATOM 5108 C CA . GLU B 1 119 ? 77.265 74.241 -11.091 1.00 28.18 116 GLU B CA 1
ATOM 5109 C C . GLU B 1 119 ? 77.305 73.994 -9.581 1.00 27.50 116 GLU B C 1
ATOM 5110 O O . GLU B 1 119 ? 78.300 73.479 -9.058 1.00 27.59 116 GLU B O 1
ATOM 5116 N N . LYS B 1 120 ? 76.249 74.352 -8.872 1.00 25.06 117 LYS B N 1
ATOM 5117 C CA . LYS B 1 120 ? 76.245 74.218 -7.417 1.00 22.04 117 LYS B CA 1
ATOM 5118 C C . LYS B 1 120 ? 74.835 74.073 -6.866 1.00 20.39 117 LYS B C 1
ATOM 5119 O O . LYS B 1 120 ? 73.859 74.403 -7.537 1.00 19.38 117 LYS B O 1
ATOM 5125 N N . PRO B 1 121 ? 74.685 73.552 -5.638 1.00 19.19 118 PRO B N 1
ATOM 5126 C CA . PRO B 1 121 ? 73.381 73.458 -4.993 1.00 18.70 118 PRO B CA 1
ATOM 5127 C C . PRO B 1 121 ? 72.799 74.839 -4.710 1.00 18.45 118 PRO B C 1
ATOM 5128 O O . PRO B 1 121 ? 73.513 75.758 -4.305 1.00 17.93 118 PRO B O 1
ATOM 5132 N N . VAL B 1 122 ? 71.515 74.952 -4.956 1.00 16.99 119 VAL B N 1
ATOM 5133 C CA . VAL B 1 122 ? 70.753 76.159 -4.688 1.00 17.77 119 VAL B CA 1
ATOM 5134 C C . VAL B 1 122 ? 69.573 75.682 -3.837 1.00 20.24 119 VAL B C 1
ATOM 5135 O O . VAL B 1 122 ? 68.909 74.702 -4.180 1.00 18.60 119 VAL B O 1
ATOM 5139 N N . PRO B 1 123 ? 69.239 76.320 -2.697 1.00 18.92 120 PRO B N 1
ATOM 5140 C CA . PRO B 1 123 ? 69.908 77.519 -2.169 1.00 19.43 120 PRO B CA 1
ATOM 5141 C C . PRO B 1 123 ? 71.298 77.356 -1.576 1.00 19.14 120 PRO B C 1
ATOM 5142 O O . PRO B 1 123 ? 71.713 76.248 -1.207 1.00 20.24 120 PRO B O 1
ATOM 5146 N N . GLU B 1 124 ? 71.966 78.513 -1.522 1.00 18.88 121 GLU B N 1
ATOM 5147 C CA . GLU B 1 124 ? 73.204 78.625 -0.812 1.00 18.69 121 GLU B CA 1
ATOM 5148 C C . GLU B 1 124 ? 72.814 78.568 0.670 1.00 17.13 121 GLU B C 1
ATOM 5149 O O . GLU B 1 124 ? 72.012 79.407 1.140 1.00 16.56 121 GLU B O 1
ATOM 5155 N N . ILE B 1 125 ? 73.336 77.581 1.384 1.00 17.56 122 ILE B N 1
ATOM 5156 C CA . ILE B 1 125 ? 73.055 77.426 2.807 1.00 17.24 122 ILE B CA 1
ATOM 5157 C C . ILE B 1 125 ? 74.399 77.220 3.470 1.00 18.55 122 ILE B C 1
ATOM 5158 O O . ILE B 1 125 ? 75.076 76.184 3.254 1.00 19.78 122 ILE B O 1
ATOM 5163 N N . GLY B 1 126 ? 74.821 78.201 4.254 1.00 18.35 123 GLY B N 1
ATOM 5164 C CA . GLY B 1 126 ? 76.100 78.047 4.911 1.00 17.22 123 GLY B CA 1
ATOM 5165 C C . GLY B 1 126 ? 76.861 79.317 5.187 1.00 17.02 123 GLY B C 1
ATOM 5166 O O . GLY B 1 126 ? 76.338 80.460 5.054 1.00 15.87 123 GLY B O 1
ATOM 5167 N N . TRP B 1 127 ? 78.121 79.114 5.542 1.00 18.30 124 TRP B N 1
ATOM 5168 C CA . TRP B 1 127 ? 79.015 80.192 5.907 1.00 18.14 124 TRP B CA 1
ATOM 5169 C C . TRP B 1 127 ? 79.996 80.589 4.830 1.00 17.36 124 TRP B C 1
ATOM 5170 O O . TRP B 1 127 ? 80.962 79.847 4.514 1.00 16.45 124 TRP B O 1
ATOM 5181 N N . ASN B 1 128 ? 79.739 81.758 4.253 1.00 18.73 125 ASN B N 1
ATOM 5182 C CA . ASN B 1 128 ? 80.585 82.314 3.211 1.00 18.74 125 ASN B CA 1
ATOM 5183 C C . ASN B 1 128 ? 81.297 83.529 3.804 1.00 19.48 125 ASN B C 1
ATOM 5184 O O . ASN B 1 128 ? 81.055 83.904 4.973 1.00 19.85 125 ASN B O 1
ATOM 5189 N N . SER B 1 129 ? 82.156 84.149 3.006 1.00 20.05 126 SER B N 1
ATOM 5190 C CA . SER B 1 129 ? 82.925 85.307 3.445 1.00 20.32 126 SER B CA 1
ATOM 5191 C C . SER B 1 129 ? 82.880 86.457 2.469 1.00 20.36 126 SER B C 1
ATOM 5192 O O . SER B 1 129 ? 82.613 86.262 1.260 1.00 20.38 126 SER B O 1
ATOM 5195 N N . CYS B 1 130 ? 83.156 87.653 2.986 1.00 20.41 127 CYS B N 1
ATOM 5196 C CA . CYS B 1 130 ? 83.205 88.876 2.184 1.00 21.81 127 CYS B CA 1
ATOM 5197 C C . CYS B 1 130 ? 84.573 88.907 1.527 1.00 22.19 127 CYS B C 1
ATOM 5198 O O . CYS B 1 130 ? 85.581 88.560 2.175 1.00 22.90 127 CYS B O 1
ATOM 5201 N N . ILE B 1 131 ? 84.618 89.302 0.256 1.00 22.78 128 ILE B N 1
ATOM 5202 C CA . ILE B 1 131 ? 85.870 89.382 -0.501 1.00 22.39 128 ILE B CA 1
ATOM 5203 C C . ILE B 1 131 ? 86.674 90.576 0.010 1.00 23.79 128 ILE B C 1
ATOM 5204 O O . ILE B 1 131 ? 86.131 91.664 0.202 1.00 21.88 128 ILE B O 1
ATOM 5209 N N . PRO B 1 132 ? 87.987 90.427 0.262 1.00 24.54 129 PRO B N 1
ATOM 5210 C CA . PRO B 1 132 ? 88.807 91.533 0.765 1.00 26.57 129 PRO B CA 1
ATOM 5211 C C . PRO B 1 132 ? 88.801 92.725 -0.184 1.00 27.43 129 PRO B C 1
ATOM 5212 O O . PRO B 1 132 ? 88.947 92.565 -1.400 1.00 26.84 129 PRO B O 1
ATOM 5216 N N . SER B 1 133 ? 88.621 93.903 0.407 1.00 29.03 130 SER B N 1
ATOM 5217 C CA . SER B 1 133 ? 88.588 95.158 -0.327 1.00 32.32 130 SER B CA 1
ATOM 5218 C C . SER B 1 133 ? 88.891 96.339 0.594 1.00 34.31 130 SER B C 1
ATOM 5219 O O . SER B 1 133 ? 88.952 96.180 1.817 1.00 33.74 130 SER B O 1
ATOM 5222 N N . GLU B 1 134 ? 89.071 97.502 -0.021 1.00 35.94 131 GLU B N 1
ATOM 5223 C CA . GLU B 1 134 ? 89.361 98.743 0.691 1.00 37.92 131 GLU B CA 1
ATOM 5224 C C . GLU B 1 134 ? 88.083 99.467 1.087 1.00 36.89 131 GLU B C 1
ATOM 5225 O O . GLU B 1 134 ? 88.125 100.437 1.884 1.00 36.15 131 GLU B O 1
ATOM 5231 N N . ASN B 1 135 ? 86.953 98.998 0.556 1.00 36.16 132 ASN B N 1
ATOM 5232 C CA . ASN B 1 135 ? 85.660 99.643 0.790 1.00 35.14 132 ASN B CA 1
ATOM 5233 C C . ASN B 1 135 ? 84.659 98.917 1.678 1.00 33.06 132 ASN B C 1
ATOM 5234 O O . ASN B 1 135 ? 83.422 99.115 1.538 1.00 31.07 132 ASN B O 1
ATOM 5239 N N . LEU B 1 136 ? 85.160 98.101 2.606 1.00 30.97 133 LEU B N 1
ATOM 5240 C CA . LEU B 1 136 ? 84.288 97.379 3.530 1.00 28.61 133 LEU B CA 1
ATOM 5241 C C . LEU B 1 136 ? 83.767 98.354 4.581 1.00 28.55 133 LEU B C 1
ATOM 5242 O O . LEU B 1 136 ? 84.238 99.522 4.657 1.00 27.86 133 LEU B O 1
ATOM 5247 N N . PHE B 1 137 ? 82.799 97.909 5.377 1.00 27.59 134 PHE B N 1
ATOM 5248 C CA . PHE B 1 137 ? 82.169 98.771 6.371 1.00 25.93 134 PHE B CA 1
ATOM 5249 C C . PHE B 1 137 ? 81.570 97.997 7.527 1.00 26.43 134 PHE B C 1
ATOM 5250 O O . PHE B 1 137 ? 81.382 96.756 7.445 1.00 26.23 134 PHE B O 1
ATOM 5258 N N . PHE B 1 138 ? 81.263 98.734 8.597 1.00 25.96 135 PHE B N 1
ATOM 5259 C CA . PHE B 1 138 ? 80.671 98.211 9.833 1.00 25.60 135 PHE B CA 1
ATOM 5260 C C . PHE B 1 138 ? 81.334 96.958 10.400 1.00 24.86 135 PHE B C 1
ATOM 5261 O O . PHE B 1 138 ? 80.667 96.052 10.954 1.00 23.84 135 PHE B O 1
ATOM 5269 N N . GLY B 1 139 ? 82.655 96.910 10.268 1.00 24.62 136 GLY B N 1
ATOM 5270 C CA . GLY B 1 139 ? 83.416 95.792 10.792 1.00 25.31 136 GLY B CA 1
ATOM 5271 C C . GLY B 1 139 ? 83.418 94.506 9.992 1.00 26.89 136 GLY B C 1
ATOM 5272 O O . GLY B 1 139 ? 83.997 93.497 10.471 1.00 27.24 136 GLY B O 1
ATOM 5273 N N . LEU B 1 140 ? 82.817 94.504 8.794 1.00 26.59 137 LEU B N 1
ATOM 5274 C CA . LEU B 1 140 ? 82.786 93.291 7.958 1.00 25.81 137 LEU B CA 1
ATOM 5275 C C . LEU B 1 140 ? 84.216 92.805 7.738 1.00 25.72 137 LEU B C 1
ATOM 5276 O O . LEU B 1 140 ? 85.070 93.528 7.156 1.00 28.06 137 LEU B O 1
ATOM 5281 N N . ASP B 1 141 ? 84.477 91.600 8.233 1.00 25.30 138 ASP B N 1
ATOM 5282 C CA . ASP B 1 141 ? 85.799 90.988 8.184 1.00 24.27 138 ASP B CA 1
ATOM 5283 C C . ASP B 1 141 ? 85.864 89.792 7.233 1.00 24.28 138 ASP B C 1
ATOM 5284 O O . ASP B 1 141 ? 85.196 88.780 7.446 1.00 22.05 138 ASP B O 1
ATOM 5289 N N . PRO B 1 142 ? 86.684 89.892 6.168 1.00 24.47 139 PRO B N 1
ATOM 5290 C CA . PRO B 1 142 ? 86.840 88.820 5.172 1.00 24.56 139 PRO B CA 1
ATOM 5291 C C . PRO B 1 142 ? 87.410 87.529 5.763 1.00 25.17 139 PRO B C 1
ATOM 5292 O O . PRO B 1 142 ? 87.319 86.466 5.147 1.00 26.51 139 PRO B O 1
ATOM 5296 N N . TYR B 1 143 ? 87.984 87.609 6.962 1.00 25.89 140 TYR B N 1
ATOM 5297 C CA . TYR B 1 143 ? 88.601 86.432 7.577 1.00 26.00 140 TYR B CA 1
ATOM 5298 C C . TYR B 1 143 ? 87.695 85.784 8.609 1.00 25.58 140 TYR B C 1
ATOM 5299 O O . TYR B 1 143 ? 88.121 84.893 9.388 1.00 27.61 140 TYR B O 1
ATOM 5308 N N . LYS B 1 144 ? 86.438 86.221 8.601 1.00 24.34 141 LYS B N 1
ATOM 5309 C CA . LYS B 1 144 ? 85.403 85.680 9.475 1.00 24.03 141 LYS B CA 1
ATOM 5310 C C . LYS B 1 144 ? 84.328 85.112 8.561 1.00 22.95 141 LYS B C 1
ATOM 5311 O O . LYS B 1 144 ? 84.422 85.250 7.314 1.00 22.37 141 LYS B O 1
ATOM 5317 N N . ARG B 1 145 ? 83.319 84.473 9.145 1.00 21.34 142 ARG B N 1
ATOM 5318 C CA . ARG B 1 145 ? 82.251 83.882 8.356 1.00 19.19 142 ARG B CA 1
ATOM 5319 C C . ARG B 1 145 ? 80.877 84.318 8.789 1.00 18.06 142 ARG B C 1
ATOM 5320 O O . ARG B 1 145 ? 80.602 84.484 10.004 1.00 18.61 142 ARG B O 1
ATOM 5328 N N . TYR B 1 146 ? 80.013 84.514 7.799 1.00 18.29 143 TYR B N 1
ATOM 5329 C CA . TYR B 1 146 ? 78.639 84.922 8.044 1.00 18.71 143 TYR B CA 1
ATOM 5330 C C . TYR B 1 146 ? 77.724 83.898 7.419 1.00 19.09 143 TYR B C 1
ATOM 5331 O O . TYR B 1 146 ? 78.088 83.253 6.416 1.00 20.31 143 TYR B O 1
ATOM 5340 N N . TYR B 1 147 ? 76.542 83.741 8.007 1.00 20.80 144 TYR B N 1
ATOM 5341 C CA . TYR B 1 147 ? 75.566 82.761 7.559 1.00 19.12 144 TYR B CA 1
ATOM 5342 C C . TYR B 1 147 ? 74.610 83.261 6.478 1.00 19.04 144 TYR B C 1
ATOM 5343 O O . TYR B 1 147 ? 73.827 84.216 6.706 1.00 18.78 144 TYR B O 1
ATOM 5352 N N . PHE B 1 148 ? 74.661 82.604 5.319 1.00 18.88 145 PHE B N 1
ATOM 5353 C CA . PHE B 1 148 ? 73.797 82.932 4.184 1.00 19.10 145 PHE B CA 1
ATOM 5354 C C . PHE B 1 148 ? 72.835 81.773 3.984 1.00 19.79 145 PHE B C 1
ATOM 5355 O O . PHE B 1 148 ? 73.222 80.585 4.136 1.00 21.36 145 PHE B O 1
ATOM 5363 N N . VAL B 1 149 ? 71.586 82.102 3.665 1.00 19.70 146 VAL B N 1
ATOM 5364 C CA . VAL B 1 149 ? 70.555 81.103 3.450 1.00 21.78 146 VAL B CA 1
ATOM 5365 C C . VAL B 1 149 ? 69.581 81.684 2.421 1.00 21.45 146 VAL B C 1
ATOM 5366 O O . VAL B 1 149 ? 68.535 82.226 2.766 1.00 25.34 146 VAL B O 1
ATOM 5370 N N . HIS B 1 150 ? 69.989 81.544 1.132 1.00 21.01 147 HIS B N 1
ATOM 5371 C CA . HIS B 1 150 ? 69.232 82.063 -0.023 1.00 19.41 147 HIS B CA 1
ATOM 5372 C C . HIS B 1 150 ? 69.402 81.371 -1.399 1.00 17.34 147 HIS B C 1
ATOM 5373 O O . HIS B 1 150 ? 70.406 80.742 -1.709 1.00 19.50 147 HIS B O 1
ATOM 5380 N N . SER B 1 151 ? 68.345 81.544 -2.207 1.00 18.24 148 SER B N 1
ATOM 5381 C CA . SER B 1 151 ? 68.425 81.010 -3.568 1.00 18.55 148 SER B CA 1
ATOM 5382 C C . SER B 1 151 ? 68.576 82.179 -4.526 1.00 19.22 148 SER B C 1
ATOM 5383 O O . SER B 1 151 ? 69.056 82.014 -5.679 1.00 19.95 148 SER B O 1
ATOM 5386 N N . PHE B 1 152 ? 68.174 83.361 -4.058 1.00 18.25 149 PHE B N 1
ATOM 5387 C CA . PHE B 1 152 ? 68.241 84.575 -4.862 1.00 17.84 149 PHE B CA 1
ATOM 5388 C C . PHE B 1 152 ? 69.221 85.576 -4.280 1.00 19.79 149 PHE B C 1
ATOM 5389 O O . PHE B 1 152 ? 69.348 85.699 -3.029 1.00 19.73 149 PHE B O 1
ATOM 5397 N N . ALA B 1 153 ? 69.923 86.273 -5.170 1.00 19.15 150 ALA B N 1
ATOM 5398 C CA . ALA B 1 153 ? 70.913 87.267 -4.781 1.00 20.20 150 ALA B CA 1
ATOM 5399 C C . ALA B 1 153 ? 71.127 88.301 -5.872 1.00 20.84 150 ALA B C 1
ATOM 5400 O O . ALA B 1 153 ? 70.692 88.108 -7.039 1.00 20.06 150 ALA B O 1
ATOM 5402 N N . ALA B 1 154 ? 71.798 89.390 -5.502 1.00 20.39 151 ALA B N 1
ATOM 5403 C CA . ALA B 1 154 ? 72.119 90.474 -6.429 1.00 21.92 151 ALA B CA 1
ATOM 5404 C C . ALA B 1 154 ? 73.436 90.059 -7.071 1.00 22.32 151 ALA B C 1
ATOM 5405 O O . ALA B 1 154 ? 74.535 90.395 -6.565 1.00 23.29 151 ALA B O 1
ATOM 5407 N N . ILE B 1 155 ? 73.328 89.308 -8.166 1.00 21.83 152 ILE B N 1
ATOM 5408 C CA . ILE B 1 155 ? 74.493 88.778 -8.877 1.00 21.63 152 ILE B CA 1
ATOM 5409 C C . ILE B 1 155 ? 75.177 89.879 -9.674 1.00 21.74 152 ILE B C 1
ATOM 5410 O O . ILE B 1 155 ? 74.547 90.587 -10.496 1.00 20.34 152 ILE B O 1
ATOM 5415 N N . LEU B 1 156 ? 76.469 90.017 -9.413 1.00 21.09 153 LEU B N 1
ATOM 5416 C CA . LEU B 1 156 ? 77.288 91.067 -9.996 1.00 22.12 153 LEU B CA 1
ATOM 5417 C C . LEU B 1 156 ? 78.100 90.736 -11.232 1.00 21.48 153 LEU B C 1
ATOM 5418 O O . LEU B 1 156 ? 78.360 89.556 -11.554 1.00 20.67 153 LEU B O 1
ATOM 5423 N N . ASN B 1 157 ? 78.474 91.807 -11.924 1.00 22.20 154 ASN B N 1
ATOM 5424 C CA . ASN B 1 157 ? 79.336 91.772 -13.100 1.00 23.95 154 ASN B CA 1
ATOM 5425 C C . ASN B 1 157 ? 80.014 93.137 -13.077 1.00 24.25 154 ASN B C 1
ATOM 5426 O O . ASN B 1 157 ? 79.652 94.000 -12.235 1.00 23.36 154 ASN B O 1
ATOM 5431 N N . SER B 1 158 ? 80.979 93.345 -13.971 1.00 24.30 155 SER B N 1
ATOM 5432 C CA . SER B 1 158 ? 81.723 94.605 -14.072 1.00 26.52 155 SER B CA 1
ATOM 5433 C C . SER B 1 158 ? 80.839 95.838 -14.180 1.00 25.52 155 SER B C 1
ATOM 5434 O O . SER B 1 158 ? 81.020 96.831 -13.433 1.00 24.59 155 SER B O 1
ATOM 5437 N N . GLU B 1 159 ? 79.875 95.780 -15.096 1.00 26.22 156 GLU B N 1
ATOM 5438 C CA . GLU B 1 159 ? 78.957 96.892 -15.337 1.00 26.91 156 GLU B CA 1
ATOM 5439 C C . GLU B 1 159 ? 78.177 97.320 -14.084 1.00 25.71 156 GLU B C 1
ATOM 5440 O O . GLU B 1 159 ? 78.134 98.536 -13.749 1.00 25.51 156 GLU B O 1
ATOM 5446 N N . LYS B 1 160 ? 77.579 96.352 -13.387 1.00 24.16 157 LYS B N 1
ATOM 5447 C CA . LYS B 1 160 ? 76.795 96.638 -12.181 1.00 24.14 157 LYS B CA 1
ATOM 5448 C C . LYS B 1 160 ? 77.643 97.230 -11.060 1.00 23.24 157 LYS B C 1
ATOM 5449 O O . LYS B 1 160 ? 77.247 98.242 -10.445 1.00 22.94 157 LYS B O 1
ATOM 5455 N N . LYS B 1 161 ? 78.810 96.638 -10.797 1.00 22.24 158 LYS B N 1
ATOM 5456 C CA . LYS B 1 161 ? 79.698 97.147 -9.744 1.00 24.85 158 LYS B CA 1
ATOM 5457 C C . LYS B 1 161 ? 80.122 98.578 -10.064 1.00 25.54 158 LYS B C 1
ATOM 5458 O O . LYS B 1 161 ? 80.284 99.425 -9.154 1.00 24.69 158 LYS B O 1
ATOM 5464 N N . LYS B 1 162 ? 80.242 98.855 -11.360 1.00 25.91 159 LYS B N 1
ATOM 5465 C CA . LYS B 1 162 ? 80.630 100.170 -11.871 1.00 27.83 159 LYS B CA 1
ATOM 5466 C C . LYS B 1 162 ? 79.538 101.203 -11.610 1.00 26.76 159 LYS B C 1
ATOM 5467 O O . LYS B 1 162 ? 79.826 102.333 -11.145 1.00 25.41 159 LYS B O 1
ATOM 5473 N N . ASN B 1 163 ? 78.294 100.819 -11.906 1.00 25.99 160 ASN B N 1
ATOM 5474 C CA . ASN B 1 163 ? 77.136 101.694 -11.709 1.00 25.66 160 ASN B CA 1
ATOM 5475 C C . ASN B 1 163 ? 76.871 101.952 -10.237 1.00 26.45 160 ASN B C 1
ATOM 5476 O O . ASN B 1 163 ? 76.432 103.065 -9.862 1.00 26.55 160 ASN B O 1
ATOM 5481 N N . LEU B 1 164 ? 77.147 100.948 -9.403 1.00 24.24 161 LEU B N 1
ATOM 5482 C CA . LEU B 1 164 ? 76.975 101.061 -7.956 1.00 24.67 161 LEU B CA 1
ATOM 5483 C C . LEU B 1 164 ? 77.994 102.058 -7.384 1.00 24.30 161 LEU B C 1
ATOM 5484 O O . LEU B 1 164 ? 77.639 102.917 -6.549 1.00 24.08 161 LEU B O 1
ATOM 5489 N N . GLU B 1 165 ? 79.240 101.965 -7.852 1.00 25.39 162 GLU B N 1
ATOM 5490 C CA . GLU B 1 165 ? 80.329 102.853 -7.427 1.00 27.76 162 GLU B CA 1
ATOM 5491 C C . GLU B 1 165 ? 80.011 104.297 -7.812 1.00 28.76 162 GLU B C 1
ATOM 5492 O O . GLU B 1 165 ? 80.107 105.218 -6.965 1.00 28.83 162 GLU B O 1
ATOM 5498 N N . ASN B 1 166 ? 79.620 104.498 -9.072 1.00 29.38 163 ASN B N 1
ATOM 5499 C CA . ASN B 1 166 ? 79.279 105.831 -9.580 1.00 30.39 163 ASN B CA 1
ATOM 5500 C C . ASN B 1 166 ? 78.031 106.379 -8.899 1.00 30.67 163 ASN B C 1
ATOM 5501 O O . ASN B 1 166 ? 77.788 107.608 -8.900 1.00 31.08 163 ASN B O 1
ATOM 5506 N N . ASP B 1 167 ? 77.249 105.484 -8.306 1.00 29.12 164 ASP B N 1
ATOM 5507 C CA . ASP B 1 167 ? 76.026 105.877 -7.619 1.00 28.66 164 ASP B CA 1
ATOM 5508 C C . ASP B 1 167 ? 76.270 106.120 -6.124 1.00 26.76 164 ASP B C 1
ATOM 5509 O O . ASP B 1 167 ? 75.320 106.397 -5.358 1.00 26.77 164 ASP B O 1
ATOM 5514 N N . GLY B 1 168 ? 77.527 106.008 -5.706 1.00 26.52 165 GLY B N 1
ATOM 5515 C CA . GLY B 1 168 ? 77.862 106.250 -4.310 1.00 25.76 165 GLY B CA 1
ATOM 5516 C C . GLY B 1 168 ? 77.657 105.085 -3.355 1.00 26.43 165 GLY B C 1
ATOM 5517 O O . GLY B 1 168 ? 77.639 105.289 -2.115 1.00 26.55 165 GLY B O 1
ATOM 5518 N N . TRP B 1 169 ? 77.503 103.876 -3.901 1.00 26.32 166 TRP B N 1
ATOM 5519 C CA . TRP B 1 169 ? 77.306 102.678 -3.083 1.00 26.66 166 TRP B CA 1
ATOM 5520 C C . TRP B 1 169 ? 78.587 101.937 -2.787 1.00 25.74 166 TRP B C 1
ATOM 5521 O O . TRP B 1 169 ? 79.387 101.657 -3.711 1.00 29.18 166 TRP B O 1
ATOM 5532 N N . LYS B 1 170 ? 78.789 101.624 -1.509 1.00 25.94 167 LYS B N 1
ATOM 5533 C CA . LYS B 1 170 ? 79.927 100.825 -1.060 1.00 27.16 167 LYS B CA 1
ATOM 5534 C C . LYS B 1 170 ? 79.363 99.416 -1.003 1.00 26.48 167 LYS B C 1
ATOM 5535 O O . LYS B 1 170 ? 78.252 99.211 -0.484 1.00 25.29 167 LYS B O 1
ATOM 5541 N N . ILE B 1 171 ? 80.070 98.457 -1.535 1.00 26.70 168 ILE B N 1
ATOM 5542 C CA . ILE B 1 171 ? 79.569 97.101 -1.570 1.00 26.96 168 ILE B CA 1
ATOM 5543 C C . ILE B 1 171 ? 80.511 96.130 -0.887 1.00 25.70 168 ILE B C 1
ATOM 5544 O O . ILE B 1 171 ? 81.726 96.341 -0.873 1.00 25.08 168 ILE B O 1
ATOM 5549 N N . ALA B 1 172 ? 79.913 95.104 -0.322 1.00 24.00 169 ALA B N 1
ATOM 5550 C CA . ALA B 1 172 ? 80.631 93.996 0.260 1.00 23.12 169 ALA B CA 1
ATOM 5551 C C . ALA B 1 172 ? 80.322 92.800 -0.612 1.00 22.29 169 ALA B C 1
ATOM 5552 O O . ALA B 1 172 ? 79.174 92.358 -0.674 1.00 21.80 169 ALA B O 1
ATOM 5554 N N . LYS B 1 173 ? 81.325 92.303 -1.310 1.00 22.81 170 LYS B N 1
ATOM 5555 C CA . LYS B 1 173 ? 81.110 91.196 -2.224 1.00 23.05 170 LYS B CA 1
ATOM 5556 C C . LYS B 1 173 ? 81.368 89.844 -1.576 1.00 22.07 170 LYS B C 1
ATOM 5557 O O . LYS B 1 173 ? 82.073 89.750 -0.574 1.00 22.00 170 LYS B O 1
ATOM 5563 N N . ALA B 1 174 ? 80.774 88.837 -2.183 1.00 20.69 171 ALA B N 1
ATOM 5564 C CA . ALA B 1 174 ? 80.923 87.443 -1.796 1.00 21.62 171 ALA B CA 1
ATOM 5565 C C . ALA B 1 174 ? 80.803 86.638 -3.078 1.00 20.47 171 ALA B C 1
ATOM 5566 O O . ALA B 1 174 ? 80.224 87.119 -4.084 1.00 19.93 171 ALA B O 1
ATOM 5568 N N . LYS B 1 175 ? 81.359 85.433 -3.068 1.00 21.59 172 LYS B N 1
ATOM 5569 C CA . LYS B 1 175 ? 81.299 84.557 -4.229 1.00 21.73 172 LYS B CA 1
ATOM 5570 C C . LYS B 1 175 ? 80.840 83.164 -3.794 1.00 21.20 172 LYS B C 1
ATOM 5571 O O . LYS B 1 175 ? 81.337 82.612 -2.783 1.00 20.50 172 LYS B O 1
ATOM 5577 N N . TYR B 1 176 ? 79.883 82.619 -4.545 1.00 20.49 173 TYR B N 1
ATOM 5578 C CA . TYR B 1 176 ? 79.326 81.286 -4.314 1.00 19.64 173 TYR B CA 1
ATOM 5579 C C . TYR B 1 176 ? 79.466 80.560 -5.650 1.00 19.85 173 TYR B C 1
ATOM 5580 O O . TYR B 1 176 ? 78.804 80.918 -6.660 1.00 18.68 173 TYR B O 1
ATOM 5589 N N . GLY B 1 177 ? 80.335 79.552 -5.689 1.00 20.58 174 GLY B N 1
ATOM 5590 C CA . GLY B 1 177 ? 80.580 78.865 -6.951 1.00 21.97 174 GLY B CA 1
ATOM 5591 C C . GLY B 1 177 ? 81.399 79.848 -7.785 1.00 23.17 174 GLY B C 1
ATOM 5592 O O . GLY B 1 177 ? 82.438 80.348 -7.297 1.00 24.94 174 GLY B O 1
ATOM 5593 N N . SER B 1 178 ? 80.935 80.172 -8.991 1.00 23.75 175 SER B N 1
ATOM 5594 C CA . SER B 1 178 ? 81.643 81.114 -9.861 1.00 24.74 175 SER B CA 1
ATOM 5595 C C . SER B 1 178 ? 80.902 82.452 -9.922 1.00 24.55 175 SER B C 1
ATOM 5596 O O . SER B 1 178 ? 81.336 83.399 -10.626 1.00 25.07 175 SER B O 1
ATOM 5599 N N . GLU B 1 179 ? 79.801 82.543 -9.176 1.00 22.97 176 GLU B N 1
ATOM 5600 C CA . GLU B 1 179 ? 78.977 83.747 -9.151 1.00 23.08 176 GLU B CA 1
ATOM 5601 C C . GLU B 1 179 ? 79.270 84.700 -7.998 1.00 23.79 176 GLU B C 1
ATOM 5602 O O . GLU B 1 179 ? 79.140 84.334 -6.793 1.00 22.73 176 GLU B O 1
ATOM 5608 N N . GLU B 1 180 ? 79.658 85.920 -8.365 1.00 21.86 177 GLU B N 1
ATOM 5609 C CA . GLU B 1 180 ? 79.964 86.986 -7.410 1.00 22.84 177 GLU B CA 1
ATOM 5610 C C . GLU B 1 180 ? 78.639 87.704 -7.163 1.00 20.97 177 GLU B C 1
ATOM 5611 O O . GLU B 1 180 ? 77.864 87.947 -8.125 1.00 22.20 177 GLU B O 1
ATOM 5617 N N . PHE B 1 181 ? 78.358 88.023 -5.900 1.00 20.66 178 PHE B N 1
ATOM 5618 C CA . PHE B 1 181 ? 77.106 88.687 -5.534 1.00 19.96 178 PHE B CA 1
ATOM 5619 C C . PHE B 1 181 ? 77.294 89.641 -4.363 1.00 18.85 178 PHE B C 1
ATOM 5620 O O . PHE B 1 181 ? 78.373 89.670 -3.730 1.00 19.04 178 PHE B O 1
ATOM 5628 N N . ILE B 1 182 ? 76.251 90.416 -4.068 1.00 20.14 179 ILE B N 1
ATOM 5629 C CA . ILE B 1 182 ? 76.274 91.394 -2.979 1.00 19.82 179 ILE B CA 1
ATOM 5630 C C . ILE B 1 182 ? 75.994 90.745 -1.621 1.00 20.74 179 ILE B C 1
ATOM 5631 O O . ILE B 1 182 ? 74.899 90.176 -1.387 1.00 21.90 179 ILE B O 1
ATOM 5636 N N . ALA B 1 183 ? 76.982 90.834 -0.736 1.00 21.23 180 ALA B N 1
ATOM 5637 C CA . ALA B 1 183 ? 76.891 90.290 0.616 1.00 22.06 180 ALA B CA 1
ATOM 5638 C C . ALA B 1 183 ? 76.308 91.361 1.528 1.00 21.37 180 ALA B C 1
ATOM 5639 O O . ALA B 1 183 ? 75.586 91.045 2.491 1.00 22.76 180 ALA B O 1
ATOM 5641 N N . ALA B 1 184 ? 76.615 92.620 1.212 1.00 21.08 181 ALA B N 1
ATOM 5642 C CA . ALA B 1 184 ? 76.148 93.777 1.981 1.00 21.40 181 ALA B CA 1
ATOM 5643 C C . ALA B 1 184 ? 76.332 95.085 1.204 1.00 21.64 181 ALA B C 1
ATOM 5644 O O . ALA B 1 184 ? 77.215 95.175 0.321 1.00 20.34 181 ALA B O 1
ATOM 5646 N N . VAL B 1 185 ? 75.524 96.092 1.542 1.00 21.97 182 VAL B N 1
ATOM 5647 C CA . VAL B 1 185 ? 75.610 97.408 0.903 1.00 23.74 182 VAL B CA 1
ATOM 5648 C C . VAL B 1 185 ? 75.650 98.507 1.953 1.00 24.25 182 VAL B C 1
ATOM 5649 O O . VAL B 1 185 ? 75.212 98.302 3.118 1.00 24.99 182 VAL B O 1
ATOM 5653 N N . ASN B 1 186 ? 76.176 99.660 1.547 1.00 24.98 183 ASN B N 1
ATOM 5654 C CA . ASN B 1 186 ? 76.288 100.830 2.413 1.00 24.61 183 ASN B CA 1
ATOM 5655 C C . ASN B 1 186 ? 76.365 102.101 1.563 1.00 24.92 183 ASN B C 1
ATOM 5656 O O . ASN B 1 186 ? 77.281 102.248 0.722 1.00 26.92 183 ASN B O 1
ATOM 5661 N N . LYS B 1 187 ? 75.396 102.995 1.756 1.00 25.41 184 LYS B N 1
ATOM 5662 C CA . LYS B 1 187 ? 75.367 104.294 1.081 1.00 25.37 184 LYS B CA 1
ATOM 5663 C C . LYS B 1 187 ? 74.774 105.268 2.086 1.00 24.48 184 LYS B C 1
ATOM 5664 O O . LYS B 1 187 ? 73.594 105.117 2.508 1.00 22.95 184 LYS B O 1
ATOM 5670 N N . ASN B 1 188 ? 75.573 106.271 2.463 1.00 25.40 185 ASN B N 1
ATOM 5671 C CA . ASN B 1 188 ? 75.175 107.293 3.440 1.00 25.50 185 ASN B CA 1
ATOM 5672 C C . ASN B 1 188 ? 74.631 106.624 4.706 1.00 23.98 185 ASN B C 1
ATOM 5673 O O . ASN B 1 188 ? 75.404 105.957 5.433 1.00 24.54 185 ASN B O 1
ATOM 5678 N N . ASN B 1 189 ? 73.324 106.740 4.935 1.00 24.67 186 ASN B N 1
ATOM 5679 C CA . ASN B 1 189 ? 72.674 106.174 6.118 1.00 25.73 186 ASN B CA 1
ATOM 5680 C C . ASN B 1 189 ? 72.110 104.743 5.971 1.00 25.20 186 ASN B C 1
ATOM 5681 O O . ASN B 1 189 ? 71.641 104.136 6.976 1.00 25.02 186 ASN B O 1
ATOM 5686 N N . ILE B 1 190 ? 72.160 104.201 4.755 1.00 24.91 187 ILE B N 1
ATOM 5687 C CA . ILE B 1 190 ? 71.644 102.855 4.477 1.00 23.70 187 ILE B CA 1
ATOM 5688 C C . ILE B 1 190 ? 72.719 101.778 4.614 1.00 22.18 187 ILE B C 1
ATOM 5689 O O . ILE B 1 190 ? 73.823 101.901 4.051 1.00 21.81 187 ILE B O 1
ATOM 5694 N N . PHE B 1 191 ? 72.389 100.742 5.377 1.00 22.51 188 PHE B N 1
ATOM 5695 C CA . PHE B 1 191 ? 73.261 99.586 5.579 1.00 22.15 188 PHE B CA 1
ATOM 5696 C C . PHE B 1 191 ? 72.332 98.399 5.459 1.00 22.44 188 PHE B C 1
ATOM 5697 O O . PHE B 1 191 ? 71.162 98.463 5.907 1.00 22.11 188 PHE B O 1
ATOM 5705 N N . ALA B 1 192 ? 72.816 97.339 4.818 1.00 22.16 189 ALA B N 1
ATOM 5706 C CA . ALA B 1 192 ? 72.031 96.122 4.651 1.00 22.28 189 ALA B CA 1
ATOM 5707 C C . ALA B 1 192 ? 72.939 94.944 4.376 1.00 22.05 189 ALA B C 1
ATOM 5708 O O . ALA B 1 192 ? 73.990 95.097 3.720 1.00 23.21 189 ALA B O 1
ATOM 5710 N N . THR B 1 193 ? 72.538 93.778 4.875 1.00 21.90 190 THR B N 1
ATOM 5711 C CA . THR B 1 193 ? 73.299 92.548 4.703 1.00 20.99 190 THR B CA 1
ATOM 5712 C C . THR B 1 193 ? 72.428 91.458 4.081 1.00 21.53 190 THR B C 1
ATOM 5713 O O . THR B 1 193 ? 71.211 91.358 4.380 1.00 20.98 190 THR B O 1
ATOM 5717 N N . GLN B 1 194 ? 73.040 90.644 3.221 1.00 21.56 191 GLN B N 1
ATOM 5718 C CA . GLN B 1 194 ? 72.354 89.538 2.561 1.00 20.67 191 GLN B CA 1
ATOM 5719 C C . GLN B 1 194 ? 72.339 88.382 3.551 1.00 20.15 191 GLN B C 1
ATOM 5720 O O . GLN B 1 194 ? 71.406 87.559 3.561 1.00 21.13 191 GLN B O 1
ATOM 5726 N N . PHE B 1 195 ? 73.366 88.331 4.393 1.00 20.51 192 PHE B N 1
ATOM 5727 C CA . PHE B 1 195 ? 73.484 87.287 5.412 1.00 21.24 192 PHE B CA 1
ATOM 5728 C C . PHE B 1 195 ? 72.727 87.711 6.665 1.00 20.82 192 PHE B C 1
ATOM 5729 O O . PHE B 1 195 ? 72.325 88.893 6.793 1.00 21.47 192 PHE B O 1
ATOM 5737 N N . HIS B 1 196 ? 72.540 86.763 7.580 1.00 21.75 193 HIS B N 1
ATOM 5738 C CA . HIS B 1 196 ? 71.835 86.999 8.836 1.00 22.75 193 HIS B CA 1
ATOM 5739 C C . HIS B 1 196 ? 72.851 87.157 9.967 1.00 22.98 193 HIS B C 1
ATOM 5740 O O . HIS B 1 196 ? 73.401 86.174 10.463 1.00 23.48 193 HIS B O 1
ATOM 5747 N N . PRO B 1 197 ? 73.147 88.394 10.409 1.00 22.83 194 PRO B N 1
ATOM 5748 C CA . PRO B 1 197 ? 74.125 88.623 11.480 1.00 22.63 194 PRO B CA 1
ATOM 5749 C C . PRO B 1 197 ? 73.678 87.998 12.803 1.00 23.02 194 PRO B C 1
ATOM 5750 O O . PRO B 1 197 ? 74.508 87.569 13.604 1.00 24.00 194 PRO B O 1
ATOM 5754 N N . GLU B 1 198 ? 72.361 87.946 13.024 1.00 22.42 195 GLU B N 1
ATOM 5755 C CA . GLU B 1 198 ? 71.792 87.377 14.254 1.00 22.79 195 GLU B CA 1
ATOM 5756 C C . GLU B 1 198 ? 71.924 85.847 14.273 1.00 23.40 195 GLU B C 1
ATOM 5757 O O . GLU B 1 198 ? 71.686 85.193 15.319 1.00 23.64 195 GLU B O 1
ATOM 5763 N N . LYS B 1 199 ? 72.318 85.294 13.124 1.00 22.45 196 LYS B N 1
ATOM 5764 C CA . LYS B 1 199 ? 72.511 83.854 12.936 1.00 21.95 196 LYS B CA 1
ATOM 5765 C C . LYS B 1 199 ? 73.986 83.533 12.681 1.00 21.93 196 LYS B C 1
ATOM 5766 O O . LYS B 1 199 ? 74.353 82.349 12.472 1.00 21.87 196 LYS B O 1
ATOM 5772 N N . SER B 1 200 ? 74.825 84.568 12.703 1.00 20.52 197 SER B N 1
ATOM 5773 C CA . SER B 1 200 ? 76.255 84.431 12.439 1.00 21.35 197 SER B CA 1
ATOM 5774 C C . SER B 1 200 ? 77.135 84.403 13.690 1.00 21.43 197 SER B C 1
ATOM 5775 O O . SER B 1 200 ? 78.345 84.701 13.623 1.00 23.72 197 SER B O 1
ATOM 5778 N N . GLY B 1 201 ? 76.554 84.045 14.834 1.00 23.80 198 GLY B N 1
ATOM 5779 C CA . GLY B 1 201 ? 77.330 83.978 16.073 1.00 22.97 198 GLY B CA 1
ATOM 5780 C C . GLY B 1 201 ? 77.923 85.317 16.494 1.00 24.00 198 GLY B C 1
ATOM 5781 O O . GLY B 1 201 ? 77.314 86.387 16.223 1.00 22.13 198 GLY B O 1
ATOM 5782 N N . LYS B 1 202 ? 79.101 85.292 17.120 1.00 23.64 199 LYS B N 1
ATOM 5783 C CA . LYS B 1 202 ? 79.758 86.515 17.592 1.00 25.37 199 LYS B CA 1
ATOM 5784 C C . LYS B 1 202 ? 80.102 87.475 16.451 1.00 24.80 199 LYS B C 1
ATOM 5785 O O . LYS B 1 202 ? 79.941 88.709 16.597 1.00 25.08 199 LYS B O 1
ATOM 5791 N N . ALA B 1 203 ? 80.549 86.925 15.318 1.00 24.88 200 ALA B N 1
ATOM 5792 C CA . ALA B 1 203 ? 80.896 87.729 14.142 1.00 24.81 200 ALA B CA 1
ATOM 5793 C C . ALA B 1 203 ? 79.671 88.553 13.721 1.00 23.60 200 ALA B C 1
ATOM 5794 O O . ALA B 1 203 ? 79.783 89.748 13.369 1.00 24.89 200 ALA B O 1
ATOM 5796 N N . GLY B 1 204 ? 78.502 87.918 13.794 1.00 22.33 201 GLY B N 1
ATOM 5797 C CA . GLY B 1 204 ? 77.254 88.578 13.448 1.00 22.35 201 GLY B CA 1
ATOM 5798 C C . GLY B 1 204 ? 76.851 89.619 14.480 1.00 24.09 201 GLY B C 1
ATOM 5799 O O . GLY B 1 204 ? 76.338 90.711 14.120 1.00 22.05 201 GLY B O 1
ATOM 5800 N N . LEU B 1 205 ? 77.088 89.305 15.757 1.00 23.06 202 LEU B N 1
ATOM 5801 C CA . LEU B 1 205 ? 76.773 90.218 16.851 1.00 25.03 202 LEU B CA 1
ATOM 5802 C C . LEU B 1 205 ? 77.586 91.505 16.693 1.00 25.27 202 LEU B C 1
ATOM 5803 O O . LEU B 1 205 ? 77.052 92.615 16.911 1.00 24.57 202 LEU B O 1
ATOM 5808 N N . ASN B 1 206 ? 78.847 91.365 16.266 1.00 25.78 203 ASN B N 1
ATOM 5809 C CA . ASN B 1 206 ? 79.741 92.514 16.046 1.00 25.08 203 ASN B CA 1
ATOM 5810 C C . ASN B 1 206 ? 79.209 93.459 14.976 1.00 25.06 203 ASN B C 1
ATOM 5811 O O . ASN B 1 206 ? 79.311 94.701 15.130 1.00 24.71 203 ASN B O 1
ATOM 5816 N N . VAL B 1 207 ? 78.640 92.890 13.906 1.00 24.83 204 VAL B N 1
ATOM 5817 C CA . VAL B 1 207 ? 78.066 93.669 12.799 1.00 23.26 204 VAL B CA 1
ATOM 5818 C C . VAL B 1 207 ? 76.885 94.500 13.306 1.00 22.33 204 VAL B C 1
ATOM 5819 O O . VAL B 1 207 ? 76.809 95.717 13.033 1.00 24.51 204 VAL B O 1
ATOM 5823 N N . ILE B 1 208 ? 75.981 93.857 14.047 1.00 22.03 205 ILE B N 1
ATOM 5824 C CA . ILE B 1 208 ? 74.807 94.524 14.623 1.00 23.61 205 ILE B CA 1
ATOM 5825 C C . ILE B 1 208 ? 75.234 95.641 15.591 1.00 24.70 205 ILE B C 1
ATOM 5826 O O . ILE B 1 208 ? 74.664 96.756 15.563 1.00 25.20 205 ILE B O 1
ATOM 5831 N N . GLU B 1 209 ? 76.245 95.356 16.418 1.00 25.20 206 GLU B N 1
ATOM 5832 C CA . GLU B 1 209 ? 76.773 96.326 17.382 1.00 25.75 206 GLU B CA 1
ATOM 5833 C C . GLU B 1 209 ? 77.432 97.502 16.656 1.00 24.70 206 GLU B C 1
ATOM 5834 O O . GLU B 1 209 ? 77.302 98.675 17.098 1.00 25.30 206 GLU B O 1
ATOM 5840 N N . ASN B 1 210 ? 78.125 97.203 15.554 1.00 25.14 207 ASN B N 1
ATOM 5841 C CA . ASN B 1 210 ? 78.803 98.233 14.773 1.00 26.38 207 ASN B CA 1
ATOM 5842 C C . ASN B 1 210 ? 77.813 99.142 14.059 1.00 26.50 207 ASN B C 1
ATOM 5843 O O . ASN B 1 210 ? 78.129 100.322 13.783 1.00 27.03 207 ASN B O 1
ATOM 5848 N N . PHE B 1 211 ? 76.616 98.621 13.779 1.00 26.61 208 PHE B N 1
ATOM 5849 C CA . PHE B 1 211 ? 75.568 99.421 13.142 1.00 25.36 208 PHE B CA 1
ATOM 5850 C C . PHE B 1 211 ? 74.939 100.324 14.198 1.00 24.79 208 PHE B C 1
ATOM 5851 O O . PHE B 1 211 ? 74.779 101.544 13.982 1.00 26.71 208 PHE B O 1
ATOM 5859 N N . LEU B 1 212 ? 74.593 99.729 15.339 1.00 25.13 209 LEU B N 1
ATOM 5860 C CA . LEU B 1 212 ? 73.964 100.450 16.451 1.00 25.30 209 LEU B CA 1
ATOM 5861 C C . LEU B 1 212 ? 74.810 101.585 17.023 1.00 26.02 209 LEU B C 1
ATOM 5862 O O . LEU B 1 212 ? 74.265 102.626 17.474 1.00 26.20 209 LEU B O 1
ATOM 5867 N N . LYS B 1 213 ? 76.127 101.402 16.984 1.00 26.58 210 LYS B N 1
ATOM 5868 C CA . LYS B 1 213 ? 77.060 102.400 17.480 1.00 28.59 210 LYS B CA 1
ATOM 5869 C C . LYS B 1 213 ? 77.628 103.204 16.323 1.00 29.10 210 LYS B C 1
ATOM 5870 O O . LYS B 1 213 ? 78.526 104.033 16.510 1.00 29.42 210 LYS B O 1
ATOM 5876 N N . GLN B 1 214 ? 77.105 102.969 15.118 1.00 30.40 211 GLN B N 1
ATOM 5877 C CA . GLN B 1 214 ? 77.533 103.689 13.909 1.00 29.28 211 GLN B CA 1
ATOM 5878 C C . GLN B 1 214 ? 79.051 103.834 13.785 1.00 30.60 211 GLN B C 1
ATOM 5879 O O . GLN B 1 214 ? 79.596 104.961 13.695 1.00 31.26 211 GLN B O 1
ATOM 5885 N N . GLN B 1 215 ? 79.727 102.689 13.786 1.00 31.12 212 GLN B N 1
ATOM 5886 C CA . GLN B 1 215 ? 81.184 102.621 13.683 1.00 32.75 212 GLN B CA 1
ATOM 5887 C C . GLN B 1 215 ? 81.625 101.563 12.680 1.00 32.94 212 GLN B C 1
ATOM 5888 O O . GLN B 1 215 ? 80.960 100.514 12.521 1.00 31.40 212 GLN B O 1
ATOM 5894 N N . SER B 1 216 ? 82.737 101.847 12.009 1.00 33.46 213 SER B N 1
ATOM 5895 C CA . SER B 1 216 ? 83.336 100.945 11.034 1.00 35.12 213 SER B CA 1
ATOM 5896 C C . SER B 1 216 ? 84.768 100.679 11.492 1.00 36.52 213 SER B C 1
ATOM 5897 O O . SER B 1 216 ? 85.744 101.280 10.970 1.00 37.27 213 SER B O 1
ATOM 5900 N N . PRO B 1 217 ? 84.935 99.786 12.490 1.00 37.06 214 PRO B N 1
ATOM 5901 C CA . PRO B 1 217 ? 86.235 99.434 13.033 1.00 39.31 214 PRO B CA 1
ATOM 5902 C C . PRO B 1 217 ? 87.145 98.809 11.979 1.00 41.57 214 PRO B C 1
ATOM 5903 O O . PRO B 1 217 ? 86.653 98.169 11.006 1.00 43.12 214 PRO B O 1
ATOM 5907 N N . PRO B 1 218 ? 88.472 98.987 12.118 1.00 42.84 215 PRO B N 1
ATOM 5908 C CA . PRO B 1 218 ? 89.410 98.420 11.166 1.00 43.71 215 PRO B CA 1
ATOM 5909 C C . PRO B 1 218 ? 89.552 96.926 11.372 1.00 43.80 215 PRO B C 1
ATOM 5910 O O . PRO B 1 218 ? 89.366 96.430 12.488 1.00 41.40 215 PRO B O 1
ATOM 5914 N N . ILE B 1 219 ? 89.857 96.201 10.293 1.00 45.12 216 ILE B N 1
ATOM 5915 C CA . ILE B 1 219 ? 90.081 94.774 10.422 1.00 46.70 216 ILE B CA 1
ATOM 5916 C C . ILE B 1 219 ? 91.371 94.527 11.109 1.00 46.73 216 ILE B C 1
ATOM 5917 O O . ILE B 1 219 ? 92.372 95.188 10.798 1.00 46.84 216 ILE B O 1
ATOM 5922 N N . PRO B 1 220 ? 91.292 93.564 12.013 1.00 47.00 217 PRO B N 1
ATOM 5923 C CA . PRO B 1 220 ? 92.385 93.233 12.884 1.00 46.82 217 PRO B CA 1
ATOM 5924 C C . PRO B 1 220 ? 93.594 92.918 12.066 1.00 46.87 217 PRO B C 1
ATOM 5925 O O . PRO B 1 220 ? 93.486 92.464 10.928 1.00 46.45 217 PRO B O 1
ATOM 5929 N N . ASN B 1 221 ? 94.730 93.176 12.642 1.00 47.36 218 ASN B N 1
ATOM 5930 C CA . ASN B 1 221 ? 95.962 92.959 11.954 1.00 48.22 218 ASN B CA 1
ATOM 5931 C C . ASN B 1 221 ? 96.345 91.469 11.937 1.00 46.99 218 ASN B C 1
ATOM 5932 O O . ASN B 1 221 ? 97.160 90.987 12.774 1.00 46.47 218 ASN B O 1
ATOM 5937 N N . TYR B 1 222 ? 95.737 90.740 11.000 1.00 45.21 219 TYR B N 1
ATOM 5938 C CA . TYR B 1 222 ? 95.966 89.305 10.837 1.00 43.25 219 TYR B CA 1
ATOM 5939 C C . TYR B 1 222 ? 97.334 89.046 10.251 1.00 43.22 219 TYR B C 1
ATOM 5940 O O . TYR B 1 222 ? 97.792 89.791 9.351 1.00 44.34 219 TYR B O 1
ATOM 5949 N N . SER B 1 223 ? 97.997 88.004 10.744 1.00 44.32 220 SER B N 1
ATOM 5950 C CA . SER B 1 223 ? 99.316 87.625 10.238 1.00 44.84 220 SER B CA 1
ATOM 5951 C C . SER B 1 223 ? 99.084 86.996 8.869 1.00 44.45 220 SER B C 1
ATOM 5952 O O . SER B 1 223 ? 97.971 86.476 8.602 1.00 43.55 220 SER B O 1
ATOM 5955 N N . ALA B 1 224 ? 100.092 87.044 7.999 1.00 44.19 221 ALA B N 1
ATOM 5956 C CA . ALA B 1 224 ? 99.990 86.477 6.651 1.00 44.46 221 ALA B CA 1
ATOM 5957 C C . ALA B 1 224 ? 99.601 85.003 6.740 1.00 45.38 221 ALA B C 1
ATOM 5958 O O . ALA B 1 224 ? 98.925 84.457 5.833 1.00 44.87 221 ALA B O 1
ATOM 5960 N N . GLU B 1 225 ? 99.999 84.390 7.855 1.00 45.59 222 GLU B N 1
ATOM 5961 C CA . GLU B 1 225 ? 99.742 82.983 8.167 1.00 46.45 222 GLU B CA 1
ATOM 5962 C C . GLU B 1 225 ? 98.278 82.765 8.531 1.00 45.05 222 GLU B C 1
ATOM 5963 O O . GLU B 1 225 ? 97.655 81.763 8.098 1.00 44.22 222 GLU B O 1
ATOM 5969 N N . GLU B 1 226 ? 97.735 83.691 9.325 1.00 43.42 223 GLU B N 1
ATOM 5970 C CA . GLU B 1 226 ? 96.335 83.661 9.759 1.00 42.05 223 GLU B CA 1
ATOM 5971 C C . GLU B 1 226 ? 95.434 83.887 8.557 1.00 40.74 223 GLU B C 1
ATOM 5972 O O . GLU B 1 226 ? 94.379 83.233 8.421 1.00 40.27 223 GLU B O 1
ATOM 5978 N N . LYS B 1 227 ? 95.864 84.789 7.672 1.00 39.70 224 LYS B N 1
ATOM 5979 C CA . LYS B 1 227 ? 95.126 85.114 6.449 1.00 39.76 224 LYS B CA 1
ATOM 5980 C C . LYS B 1 227 ? 95.028 83.913 5.516 1.00 39.84 224 LYS B C 1
ATOM 5981 O O . LYS B 1 227 ? 93.934 83.608 5.012 1.00 38.85 224 LYS B O 1
ATOM 5987 N N . GLU B 1 228 ? 96.149 83.221 5.300 1.00 38.29 225 GLU B N 1
ATOM 5988 C CA . GLU B 1 228 ? 96.200 82.032 4.439 1.00 39.21 225 GLU B CA 1
ATOM 5989 C C . GLU B 1 228 ? 95.306 80.920 5.019 1.00 37.73 225 GLU B C 1
ATOM 5990 O O . GLU B 1 228 ? 94.691 80.128 4.265 1.00 38.19 225 GLU B O 1
ATOM 5996 N N . LEU B 1 229 ? 95.218 80.885 6.348 1.00 35.96 226 LEU B N 1
ATOM 5997 C CA . LEU B 1 229 ? 94.406 79.902 7.067 1.00 34.81 226 LEU B CA 1
ATOM 5998 C C . LEU B 1 229 ? 92.920 80.246 7.004 1.00 33.55 226 LEU B C 1
ATOM 5999 O O . LEU B 1 229 ? 92.089 79.384 6.642 1.00 32.95 226 LEU B O 1
ATOM 6004 N N . LEU B 1 230 ? 92.595 81.498 7.335 1.00 31.89 227 LEU B N 1
ATOM 6005 C CA . LEU B 1 230 ? 91.217 81.984 7.385 1.00 30.85 227 LEU B CA 1
ATOM 6006 C C . LEU B 1 230 ? 90.578 82.425 6.069 1.00 30.26 227 LEU B C 1
ATOM 6007 O O . LEU B 1 230 ? 89.328 82.558 6.001 1.00 30.31 227 LEU B O 1
ATOM 6012 N N . MET B 1 231 ? 91.382 82.645 5.025 1.00 28.92 228 MET B N 1
ATOM 6013 C CA . MET B 1 231 ? 90.849 83.070 3.722 1.00 28.35 228 MET B CA 1
ATOM 6014 C C . MET B 1 231 ? 89.937 82.000 3.135 1.00 27.38 228 MET B C 1
ATOM 6015 O O . MET B 1 231 ? 90.004 80.819 3.541 1.00 28.45 228 MET B O 1
ATOM 6020 N N . ASN B 1 232 ? 89.107 82.402 2.179 1.00 26.62 229 ASN B N 1
ATOM 6021 C CA . ASN B 1 232 ? 88.200 81.488 1.496 1.00 25.48 229 ASN B CA 1
ATOM 6022 C C . ASN B 1 232 ? 88.985 80.953 0.290 1.00 24.43 229 ASN B C 1
ATOM 6023 O O . ASN B 1 232 ? 89.446 81.754 -0.555 1.00 23.77 229 ASN B O 1
ATOM 6028 N N . ASP B 1 233 ? 89.159 79.630 0.211 1.00 23.88 230 ASP B N 1
ATOM 6029 C CA . ASP B 1 233 ? 89.893 79.006 -0.895 1.00 22.76 230 ASP B CA 1
ATOM 6030 C C . ASP B 1 233 ? 88.938 78.548 -2.003 1.00 21.77 230 ASP B C 1
ATOM 6031 O O . ASP B 1 233 ? 89.354 77.958 -3.026 1.00 21.58 230 ASP B O 1
ATOM 6036 N N . TYR B 1 234 ? 87.658 78.837 -1.795 1.00 20.68 231 TYR B N 1
ATOM 6037 C CA . TYR B 1 234 ? 86.560 78.488 -2.697 1.00 21.68 231 TYR B CA 1
ATOM 6038 C C . TYR B 1 234 ? 86.403 77.030 -2.906 1.00 21.40 231 TYR B C 1
ATOM 6039 O O . TYR B 1 234 ? 85.940 76.597 -3.964 1.00 19.85 231 TYR B O 1
ATOM 6048 N N . SER B 1 235 ? 86.780 76.323 -1.883 1.00 22.31 232 SER B N 1
ATOM 6049 C CA . SER B 1 235 ? 86.511 74.934 -1.828 1.00 21.65 232 SER B CA 1
ATOM 6050 C C . SER B 1 235 ? 85.079 74.830 -1.372 1.00 19.98 232 SER B C 1
ATOM 6051 O O . SER B 1 235 ? 84.578 75.709 -0.668 1.00 20.29 232 SER B O 1
ATOM 6054 N N . ASN B 1 236 ? 84.397 73.795 -1.758 1.00 20.04 233 ASN B N 1
ATOM 6055 C CA . ASN B 1 236 ? 83.011 73.656 -1.374 1.00 20.98 233 ASN B CA 1
ATOM 6056 C C . ASN B 1 236 ? 82.212 74.922 -1.736 1.00 20.32 233 ASN B C 1
ATOM 6057 O O . ASN B 1 236 ? 81.411 75.407 -0.926 1.00 19.68 233 ASN B O 1
ATOM 6062 N N . TYR B 1 237 ? 82.476 75.409 -2.963 1.00 20.78 234 TYR B N 1
ATOM 6063 C CA . TYR B 1 237 ? 81.798 76.574 -3.573 1.00 21.06 234 TYR B CA 1
ATOM 6064 C C . TYR B 1 237 ? 81.987 77.887 -2.804 1.00 20.74 234 TYR B C 1
ATOM 6065 O O . TYR B 1 237 ? 81.352 78.922 -3.134 1.00 23.09 234 TYR B O 1
ATOM 6074 N N . GLY B 1 238 ? 82.852 77.860 -1.793 1.00 20.84 235 GLY B N 1
ATOM 6075 C CA . GLY B 1 238 ? 83.111 79.046 -0.994 1.00 19.73 235 GLY B CA 1
ATOM 6076 C C . GLY B 1 238 ? 82.535 78.944 0.405 1.00 20.19 235 GLY B C 1
ATOM 6077 O O . GLY B 1 238 ? 82.702 79.880 1.227 1.00 19.89 235 GLY B O 1
ATOM 6078 N N . LEU B 1 239 ? 81.872 77.822 0.689 1.00 19.44 236 LEU B N 1
ATOM 6079 C CA . LEU B 1 239 ? 81.248 77.588 1.992 1.00 19.12 236 LEU B CA 1
ATOM 6080 C C . LEU B 1 239 ? 82.106 76.697 2.855 1.00 18.96 236 LEU B C 1
ATOM 6081 O O . LEU B 1 239 ? 82.770 75.759 2.339 1.00 20.81 236 LEU B O 1
ATOM 6086 N N . THR B 1 240 ? 82.093 76.949 4.165 1.00 19.66 237 THR B N 1
ATOM 6087 C CA . THR B 1 240 ? 82.871 76.131 5.096 1.00 18.09 237 THR B CA 1
ATOM 6088 C C . THR B 1 240 ? 82.218 74.759 5.168 1.00 19.82 237 THR B C 1
ATOM 6089 O O . THR B 1 240 ? 81.097 74.550 4.610 1.00 17.04 237 THR B O 1
ATOM 6093 N N . ARG B 1 241 ? 82.898 73.826 5.825 1.00 18.33 238 ARG B N 1
ATOM 6094 C CA . ARG B 1 241 ? 82.384 72.476 6.030 1.00 19.32 238 ARG B CA 1
ATOM 6095 C C . ARG B 1 241 ? 81.483 72.621 7.252 1.00 18.78 238 ARG B C 1
ATOM 6096 O O . ARG B 1 241 ? 81.964 72.801 8.401 1.00 19.59 238 ARG B O 1
ATOM 6104 N N . ARG B 1 242 ? 80.181 72.589 6.984 1.00 19.27 239 ARG B N 1
ATOM 6105 C CA . ARG B 1 242 ? 79.116 72.775 7.971 1.00 19.23 239 ARG B CA 1
ATOM 6106 C C . ARG B 1 242 ? 78.932 71.605 8.931 1.00 19.44 239 ARG B C 1
ATOM 6107 O O . ARG B 1 242 ? 78.640 70.456 8.502 1.00 19.66 239 ARG B O 1
ATOM 6115 N N . ILE B 1 243 ? 79.113 71.891 10.222 1.00 20.31 240 ILE B N 1
ATOM 6116 C CA . ILE B 1 243 ? 78.979 70.883 11.273 1.00 20.04 240 ILE B CA 1
ATOM 6117 C C . ILE B 1 243 ? 77.707 71.155 12.072 1.00 20.77 240 ILE B C 1
ATOM 6118 O O . ILE B 1 243 ? 77.579 72.204 12.754 1.00 21.33 240 ILE B O 1
ATOM 6123 N N . ILE B 1 244 ? 76.767 70.217 11.987 1.00 19.42 241 ILE B N 1
ATOM 6124 C CA . ILE B 1 244 ? 75.478 70.327 12.662 1.00 19.98 241 ILE B CA 1
ATOM 6125 C C . ILE B 1 244 ? 75.441 69.435 13.893 1.00 19.95 241 ILE B C 1
ATOM 6126 O O . ILE B 1 244 ? 75.864 68.261 13.832 1.00 20.87 241 ILE B O 1
ATOM 6131 N N . ALA B 1 245 ? 74.955 69.991 15.003 1.00 21.46 242 ALA B N 1
ATOM 6132 C CA . ALA B 1 245 ? 74.819 69.260 16.265 1.00 22.60 242 ALA B CA 1
ATOM 6133 C C . ALA B 1 245 ? 73.324 68.989 16.429 1.00 22.92 242 ALA B C 1
ATOM 6134 O O . ALA B 1 245 ? 72.504 69.926 16.349 1.00 23.47 242 ALA B O 1
ATOM 6136 N N . CYS B 1 246 ? 72.976 67.725 16.657 1.00 22.51 243 CYS B N 1
ATOM 6137 C CA . CYS B 1 246 ? 71.584 67.293 16.781 1.00 24.45 243 CYS B CA 1
ATOM 6138 C C . CYS B 1 246 ? 71.265 66.668 18.142 1.00 26.19 243 CYS B C 1
ATOM 6139 O O . CYS B 1 246 ? 72.089 65.920 18.708 1.00 25.58 243 CYS B O 1
ATOM 6142 N N . LEU B 1 247 ? 70.082 66.977 18.667 1.00 27.01 244 LEU B N 1
ATOM 6143 C CA . LEU B 1 247 ? 69.625 66.426 19.942 1.00 28.95 244 LEU B CA 1
ATOM 6144 C C . LEU B 1 247 ? 68.165 66.034 19.856 1.00 31.05 244 LEU B C 1
ATOM 6145 O O . LEU B 1 247 ? 67.387 66.637 19.066 1.00 29.79 244 LEU B O 1
ATOM 6150 N N . ASP B 1 248 ? 67.787 65.037 20.655 1.00 33.76 245 ASP B N 1
ATOM 6151 C CA . ASP B 1 248 ? 66.405 64.561 20.724 1.00 36.35 245 ASP B CA 1
ATOM 6152 C C . ASP B 1 248 ? 65.726 65.319 21.851 1.00 37.78 245 ASP B C 1
ATOM 6153 O O . ASP B 1 248 ? 66.387 65.676 22.866 1.00 37.75 245 ASP B O 1
ATOM 6158 N N . VAL B 1 249 ? 64.437 65.593 21.681 1.00 39.01 246 VAL B N 1
ATOM 6159 C CA . VAL B 1 249 ? 63.650 66.277 22.697 1.00 41.74 246 VAL B CA 1
ATOM 6160 C C . VAL B 1 249 ? 62.454 65.372 22.981 1.00 45.04 246 VAL B C 1
ATOM 6161 O O . VAL B 1 249 ? 61.460 65.349 22.207 1.00 45.64 246 VAL B O 1
ATOM 6165 N N . ARG B 1 250 ? 62.566 64.608 24.067 1.00 48.30 247 ARG B N 1
ATOM 6166 C CA . ARG B 1 250 ? 61.529 63.667 24.494 1.00 51.89 247 ARG B CA 1
ATOM 6167 C C . ARG B 1 250 ? 60.903 64.095 25.807 1.00 52.88 247 ARG B C 1
ATOM 6168 O O . ARG B 1 250 ? 61.445 64.967 26.526 1.00 52.06 247 ARG B O 1
ATOM 6176 N N . THR B 1 251 ? 59.776 63.459 26.122 1.00 55.27 248 THR B N 1
ATOM 6177 C CA . THR B 1 251 ? 59.027 63.697 27.353 1.00 57.71 248 THR B CA 1
ATOM 6178 C C . THR B 1 251 ? 59.211 62.471 28.240 1.00 59.33 248 THR B C 1
ATOM 6179 O O . THR B 1 251 ? 59.043 61.319 27.756 1.00 60.01 248 THR B O 1
ATOM 6183 N N . ASN B 1 252 ? 59.567 62.681 29.510 1.00 60.71 249 ASN B N 1
ATOM 6184 C CA . ASN B 1 252 ? 59.755 61.560 30.434 1.00 61.83 249 ASN B CA 1
ATOM 6185 C C . ASN B 1 252 ? 58.490 61.316 31.271 1.00 63.03 249 ASN B C 1
ATOM 6186 O O . ASN B 1 252 ? 57.449 61.994 31.067 1.00 62.72 249 ASN B O 1
ATOM 6191 N N . ASP B 1 253 ? 58.574 60.358 32.197 1.00 64.51 250 ASP B N 1
ATOM 6192 C CA . ASP B 1 253 ? 57.465 59.973 33.084 1.00 65.68 250 ASP B CA 1
ATOM 6193 C C . ASP B 1 253 ? 56.746 61.125 33.779 1.00 65.75 250 ASP B C 1
ATOM 6194 O O . ASP B 1 253 ? 55.488 61.179 33.797 1.00 65.59 250 ASP B O 1
ATOM 6199 N N . GLN B 1 254 ? 57.534 62.044 34.332 1.00 65.29 251 GLN B N 1
ATOM 6200 C CA . GLN B 1 254 ? 57.025 63.207 35.054 1.00 65.26 251 GLN B CA 1
ATOM 6201 C C . GLN B 1 254 ? 56.525 64.289 34.094 1.00 64.69 251 GLN B C 1
ATOM 6202 O O . GLN B 1 254 ? 56.103 65.397 34.519 1.00 64.68 251 GLN B O 1
ATOM 6208 N N . GLY B 1 255 ? 56.562 63.963 32.802 1.00 63.69 252 GLY B N 1
ATOM 6209 C CA . GLY B 1 255 ? 56.096 64.873 31.768 1.00 62.45 252 GLY B CA 1
ATOM 6210 C C . GLY B 1 255 ? 57.057 65.988 31.412 1.00 61.25 252 GLY B C 1
ATOM 6211 O O . GLY B 1 255 ? 56.680 66.934 30.681 1.00 61.40 252 GLY B O 1
ATOM 6212 N N . ASP B 1 256 ? 58.288 65.883 31.912 1.00 59.83 253 ASP B N 1
ATOM 6213 C CA . ASP B 1 256 ? 59.342 66.873 31.671 1.00 59.15 253 ASP B CA 1
ATOM 6214 C C . ASP B 1 256 ? 60.040 66.572 30.352 1.00 57.52 253 ASP B C 1
ATOM 6215 O O . ASP B 1 256 ? 59.912 65.444 29.817 1.00 57.27 253 ASP B O 1
ATOM 6220 N N . LEU B 1 257 ? 60.773 67.557 29.832 1.00 55.64 254 LEU B N 1
ATOM 6221 C CA . LEU B 1 257 ? 61.507 67.401 28.575 1.00 53.64 254 LEU B CA 1
ATOM 6222 C C . LEU B 1 257 ? 62.955 67.005 28.809 1.00 52.72 254 LEU B C 1
ATOM 6223 O O . LEU B 1 257 ? 63.704 67.692 29.557 1.00 52.56 254 LEU B O 1
ATOM 6228 N N . VAL B 1 258 ? 63.348 65.903 28.178 1.00 51.37 255 VAL B N 1
ATOM 6229 C CA . VAL B 1 258 ? 64.699 65.368 28.297 1.00 50.92 255 VAL B CA 1
ATOM 6230 C C . VAL B 1 258 ? 65.284 65.061 26.924 1.00 50.84 255 VAL B C 1
ATOM 6231 O O . VAL B 1 258 ? 64.563 65.098 25.900 1.00 50.46 255 VAL B O 1
ATOM 6235 N N . VAL B 1 259 ? 66.580 64.762 26.905 1.00 50.98 256 VAL B N 1
ATOM 6236 C CA . VAL B 1 259 ? 67.298 64.421 25.682 1.00 51.85 256 VAL B CA 1
ATOM 6237 C C . VAL B 1 259 ? 67.567 62.919 25.727 1.00 53.78 256 VAL B C 1
ATOM 6238 O O . VAL B 1 259 ? 67.606 62.228 24.707 1.00 52.75 256 VAL B O 1
ATOM 6242 N N . THR B 1 260 ? 67.767 62.424 26.946 1.00 56.59 257 THR B N 1
ATOM 6243 C CA . THR B 1 260 ? 68.087 61.017 27.211 1.00 59.76 257 THR B CA 1
ATOM 6244 C C . THR B 1 260 ? 66.881 60.253 27.768 1.00 61.51 257 THR B C 1
ATOM 6245 O O . THR B 1 260 ? 66.121 60.771 28.591 1.00 62.00 257 THR B O 1
ATOM 6249 N N . LYS B 1 261 ? 66.741 59.024 27.282 1.00 63.84 259 LYS B N 1
ATOM 6250 C CA . LYS B 1 261 ? 65.628 58.146 27.607 1.00 66.63 259 LYS B CA 1
ATOM 6251 C C . LYS B 1 261 ? 65.295 57.995 29.088 1.00 67.79 259 LYS B C 1
ATOM 6252 O O . LYS B 1 261 ? 64.164 57.658 29.411 1.00 68.42 259 LYS B O 1
ATOM 6258 N N . GLY B 1 262 ? 66.261 58.209 30.013 1.00 68.15 260 GLY B N 1
ATOM 6259 C CA . GLY B 1 262 ? 66.008 57.926 31.427 1.00 69.06 260 GLY B CA 1
ATOM 6260 C C . GLY B 1 262 ? 66.171 59.073 32.367 1.00 69.58 260 GLY B C 1
ATOM 6261 O O . GLY B 1 262 ? 66.581 58.874 33.502 1.00 69.76 260 GLY B O 1
ATOM 6262 N N . ASP B 1 263 ? 65.868 60.248 31.925 1.00 70.23 261 ASP B N 1
ATOM 6263 C CA . ASP B 1 263 ? 66.020 61.333 32.838 1.00 71.02 261 ASP B CA 1
ATOM 6264 C C . ASP B 1 263 ? 64.630 61.753 33.314 1.00 71.24 261 ASP B C 1
ATOM 6265 O O . ASP B 1 263 ? 64.513 62.598 34.206 1.00 71.72 261 ASP B O 1
ATOM 6270 N N . LEU B 1 279 ? 62.327 71.692 31.241 1.00 47.88 276 LEU B N 1
ATOM 6271 C CA . LEU B 1 279 ? 62.757 71.776 29.849 1.00 47.94 276 LEU B CA 1
ATOM 6272 C C . LEU B 1 279 ? 64.180 72.335 29.728 1.00 47.81 276 LEU B C 1
ATOM 6273 O O . LEU B 1 279 ? 64.687 72.591 28.604 1.00 48.09 276 LEU B O 1
ATOM 6278 N N . GLY B 1 280 ? 64.832 72.502 30.879 1.00 46.82 277 GLY B N 1
ATOM 6279 C CA . GLY B 1 280 ? 66.189 73.021 30.924 1.00 45.59 277 GLY B CA 1
ATOM 6280 C C . GLY B 1 280 ? 67.233 72.173 30.216 1.00 44.85 277 GLY B C 1
ATOM 6281 O O . GLY B 1 280 ? 68.151 72.738 29.587 1.00 45.31 277 GLY B O 1
ATOM 6282 N N . LYS B 1 281 ? 67.098 70.843 30.287 1.00 43.41 278 LYS B N 1
ATOM 6283 C CA . LYS B 1 281 ? 68.048 69.908 29.665 1.00 41.51 278 LYS B CA 1
ATOM 6284 C C . LYS B 1 281 ? 68.365 70.153 28.201 1.00 39.41 278 LYS B C 1
ATOM 6285 O O . LYS B 1 281 ? 69.505 70.403 27.827 1.00 38.86 278 LYS B O 1
ATOM 6291 N N . PRO B 1 282 ? 67.431 70.064 27.299 1.00 38.05 279 PRO B N 1
ATOM 6292 C CA . PRO B 1 282 ? 67.724 70.318 25.891 1.00 35.99 279 PRO B CA 1
ATOM 6293 C C . PRO B 1 282 ? 68.137 71.761 25.651 1.00 34.27 279 PRO B C 1
ATOM 6294 O O . PRO B 1 282 ? 69.012 72.049 24.833 1.00 34.13 279 PRO B O 1
ATOM 6298 N N . VAL B 1 283 ? 67.505 72.686 26.345 1.00 32.11 280 VAL B N 1
ATOM 6299 C CA . VAL B 1 283 ? 67.894 74.064 26.192 1.00 31.80 280 VAL B CA 1
ATOM 6300 C C . VAL B 1 283 ? 69.376 74.211 26.521 1.00 32.05 280 VAL B C 1
ATOM 6301 O O . VAL B 1 283 ? 70.139 74.805 25.732 1.00 32.55 280 VAL B O 1
ATOM 6305 N N . GLN B 1 284 ? 69.785 73.657 27.662 1.00 32.62 281 GLN B N 1
ATOM 6306 C CA . GLN B 1 284 ? 71.177 73.705 28.122 1.00 33.66 281 GLN B CA 1
ATOM 6307 C C . GLN B 1 284 ? 72.141 72.952 27.210 1.00 31.86 281 GLN B C 1
ATOM 6308 O O . GLN B 1 284 ? 73.316 73.359 27.066 1.00 32.08 281 GLN B O 1
ATOM 6314 N N . LEU B 1 285 ? 71.662 71.874 26.586 1.00 31.50 282 LEU B N 1
ATOM 6315 C CA . LEU B 1 285 ? 72.493 71.081 25.674 1.00 30.89 282 LEU B CA 1
ATOM 6316 C C . LEU B 1 285 ? 72.687 71.861 24.373 1.00 29.31 282 LEU B C 1
ATOM 6317 O O . LEU B 1 285 ? 73.777 71.821 23.765 1.00 28.14 282 LEU B O 1
ATOM 6322 N N . ALA B 1 286 ? 71.642 72.587 23.972 1.00 29.03 283 ALA B N 1
ATOM 6323 C CA . ALA B 1 286 ? 71.660 73.414 22.763 1.00 29.14 283 ALA B CA 1
ATOM 6324 C C . ALA B 1 286 ? 72.664 74.544 22.957 1.00 29.69 283 ALA B C 1
ATOM 6325 O O . ALA B 1 286 ? 73.473 74.846 22.044 1.00 29.32 283 ALA B O 1
ATOM 6327 N N . GLN B 1 287 ? 72.642 75.140 24.153 1.00 29.25 284 GLN B N 1
ATOM 6328 C CA . GLN B 1 287 ? 73.560 76.226 24.508 1.00 29.95 284 GLN B CA 1
ATOM 6329 C C . GLN B 1 287 ? 74.991 75.706 24.536 1.00 29.34 284 GLN B C 1
ATOM 6330 O O . GLN B 1 287 ? 75.925 76.405 24.084 1.00 28.71 284 GLN B O 1
ATOM 6336 N N . LYS B 1 288 ? 75.163 74.480 25.042 1.00 28.86 285 LYS B N 1
ATOM 6337 C CA . LYS B 1 288 ? 76.476 73.830 25.127 1.00 29.07 285 LYS B CA 1
ATOM 6338 C C . LYS B 1 288 ? 77.010 73.640 23.711 1.00 28.40 285 LYS B C 1
ATOM 6339 O O . LYS B 1 288 ? 78.158 74.037 23.411 1.00 28.56 285 LYS B O 1
ATOM 6345 N N . TYR B 1 289 ? 76.177 73.061 22.840 1.00 27.56 286 TYR B N 1
ATOM 6346 C CA . TYR B 1 289 ? 76.528 72.835 21.430 1.00 26.90 286 TYR B CA 1
ATOM 6347 C C . TYR B 1 289 ? 77.007 74.116 20.767 1.00 25.45 286 TYR B C 1
ATOM 6348 O O . TYR B 1 289 ? 78.057 74.124 20.090 1.00 25.53 286 TYR B O 1
ATOM 6357 N N . TYR B 1 290 ? 76.261 75.203 20.985 1.00 24.36 287 TYR B N 1
ATOM 6358 C CA . TYR B 1 290 ? 76.588 76.517 20.421 1.00 25.35 287 TYR B CA 1
ATOM 6359 C C . TYR B 1 290 ? 77.930 77.014 20.933 1.00 26.13 287 TYR B C 1
ATOM 6360 O O . TYR B 1 290 ? 78.782 77.475 20.143 1.00 23.89 287 TYR B O 1
ATOM 6369 N N . GLN B 1 291 ? 78.118 76.914 22.249 1.00 27.89 288 GLN B N 1
ATOM 6370 C CA . GLN B 1 291 ? 79.349 77.346 22.911 1.00 29.40 288 GLN B CA 1
ATOM 6371 C C . GLN B 1 291 ? 80.546 76.534 22.453 1.00 28.08 288 GLN B C 1
ATOM 6372 O O . GLN B 1 291 ? 81.668 77.069 22.365 1.00 27.93 288 GLN B O 1
ATOM 6378 N N . GLN B 1 292 ? 80.300 75.267 22.119 1.00 28.61 289 GLN B N 1
ATOM 6379 C CA . GLN B 1 292 ? 81.349 74.359 21.659 1.00 30.21 289 GLN B CA 1
ATOM 6380 C C . GLN B 1 292 ? 81.553 74.438 20.164 1.00 29.79 289 GLN B C 1
ATOM 6381 O O . GLN B 1 292 ? 82.413 73.735 19.622 1.00 29.77 289 GLN B O 1
ATOM 6387 N N . GLY B 1 293 ? 80.809 75.283 19.472 1.00 28.23 290 GLY B N 1
ATOM 6388 C CA . GLY B 1 293 ? 81.160 75.469 18.067 1.00 26.40 290 GLY B CA 1
ATOM 6389 C C . GLY B 1 293 ? 80.155 74.975 17.042 1.00 25.08 290 GLY B C 1
ATOM 6390 O O . GLY B 1 293 ? 80.476 74.957 15.853 1.00 25.12 290 GLY B O 1
ATOM 6391 N N . ALA B 1 294 ? 78.968 74.591 17.471 1.00 22.93 291 ALA B N 1
ATOM 6392 C CA . ALA B 1 294 ? 78.015 74.089 16.500 1.00 21.34 291 ALA B CA 1
ATOM 6393 C C . ALA B 1 294 ? 77.594 75.172 15.492 1.00 20.33 291 ALA B C 1
ATOM 6394 O O . ALA B 1 294 ? 77.209 76.275 15.893 1.00 20.00 291 ALA B O 1
ATOM 6396 N N . ASP B 1 295 ? 77.665 74.848 14.200 1.00 19.81 292 ASP B N 1
ATOM 6397 C CA . ASP B 1 295 ? 77.282 75.791 13.147 1.00 21.37 292 ASP B CA 1
ATOM 6398 C C . ASP B 1 295 ? 75.780 75.859 13.046 1.00 23.06 292 ASP B C 1
ATOM 6399 O O . ASP B 1 295 ? 75.216 76.848 12.536 1.00 23.24 292 ASP B O 1
ATOM 6404 N N . GLU B 1 296 ? 75.136 74.814 13.568 1.00 23.33 293 GLU B N 1
ATOM 6405 C CA . GLU B 1 296 ? 73.685 74.671 13.507 1.00 24.57 293 GLU B CA 1
ATOM 6406 C C . GLU B 1 296 ? 73.239 73.680 14.574 1.00 21.17 293 GLU B C 1
ATOM 6407 O O . GLU B 1 296 ? 73.935 72.675 14.815 1.00 22.05 293 GLU B O 1
ATOM 6413 N N . VAL B 1 297 ? 72.084 73.935 15.186 1.00 21.73 294 VAL B N 1
ATOM 6414 C CA . VAL B 1 297 ? 71.533 73.022 16.188 1.00 21.63 294 VAL B CA 1
ATOM 6415 C C . VAL B 1 297 ? 70.175 72.521 15.714 1.00 21.21 294 VAL B C 1
ATOM 6416 O O . VAL B 1 297 ? 69.252 73.330 15.442 1.00 20.81 294 VAL B O 1
ATOM 6420 N N . THR B 1 298 ? 70.053 71.198 15.604 1.00 21.04 295 THR B N 1
ATOM 6421 C CA . THR B 1 298 ? 68.816 70.556 15.172 1.00 22.67 295 THR B CA 1
ATOM 6422 C C . THR B 1 298 ? 68.164 69.813 16.325 1.00 23.88 295 THR B C 1
ATOM 6423 O O . THR B 1 298 ? 68.832 69.037 17.055 1.00 23.36 295 THR B O 1
ATOM 6427 N N . PHE B 1 299 ? 66.870 70.065 16.503 1.00 25.02 296 PHE B N 1
ATOM 6428 C CA . PHE B 1 299 ? 66.088 69.423 17.549 1.00 27.44 296 PHE B CA 1
ATOM 6429 C C . PHE B 1 299 ? 65.141 68.431 16.905 1.00 28.20 296 PHE B C 1
ATOM 6430 O O . PHE B 1 299 ? 64.350 68.799 16.003 1.00 27.98 296 PHE B O 1
ATOM 6438 N N . LEU B 1 300 ? 65.219 67.181 17.349 1.00 30.30 297 LEU B N 1
ATOM 6439 C CA . LEU B 1 300 ? 64.345 66.122 16.865 1.00 32.43 297 LEU B CA 1
ATOM 6440 C C . LEU B 1 300 ? 63.241 65.970 17.915 1.00 34.51 297 LEU B C 1
ATOM 6441 O O . LEU B 1 300 ? 63.428 65.307 18.968 1.00 33.72 297 LEU B O 1
ATOM 6446 N N . ASN B 1 301 ? 62.112 66.621 17.635 1.00 36.32 298 ASN B N 1
ATOM 6447 C CA . ASN B 1 301 ? 60.937 66.638 18.502 1.00 38.93 298 ASN B CA 1
ATOM 6448 C C . ASN B 1 301 ? 60.218 65.286 18.481 1.00 40.12 298 ASN B C 1
ATOM 6449 O O . ASN B 1 301 ? 59.591 64.902 17.462 1.00 39.65 298 ASN B O 1
ATOM 6454 N N . ILE B 1 302 ? 60.333 64.571 19.599 1.00 42.61 299 ILE B N 1
ATOM 6455 C CA . ILE B 1 302 ? 59.710 63.265 19.789 1.00 45.43 299 ILE B CA 1
ATOM 6456 C C . ILE B 1 302 ? 58.901 63.261 21.104 1.00 46.84 299 ILE B C 1
ATOM 6457 O O . ILE B 1 302 ? 58.890 62.259 21.869 1.00 48.07 299 ILE B O 1
ATOM 6462 N N . THR B 1 303 ? 58.222 64.380 21.355 1.00 48.32 300 THR B N 1
ATOM 6463 C CA . THR B 1 303 ? 57.386 64.567 22.544 1.00 49.00 300 THR B CA 1
ATOM 6464 C C . THR B 1 303 ? 55.944 64.167 22.236 1.00 49.19 300 THR B C 1
ATOM 6465 O O . THR B 1 303 ? 55.522 64.138 21.054 1.00 49.58 300 THR B O 1
ATOM 6469 N N . ASP B 1 307 ? 47.582 65.736 25.172 1.00 59.90 304 ASP B N 1
ATOM 6470 C CA . ASP B 1 307 ? 46.399 66.580 25.299 1.00 59.87 304 ASP B CA 1
ATOM 6471 C C . ASP B 1 307 ? 46.860 68.032 25.472 1.00 57.87 304 ASP B C 1
ATOM 6472 O O . ASP B 1 307 ? 46.250 68.821 26.239 1.00 58.01 304 ASP B O 1
ATOM 6477 N N . CYS B 1 308 ? 47.925 68.391 24.755 1.00 55.20 305 CYS B N 1
ATOM 6478 C CA . CYS B 1 308 ? 48.508 69.730 24.825 1.00 52.46 305 CYS B CA 1
ATOM 6479 C C . CYS B 1 308 ? 48.260 70.550 23.611 1.00 51.24 305 CYS B C 1
ATOM 6480 O O . CYS B 1 308 ? 48.701 70.226 22.517 1.00 50.05 305 CYS B O 1
ATOM 6483 N N . PRO B 1 309 ? 47.543 71.599 23.798 1.00 50.29 306 PRO B N 1
ATOM 6484 C CA . PRO B 1 309 ? 47.277 72.516 22.717 1.00 49.88 306 PRO B CA 1
ATOM 6485 C C . PRO B 1 309 ? 48.561 73.083 22.083 1.00 48.77 306 PRO B C 1
ATOM 6486 O O . PRO B 1 309 ? 49.592 73.251 22.747 1.00 47.83 306 PRO B O 1
ATOM 6490 N N . LEU B 1 310 ? 48.428 73.345 20.774 1.00 48.25 307 LEU B N 1
ATOM 6491 C CA . LEU B 1 310 ? 49.521 73.815 19.932 1.00 48.51 307 LEU B CA 1
ATOM 6492 C C . LEU B 1 310 ? 50.279 75.000 20.540 1.00 48.30 307 LEU B C 1
ATOM 6493 O O . LEU B 1 310 ? 51.526 74.962 20.622 1.00 46.99 307 LEU B O 1
ATOM 6498 N N . LYS B 1 311 ? 49.544 76.023 20.988 1.00 49.17 308 LYS B N 1
ATOM 6499 C CA . LYS B 1 311 ? 50.129 77.228 21.604 1.00 50.20 308 LYS B CA 1
ATOM 6500 C C . LYS B 1 311 ? 51.099 76.909 22.743 1.00 49.29 308 LYS B C 1
ATOM 6501 O O . LYS B 1 311 ? 52.137 77.589 22.905 1.00 49.78 308 LYS B O 1
ATOM 6507 N N . ASP B 1 312 ? 50.770 75.870 23.509 1.00 48.29 309 ASP B N 1
ATOM 6508 C CA . ASP B 1 312 ? 51.555 75.459 24.671 1.00 47.55 309 ASP B CA 1
ATOM 6509 C C . ASP B 1 312 ? 52.540 74.310 24.451 1.00 46.57 309 ASP B C 1
ATOM 6510 O O . ASP B 1 312 ? 53.083 73.740 25.436 1.00 46.02 309 ASP B O 1
ATOM 6515 N N . THR B 1 313 ? 52.807 73.969 23.188 1.00 44.85 310 THR B N 1
ATOM 6516 C CA . THR B 1 313 ? 53.757 72.896 22.853 1.00 43.40 310 THR B CA 1
ATOM 6517 C C . THR B 1 313 ? 55.108 73.233 23.516 1.00 41.85 310 THR B C 1
ATOM 6518 O O . THR B 1 313 ? 55.710 74.272 23.239 1.00 42.28 310 THR B O 1
ATOM 6522 N N . PRO B 1 314 ? 55.597 72.373 24.413 1.00 40.86 311 PRO B N 1
ATOM 6523 C CA . PRO B 1 314 ? 56.870 72.591 25.139 1.00 40.40 311 PRO B CA 1
ATOM 6524 C C . PRO B 1 314 ? 58.098 72.739 24.216 1.00 38.67 311 PRO B C 1
ATOM 6525 O O . PRO B 1 314 ? 59.086 73.378 24.585 1.00 39.21 311 PRO B O 1
ATOM 6529 N N . MET B 1 315 ? 58.051 72.163 23.014 1.00 36.37 312 MET B N 1
ATOM 6530 C CA . MET B 1 315 ? 59.162 72.293 22.050 1.00 34.51 312 MET B CA 1
ATOM 6531 C C . MET B 1 315 ? 59.341 73.757 21.648 1.00 33.95 312 MET B C 1
ATOM 6532 O O . MET B 1 315 ? 60.480 74.213 21.422 1.00 33.88 312 MET B O 1
ATOM 6537 N N . LEU B 1 316 ? 58.229 74.492 21.589 1.00 32.73 313 LEU B N 1
ATOM 6538 C CA . LEU B 1 316 ? 58.235 75.915 21.237 1.00 32.17 313 LEU B CA 1
ATOM 6539 C C . LEU B 1 316 ? 58.953 76.731 22.306 1.00 32.10 313 LEU B C 1
ATOM 6540 O O . LEU B 1 316 ? 59.635 77.738 21.988 1.00 29.85 313 LEU B O 1
ATOM 6545 N N . GLU B 1 317 ? 58.818 76.298 23.564 1.00 31.86 314 GLU B N 1
ATOM 6546 C CA . GLU B 1 317 ? 59.458 76.974 24.692 1.00 32.28 314 GLU B CA 1
ATOM 6547 C C . GLU B 1 317 ? 60.950 76.653 24.696 1.00 30.63 314 GLU B C 1
ATOM 6548 O O . GLU B 1 317 ? 61.774 77.518 25.055 1.00 30.83 314 GLU B O 1
ATOM 6554 N N . VAL B 1 318 ? 61.304 75.433 24.280 1.00 31.17 315 VAL B N 1
ATOM 6555 C CA . VAL B 1 318 ? 62.709 75.009 24.185 1.00 31.21 315 VAL B CA 1
ATOM 6556 C C . VAL B 1 318 ? 63.395 75.917 23.160 1.00 31.54 315 VAL B C 1
ATOM 6557 O O . VAL B 1 318 ? 64.490 76.460 23.422 1.00 32.77 315 VAL B O 1
ATOM 6561 N N . LEU B 1 319 ? 62.728 76.113 22.021 1.00 31.98 316 LEU B N 1
ATOM 6562 C CA . LEU B 1 319 ? 63.228 76.963 20.935 1.00 32.82 316 LEU B CA 1
ATOM 6563 C C . LEU B 1 319 ? 63.358 78.419 21.366 1.00 33.80 316 LEU B C 1
ATOM 6564 O O . LEU B 1 319 ? 64.396 79.072 21.085 1.00 34.19 316 LEU B O 1
ATOM 6569 N N . LYS B 1 320 ? 62.334 78.924 22.060 1.00 34.33 317 LYS B N 1
ATOM 6570 C CA . LYS B 1 320 ? 62.315 80.308 22.531 1.00 35.20 317 LYS B CA 1
ATOM 6571 C C . LYS B 1 320 ? 63.426 80.557 23.544 1.00 34.74 317 LYS B C 1
ATOM 6572 O O . LYS B 1 320 ? 64.090 81.624 23.504 1.00 34.15 317 LYS B O 1
ATOM 6578 N N . GLN B 1 321 ? 63.652 79.587 24.434 1.00 33.05 318 GLN B N 1
ATOM 6579 C CA . GLN B 1 321 ? 64.705 79.712 25.443 1.00 33.54 318 GLN B CA 1
ATOM 6580 C C . GLN B 1 321 ? 66.076 79.601 24.812 1.00 31.16 318 GLN B C 1
ATOM 6581 O O . GLN B 1 321 ? 66.957 80.434 25.092 1.00 29.28 318 GLN B O 1
ATOM 6587 N N . ALA B 1 322 ? 66.253 78.611 23.932 1.00 30.92 319 ALA B N 1
ATOM 6588 C CA . ALA B 1 322 ? 67.523 78.388 23.234 1.00 30.67 319 ALA B CA 1
ATOM 6589 C C . ALA B 1 322 ? 67.913 79.631 22.443 1.00 29.94 319 ALA B C 1
ATOM 6590 O O . ALA B 1 322 ? 69.081 80.070 22.480 1.00 31.77 319 ALA B O 1
ATOM 6592 N N . ALA B 1 323 ? 66.924 80.220 21.772 1.00 30.68 320 ALA B N 1
ATOM 6593 C CA . ALA B 1 323 ? 67.104 81.421 20.950 1.00 32.10 320 ALA B CA 1
ATOM 6594 C C . ALA B 1 323 ? 67.597 82.663 21.704 1.00 33.08 320 ALA B C 1
ATOM 6595 O O . ALA B 1 323 ? 68.027 83.660 21.065 1.00 32.88 320 ALA B O 1
ATOM 6597 N N . LYS B 1 324 ? 67.553 82.625 23.037 1.00 33.12 321 LYS B N 1
ATOM 6598 C CA . LYS B 1 324 ? 68.010 83.760 23.845 1.00 34.04 321 LYS B CA 1
ATOM 6599 C C . LYS B 1 324 ? 69.526 83.930 23.836 1.00 32.35 321 LYS B C 1
ATOM 6600 O O . LYS B 1 324 ? 70.026 85.068 23.984 1.00 32.89 321 LYS B O 1
ATOM 6606 N N . THR B 1 325 ? 70.251 82.825 23.640 1.00 30.62 322 THR B N 1
ATOM 6607 C CA . THR B 1 325 ? 71.716 82.841 23.636 1.00 30.00 322 THR B CA 1
ATOM 6608 C C . THR B 1 325 ? 72.389 82.128 22.450 1.00 29.56 322 THR B C 1
ATOM 6609 O O . THR B 1 325 ? 73.587 82.377 22.161 1.00 29.88 322 THR B O 1
ATOM 6613 N N . VAL B 1 326 ? 71.654 81.246 21.773 1.00 27.60 323 VAL B N 1
ATOM 6614 C CA . VAL B 1 326 ? 72.199 80.503 20.635 1.00 27.00 323 VAL B CA 1
ATOM 6615 C C . VAL B 1 326 ? 72.014 81.310 19.346 1.00 26.42 323 VAL B C 1
ATOM 6616 O O . VAL B 1 326 ? 70.896 81.350 18.761 1.00 25.29 323 VAL B O 1
ATOM 6620 N N . PHE B 1 327 ? 73.098 81.944 18.905 1.00 25.07 324 PHE B N 1
ATOM 6621 C CA . PHE B 1 327 ? 73.074 82.772 17.709 1.00 26.37 324 PHE B CA 1
ATOM 6622 C C . PHE B 1 327 ? 73.529 82.048 16.493 1.00 25.86 324 PHE B C 1
ATOM 6623 O O . PHE B 1 327 ? 74.344 82.570 15.722 1.00 26.78 324 PHE B O 1
ATOM 6631 N N . VAL B 1 328 ? 72.978 80.862 16.366 1.00 25.91 325 VAL B N 1
ATOM 6632 C CA . VAL B 1 328 ? 73.177 80.116 15.176 1.00 26.12 325 VAL B CA 1
ATOM 6633 C C . VAL B 1 328 ? 71.874 79.467 14.705 1.00 25.63 325 VAL B C 1
ATOM 6634 O O . VAL B 1 328 ? 70.929 79.334 15.485 1.00 25.29 325 VAL B O 1
ATOM 6638 N N . PRO B 1 329 ? 71.776 79.004 13.413 1.00 25.08 326 PRO B N 1
ATOM 6639 C CA . PRO B 1 329 ? 70.522 78.465 12.882 1.00 23.36 326 PRO B CA 1
ATOM 6640 C C . PRO B 1 329 ? 69.998 77.336 13.735 1.00 23.03 326 PRO B C 1
ATOM 6641 O O . PRO B 1 329 ? 70.773 76.513 14.227 1.00 22.00 326 PRO B O 1
ATOM 6645 N N . LEU B 1 330 ? 68.688 77.353 13.883 1.00 22.60 327 LEU B N 1
ATOM 6646 C CA . LEU B 1 330 ? 67.978 76.367 14.665 1.00 22.85 327 LEU B CA 1
ATOM 6647 C C . LEU B 1 330 ? 66.972 75.624 13.798 1.00 22.68 327 LEU B C 1
ATOM 6648 O O . LEU B 1 330 ? 66.110 76.249 13.135 1.00 22.82 327 LEU B O 1
ATOM 6653 N N . THR B 1 331 ? 67.082 74.300 13.784 1.00 22.68 328 THR B N 1
ATOM 6654 C CA . THR B 1 331 ? 66.176 73.457 13.017 1.00 23.65 328 THR B CA 1
ATOM 6655 C C . THR B 1 331 ? 65.370 72.619 13.974 1.00 24.97 328 THR B C 1
ATOM 6656 O O . THR B 1 331 ? 65.882 72.194 15.045 1.00 25.42 328 THR B O 1
ATOM 6660 N N . VAL B 1 332 ? 64.110 72.397 13.608 1.00 25.26 329 VAL B N 1
ATOM 6661 C CA . VAL B 1 332 ? 63.208 71.575 14.401 1.00 26.52 329 VAL B CA 1
ATOM 6662 C C . VAL B 1 332 ? 62.566 70.556 13.465 1.00 26.89 329 VAL B C 1
ATOM 6663 O O . VAL B 1 332 ? 62.096 70.905 12.356 1.00 25.13 329 VAL B O 1
ATOM 6667 N N . GLY B 1 333 ? 62.583 69.297 13.887 1.00 28.38 330 GLY B N 1
ATOM 6668 C CA . GLY B 1 333 ? 61.996 68.229 13.098 1.00 29.81 330 GLY B CA 1
ATOM 6669 C C . GLY B 1 333 ? 61.021 67.459 13.967 1.00 31.14 330 GLY B C 1
ATOM 6670 O O . GLY B 1 333 ? 61.304 67.239 15.166 1.00 30.02 330 GLY B O 1
ATOM 6671 N N . GLY B 1 334 ? 59.882 67.065 13.398 1.00 31.10 331 GLY B N 1
ATOM 6672 C CA . GLY B 1 334 ? 58.885 66.318 14.148 1.00 33.00 331 GLY B CA 1
ATOM 6673 C C . GLY B 1 334 ? 57.682 67.155 14.546 1.00 33.97 331 GLY B C 1
ATOM 6674 O O . GLY B 1 334 ? 57.833 68.210 15.203 1.00 35.03 331 GLY B O 1
ATOM 6675 N N . GLY B 1 335 ? 56.492 66.715 14.145 1.00 35.09 332 GLY B N 1
ATOM 6676 C CA . GLY B 1 335 ? 55.283 67.440 14.485 1.00 37.02 332 GLY B CA 1
ATOM 6677 C C . GLY B 1 335 ? 54.895 68.564 13.539 1.00 37.55 332 GLY B C 1
ATOM 6678 O O . GLY B 1 335 ? 53.841 69.216 13.749 1.00 38.19 332 GLY B O 1
ATOM 6679 N N . ILE B 1 336 ? 55.714 68.805 12.511 1.00 36.90 333 ILE B N 1
ATOM 6680 C CA . ILE B 1 336 ? 55.438 69.856 11.526 1.00 37.00 333 ILE B CA 1
ATOM 6681 C C . ILE B 1 336 ? 54.586 69.220 10.435 1.00 36.37 333 ILE B C 1
ATOM 6682 O O . ILE B 1 336 ? 55.108 68.687 9.428 1.00 36.81 333 ILE B O 1
ATOM 6687 N N . LYS B 1 337 ? 53.274 69.255 10.657 1.00 36.72 334 LYS B N 1
ATOM 6688 C CA . LYS B 1 337 ? 52.282 68.663 9.755 1.00 37.18 334 LYS B CA 1
ATOM 6689 C C . LYS B 1 337 ? 50.920 69.286 10.031 1.00 37.67 334 LYS B C 1
ATOM 6690 O O . LYS B 1 337 ? 50.790 70.153 10.938 1.00 35.43 334 LYS B O 1
ATOM 6696 N N . ASP B 1 338 ? 49.906 68.839 9.285 1.00 38.06 335 ASP B N 1
ATOM 6697 C CA . ASP B 1 338 ? 48.536 69.317 9.485 1.00 40.11 335 ASP B CA 1
ATOM 6698 C C . ASP B 1 338 ? 48.053 68.685 10.775 1.00 40.54 335 ASP B C 1
ATOM 6699 O O . ASP B 1 338 ? 48.139 67.462 10.941 1.00 41.20 335 ASP B O 1
ATOM 6704 N N . ILE B 1 339 ? 47.569 69.487 11.695 1.00 40.43 336 ILE B N 1
ATOM 6705 C CA . ILE B 1 339 ? 47.122 68.956 12.965 1.00 41.30 336 ILE B CA 1
ATOM 6706 C C . ILE B 1 339 ? 45.736 69.429 13.349 1.00 41.15 336 ILE B C 1
ATOM 6707 O O . ILE B 1 339 ? 45.256 70.447 12.847 1.00 40.64 336 ILE B O 1
ATOM 6712 N N . VAL B 1 340 ? 45.130 68.655 14.231 1.00 41.78 337 VAL B N 1
ATOM 6713 C CA . VAL B 1 340 ? 43.843 68.989 14.801 1.00 41.75 337 VAL B CA 1
ATOM 6714 C C . VAL B 1 340 ? 44.076 69.397 16.245 1.00 41.19 337 VAL B C 1
ATOM 6715 O O . VAL B 1 340 ? 44.458 68.569 17.074 1.00 41.99 337 VAL B O 1
ATOM 6719 N N . ASP B 1 341 ? 43.865 70.675 16.561 1.00 40.91 338 ASP B N 1
ATOM 6720 C CA . ASP B 1 341 ? 44.145 71.148 17.913 1.00 41.30 338 ASP B CA 1
ATOM 6721 C C . ASP B 1 341 ? 43.180 70.576 18.946 1.00 42.20 338 ASP B C 1
ATOM 6722 O O . ASP B 1 341 ? 42.110 70.072 18.592 1.00 42.44 338 ASP B O 1
ATOM 6727 N N . VAL B 1 342 ? 43.605 70.666 20.215 1.00 43.16 339 VAL B N 1
ATOM 6728 C CA . VAL B 1 342 ? 42.823 70.152 21.338 1.00 45.39 339 VAL B CA 1
ATOM 6729 C C . VAL B 1 342 ? 41.358 70.616 21.250 1.00 46.05 339 VAL B C 1
ATOM 6730 O O . VAL B 1 342 ? 40.435 69.853 21.628 1.00 46.59 339 VAL B O 1
ATOM 6734 N N . ASP B 1 343 ? 41.143 71.832 20.739 1.00 46.78 340 ASP B N 1
ATOM 6735 C CA . ASP B 1 343 ? 39.799 72.398 20.593 1.00 47.61 340 ASP B CA 1
ATOM 6736 C C . ASP B 1 343 ? 39.140 72.045 19.248 1.00 48.33 340 ASP B C 1
ATOM 6737 O O . ASP B 1 343 ? 38.057 72.582 18.898 1.00 49.47 340 ASP B O 1
ATOM 6742 N N . GLY B 1 344 ? 39.782 71.152 18.497 1.00 47.59 341 GLY B N 1
ATOM 6743 C CA . GLY B 1 344 ? 39.245 70.726 17.215 1.00 47.40 341 GLY B CA 1
ATOM 6744 C C . GLY B 1 344 ? 39.600 71.618 16.042 1.00 46.65 341 GLY B C 1
ATOM 6745 O O . GLY B 1 344 ? 39.234 71.300 14.885 1.00 46.06 341 GLY B O 1
ATOM 6746 N N . THR B 1 345 ? 40.307 72.717 16.312 1.00 47.04 342 THR B N 1
ATOM 6747 C CA . THR B 1 345 ? 40.721 73.664 15.268 1.00 47.52 342 THR B CA 1
ATOM 6748 C C . THR B 1 345 ? 41.730 73.002 14.332 1.00 47.25 342 THR B C 1
ATOM 6749 O O . THR B 1 345 ? 42.746 72.408 14.793 1.00 46.71 342 THR B O 1
ATOM 6753 N N . LYS B 1 346 ? 41.451 73.082 13.031 1.00 46.38 343 LYS B N 1
ATOM 6754 C CA . LYS B 1 346 ? 42.324 72.511 12.012 1.00 45.44 343 LYS B CA 1
ATOM 6755 C C . LYS B 1 346 ? 43.468 73.457 11.728 1.00 43.72 343 LYS B C 1
ATOM 6756 O O . LYS B 1 346 ? 43.261 74.527 11.143 1.00 43.29 343 LYS B O 1
ATOM 6762 N N . ILE B 1 347 ? 44.647 73.042 12.170 1.00 41.16 344 ILE B N 1
ATOM 6763 C CA . ILE B 1 347 ? 45.857 73.812 11.976 1.00 38.85 344 ILE B CA 1
ATOM 6764 C C . ILE B 1 347 ? 46.745 73.142 10.950 1.00 37.12 344 ILE B C 1
ATOM 6765 O O . ILE B 1 347 ? 47.406 72.138 11.255 1.00 37.12 344 ILE B O 1
ATOM 6770 N N . PRO B 1 348 ? 46.738 73.698 9.725 1.00 36.33 345 PRO B N 1
ATOM 6771 C CA . PRO B 1 348 ? 47.539 73.199 8.631 1.00 35.56 345 PRO B CA 1
ATOM 6772 C C . PRO B 1 348 ? 49.014 73.398 8.898 1.00 32.45 345 PRO B C 1
ATOM 6773 O O . PRO B 1 348 ? 49.387 74.279 9.681 1.00 31.23 345 PRO B O 1
ATOM 6777 N N . ALA B 1 349 ? 49.797 72.599 8.205 1.00 31.35 346 ALA B N 1
ATOM 6778 C CA . ALA B 1 349 ? 51.237 72.576 8.353 1.00 29.53 346 ALA B CA 1
ATOM 6779 C C . ALA B 1 349 ? 51.899 73.949 8.277 1.00 27.60 346 ALA B C 1
ATOM 6780 O O . ALA B 1 349 ? 52.811 74.252 9.071 1.00 27.97 346 ALA B O 1
ATOM 6782 N N . LEU B 1 350 ? 51.422 74.799 7.364 1.00 27.43 347 LEU B N 1
ATOM 6783 C CA . LEU B 1 350 ? 51.970 76.154 7.198 1.00 28.79 347 LEU B CA 1
ATOM 6784 C C . LEU B 1 350 ? 51.894 76.953 8.494 1.00 29.22 347 LEU B C 1
ATOM 6785 O O . LEU B 1 350 ? 52.893 77.602 8.905 1.00 28.15 347 LEU B O 1
ATOM 6790 N N . GLU B 1 351 ? 50.723 76.908 9.133 1.00 29.69 348 GLU B N 1
ATOM 6791 C CA . GLU B 1 351 ? 50.488 77.622 10.389 1.00 30.42 348 GLU B CA 1
ATOM 6792 C C . GLU B 1 351 ? 51.287 77.024 11.536 1.00 27.69 348 GLU B C 1
ATOM 6793 O O . GLU B 1 351 ? 51.782 77.764 12.409 1.00 27.82 348 GLU B O 1
ATOM 6799 N N . VAL B 1 352 ? 51.450 75.701 11.529 1.00 26.63 349 VAL B N 1
ATOM 6800 C CA . VAL B 1 352 ? 52.237 75.015 12.564 1.00 27.48 349 VAL B CA 1
ATOM 6801 C C . VAL B 1 352 ? 53.703 75.445 12.416 1.00 26.97 349 VAL B C 1
ATOM 6802 O O . VAL B 1 352 ? 54.375 75.772 13.420 1.00 26.08 349 VAL B O 1
ATOM 6806 N N . ALA B 1 353 ? 54.179 75.481 11.169 1.00 27.00 350 ALA B N 1
ATOM 6807 C CA . ALA B 1 353 ? 55.555 75.884 10.859 1.00 27.02 350 ALA B CA 1
ATOM 6808 C C . ALA B 1 353 ? 55.781 77.343 11.233 1.00 26.73 350 ALA B C 1
ATOM 6809 O O . ALA B 1 353 ? 56.842 77.695 11.810 1.00 26.05 350 ALA B O 1
ATOM 6811 N N . SER B 1 354 ? 54.786 78.187 10.941 1.00 26.64 351 SER B N 1
ATOM 6812 C CA . SER B 1 354 ? 54.846 79.621 11.247 1.00 28.22 351 SER B CA 1
ATOM 6813 C C . SER B 1 354 ? 55.009 79.865 12.737 1.00 27.88 351 SER B C 1
ATOM 6814 O O . SER B 1 354 ? 55.728 80.808 13.148 1.00 28.91 351 SER B O 1
ATOM 6817 N N . LEU B 1 355 ? 54.374 79.016 13.550 1.00 27.77 352 LEU B N 1
ATOM 6818 C CA . LEU B 1 355 ? 54.462 79.132 15.011 1.00 28.78 352 LEU B CA 1
ATOM 6819 C C . LEU B 1 355 ? 55.874 78.777 15.471 1.00 26.49 352 LEU B C 1
ATOM 6820 O O . LEU B 1 355 ? 56.473 79.514 16.287 1.00 26.64 352 LEU B O 1
ATOM 6825 N N . TYR B 1 356 ? 56.420 77.681 14.942 1.00 25.52 353 TYR B N 1
ATOM 6826 C CA . TYR B 1 356 ? 57.787 77.259 15.276 1.00 26.05 353 TYR B CA 1
ATOM 6827 C C . TYR B 1 356 ? 58.813 78.314 14.853 1.00 25.39 353 TYR B C 1
ATOM 6828 O O . TYR B 1 356 ? 59.763 78.608 15.612 1.00 24.81 353 TYR B O 1
ATOM 6837 N N . PHE B 1 357 ? 58.620 78.907 13.670 1.00 26.23 354 PHE B N 1
ATOM 6838 C CA . PHE B 1 357 ? 59.527 79.954 13.172 1.00 27.92 354 PHE B CA 1
ATOM 6839 C C . PHE B 1 357 ? 59.498 81.159 14.114 1.00 28.25 354 PHE B C 1
ATOM 6840 O O . PHE B 1 357 ? 60.562 81.657 14.542 1.00 28.44 354 PHE B O 1
ATOM 6848 N N . ARG B 1 358 ? 58.295 81.596 14.479 1.00 29.30 355 ARG B N 1
ATOM 6849 C CA . ARG B 1 358 ? 58.129 82.738 15.380 1.00 31.67 355 ARG B CA 1
ATOM 6850 C C . ARG B 1 358 ? 58.647 82.473 16.791 1.00 29.26 355 ARG B C 1
ATOM 6851 O O . ARG B 1 358 ? 58.957 83.423 17.530 1.00 29.51 355 ARG B O 1
ATOM 6859 N N . SER B 1 359 ? 58.777 81.191 17.134 1.00 29.69 356 SER B N 1
ATOM 6860 C CA . SER B 1 359 ? 59.289 80.743 18.430 1.00 29.20 356 SER B CA 1
ATOM 6861 C C . SER B 1 359 ? 60.817 80.632 18.431 1.00 29.24 356 SER B C 1
ATOM 6862 O O . SER B 1 359 ? 61.429 80.424 19.499 1.00 28.86 356 SER B O 1
ATOM 6865 N N . GLY B 1 360 ? 61.441 80.752 17.260 1.00 28.04 357 GLY B N 1
ATOM 6866 C CA . GLY B 1 360 ? 62.894 80.671 17.211 1.00 26.74 357 GLY B CA 1
ATOM 6867 C C . GLY B 1 360 ? 63.516 79.696 16.229 1.00 26.17 357 GLY B C 1
ATOM 6868 O O . GLY B 1 360 ? 64.754 79.686 16.070 1.00 26.08 357 GLY B O 1
ATOM 6869 N N . ALA B 1 361 ? 62.698 78.878 15.572 1.00 25.94 358 ALA B N 1
ATOM 6870 C CA . ALA B 1 361 ? 63.194 77.913 14.580 1.00 24.48 358 ALA B CA 1
ATOM 6871 C C . ALA B 1 361 ? 63.486 78.684 13.286 1.00 23.52 358 ALA B C 1
ATOM 6872 O O . ALA B 1 361 ? 62.838 79.721 13.025 1.00 22.39 358 ALA B O 1
ATOM 6874 N N . ASP B 1 362 ? 64.462 78.214 12.508 1.00 23.65 359 ASP B N 1
ATOM 6875 C CA . ASP B 1 362 ? 64.845 78.856 11.245 1.00 24.44 359 ASP B CA 1
ATOM 6876 C C . ASP B 1 362 ? 64.484 77.957 10.071 1.00 23.83 359 ASP B C 1
ATOM 6877 O O . ASP B 1 362 ? 64.246 78.444 8.939 1.00 23.27 359 ASP B O 1
ATOM 6882 N N . LYS B 1 363 ? 64.443 76.653 10.340 1.00 24.29 360 LYS B N 1
ATOM 6883 C CA . LYS B 1 363 ? 64.092 75.641 9.345 1.00 24.42 360 LYS B CA 1
ATOM 6884 C C . LYS B 1 363 ? 63.273 74.556 10.016 1.00 22.66 360 LYS B C 1
ATOM 6885 O O . LYS B 1 363 ? 63.489 74.247 11.212 1.00 19.68 360 LYS B O 1
ATOM 6891 N N . VAL B 1 364 ? 62.341 73.973 9.267 1.00 22.24 361 VAL B N 1
ATOM 6892 C CA . VAL B 1 364 ? 61.539 72.868 9.778 1.00 21.24 361 VAL B CA 1
ATOM 6893 C C . VAL B 1 364 ? 61.861 71.661 8.923 1.00 22.56 361 VAL B C 1
ATOM 6894 O O . VAL B 1 364 ? 62.063 71.783 7.687 1.00 20.37 361 VAL B O 1
ATOM 6898 N N . SER B 1 365 ? 61.931 70.508 9.572 1.00 22.64 362 SER B N 1
ATOM 6899 C CA . SER B 1 365 ? 62.224 69.253 8.904 1.00 25.89 362 SER B CA 1
ATOM 6900 C C . SER B 1 365 ? 60.931 68.476 8.727 1.00 25.90 362 SER B C 1
ATOM 6901 O O . SER B 1 365 ? 60.148 68.327 9.696 1.00 26.82 362 SER B O 1
ATOM 6904 N N . ILE B 1 366 ? 60.702 67.997 7.504 1.00 25.33 363 ILE B N 1
ATOM 6905 C CA . ILE B 1 366 ? 59.519 67.219 7.148 1.00 25.56 363 ILE B CA 1
ATOM 6906 C C . ILE B 1 366 ? 59.957 65.771 6.946 1.00 25.27 363 ILE B C 1
ATOM 6907 O O . ILE B 1 366 ? 60.880 65.494 6.146 1.00 23.08 363 ILE B O 1
ATOM 6912 N N . GLY B 1 367 ? 59.302 64.849 7.653 1.00 26.06 364 GLY B N 1
ATOM 6913 C CA . GLY B 1 367 ? 59.650 63.440 7.548 1.00 24.96 364 GLY B CA 1
ATOM 6914 C C . GLY B 1 367 ? 58.641 62.576 6.807 1.00 26.53 364 GLY B C 1
ATOM 6915 O O . GLY B 1 367 ? 58.742 62.408 5.569 1.00 25.50 364 GLY B O 1
ATOM 6916 N N . THR B 1 368 ? 57.676 62.022 7.548 1.00 26.03 365 THR B N 1
ATOM 6917 C CA . THR B 1 368 ? 56.625 61.152 7.001 1.00 26.67 365 THR B CA 1
ATOM 6918 C C . THR B 1 368 ? 55.839 61.747 5.824 1.00 25.87 365 THR B C 1
ATOM 6919 O O . THR B 1 368 ? 55.642 61.060 4.799 1.00 26.39 365 THR B O 1
ATOM 6923 N N . ASP B 1 369 ? 55.408 63.004 5.950 1.00 25.77 366 ASP B N 1
ATOM 6924 C CA . ASP B 1 369 ? 54.640 63.673 4.890 1.00 29.07 366 ASP B CA 1
ATOM 6925 C C . ASP B 1 369 ? 55.418 63.896 3.600 1.00 29.74 366 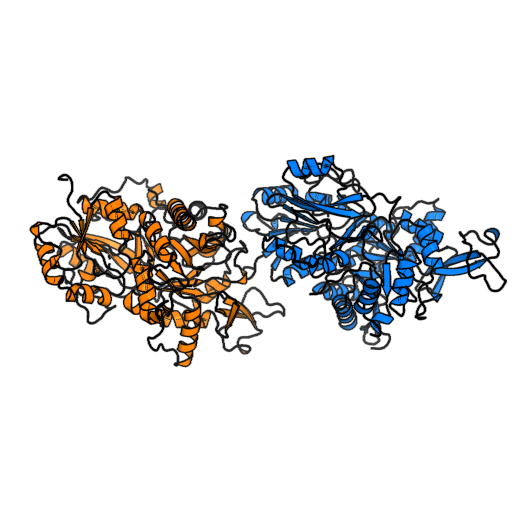ASP B C 1
ATOM 6926 O O . ASP B 1 369 ? 54.810 64.086 2.520 1.00 31.00 366 ASP B O 1
ATOM 6931 N N . ALA B 1 370 ? 56.748 63.856 3.694 1.00 28.36 367 ALA B N 1
ATOM 6932 C CA . ALA B 1 370 ? 57.616 64.042 2.533 1.00 27.90 367 ALA B CA 1
ATOM 6933 C C . ALA B 1 370 ? 57.458 62.843 1.611 1.00 26.28 367 ALA B C 1
ATOM 6934 O O . ALA B 1 370 ? 57.435 62.995 0.362 1.00 25.12 367 ALA B O 1
ATOM 6936 N N . VAL B 1 371 ? 57.319 61.661 2.219 1.00 25.37 368 VAL B N 1
ATOM 6937 C CA . VAL B 1 371 ? 57.137 60.406 1.486 1.00 24.78 368 VAL B CA 1
ATOM 6938 C C . VAL B 1 371 ? 55.771 60.411 0.801 1.00 26.15 368 VAL B C 1
ATOM 6939 O O . VAL B 1 371 ? 55.671 60.030 -0.383 1.00 26.90 368 VAL B O 1
ATOM 6943 N N . TYR B 1 372 ? 54.739 60.857 1.525 1.00 25.63 369 TYR B N 1
ATOM 6944 C CA . TYR B 1 372 ? 53.370 60.953 1.001 1.00 25.97 369 TYR B CA 1
ATOM 6945 C C . TYR B 1 372 ? 53.338 61.953 -0.153 1.00 26.28 369 TYR B C 1
ATOM 6946 O O . TYR B 1 372 ? 52.716 61.692 -1.208 1.00 25.77 369 TYR B O 1
ATOM 6955 N N . ALA B 1 373 ? 54.020 63.084 0.038 1.00 25.00 370 ALA B N 1
ATOM 6956 C CA . ALA B 1 373 ? 54.089 64.146 -0.972 1.00 24.50 370 ALA B CA 1
ATOM 6957 C C . ALA B 1 373 ? 54.767 63.664 -2.252 1.00 23.80 370 ALA B C 1
ATOM 6958 O O . ALA B 1 373 ? 54.315 63.994 -3.364 1.00 24.86 370 ALA B O 1
ATOM 6960 N N . ALA B 1 374 ? 55.831 62.874 -2.101 1.00 23.71 371 ALA B N 1
ATOM 6961 C CA . ALA B 1 374 ? 56.568 62.314 -3.239 1.00 24.60 371 ALA B CA 1
ATOM 6962 C C . ALA B 1 374 ? 55.707 61.275 -3.973 1.00 26.29 371 ALA B C 1
ATOM 6963 O O . ALA B 1 374 ? 55.678 61.239 -5.226 1.00 24.24 371 ALA B O 1
ATOM 6965 N N . GLU B 1 375 ? 54.989 60.448 -3.208 1.00 26.81 372 GLU B N 1
ATOM 6966 C CA . GLU B 1 375 ? 54.114 59.423 -3.792 1.00 29.67 372 GLU B CA 1
ATOM 6967 C C . GLU B 1 375 ? 53.022 60.077 -4.629 1.00 29.86 372 GLU B C 1
ATOM 6968 O O . GLU B 1 375 ? 52.753 59.635 -5.766 1.00 29.23 372 GLU B O 1
ATOM 6974 N N . LYS B 1 376 ? 52.432 61.151 -4.095 1.00 30.77 373 LYS B N 1
ATOM 6975 C CA . LYS B 1 376 ? 51.377 61.897 -4.788 1.00 33.41 373 LYS B CA 1
ATOM 6976 C C . LYS B 1 376 ? 51.958 62.587 -6.025 1.00 32.58 373 LYS B C 1
ATOM 6977 O O . LYS B 1 376 ? 51.320 62.607 -7.104 1.00 31.28 373 LYS B O 1
ATOM 6983 N N . TYR B 1 377 ? 53.166 63.131 -5.879 1.00 31.50 374 TYR B N 1
ATOM 6984 C CA . TYR B 1 377 ? 53.859 63.822 -6.968 1.00 30.56 374 TYR B CA 1
ATOM 6985 C C . TYR B 1 377 ? 53.928 62.953 -8.230 1.00 29.78 374 TYR B C 1
ATOM 6986 O O . TYR B 1 377 ? 53.515 63.398 -9.329 1.00 28.19 374 TYR B O 1
ATOM 6995 N N . TYR B 1 378 ? 54.414 61.721 -8.073 1.00 29.86 375 TYR B N 1
ATOM 6996 C CA . TYR B 1 378 ? 54.544 60.787 -9.193 1.00 31.99 375 TYR B CA 1
ATOM 6997 C C . TYR B 1 378 ? 53.201 60.294 -9.733 1.00 33.74 375 TYR B C 1
ATOM 6998 O O . TYR B 1 378 ? 53.084 59.976 -10.943 1.00 33.79 375 TYR B O 1
ATOM 7007 N N . GLU B 1 379 ? 52.184 60.258 -8.868 1.00 35.79 376 GLU B N 1
ATOM 7008 C CA . GLU B 1 379 ? 50.835 59.836 -9.266 1.00 38.38 376 GLU B CA 1
ATOM 7009 C C . GLU B 1 379 ? 50.229 60.885 -10.186 1.00 38.58 376 GLU B C 1
ATOM 7010 O O . GLU B 1 379 ? 49.593 60.546 -11.212 1.00 38.24 376 GLU B O 1
ATOM 7016 N N . LEU B 1 380 ? 50.446 62.151 -9.827 1.00 37.35 377 LEU B N 1
ATOM 7017 C CA . LEU B 1 380 ? 49.947 63.301 -10.582 1.00 37.10 377 LEU B CA 1
ATOM 7018 C C . LEU B 1 380 ? 50.762 63.589 -11.848 1.00 35.72 377 LEU B C 1
ATOM 7019 O O . LEU B 1 380 ? 50.576 64.640 -12.503 1.00 36.52 377 LEU B O 1
ATOM 7024 N N . GLY B 1 381 ? 51.659 62.667 -12.192 1.00 35.29 378 GLY B N 1
ATOM 7025 C CA . GLY B 1 381 ? 52.489 62.817 -13.382 1.00 34.85 378 GLY B CA 1
ATOM 7026 C C . GLY B 1 381 ? 53.612 63.828 -13.229 1.00 34.89 378 GLY B C 1
ATOM 7027 O O . GLY B 1 381 ? 53.817 64.688 -14.123 1.00 33.63 378 GLY B O 1
ATOM 7028 N N . ASN B 1 382 ? 54.342 63.698 -12.113 1.00 34.80 379 ASN B N 1
ATOM 7029 C CA . ASN B 1 382 ? 55.500 64.544 -11.762 1.00 33.56 379 ASN B CA 1
ATOM 7030 C C . ASN B 1 382 ? 55.049 65.975 -11.588 1.00 33.52 379 ASN B C 1
ATOM 7031 O O . ASN B 1 382 ? 55.557 66.922 -12.214 1.00 31.45 379 ASN B O 1
ATOM 7036 N N . ARG B 1 383 ? 54.100 66.092 -10.712 1.00 34.34 380 ARG B N 1
ATOM 7037 C CA . ARG B 1 383 ? 53.525 67.367 -10.438 1.00 37.65 380 ARG B CA 1
ATOM 7038 C C . ARG B 1 383 ? 52.992 67.399 -9.022 1.00 37.62 380 ARG B C 1
ATOM 7039 O O . ARG B 1 383 ? 52.669 66.379 -8.414 1.00 38.51 380 ARG B O 1
ATOM 7047 N N . GLY B 1 384 ? 52.959 68.657 -8.550 1.00 38.33 381 GLY B N 1
ATOM 7048 C CA . GLY B 1 384 ? 52.464 69.015 -7.248 1.00 38.74 381 GLY B CA 1
ATOM 7049 C C . GLY B 1 384 ? 51.140 69.783 -7.354 1.00 38.28 381 GLY B C 1
ATOM 7050 O O . GLY B 1 384 ? 50.936 70.592 -8.271 1.00 38.24 381 GLY B O 1
ATOM 7051 N N . ASP B 1 385 ? 50.242 69.527 -6.405 1.00 38.11 382 ASP B N 1
ATOM 7052 C CA . ASP B 1 385 ? 48.921 70.152 -6.427 1.00 37.89 382 ASP B CA 1
ATOM 7053 C C . ASP B 1 385 ? 48.904 71.383 -5.497 1.00 36.54 382 ASP B C 1
ATOM 7054 O O . ASP B 1 385 ? 47.863 72.051 -5.325 1.00 35.70 382 ASP B O 1
ATOM 7059 N N . GLY B 1 386 ? 50.062 71.678 -4.909 1.00 34.10 383 GLY B N 1
ATOM 7060 C CA . GLY B 1 386 ? 50.197 72.822 -4.019 1.00 33.11 383 GLY B CA 1
ATOM 7061 C C . GLY B 1 386 ? 49.667 72.627 -2.608 1.00 32.10 383 GLY B C 1
ATOM 7062 O O . GLY B 1 386 ? 49.553 73.611 -1.848 1.00 33.05 383 GLY B O 1
ATOM 7063 N N . THR B 1 387 ? 49.370 71.381 -2.243 1.00 32.05 384 THR B N 1
ATOM 7064 C CA . THR B 1 387 ? 48.818 71.065 -0.928 1.00 32.95 384 THR B CA 1
ATOM 7065 C C . THR B 1 387 ? 49.819 70.496 0.034 1.00 32.24 384 THR B C 1
ATOM 7066 O O . THR B 1 387 ? 49.519 70.317 1.213 1.00 32.88 384 THR B O 1
ATOM 7070 N N . SER B 1 388 ? 51.015 70.238 -0.430 1.00 31.59 385 SER B N 1
ATOM 7071 C CA . SER B 1 388 ? 51.985 69.618 0.442 1.00 30.61 385 SER B CA 1
ATOM 7072 C C . SER B 1 388 ? 52.657 70.610 1.369 1.00 29.49 385 SER B C 1
ATOM 7073 O O . SER B 1 388 ? 52.874 71.773 0.991 1.00 31.32 385 SER B O 1
ATOM 7076 N N . PRO B 1 389 ? 53.011 70.130 2.598 1.00 29.76 386 PRO B N 1
ATOM 7077 C CA . PRO B 1 389 ? 53.662 70.966 3.586 1.00 28.31 386 PRO B CA 1
ATOM 7078 C C . PRO B 1 389 ? 54.916 71.527 2.976 1.00 26.66 386 PRO B C 1
ATOM 7079 O O . PRO B 1 389 ? 55.291 72.658 3.266 1.00 26.38 386 PRO B O 1
ATOM 7083 N N . ILE B 1 390 ? 55.540 70.727 2.117 1.00 25.12 387 ILE B N 1
ATOM 7084 C CA . ILE B 1 390 ? 56.736 71.161 1.412 1.00 23.64 387 ILE B CA 1
ATOM 7085 C C . ILE B 1 390 ? 56.407 72.379 0.557 1.00 23.77 387 ILE B C 1
ATOM 7086 O O . ILE B 1 390 ? 57.086 73.416 0.646 1.00 22.87 387 ILE B O 1
ATOM 7091 N N . GLU B 1 391 ? 55.334 72.267 -0.226 1.00 24.21 388 GLU B N 1
ATOM 7092 C CA . GLU B 1 391 ? 54.877 73.347 -1.099 1.00 26.01 388 GLU B CA 1
ATOM 7093 C C . GLU B 1 391 ? 54.416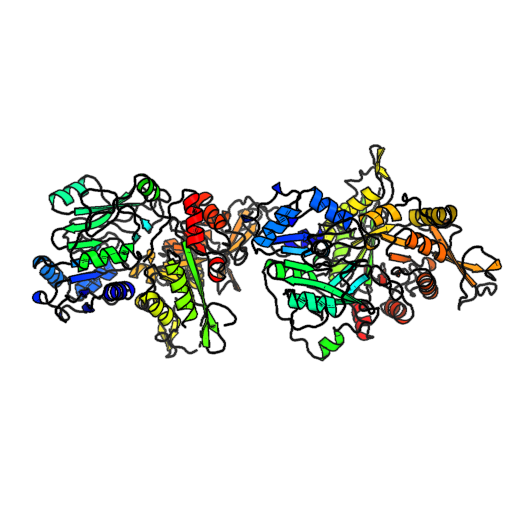 74.595 -0.352 1.00 25.85 388 GLU B C 1
ATOM 7094 O O . GLU B 1 391 ? 54.938 75.698 -0.612 1.00 26.16 388 GLU B O 1
ATOM 7100 N N . THR B 1 392 ? 53.487 74.439 0.595 1.00 26.03 389 THR B N 1
ATOM 7101 C CA . THR B 1 392 ? 52.956 75.583 1.348 1.00 26.19 389 THR B CA 1
ATOM 7102 C C . THR B 1 392 ? 53.996 76.338 2.164 1.00 24.53 389 THR B C 1
ATOM 7103 O O . THR B 1 392 ? 54.002 77.581 2.162 1.00 24.99 389 THR B O 1
ATOM 7107 N N . ILE B 1 393 ? 54.885 75.611 2.840 1.00 23.93 390 ILE B N 1
ATOM 7108 C CA . ILE B 1 393 ? 55.924 76.238 3.655 1.00 22.79 390 ILE B CA 1
ATOM 7109 C C . ILE B 1 393 ? 57.025 76.883 2.789 1.00 23.29 390 ILE B C 1
ATOM 7110 O O . ILE B 1 393 ? 57.463 78.025 3.084 1.00 21.45 390 ILE B O 1
ATOM 7115 N N . SER B 1 394 ? 57.452 76.199 1.720 1.00 22.12 391 SER B N 1
ATOM 7116 C CA . SER B 1 394 ? 58.508 76.745 0.857 1.00 25.32 391 SER B CA 1
ATOM 7117 C C . SER B 1 394 ? 58.062 77.969 0.067 1.00 25.19 391 SER B C 1
ATOM 7118 O O . SER B 1 394 ? 58.873 78.868 -0.174 1.00 25.86 391 SER B O 1
ATOM 7121 N N . LYS B 1 395 ? 56.787 78.028 -0.319 1.00 27.12 392 LYS B N 1
ATOM 7122 C CA . LYS B 1 395 ? 56.262 79.181 -1.065 1.00 29.85 392 LYS B CA 1
ATOM 7123 C C . LYS B 1 395 ? 56.211 80.448 -0.203 1.00 28.72 392 LYS B C 1
ATOM 7124 O O . LYS B 1 395 ? 56.402 81.576 -0.716 1.00 29.16 392 LYS B O 1
ATOM 7130 N N . ALA B 1 396 ? 55.990 80.269 1.099 1.00 27.27 393 ALA B N 1
ATOM 7131 C CA . ALA B 1 396 ? 55.920 81.394 2.031 1.00 27.13 393 ALA B CA 1
ATOM 7132 C C . ALA B 1 396 ? 57.283 81.770 2.612 1.00 26.04 393 ALA B C 1
ATOM 7133 O O . ALA B 1 396 ? 57.640 82.969 2.666 1.00 24.80 393 ALA B O 1
ATOM 7135 N N . TYR B 1 397 ? 58.060 80.767 3.012 1.00 25.06 394 TYR B N 1
ATOM 7136 C CA . TYR B 1 397 ? 59.364 81.019 3.620 1.00 25.85 394 TYR B CA 1
ATOM 7137 C C . TYR B 1 397 ? 60.583 80.677 2.775 1.00 25.62 394 TYR B C 1
ATOM 7138 O O . TYR B 1 397 ? 61.737 80.817 3.248 1.00 26.25 394 TYR B O 1
ATOM 7147 N N . GLY B 1 398 ? 60.348 80.243 1.536 1.00 24.75 395 GLY B N 1
ATOM 7148 C CA . GLY B 1 398 ? 61.441 79.879 0.642 1.00 23.89 395 GLY B CA 1
ATOM 7149 C C . GLY B 1 398 ? 61.902 78.441 0.837 1.00 23.58 395 GLY B C 1
ATOM 7150 O O . GLY B 1 398 ? 61.664 77.840 1.915 1.00 22.98 395 GLY B O 1
ATOM 7151 N N . ALA B 1 399 ? 62.568 77.884 -0.173 1.00 22.06 396 ALA B N 1
ATOM 7152 C CA . ALA B 1 399 ? 63.073 76.511 -0.128 1.00 22.93 396 ALA B CA 1
ATOM 7153 C C . ALA B 1 399 ? 64.023 76.295 1.061 1.00 21.80 396 ALA B C 1
ATOM 7154 O O . ALA B 1 399 ? 64.042 75.199 1.678 1.00 20.03 396 ALA B O 1
ATOM 7156 N N . GLN B 1 400 ? 64.767 77.351 1.397 1.00 22.28 397 GLN B N 1
ATOM 7157 C CA . GLN B 1 400 ? 65.745 77.347 2.489 1.00 25.42 397 GLN B CA 1
ATOM 7158 C C . GLN B 1 400 ? 65.165 77.038 3.874 1.00 25.53 397 GLN B C 1
ATOM 7159 O O . GLN B 1 400 ? 65.915 76.653 4.802 1.00 26.39 397 GLN B O 1
ATOM 7165 N N . ALA B 1 401 ? 63.850 77.187 4.014 1.00 24.32 398 ALA B N 1
ATOM 7166 C CA . ALA B 1 401 ? 63.180 76.938 5.288 1.00 25.22 398 ALA B CA 1
ATOM 7167 C C . ALA B 1 401 ? 62.678 75.509 5.424 1.00 24.41 398 ALA B C 1
ATOM 7168 O O . ALA B 1 401 ? 62.178 75.120 6.508 1.00 24.14 398 ALA B O 1
ATOM 7170 N N . VAL B 1 402 ? 62.812 74.724 4.354 1.00 23.12 399 VAL B N 1
ATOM 7171 C CA . VAL B 1 402 ? 62.338 73.345 4.362 1.00 22.14 399 VAL B CA 1
ATOM 7172 C C . VAL B 1 402 ? 63.435 72.307 4.144 1.00 23.19 399 VAL B C 1
ATOM 7173 O O . VAL B 1 402 ? 64.176 72.331 3.116 1.00 22.38 399 VAL B O 1
ATOM 7177 N N . VAL B 1 403 ? 63.520 71.398 5.112 1.00 20.68 400 VAL B N 1
ATOM 7178 C CA . VAL B 1 403 ? 64.471 70.302 5.120 1.00 22.55 400 VAL B CA 1
ATOM 7179 C C . VAL B 1 403 ? 63.647 69.028 5.080 1.00 22.40 400 VAL B C 1
ATOM 7180 O O . VAL B 1 403 ? 62.569 68.952 5.711 1.00 23.73 400 VAL B O 1
ATOM 7184 N N . ILE B 1 404 ? 64.133 68.037 4.338 1.00 22.70 401 ILE B N 1
ATOM 7185 C CA . ILE B 1 404 ? 63.458 66.753 4.235 1.00 22.72 401 ILE B CA 1
ATOM 7186 C C . ILE B 1 404 ? 64.300 65.705 4.955 1.00 22.26 401 ILE B C 1
ATOM 7187 O O . ILE B 1 404 ? 65.477 65.463 4.584 1.00 22.36 401 ILE B O 1
ATOM 7192 N N . SER B 1 405 ? 63.714 65.089 5.978 1.00 21.87 402 SER B N 1
ATOM 7193 C CA . SER B 1 405 ? 64.394 64.039 6.722 1.00 23.65 402 SER B CA 1
ATOM 7194 C C . SER B 1 405 ? 64.038 62.718 6.052 1.00 23.86 402 SER B C 1
ATOM 7195 O O . SER B 1 405 ? 62.853 62.308 6.030 1.00 25.36 402 SER B O 1
ATOM 7198 N N . VAL B 1 406 ? 65.058 62.065 5.507 1.00 23.05 403 VAL B N 1
ATOM 7199 C CA . VAL B 1 406 ? 64.923 60.798 4.794 1.00 24.51 403 VAL B CA 1
ATOM 7200 C C . VAL B 1 406 ? 65.489 59.616 5.638 1.00 25.10 403 VAL B C 1
ATOM 7201 O O . VAL B 1 406 ? 66.600 59.694 6.162 1.00 23.85 403 VAL B O 1
ATOM 7205 N N . ASP B 1 407 ? 64.733 58.494 5.767 1.00 26.90 404 ASP B N 1
ATOM 7206 C CA . ASP B 1 407 ? 65.169 57.325 6.594 1.00 30.75 404 ASP B CA 1
ATOM 7207 C C . ASP B 1 407 ? 65.225 55.988 5.807 1.00 31.40 404 ASP B C 1
ATOM 7208 O O . ASP B 1 407 ? 64.473 55.055 6.094 1.00 35.68 404 ASP B O 1
ATOM 7213 N N . PRO B 1 408 ? 66.134 55.833 4.804 1.00 32.38 405 PRO B N 1
ATOM 7214 C CA . PRO B 1 408 ? 66.204 54.728 3.846 1.00 32.08 405 PRO B CA 1
ATOM 7215 C C . PRO B 1 408 ? 66.860 53.474 4.439 1.00 32.31 405 PRO B C 1
ATOM 7216 O O . PRO B 1 408 ? 67.430 53.384 5.471 1.00 32.46 405 PRO B O 1
ATOM 7220 N N . LYS B 1 409 ? 66.728 52.459 3.543 1.00 31.08 406 LYS B N 1
ATOM 7221 C CA . LYS B 1 409 ? 67.281 51.172 3.799 1.00 31.41 406 LYS B CA 1
ATOM 7222 C C . LYS B 1 409 ? 67.679 50.541 2.490 1.00 28.77 406 LYS B C 1
ATOM 7223 O O . LYS B 1 409 ? 66.871 50.458 1.565 1.00 27.97 406 LYS B O 1
ATOM 7229 N N . ARG B 1 410 ? 68.919 50.108 2.418 1.00 27.30 407 ARG B N 1
ATOM 7230 C CA . ARG B 1 410 ? 69.435 49.490 1.214 1.00 26.14 407 ARG B CA 1
ATOM 7231 C C . ARG B 1 410 ? 68.676 48.206 0.867 1.00 25.93 407 ARG B C 1
ATOM 7232 O O . ARG B 1 410 ? 68.417 47.351 1.755 1.00 26.50 407 ARG B O 1
ATOM 7240 N N . VAL B 1 411 ? 68.327 48.084 -0.412 1.00 26.28 408 VAL B N 1
ATOM 7241 C CA . VAL B 1 411 ? 67.629 46.914 -0.938 1.00 26.26 408 VAL B CA 1
ATOM 7242 C C . VAL B 1 411 ? 68.373 46.423 -2.173 1.00 26.56 408 VAL B C 1
ATOM 7243 O O . VAL B 1 411 ? 68.461 47.142 -3.206 1.00 27.10 408 VAL B O 1
ATOM 7247 N N . TYR B 1 412 ? 68.906 45.208 -2.074 1.00 27.79 409 TYR B N 1
ATOM 7248 C CA . TYR B 1 412 ? 69.655 44.590 -3.165 1.00 30.65 409 TYR B CA 1
ATOM 7249 C C . TYR B 1 412 ? 68.765 43.912 -4.210 1.00 31.71 409 TYR B C 1
ATOM 7250 O O . TYR B 1 412 ? 67.709 43.318 -3.874 1.00 34.07 409 TYR B O 1
ATOM 7259 N N . VAL B 1 413 ? 69.190 44.010 -5.467 1.00 33.40 410 VAL B N 1
ATOM 7260 C CA . VAL B 1 413 ? 68.500 43.410 -6.609 1.00 34.10 410 VAL B CA 1
ATOM 7261 C C . VAL B 1 413 ? 69.571 42.968 -7.597 1.00 36.26 410 VAL B C 1
ATOM 7262 O O . VAL B 1 413 ? 70.686 43.555 -7.621 1.00 34.89 410 VAL B O 1
ATOM 7266 N N . ASN B 1 414 ? 69.257 41.953 -8.406 1.00 39.03 411 ASN B N 1
ATOM 7267 C CA . ASN B 1 414 ? 70.194 41.439 -9.411 1.00 41.43 411 ASN B CA 1
ATOM 7268 C C . ASN B 1 414 ? 70.462 42.464 -10.501 1.00 41.07 411 ASN B C 1
ATOM 7269 O O . ASN B 1 414 ? 71.627 42.652 -10.919 1.00 43.08 411 ASN B O 1
ATOM 7274 N N . SER B 1 415 ? 69.398 43.133 -10.951 1.00 40.84 412 SER B N 1
ATOM 7275 C CA . SER B 1 415 ? 69.487 44.157 -12.000 1.00 40.29 412 SER B CA 1
ATOM 7276 C C . SER B 1 415 ? 68.374 45.184 -11.860 1.00 38.59 412 SER B C 1
ATOM 7277 O O . SER B 1 415 ? 67.463 45.030 -11.012 1.00 38.57 412 SER B O 1
ATOM 7280 N N . GLN B 1 416 ? 68.431 46.219 -12.698 1.00 38.85 413 GLN B N 1
ATOM 7281 C CA . GLN B 1 416 ? 67.434 47.290 -12.712 1.00 39.47 413 GLN B CA 1
ATOM 7282 C C . GLN B 1 416 ? 66.079 46.711 -13.127 1.00 40.14 413 GLN B C 1
ATOM 7283 O O . GLN B 1 416 ? 65.012 47.309 -12.861 1.00 40.59 413 GLN B O 1
ATOM 7289 N N . ALA B 1 417 ? 66.123 45.534 -13.748 1.00 41.69 414 ALA B N 1
ATOM 7290 C CA . ALA B 1 417 ? 64.923 44.843 -14.219 1.00 42.72 414 ALA B CA 1
ATOM 7291 C C . ALA B 1 417 ? 64.052 44.329 -13.074 1.00 42.54 414 ALA B C 1
ATOM 7292 O O . ALA B 1 417 ? 62.820 44.174 -13.238 1.00 43.32 414 ALA B O 1
ATOM 7294 N N . ASP B 1 418 ? 64.679 44.097 -11.920 1.00 42.33 415 ASP B N 1
ATOM 7295 C CA . ASP B 1 418 ? 64.003 43.591 -10.724 1.00 41.21 415 ASP B CA 1
ATOM 7296 C C . ASP B 1 418 ? 63.171 44.623 -9.972 1.00 39.38 415 ASP B C 1
ATOM 7297 O O . ASP B 1 418 ? 62.390 44.254 -9.061 1.00 40.19 415 ASP B O 1
ATOM 7302 N N . THR B 1 419 ? 63.319 45.900 -10.329 1.00 37.54 416 THR B N 1
ATOM 7303 C CA . THR B 1 419 ? 62.569 46.968 -9.656 1.00 35.64 4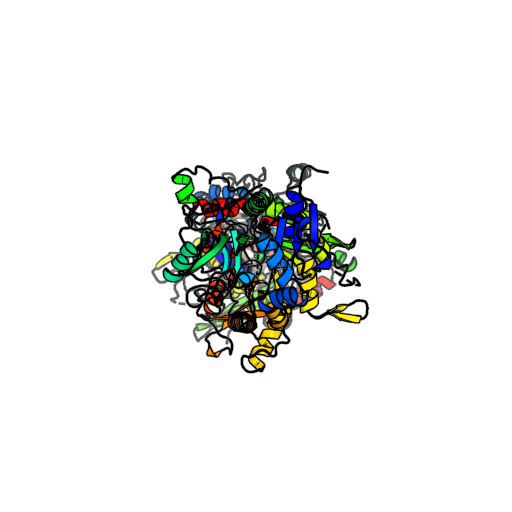16 THR B CA 1
ATOM 7304 C C . THR B 1 419 ? 62.245 48.184 -10.527 1.00 35.17 416 THR B C 1
ATOM 7305 O O . THR B 1 419 ? 62.986 48.515 -11.479 1.00 35.75 416 THR B O 1
ATOM 7309 N N . LYS B 1 420 ? 61.145 48.854 -10.188 1.00 35.30 417 LYS B N 1
ATOM 7310 C CA . LYS B 1 420 ? 60.684 50.052 -10.893 1.00 36.22 417 LYS B CA 1
ATOM 7311 C C . LYS B 1 420 ? 61.531 51.256 -10.464 1.00 35.23 417 LYS B C 1
ATOM 7312 O O . LYS B 1 420 ? 61.692 52.240 -11.221 1.00 35.47 417 LYS B O 1
ATOM 7318 N N . ASN B 1 421 ? 62.072 51.166 -9.251 1.00 33.46 418 ASN B N 1
ATOM 7319 C CA . ASN B 1 421 ? 62.882 52.232 -8.666 1.00 32.51 418 ASN B CA 1
ATOM 7320 C C . ASN B 1 421 ? 64.291 52.261 -9.213 1.00 31.39 418 ASN B C 1
ATOM 7321 O O . ASN B 1 421 ? 64.863 51.201 -9.565 1.00 30.06 418 ASN B O 1
ATOM 7326 N N . LYS B 1 422 ? 64.852 53.466 -9.282 1.00 30.73 419 LYS B N 1
ATOM 7327 C CA . LYS B 1 422 ? 66.207 53.690 -9.780 1.00 31.96 419 LYS B CA 1
ATOM 7328 C C . LYS B 1 422 ? 67.240 53.024 -8.860 1.00 31.35 419 LYS B C 1
ATOM 7329 O O . LYS B 1 422 ? 67.224 53.218 -7.619 1.00 31.47 419 LYS B O 1
ATOM 7335 N N . VAL B 1 423 ? 68.118 52.229 -9.464 1.00 30.46 420 VAL B N 1
ATOM 7336 C CA . VAL B 1 423 ? 69.170 51.534 -8.734 1.00 29.82 420 VAL B CA 1
ATOM 7337 C C . VAL B 1 423 ? 70.507 52.037 -9.242 1.00 29.78 420 VAL B C 1
ATOM 7338 O O . VAL B 1 423 ? 70.569 52.735 -10.280 1.00 30.57 420 VAL B O 1
ATOM 7342 N N . PHE B 1 424 ? 71.565 51.708 -8.509 1.00 28.09 421 PHE B N 1
ATOM 7343 C CA . PHE B 1 424 ? 72.916 52.075 -8.894 1.00 27.95 421 PHE B CA 1
ATOM 7344 C C . PHE B 1 424 ? 73.758 50.858 -8.603 1.00 28.06 421 PHE B C 1
ATOM 7345 O O . PHE B 1 424 ? 73.341 49.983 -7.805 1.00 29.08 421 PHE B O 1
ATOM 7353 N N . GLU B 1 425 ? 74.916 50.772 -9.253 1.00 29.71 422 GLU B N 1
ATOM 7354 C CA . GLU B 1 425 ? 75.832 49.653 -9.065 1.00 30.51 422 GLU B CA 1
ATOM 7355 C C . GLU B 1 425 ? 76.670 49.976 -7.841 1.00 29.98 422 GLU B C 1
ATOM 7356 O O . GLU B 1 425 ? 77.298 51.065 -7.769 1.00 29.41 422 GLU B O 1
ATOM 7362 N N . THR B 1 426 ? 76.679 49.045 -6.889 1.00 29.16 423 THR B N 1
ATOM 7363 C CA . THR B 1 426 ? 77.416 49.205 -5.644 1.00 29.03 423 THR B CA 1
ATOM 7364 C C . THR B 1 426 ? 78.712 48.416 -5.657 1.00 31.01 423 THR B C 1
ATOM 7365 O O . THR B 1 426 ? 78.831 47.368 -6.349 1.00 31.96 423 THR B O 1
ATOM 7369 N N . GLU B 1 427 ? 79.685 48.917 -4.902 1.00 31.40 424 GLU B N 1
ATOM 7370 C CA . GLU B 1 427 ? 81.002 48.303 -4.770 1.00 33.04 424 GLU B CA 1
ATOM 7371 C C . GLU B 1 427 ? 80.885 47.093 -3.836 1.00 32.05 424 GLU B C 1
ATOM 7372 O O . GLU B 1 427 ? 81.736 46.203 -3.845 1.00 34.00 424 GLU B O 1
ATOM 7378 N N . TYR B 1 428 ? 79.801 47.098 -3.044 1.00 31.82 425 TYR B N 1
ATOM 7379 C CA . TYR B 1 428 ? 79.553 46.068 -2.030 1.00 31.70 425 TYR B CA 1
ATOM 7380 C C . TYR B 1 428 ? 78.404 45.144 -2.398 1.00 32.50 425 TYR B C 1
ATOM 7381 O O . TYR B 1 428 ? 77.233 45.501 -2.243 1.00 32.10 425 TYR B O 1
ATOM 7390 N N . PRO B 1 429 ? 78.756 43.946 -2.872 1.00 33.77 426 PRO B N 1
ATOM 7391 C CA . PRO B 1 429 ? 77.798 42.939 -3.305 1.00 34.09 426 PRO B CA 1
ATOM 7392 C C . PRO B 1 429 ? 76.890 42.463 -2.207 1.00 33.58 426 PRO B C 1
ATOM 7393 O O . PRO B 1 429 ? 77.284 42.412 -1.035 1.00 32.67 426 PRO B O 1
ATOM 7397 N N . GLY B 1 430 ? 75.712 42.121 -2.660 1.00 34.53 427 GLY B N 1
ATOM 7398 C CA . GLY B 1 430 ? 74.674 41.666 -1.818 1.00 36.98 427 GLY B CA 1
ATOM 7399 C C . GLY B 1 430 ? 74.919 40.239 -1.299 1.00 38.64 427 GLY B C 1
ATOM 7400 O O . GLY B 1 430 ? 75.944 39.626 -1.600 1.00 39.88 427 GLY B O 1
ATOM 7401 N N . PRO B 1 431 ? 73.960 39.720 -0.506 1.00 40.19 428 PRO B N 1
ATOM 7402 C CA . PRO B 1 431 ? 74.028 38.373 0.110 1.00 41.54 428 PRO B CA 1
ATOM 7403 C C . PRO B 1 431 ? 74.028 37.234 -0.902 1.00 42.25 428 PRO B C 1
ATOM 7404 O O . PRO B 1 431 ? 74.506 36.136 -0.622 1.00 43.79 428 PRO B O 1
ATOM 7408 N N . ASN B 1 432 ? 73.487 37.475 -2.072 1.00 42.92 429 ASN B N 1
ATOM 7409 C CA . ASN B 1 432 ? 73.464 36.459 -3.103 1.00 43.63 429 ASN B CA 1
ATOM 7410 C C . ASN B 1 432 ? 74.288 36.925 -4.310 1.00 42.60 429 ASN B C 1
ATOM 7411 O O . ASN B 1 432 ? 74.101 36.443 -5.449 1.00 43.00 429 ASN B O 1
ATOM 7416 N N . GLY B 1 433 ? 75.195 37.865 -4.058 1.00 42.34 430 GLY B N 1
ATOM 7417 C CA . GLY B 1 433 ? 76.048 38.396 -5.109 1.00 41.19 430 GLY B CA 1
ATOM 7418 C C . GLY B 1 433 ? 75.488 39.579 -5.882 1.00 39.68 430 GLY B C 1
ATOM 7419 O O . GLY B 1 433 ? 76.106 40.007 -6.885 1.00 39.45 430 GLY B O 1
ATOM 7420 N N . GLU B 1 434 ? 74.356 40.125 -5.430 1.00 38.39 431 GLU B N 1
ATOM 7421 C CA . GLU B 1 434 ? 73.703 41.264 -6.097 1.00 37.86 431 GLU B CA 1
ATOM 7422 C C . GLU B 1 434 ? 74.608 42.497 -6.174 1.00 36.73 431 GLU B C 1
ATOM 7423 O O . GLU B 1 434 ? 75.111 42.987 -5.135 1.00 36.74 431 GLU B O 1
ATOM 7429 N N . LYS B 1 435 ? 74.818 42.984 -7.397 1.00 36.39 432 LYS B N 1
ATOM 7430 C CA . LYS B 1 435 ? 75.684 44.132 -7.666 1.00 36.75 432 LYS B CA 1
ATOM 7431 C C . LYS B 1 435 ? 74.950 45.471 -7.736 1.00 35.11 432 LYS B C 1
ATOM 7432 O O . LYS B 1 435 ? 75.596 46.541 -7.822 1.00 34.16 432 LYS B O 1
ATOM 7438 N N . TYR B 1 436 ? 73.618 45.425 -7.705 1.00 33.89 433 TYR B N 1
ATOM 7439 C CA . TYR B 1 436 ? 72.805 46.640 -7.755 1.00 32.77 433 TYR B CA 1
ATOM 7440 C C . TYR B 1 436 ? 71.921 46.777 -6.531 1.00 31.45 433 TYR B C 1
ATOM 7441 O O . TYR B 1 436 ? 71.545 45.763 -5.890 1.00 31.13 433 TYR B O 1
ATOM 7450 N N . CYS B 1 437 ? 71.609 48.027 -6.187 1.00 29.58 434 CYS B N 1
ATOM 7451 C CA . CYS B 1 437 ? 70.762 48.328 -5.040 1.00 28.44 434 CYS B CA 1
ATOM 7452 C C . CYS B 1 437 ? 70.083 49.673 -5.166 1.00 27.04 434 CYS B C 1
ATOM 7453 O O . CYS B 1 437 ? 70.540 50.567 -5.921 1.00 27.40 434 CYS B O 1
ATOM 7456 N N . TRP B 1 438 ? 68.978 49.804 -4.440 1.00 26.66 435 TRP B N 1
ATOM 7457 C CA . TRP B 1 438 ? 68.216 51.043 -4.358 1.00 26.39 435 TRP B CA 1
ATOM 7458 C C . TRP B 1 438 ? 67.963 51.204 -2.868 1.00 25.81 435 TRP B C 1
ATOM 7459 O O . TRP B 1 438 ? 68.120 50.223 -2.104 1.00 26.84 435 TRP B O 1
ATOM 7470 N N . TYR B 1 439 ? 67.605 52.409 -2.436 1.00 24.44 436 TYR B N 1
ATOM 7471 C CA . TYR B 1 439 ? 67.337 52.655 -1.019 1.00 25.14 436 TYR B CA 1
ATOM 7472 C C . TYR B 1 439 ? 65.862 52.926 -0.786 1.00 24.35 436 TYR B C 1
ATOM 7473 O O . TYR B 1 439 ? 65.338 53.959 -1.219 1.00 25.24 436 TYR B O 1
ATOM 7482 N N . GLN B 1 440 ? 65.236 51.982 -0.100 1.00 24.25 437 GLN B N 1
ATOM 7483 C CA . GLN B 1 440 ? 63.817 52.027 0.196 1.00 24.71 437 GLN B CA 1
ATOM 7484 C C . GLN B 1 440 ? 63.504 52.976 1.331 1.00 25.35 437 GLN B C 1
ATOM 7485 O O . GLN B 1 440 ? 64.143 52.930 2.385 1.00 23.09 437 GLN B O 1
ATOM 7491 N N . CYS B 1 441 ? 62.504 53.807 1.098 1.00 26.80 438 CYS B N 1
ATOM 7492 C CA . CYS B 1 441 ? 62.118 54.808 2.068 1.00 29.68 438 CYS B CA 1
ATOM 7493 C C . CYS B 1 441 ? 61.069 54.298 3.074 1.00 30.88 438 CYS B C 1
ATOM 7494 O O . CYS B 1 441 ? 60.157 53.548 2.678 1.00 31.72 438 CYS B O 1
ATOM 7497 N N . THR B 1 442 ? 61.277 54.764 4.349 1.00 29.79 439 THR B N 1
ATOM 7498 C CA . THR B 1 442 ? 60.413 54.455 5.528 1.00 31.22 439 THR B CA 1
ATOM 7499 C C . THR B 1 442 ? 59.699 55.689 6.053 1.00 32.21 439 THR B C 1
ATOM 7500 O O . THR B 1 442 ? 60.129 56.841 5.786 1.00 30.86 439 THR B O 1
ATOM 7504 N N . ILE B 1 443 ? 58.612 55.456 6.780 1.00 32.34 440 ILE B N 1
ATOM 7505 C CA . ILE B 1 443 ? 57.833 56.520 7.392 1.00 34.16 440 ILE B CA 1
ATOM 7506 C C . ILE B 1 443 ? 57.603 56.121 8.845 1.00 35.82 440 ILE B C 1
ATOM 7507 O O . ILE B 1 443 ? 58.048 55.021 9.277 1.00 33.24 440 ILE B O 1
ATOM 7512 N N . LYS B 1 444 ? 56.927 57.000 9.592 1.00 38.68 441 LYS B N 1
ATOM 7513 C CA . LYS B 1 444 ? 56.585 56.799 11.008 1.00 41.87 441 LYS B CA 1
ATOM 7514 C C . LYS B 1 444 ? 57.761 56.282 11.859 1.00 42.38 441 LYS B C 1
ATOM 7515 O O . LYS B 1 444 ? 57.733 55.141 12.379 1.00 42.54 441 LYS B O 1
ATOM 7521 N N . GLY B 1 445 ? 58.805 57.104 11.981 1.00 42.85 442 GLY B N 1
ATOM 7522 C CA . GLY B 1 445 ? 59.978 56.727 12.761 1.00 43.53 442 GLY B CA 1
ATOM 7523 C C . GLY B 1 445 ? 60.640 55.418 12.350 1.00 43.81 442 GLY B C 1
ATOM 7524 O O . GLY B 1 445 ? 61.184 54.691 13.205 1.00 42.99 442 GLY B O 1
ATOM 7525 N N . GLY B 1 446 ? 60.579 55.102 11.059 1.00 44.38 443 GLY B N 1
ATOM 7526 C CA . GLY B 1 446 ? 61.196 53.886 10.551 1.00 45.73 443 GLY B CA 1
ATOM 7527 C C . GLY B 1 446 ? 60.443 52.582 10.764 1.00 46.78 443 GLY B C 1
ATOM 7528 O O . GLY B 1 446 ? 61.012 51.494 10.516 1.00 47.20 443 GLY B O 1
ATOM 7529 N N . ARG B 1 447 ? 59.183 52.668 11.192 1.00 46.91 444 ARG B N 1
ATOM 7530 C CA . ARG B 1 447 ? 58.354 51.487 11.457 1.00 48.11 444 ARG B CA 1
ATOM 7531 C C . ARG B 1 447 ? 57.635 50.883 10.254 1.00 47.05 444 ARG B C 1
ATOM 7532 O O . ARG B 1 447 ? 57.184 49.712 10.314 1.00 46.91 444 ARG B O 1
ATOM 7540 N N . GLU B 1 448 ? 57.526 51.654 9.173 1.00 45.71 445 GLU B N 1
ATOM 7541 C CA . GLU B 1 448 ? 56.839 51.206 7.959 1.00 44.36 445 GLU B CA 1
ATOM 7542 C C . GLU B 1 448 ? 57.608 51.625 6.708 1.00 43.11 445 GLU B C 1
ATOM 7543 O O . GLU B 1 448 ? 57.970 52.817 6.557 1.00 43.21 445 GLU B O 1
ATOM 7549 N N . SER B 1 449 ? 57.847 50.664 5.814 1.00 41.36 446 SER B N 1
ATOM 7550 C CA . SER B 1 449 ? 58.547 50.932 4.562 1.00 41.08 446 SER B CA 1
ATOM 7551 C C . SER B 1 449 ? 57.529 51.188 3.452 1.00 40.02 446 SER B C 1
ATOM 7552 O O . SER B 1 449 ? 56.333 50.810 3.573 1.00 37.83 446 SER B O 1
ATOM 7555 N N . ARG B 1 450 ? 57.991 51.841 2.390 1.00 38.72 447 ARG B N 1
ATOM 7556 C CA . ARG B 1 450 ? 57.159 52.199 1.245 1.00 38.66 447 ARG B CA 1
ATOM 7557 C C . ARG B 1 450 ? 57.893 51.834 -0.026 1.00 38.13 447 ARG B C 1
ATOM 7558 O O . ARG B 1 450 ? 59.136 51.739 -0.020 1.00 37.37 447 ARG B O 1
ATOM 7566 N N . ASP B 1 451 ? 57.156 51.630 -1.118 1.00 38.30 448 ASP B N 1
ATOM 7567 C CA . ASP B 1 451 ? 57.780 51.270 -2.388 1.00 39.00 448 ASP B CA 1
ATOM 7568 C C . ASP B 1 451 ? 58.198 52.546 -3.133 1.00 37.82 448 ASP B C 1
ATOM 7569 O O . ASP B 1 451 ? 57.694 52.868 -4.244 1.00 39.69 448 ASP B O 1
ATOM 7574 N N . LEU B 1 452 ? 59.118 53.266 -2.499 1.00 35.14 449 LEU B N 1
ATOM 7575 C CA . LEU B 1 452 ? 59.670 54.518 -3.008 1.00 31.83 449 LEU B CA 1
ATOM 7576 C C . LEU B 1 452 ? 61.162 54.536 -2.665 1.00 28.89 449 LEU B C 1
ATOM 7577 O O . LEU B 1 452 ? 61.537 54.297 -1.495 1.00 28.77 449 LEU B O 1
ATOM 7582 N N . GLY B 1 453 ? 62.006 54.809 -3.662 1.00 26.42 450 GLY B N 1
ATOM 7583 C CA . GLY B 1 453 ? 63.444 54.880 -3.433 1.00 25.39 450 GLY B CA 1
ATOM 7584 C C . GLY B 1 453 ? 63.830 56.295 -3.015 1.00 24.13 450 GLY B C 1
ATOM 7585 O O . GLY B 1 453 ? 63.038 57.244 -3.251 1.00 23.20 450 GLY B O 1
ATOM 7586 N N . VAL B 1 454 ? 65.009 56.467 -2.409 1.00 22.45 451 VAL B N 1
ATOM 7587 C CA . VAL B 1 454 ? 65.472 57.787 -1.966 1.00 21.19 451 VAL B CA 1
ATOM 7588 C C . VAL B 1 454 ? 65.698 58.681 -3.197 1.00 20.13 451 VAL B C 1
ATOM 7589 O O . VAL B 1 454 ? 65.488 59.915 -3.144 1.00 20.86 451 VAL B O 1
ATOM 7593 N N . TRP B 1 455 ? 66.084 58.051 -4.309 1.00 20.37 452 TRP B N 1
ATOM 7594 C CA . TRP B 1 455 ? 66.295 58.745 -5.583 1.00 21.95 452 TRP B CA 1
ATOM 7595 C C . TRP B 1 455 ? 64.984 59.435 -5.964 1.00 22.23 452 TRP B C 1
ATOM 7596 O O . TRP B 1 455 ? 64.952 60.670 -6.162 1.00 20.52 452 TRP B O 1
ATOM 7607 N N . GLU B 1 456 ? 63.903 58.650 -6.012 1.00 20.98 453 GLU B N 1
ATOM 7608 C CA . GLU B 1 456 ? 62.568 59.160 -6.346 1.00 20.74 453 GLU B CA 1
ATOM 7609 C C . GLU B 1 456 ? 62.048 60.155 -5.316 1.00 20.06 453 GLU B C 1
ATOM 7610 O O . GLU B 1 456 ? 61.496 61.210 -5.687 1.00 18.42 453 GLU B O 1
ATOM 7616 N N . LEU B 1 457 ? 62.241 59.847 -4.028 1.00 20.41 454 LEU B N 1
ATOM 7617 C CA . LEU B 1 457 ? 61.780 60.717 -2.939 1.00 20.35 454 LEU B CA 1
ATOM 7618 C C . LEU B 1 457 ? 62.411 62.120 -2.957 1.00 20.04 454 LEU B C 1
ATOM 7619 O O . LEU B 1 457 ? 61.678 63.148 -2.960 1.00 18.24 454 LEU B O 1
ATOM 7624 N N . THR B 1 458 ? 63.743 62.178 -2.976 1.00 19.37 455 THR B N 1
ATOM 7625 C CA . THR B 1 458 ? 64.455 63.456 -2.973 1.00 19.07 455 THR B CA 1
ATOM 7626 C C . THR B 1 458 ? 64.166 64.311 -4.197 1.00 19.40 455 THR B C 1
ATOM 7627 O O . THR B 1 458 ? 63.947 65.531 -4.065 1.00 17.30 455 THR B O 1
ATOM 7631 N N . ARG B 1 459 ? 64.112 63.686 -5.374 1.00 20.11 456 ARG B N 1
ATOM 7632 C CA . ARG B 1 459 ? 63.836 64.406 -6.627 1.00 20.50 456 ARG B CA 1
ATOM 7633 C C . ARG B 1 459 ? 62.437 65.017 -6.653 1.00 20.17 456 ARG B C 1
ATOM 7634 O O . ARG B 1 459 ? 62.241 66.148 -7.187 1.00 19.16 456 ARG B O 1
ATOM 7642 N N . ALA B 1 460 ? 61.472 64.307 -6.060 1.00 18.76 457 ALA B N 1
ATOM 7643 C CA . ALA B 1 460 ? 60.089 64.790 -5.980 1.00 20.35 457 ALA B CA 1
ATOM 7644 C C . ALA B 1 460 ? 60.021 65.992 -5.040 1.00 21.20 457 ALA B C 1
ATOM 7645 O O . ALA B 1 460 ? 59.535 67.080 -5.438 1.00 19.85 457 ALA B O 1
ATOM 7647 N N . CYS B 1 461 ? 60.530 65.805 -3.815 1.00 22.17 458 CYS B N 1
ATOM 7648 C CA . CYS B 1 461 ? 60.554 66.842 -2.771 1.00 23.27 458 CYS B CA 1
ATOM 7649 C C . CYS B 1 461 ? 61.303 68.093 -3.201 1.00 22.02 458 CYS B C 1
ATOM 7650 O O . CYS B 1 461 ? 60.908 69.222 -2.845 1.00 21.06 458 CYS B O 1
ATOM 7653 N N . GLU B 1 462 ? 62.367 67.898 -3.978 1.00 22.41 459 GLU B N 1
ATOM 7654 C CA . GLU B 1 462 ? 63.182 68.996 -4.506 1.00 24.50 459 GLU B CA 1
ATOM 7655 C C . GLU B 1 462 ? 62.273 69.812 -5.439 1.00 23.92 459 GLU B C 1
ATOM 7656 O O . GLU B 1 462 ? 62.227 71.062 -5.370 1.00 22.98 459 GLU B O 1
ATOM 7662 N N . ALA B 1 463 ? 61.527 69.090 -6.278 1.00 24.19 460 ALA B N 1
ATOM 7663 C CA . ALA B 1 463 ? 60.592 69.690 -7.235 1.00 24.84 460 ALA B CA 1
ATOM 7664 C C . ALA B 1 463 ? 59.472 70.424 -6.526 1.00 23.83 460 ALA B C 1
ATOM 7665 O O . ALA B 1 463 ? 59.044 71.508 -6.982 1.00 24.28 460 ALA B O 1
ATOM 7667 N N . LEU B 1 464 ? 59.025 69.860 -5.401 1.00 21.95 461 LEU B N 1
ATOM 7668 C CA . LEU B 1 464 ? 57.943 70.442 -4.600 1.00 21.16 461 LEU B CA 1
ATOM 7669 C C . LEU B 1 464 ? 58.374 71.682 -3.828 1.00 21.04 461 LEU B C 1
ATOM 7670 O O . LEU B 1 464 ? 57.525 72.399 -3.255 1.00 21.10 461 LEU B O 1
ATOM 7675 N N . GLY B 1 465 ? 59.678 71.952 -3.800 1.00 19.81 462 GLY B N 1
ATOM 7676 C CA . GLY B 1 465 ? 60.149 73.141 -3.109 1.00 19.68 462 GLY B CA 1
ATOM 7677 C C . GLY B 1 465 ? 61.089 72.992 -1.926 1.00 20.50 462 GLY B C 1
ATOM 7678 O O . GLY B 1 465 ? 61.439 74.012 -1.304 1.00 22.43 462 GLY B O 1
ATOM 7679 N N . ALA B 1 466 ? 61.523 71.773 -1.605 1.00 17.97 463 ALA B N 1
ATOM 7680 C CA . ALA B 1 466 ? 62.442 71.552 -0.477 1.00 19.10 463 ALA B CA 1
ATOM 7681 C C . ALA B 1 466 ? 63.810 72.168 -0.810 1.00 19.34 463 ALA B C 1
ATOM 7682 O O . ALA B 1 466 ? 64.235 72.147 -1.986 1.00 17.85 463 ALA B O 1
ATOM 7684 N N . GLY B 1 467 ? 64.496 72.711 0.191 1.00 19.35 464 GLY B N 1
ATOM 7685 C CA . GLY B 1 467 ? 65.786 73.329 -0.071 1.00 20.37 464 GLY B CA 1
ATOM 7686 C C . GLY B 1 467 ? 66.987 72.590 0.478 1.00 21.26 464 GLY B C 1
ATOM 7687 O O . GLY B 1 467 ? 68.141 72.996 0.217 1.00 22.11 464 GLY B O 1
ATOM 7688 N N . GLU B 1 468 ? 66.741 71.518 1.232 1.00 21.47 465 GLU B N 1
ATOM 7689 C CA . GLU B 1 468 ? 67.819 70.738 1.837 1.00 21.44 465 GLU B CA 1
ATOM 7690 C C . GLU B 1 468 ? 67.345 69.327 2.181 1.00 21.29 465 GLU B C 1
ATOM 7691 O O . GLU B 1 468 ? 66.150 69.113 2.517 1.00 19.43 465 GLU B O 1
ATOM 7697 N N . ILE B 1 469 ? 68.266 68.370 2.090 1.00 20.83 466 ILE B N 1
ATOM 7698 C CA . ILE B 1 469 ? 67.981 66.977 2.408 1.00 21.71 466 ILE B CA 1
ATOM 7699 C C . ILE B 1 469 ? 68.809 66.551 3.620 1.00 22.95 466 ILE B C 1
ATOM 7700 O O . ILE B 1 469 ? 70.032 66.660 3.621 1.00 22.01 466 ILE B O 1
ATOM 7705 N N . LEU B 1 470 ? 68.125 66.098 4.656 1.00 21.21 467 LEU B N 1
ATOM 7706 C CA . LEU B 1 470 ? 68.751 65.545 5.854 1.00 22.16 467 LEU B CA 1
ATOM 7707 C C . LEU B 1 470 ? 68.776 64.035 5.578 1.00 21.15 467 LEU B C 1
ATOM 7708 O O . LEU B 1 470 ? 67.811 63.324 5.838 1.00 19.54 467 LEU B O 1
ATOM 7713 N N . LEU B 1 471 ? 69.899 63.553 5.053 1.00 20.04 468 LEU B N 1
ATOM 7714 C CA . LEU B 1 471 ? 70.047 62.153 4.675 1.00 20.94 468 LEU B CA 1
ATOM 7715 C C . LEU B 1 471 ? 70.519 61.234 5.803 1.00 21.18 468 LEU B C 1
ATOM 7716 O O . LEU B 1 471 ? 71.707 61.142 6.097 1.00 23.17 468 LEU B O 1
ATOM 7721 N N . ASN B 1 472 ? 69.556 60.561 6.434 1.00 21.42 469 ASN B N 1
ATOM 7722 C CA . ASN B 1 472 ? 69.842 59.612 7.505 1.00 23.40 469 ASN B CA 1
ATOM 7723 C C . ASN B 1 472 ? 70.037 58.267 6.828 1.00 25.81 469 ASN B C 1
ATOM 7724 O O . ASN B 1 472 ? 69.809 58.124 5.598 1.00 24.58 469 ASN B O 1
ATOM 7729 N N . CYS B 1 473 ? 70.475 57.292 7.612 1.00 27.02 470 CYS B N 1
ATOM 7730 C CA . CYS B 1 473 ? 70.697 55.940 7.132 1.00 29.19 470 CYS B CA 1
ATOM 7731 C C . CYS B 1 473 ? 70.442 55.034 8.319 1.00 30.14 470 CYS B C 1
ATOM 7732 O O . CYS B 1 473 ? 71.260 54.943 9.263 1.00 29.94 470 CYS B O 1
ATOM 7735 N N . ILE B 1 474 ? 69.294 54.370 8.275 1.00 31.74 471 ILE B N 1
ATOM 7736 C CA . ILE B 1 474 ? 68.834 53.473 9.327 1.00 34.34 471 ILE B CA 1
ATOM 7737 C C . ILE B 1 474 ? 69.875 52.437 9.771 1.00 32.43 471 ILE B C 1
ATOM 7738 O O . ILE B 1 474 ? 70.103 52.259 10.987 1.00 32.31 471 ILE B O 1
ATOM 7743 N N . ASP B 1 475 ? 70.527 51.787 8.805 1.00 31.77 472 ASP B N 1
ATOM 7744 C CA . ASP B 1 475 ? 71.545 50.776 9.099 1.00 30.88 472 ASP B CA 1
ATOM 7745 C C . ASP B 1 475 ? 72.852 51.317 9.695 1.00 30.45 472 ASP B C 1
ATOM 7746 O O . ASP B 1 475 ? 73.689 50.531 10.202 1.00 29.38 472 ASP B O 1
ATOM 7751 N N . LYS B 1 476 ? 73.028 52.638 9.659 1.00 28.76 473 LYS B N 1
ATOM 7752 C CA . LYS B 1 476 ? 74.226 53.257 10.214 1.00 28.78 473 LYS B CA 1
ATOM 7753 C C . LYS B 1 476 ? 73.919 54.061 11.468 1.00 30.20 473 LYS B C 1
ATOM 7754 O O . LYS B 1 476 ? 74.846 54.517 12.170 1.00 29.37 473 LYS B O 1
ATOM 7760 N N . ASP B 1 477 ? 72.632 54.226 11.775 1.00 31.68 474 ASP B N 1
ATOM 7761 C CA . ASP B 1 477 ? 72.218 55.000 12.950 1.00 34.98 474 ASP B CA 1
ATOM 7762 C C . ASP B 1 477 ? 72.683 54.382 14.276 1.00 34.69 474 ASP B C 1
ATOM 7763 O O . ASP B 1 477 ? 72.451 53.177 14.539 1.00 35.39 474 ASP B O 1
ATOM 7768 N N . GLY B 1 478 ? 73.362 55.200 15.086 1.00 35.12 475 GLY B N 1
ATOM 7769 C CA . GLY B 1 478 ? 73.873 54.759 16.377 1.00 34.58 475 GLY B CA 1
ATOM 7770 C C . GLY B 1 478 ? 75.081 53.839 16.333 1.00 34.02 475 GLY B C 1
ATOM 7771 O O . GLY B 1 478 ? 75.600 53.451 17.405 1.00 34.51 475 GLY B O 1
ATOM 7772 N N . SER B 1 479 ? 75.538 53.511 15.121 1.00 31.95 476 SER B N 1
ATOM 7773 C CA . SER B 1 479 ? 76.673 52.612 14.905 1.00 30.21 476 SER B CA 1
ATOM 7774 C C . SER B 1 479 ? 78.050 53.197 15.183 1.00 29.44 476 SER B C 1
ATOM 7775 O O . SER B 1 479 ? 79.004 52.436 15.466 1.00 29.34 476 SER B O 1
ATOM 7778 N N . ASN B 1 480 ? 78.172 54.527 15.096 1.00 29.34 477 ASN B N 1
ATOM 7779 C CA . ASN B 1 480 ? 79.447 55.246 15.294 1.00 29.05 477 ASN B CA 1
ATOM 7780 C C . ASN B 1 480 ? 80.484 54.644 14.340 1.00 26.19 477 ASN B C 1
ATOM 7781 O O . ASN B 1 480 ? 81.707 54.709 14.578 1.00 26.50 477 ASN B O 1
ATOM 7786 N N . SER B 1 481 ? 79.973 54.067 13.255 1.00 25.55 478 SER B N 1
ATOM 7787 C CA . SER B 1 481 ? 80.787 53.406 12.238 1.00 24.68 478 SER B CA 1
ATOM 7788 C C . SER B 1 481 ? 81.004 54.268 10.993 1.00 24.34 478 SER B C 1
ATOM 7789 O O . SER B 1 481 ? 81.671 53.833 10.025 1.00 24.25 478 SER B O 1
ATOM 7792 N N . GLY B 1 482 ? 80.453 55.481 11.005 1.00 23.64 479 GLY B N 1
ATOM 7793 C CA . GLY B 1 482 ? 80.615 56.382 9.872 1.00 21.99 479 GLY B CA 1
ATOM 7794 C C . GLY B 1 482 ? 79.400 56.434 8.965 1.00 22.75 479 GLY B C 1
ATOM 7795 O O . GLY B 1 482 ? 78.445 55.635 9.136 1.00 22.51 479 GLY B O 1
ATOM 7796 N N . TYR B 1 483 ? 79.426 57.352 8.002 1.00 20.69 480 TYR B N 1
ATOM 7797 C CA . TYR B 1 483 ? 78.333 57.544 7.049 1.00 20.88 480 TYR B CA 1
ATOM 7798 C C . TYR B 1 483 ? 78.354 56.530 5.917 1.00 21.37 480 TYR B C 1
ATOM 7799 O O . TYR B 1 483 ? 79.428 55.966 5.581 1.00 19.05 480 TYR B O 1
ATOM 7808 N N . ASP B 1 484 ? 77.177 56.312 5.325 1.00 21.52 481 ASP B N 1
ATOM 7809 C CA . ASP B 1 484 ? 77.005 55.419 4.180 1.00 21.44 481 ASP B CA 1
ATOM 7810 C C . ASP B 1 484 ? 77.395 56.305 2.983 1.00 21.58 481 ASP B C 1
ATOM 7811 O O . ASP B 1 484 ? 76.581 57.120 2.486 1.00 22.51 481 ASP B O 1
ATOM 7816 N N . LEU B 1 485 ? 78.643 56.159 2.545 1.00 21.60 482 LEU B N 1
ATOM 7817 C CA . LEU B 1 485 ? 79.205 56.958 1.454 1.00 21.42 482 LEU B CA 1
ATOM 7818 C C . LEU B 1 485 ? 78.520 56.853 0.095 1.00 21.03 482 LEU B C 1
ATOM 7819 O O . LEU B 1 485 ? 78.343 57.891 -0.591 1.00 20.78 482 LEU B O 1
ATOM 7824 N N . GLU B 1 486 ? 78.130 55.636 -0.306 1.00 20.90 483 GLU B N 1
ATOM 7825 C CA . GLU B 1 486 ? 77.458 55.432 -1.598 1.00 21.02 483 GLU B CA 1
ATOM 7826 C C . GLU B 1 486 ? 76.059 56.034 -1.563 1.00 20.60 483 GLU B C 1
ATOM 7827 O O . GLU B 1 486 ? 75.566 56.524 -2.598 1.00 20.56 483 GLU B O 1
ATOM 7833 N N . LEU B 1 487 ? 75.428 56.031 -0.383 1.00 19.10 484 LEU B N 1
ATOM 7834 C CA . LEU B 1 487 ? 74.087 56.610 -0.222 1.00 19.53 484 LEU B CA 1
ATOM 7835 C C . LEU B 1 487 ? 74.158 58.119 -0.483 1.00 19.22 484 LEU B C 1
ATOM 7836 O O . LEU B 1 487 ? 73.308 58.676 -1.213 1.00 19.37 484 LEU B O 1
ATOM 7841 N N . ILE B 1 488 ? 75.175 58.767 0.093 1.00 18.40 485 ILE B N 1
ATOM 7842 C CA . ILE B 1 488 ? 75.407 60.207 -0.071 1.00 18.96 485 ILE B CA 1
ATOM 7843 C C . ILE B 1 488 ? 75.592 60.545 -1.549 1.00 20.59 485 ILE B C 1
ATOM 7844 O O . ILE B 1 488 ? 74.942 61.478 -2.069 1.00 22.25 485 ILE B O 1
ATOM 7849 N N . GLU B 1 489 ? 76.454 59.783 -2.227 1.00 21.16 486 GLU B N 1
ATOM 7850 C CA . GLU B 1 489 ? 76.725 59.996 -3.653 1.00 23.40 486 GLU B CA 1
ATOM 7851 C C . GLU B 1 489 ? 75.502 59.731 -4.522 1.00 22.97 486 GLU B C 1
ATOM 7852 O O . GLU B 1 489 ? 75.286 60.428 -5.539 1.00 22.09 486 GLU B O 1
ATOM 7858 N N . HIS B 1 490 ? 74.689 58.756 -4.107 1.00 22.05 487 HIS B N 1
ATOM 7859 C CA . HIS B 1 490 ? 73.459 58.396 -4.812 1.00 21.75 487 HIS B CA 1
ATOM 7860 C C . HIS B 1 490 ? 72.469 59.568 -4.774 1.00 19.86 487 HIS B C 1
ATOM 7861 O O . HIS B 1 490 ? 71.881 59.925 -5.810 1.00 18.94 487 HIS B O 1
ATOM 7868 N N . VAL B 1 491 ? 72.307 60.184 -3.602 1.00 19.14 488 VAL B N 1
ATOM 7869 C CA . VAL B 1 491 ? 71.397 61.323 -3.449 1.00 19.08 488 VAL B CA 1
ATOM 7870 C C . VAL B 1 491 ? 71.972 62.588 -4.114 1.00 19.48 488 VAL B C 1
ATOM 7871 O O . VAL B 1 491 ? 71.214 63.400 -4.706 1.00 18.17 488 VAL B O 1
ATOM 7875 N N . LYS B 1 492 ? 73.295 62.756 -4.047 1.00 18.84 489 LYS B N 1
ATOM 7876 C CA . LYS B 1 492 ? 73.940 63.903 -4.685 1.00 19.81 489 LYS B CA 1
ATOM 7877 C C . LYS B 1 492 ? 73.785 63.833 -6.214 1.00 20.92 489 LYS B C 1
ATOM 7878 O O . LYS B 1 492 ? 73.783 64.882 -6.897 1.00 19.29 489 LYS B O 1
ATOM 7884 N N . ASP B 1 493 ? 73.623 62.613 -6.741 1.00 21.84 490 ASP B N 1
ATOM 7885 C CA . ASP B 1 493 ? 73.411 62.389 -8.180 1.00 23.17 490 ASP B CA 1
ATOM 7886 C C . ASP B 1 493 ? 71.954 62.724 -8.518 1.00 23.68 490 ASP B C 1
ATOM 7887 O O . ASP B 1 493 ? 71.641 63.216 -9.627 1.00 22.18 490 ASP B O 1
ATOM 7892 N N . ALA B 1 494 ? 71.069 62.470 -7.554 1.00 23.04 491 ALA B N 1
ATOM 7893 C CA . ALA B 1 494 ? 69.635 62.702 -7.724 1.00 22.83 491 ALA B CA 1
ATOM 7894 C C . ALA B 1 494 ? 69.166 64.156 -7.727 1.00 22.98 491 ALA B C 1
ATOM 7895 O O . ALA B 1 494 ? 68.378 64.555 -8.618 1.00 23.33 491 ALA B O 1
ATOM 7897 N N . VAL B 1 495 ? 69.649 64.951 -6.770 1.00 23.19 492 VAL B N 1
ATOM 7898 C CA . VAL B 1 495 ? 69.209 66.337 -6.623 1.00 23.19 492 VAL B CA 1
ATOM 7899 C C . VAL B 1 495 ? 70.265 67.435 -6.681 1.00 24.86 492 VAL B C 1
ATOM 7900 O O . VAL B 1 495 ? 71.485 67.160 -6.645 1.00 25.12 492 VAL B O 1
ATOM 7904 N N . LYS B 1 496 ? 69.781 68.676 -6.753 1.00 25.96 493 LYS B N 1
ATOM 7905 C CA . LYS B 1 496 ? 70.622 69.870 -6.818 1.00 29.14 493 LYS B CA 1
ATOM 7906 C C . LYS B 1 496 ? 70.489 70.672 -5.603 1.00 29.67 493 LYS B C 1
ATOM 7907 O O . LYS B 1 496 ? 70.792 71.861 -5.606 1.00 32.58 493 LYS B O 1
ATOM 7913 N N . ILE B 1 497 ? 70.045 70.006 -4.588 1.00 26.58 494 ILE B N 1
ATOM 7914 C CA . ILE B 1 497 ? 69.905 70.670 -3.349 1.00 23.82 494 ILE B CA 1
ATOM 7915 C C . ILE B 1 497 ? 70.891 70.107 -2.344 1.00 20.96 494 ILE B C 1
ATOM 7916 O O . ILE B 1 497 ? 71.310 68.941 -2.476 1.00 20.47 494 ILE B O 1
ATOM 7921 N N . PRO B 1 498 ? 71.250 70.953 -1.311 1.00 20.77 495 PRO B N 1
ATOM 7922 C CA . PRO B 1 498 ? 72.227 70.587 -0.289 1.00 20.84 495 PRO B CA 1
ATOM 7923 C C . PRO B 1 498 ? 71.802 69.340 0.426 1.00 19.44 495 PRO B C 1
ATOM 7924 O O . PRO B 1 498 ? 70.652 69.225 0.854 1.00 18.75 495 PRO B O 1
ATOM 7928 N N . VAL B 1 499 ? 72.744 68.434 0.521 1.00 19.23 496 VAL B N 1
ATOM 7929 C CA . VAL B 1 499 ? 72.517 67.177 1.176 1.00 19.20 496 VAL B CA 1
ATOM 7930 C C . VAL B 1 499 ? 73.374 67.082 2.443 1.00 19.97 496 VAL B C 1
ATOM 7931 O O . VAL B 1 499 ? 74.623 67.250 2.390 1.00 19.50 496 VAL B O 1
ATOM 7935 N N . ILE B 1 500 ? 72.711 66.841 3.573 1.00 18.89 497 ILE B N 1
ATOM 7936 C CA . ILE B 1 500 ? 73.374 66.701 4.869 1.00 19.35 497 ILE B CA 1
ATOM 7937 C C . ILE B 1 500 ? 73.599 65.222 5.160 1.00 19.70 497 ILE B C 1
ATOM 7938 O O . ILE B 1 500 ? 72.634 64.409 5.125 1.00 19.94 497 ILE B O 1
ATOM 7943 N N . ALA B 1 501 ? 74.849 64.866 5.458 1.00 18.55 498 ALA B N 1
ATOM 7944 C CA . ALA B 1 501 ? 75.199 63.489 5.806 1.00 19.17 498 ALA B CA 1
ATOM 7945 C C . ALA B 1 501 ? 74.873 63.297 7.281 1.00 20.58 498 ALA B C 1
ATOM 7946 O O . ALA B 1 501 ? 75.429 64.003 8.164 1.00 19.69 498 ALA B O 1
ATOM 7948 N N . SER B 1 502 ? 73.949 62.379 7.545 1.00 21.21 499 SER B N 1
ATOM 7949 C CA . SER B 1 502 ? 73.537 62.057 8.904 1.00 25.00 499 SER B CA 1
ATOM 7950 C C . SER B 1 502 ? 73.570 60.539 9.068 1.00 25.32 499 SER B C 1
ATOM 7951 O O . SER B 1 502 ? 73.611 59.787 8.052 1.00 29.28 499 SER B O 1
ATOM 7954 N N . SER B 1 503 ? 73.562 60.099 10.328 1.00 25.47 500 SER B N 1
ATOM 7955 C CA . SER B 1 503 ? 73.603 58.687 10.765 1.00 25.19 500 SER B CA 1
ATOM 7956 C C . SER B 1 503 ? 74.973 58.015 10.603 1.00 23.62 500 SER B C 1
ATOM 7957 O O . SER B 1 503 ? 75.530 57.937 9.470 1.00 22.33 500 SER B O 1
ATOM 7960 N N . GLY B 1 504 ? 75.520 57.552 11.726 1.00 23.37 501 GLY B N 1
ATOM 7961 C CA . GLY B 1 504 ? 76.800 56.869 11.714 1.00 24.33 501 GLY B CA 1
ATOM 7962 C C . GLY B 1 504 ? 78.010 57.610 12.243 1.00 23.96 501 GLY B C 1
ATOM 7963 O O . GLY B 1 504 ? 79.020 56.959 12.577 1.00 24.10 501 GLY B O 1
ATOM 7964 N N . ALA B 1 505 ? 77.940 58.937 12.344 1.00 23.69 502 ALA B N 1
ATOM 7965 C CA . ALA B 1 505 ? 79.083 59.729 12.823 1.00 24.58 502 ALA B CA 1
ATOM 7966 C C . ALA B 1 505 ? 79.449 59.392 14.270 1.00 25.86 502 ALA B C 1
ATOM 7967 O O . ALA B 1 505 ? 78.577 59.433 15.169 1.00 25.87 502 ALA B O 1
ATOM 7969 N N . GLY B 1 506 ? 80.717 59.042 14.492 1.00 25.98 503 GLY B N 1
ATOM 7970 C CA . GLY B 1 506 ? 81.186 58.702 15.828 1.00 26.57 503 GLY B CA 1
ATOM 7971 C C . GLY B 1 506 ? 82.480 59.434 16.196 1.00 25.79 503 GLY B C 1
ATOM 7972 O O . GLY B 1 506 ? 82.687 59.795 17.358 1.00 28.40 503 GLY B O 1
ATOM 7973 N N . VAL B 1 507 ? 83.340 59.644 15.202 1.00 24.66 504 VAL B N 1
ATOM 7974 C CA . VAL B 1 507 ? 84.629 60.310 15.415 1.00 24.33 504 VAL B CA 1
ATOM 7975 C C . VAL B 1 507 ? 84.863 61.391 14.357 1.00 24.81 504 VAL B C 1
ATOM 7976 O O . VAL B 1 507 ? 84.218 61.398 13.309 1.00 25.22 504 VAL B O 1
ATOM 7980 N N . PRO B 1 508 ? 85.796 62.345 14.586 1.00 24.31 505 PRO B N 1
ATOM 7981 C CA . PRO B 1 508 ? 86.075 63.413 13.615 1.00 23.86 505 PRO B CA 1
ATOM 7982 C C . PRO B 1 508 ? 86.487 62.863 12.244 1.00 23.75 505 PRO B C 1
ATOM 7983 O O . PRO B 1 508 ? 86.243 63.500 11.220 1.00 23.28 505 PRO B O 1
ATOM 7987 N N . GLU B 1 509 ? 87.094 61.679 12.221 1.00 23.06 506 GLU B N 1
ATOM 7988 C CA . GLU B 1 509 ? 87.540 61.054 10.968 1.00 23.77 506 GLU B CA 1
ATOM 7989 C C . GLU B 1 509 ? 86.376 60.769 10.019 1.00 22.95 506 GLU B C 1
ATOM 7990 O O . GLU B 1 509 ? 86.562 60.738 8.780 1.00 24.31 506 GLU B O 1
ATOM 7996 N N . HIS B 1 510 ? 85.183 60.581 10.588 1.00 21.23 507 HIS B N 1
ATOM 7997 C CA . HIS B 1 510 ? 83.963 60.324 9.810 1.00 21.96 507 HIS B CA 1
ATOM 7998 C C . HIS B 1 510 ? 83.538 61.567 9.030 1.00 21.15 507 HIS B C 1
ATOM 7999 O O . HIS B 1 510 ? 83.015 61.461 7.886 1.00 20.43 507 HIS B O 1
ATOM 8006 N N . PHE B 1 511 ? 83.773 62.739 9.627 1.00 20.43 508 PHE B N 1
ATOM 8007 C CA . PHE B 1 511 ? 83.445 64.014 8.991 1.00 21.09 508 PHE B CA 1
ATOM 8008 C C . PHE B 1 511 ? 84.436 64.299 7.873 1.00 21.94 508 PHE B C 1
ATOM 8009 O O . PHE B 1 511 ? 84.038 64.736 6.772 1.00 23.48 508 PHE B O 1
ATOM 8017 N N . GLU B 1 512 ? 85.715 64.013 8.129 1.00 23.20 509 GLU B N 1
ATOM 8018 C CA . GLU B 1 512 ? 86.782 64.213 7.142 1.00 24.54 509 GLU B CA 1
ATOM 8019 C C . GLU B 1 512 ? 86.485 63.355 5.912 1.00 24.40 509 GLU B C 1
ATOM 8020 O O . GLU B 1 512 ? 86.558 63.844 4.755 1.00 22.74 509 GLU B O 1
ATOM 8026 N N . GLU B 1 513 ? 86.135 62.092 6.166 1.00 23.74 510 GLU B N 1
ATOM 8027 C CA . GLU B 1 513 ? 85.809 61.124 5.119 1.00 24.60 510 GLU B CA 1
ATOM 8028 C C . GLU B 1 513 ? 84.648 61.609 4.248 1.00 24.14 510 GLU B C 1
ATOM 8029 O O . GLU B 1 513 ? 84.730 61.546 2.998 1.00 23.35 510 GLU B O 1
ATOM 8035 N N . ALA B 1 514 ? 83.582 62.094 4.884 1.00 22.77 511 ALA B N 1
ATOM 8036 C CA . ALA B 1 514 ? 82.413 62.593 4.152 1.00 22.46 511 ALA B CA 1
ATOM 8037 C C . ALA B 1 514 ? 82.749 63.838 3.309 1.00 23.32 511 ALA B C 1
ATOM 8038 O O . ALA B 1 514 ? 82.308 63.949 2.143 1.00 24.74 511 ALA B O 1
ATOM 8040 N N . PHE B 1 515 ? 83.538 64.754 3.872 1.00 23.01 512 PHE B N 1
ATOM 8041 C CA . PHE B 1 515 ? 83.916 65.984 3.164 1.00 24.42 512 PHE B CA 1
ATOM 8042 C C . PHE B 1 515 ? 84.953 65.796 2.054 1.00 25.55 512 PHE B C 1
ATOM 8043 O O . PHE B 1 515 ? 85.009 66.612 1.105 1.00 26.72 512 PHE B O 1
ATOM 8051 N N . LEU B 1 516 ? 85.752 64.731 2.144 1.00 26.46 513 LEU B N 1
ATOM 8052 C CA . LEU B 1 516 ? 86.774 64.460 1.133 1.00 27.78 513 LEU B CA 1
ATOM 8053 C C . LEU B 1 516 ? 86.441 63.346 0.137 1.00 28.55 513 LEU B C 1
ATOM 8054 O O . LEU B 1 516 ? 86.930 63.374 -1.018 1.00 29.20 513 LEU B O 1
ATOM 8059 N N . LYS B 1 517 ? 85.612 62.384 0.544 1.00 26.99 514 LYS B N 1
ATOM 8060 C CA . LYS B 1 517 ? 85.260 61.268 -0.338 1.00 28.09 514 LYS B CA 1
ATOM 8061 C C . LYS B 1 517 ? 83.884 61.377 -0.963 1.00 27.04 514 LYS B C 1
ATOM 8062 O O . LYS B 1 517 ? 83.566 60.621 -1.916 1.00 29.66 514 LYS B O 1
ATOM 8068 N N . THR B 1 518 ? 83.060 62.292 -0.452 1.00 24.94 515 THR B N 1
ATOM 8069 C CA . THR B 1 518 ? 81.716 62.492 -0.995 1.00 23.55 515 THR B CA 1
ATOM 8070 C C . THR B 1 518 ? 81.462 63.972 -1.271 1.00 23.56 515 THR B C 1
ATOM 8071 O O . THR B 1 518 ? 82.272 64.852 -0.877 1.00 22.83 515 THR B O 1
ATOM 8075 N N . ARG B 1 519 ? 80.340 64.247 -1.931 1.00 21.39 516 ARG B N 1
ATOM 8076 C CA . ARG B 1 519 ? 79.935 65.608 -2.253 1.00 21.06 516 ARG B CA 1
ATOM 8077 C C . ARG B 1 519 ? 78.968 66.128 -1.183 1.00 20.57 516 ARG B C 1
ATOM 8078 O O . ARG B 1 519 ? 78.214 67.099 -1.416 1.00 21.15 516 ARG B O 1
ATOM 8086 N N . ALA B 1 520 ? 78.987 65.500 -0.004 1.00 18.55 517 ALA B N 1
ATOM 8087 C CA . ALA B 1 520 ? 78.133 65.906 1.119 1.00 16.86 517 ALA B CA 1
ATOM 8088 C C . ALA B 1 520 ? 78.306 67.410 1.376 1.00 17.38 517 ALA B C 1
ATOM 8089 O O . ALA B 1 520 ? 79.447 67.921 1.392 1.00 18.77 517 ALA B O 1
ATOM 8091 N N . ASP B 1 521 ? 77.195 68.111 1.580 1.00 15.94 518 ASP B N 1
ATOM 8092 C CA . ASP B 1 521 ? 77.210 69.559 1.792 1.00 17.52 518 ASP B CA 1
ATOM 8093 C C . ASP B 1 521 ? 77.255 69.972 3.258 1.00 17.70 518 ASP B C 1
ATOM 8094 O O . ASP B 1 521 ? 77.344 71.181 3.569 1.00 18.08 518 ASP B O 1
ATOM 8099 N N . ALA B 1 522 ? 77.172 68.983 4.148 1.00 16.52 519 ALA B N 1
ATOM 8100 C CA . ALA B 1 522 ? 77.201 69.200 5.600 1.00 17.17 519 ALA B CA 1
ATOM 8101 C C . ALA B 1 522 ? 77.192 67.866 6.305 1.00 16.74 519 ALA B C 1
ATOM 8102 O O . ALA B 1 522 ? 76.790 66.831 5.720 1.00 18.07 519 ALA B O 1
ATOM 8104 N N . CYS B 1 523 ? 77.619 67.878 7.561 1.00 18.03 520 CYS B N 1
ATOM 8105 C CA . CYS B 1 523 ? 77.638 66.674 8.369 1.00 18.34 520 CYS B CA 1
ATOM 8106 C C . CYS B 1 523 ? 77.000 66.932 9.707 1.00 19.90 520 CYS B C 1
ATOM 8107 O O . CYS B 1 523 ? 77.257 67.974 10.361 1.00 21.47 520 CYS B O 1
ATOM 8110 N N . LEU B 1 524 ? 76.160 65.987 10.114 1.00 20.09 521 LEU B N 1
ATOM 8111 C CA . LEU B 1 524 ? 75.458 66.066 11.377 1.00 20.99 521 LEU B CA 1
ATOM 8112 C C . LEU B 1 524 ? 75.951 64.990 12.340 1.00 21.87 521 LEU B C 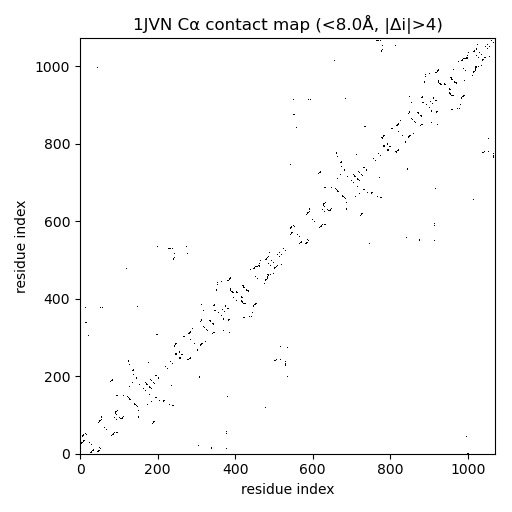1
ATOM 8113 O O . LEU B 1 524 ? 76.231 63.836 11.933 1.00 22.74 521 LEU B O 1
ATOM 8118 N N . GLY B 1 525 ? 76.064 65.380 13.606 1.00 23.88 522 GLY B N 1
ATOM 8119 C CA . GLY B 1 525 ? 76.480 64.476 14.662 1.00 23.66 522 GLY B CA 1
ATOM 8120 C C . GLY B 1 525 ? 75.421 64.604 15.746 1.00 24.57 522 GLY B C 1
ATOM 8121 O O . GLY B 1 525 ? 74.853 65.707 15.927 1.00 22.73 522 GLY B O 1
ATOM 8122 N N . ALA B 1 526 ? 75.142 63.511 16.454 1.00 23.78 523 ALA B N 1
ATOM 8123 C CA . ALA B 1 526 ? 74.131 63.500 17.508 1.00 25.75 523 ALA B CA 1
ATOM 8124 C C . ALA B 1 526 ? 74.705 62.936 18.799 1.00 25.98 523 ALA B C 1
ATOM 8125 O O . ALA B 1 526 ? 75.225 63.690 19.651 1.00 27.45 523 ALA B O 1
ATOM 8127 N N . GLY B 1 527 ? 74.641 61.613 18.929 1.00 27.77 524 GLY B N 1
ATOM 8128 C CA . GLY B 1 527 ? 75.141 60.920 20.106 1.00 29.45 524 GLY B CA 1
ATOM 8129 C C . GLY B 1 527 ? 76.586 61.165 20.504 1.00 30.54 524 GLY B C 1
ATOM 8130 O O . GLY B 1 527 ? 76.871 61.252 21.715 1.00 31.87 524 GLY B O 1
ATOM 8131 N N . MET B 1 528 ? 77.493 61.288 19.529 1.00 31.01 525 MET B N 1
ATOM 8132 C CA . MET B 1 528 ? 78.918 61.515 19.811 1.00 31.41 525 MET B CA 1
ATOM 8133 C C . MET B 1 528 ? 79.156 62.834 20.553 1.00 33.14 525 MET B C 1
ATOM 8134 O O . MET B 1 528 ? 80.100 62.941 21.382 1.00 34.25 525 MET B O 1
ATOM 8139 N N . PHE B 1 529 ? 78.302 63.822 20.267 1.00 33.79 526 PHE B N 1
ATOM 8140 C CA . PHE B 1 529 ? 78.381 65.144 20.896 1.00 35.21 526 PHE B CA 1
ATOM 8141 C C . PHE B 1 529 ? 77.639 65.131 22.226 1.00 38.36 526 PHE B C 1
ATOM 8142 O O . PHE B 1 529 ? 78.049 65.815 23.186 1.00 39.35 526 PHE B O 1
ATOM 8150 N N . HIS B 1 530 ? 76.565 64.343 22.284 1.00 41.04 527 HIS B N 1
ATOM 8151 C CA . HIS B 1 530 ? 75.732 64.219 23.479 1.00 44.04 527 HIS B CA 1
ATOM 8152 C C . HIS B 1 530 ? 76.389 63.413 24.597 1.00 44.79 527 HIS B C 1
ATOM 8153 O O . HIS B 1 530 ? 76.172 63.711 25.795 1.00 45.50 527 HIS B O 1
ATOM 8160 N N . ARG B 1 531 ? 77.179 62.405 24.223 1.00 45.27 528 ARG B N 1
ATOM 8161 C CA . ARG B 1 531 ? 77.876 61.552 25.189 1.00 46.53 528 ARG B CA 1
ATOM 8162 C C . ARG B 1 531 ? 79.191 62.157 25.691 1.00 46.68 528 ARG B C 1
ATOM 8163 O O . ARG B 1 531 ? 79.834 61.606 26.614 1.00 47.53 528 ARG B O 1
ATOM 8171 N N . GLY B 1 532 ? 79.592 63.280 25.098 1.00 46.72 529 GLY B N 1
ATOM 8172 C CA . GLY B 1 532 ? 80.815 63.952 25.512 1.00 47.13 529 GLY B CA 1
ATOM 8173 C C . GLY B 1 532 ? 82.102 63.361 24.968 1.00 47.61 529 GLY B C 1
ATOM 8174 O O . GLY B 1 532 ? 83.212 63.808 25.353 1.00 50.01 529 GLY B O 1
ATOM 8175 N N . GLU B 1 533 ? 81.976 62.379 24.073 1.00 46.97 530 GLU B N 1
ATOM 8176 C CA . GLU B 1 533 ? 83.127 61.714 23.453 1.00 46.08 530 GLU B CA 1
ATOM 8177 C C . GLU B 1 533 ? 83.932 62.720 22.636 1.00 44.10 530 GLU B C 1
ATOM 8178 O O . GLU B 1 533 ? 85.187 62.646 22.582 1.00 44.10 530 GLU B O 1
ATOM 8184 N N . PHE B 1 534 ? 83.206 63.657 22.019 1.00 40.42 531 PHE B N 1
ATOM 8185 C CA . PHE B 1 534 ? 83.787 64.735 21.211 1.00 38.00 531 PHE B CA 1
ATOM 8186 C C . PHE B 1 534 ? 82.864 65.954 21.202 1.00 36.86 531 PHE B C 1
ATOM 8187 O O . PHE B 1 534 ? 81.632 65.831 21.428 1.00 36.55 531 PHE B O 1
ATOM 8195 N N . THR B 1 535 ? 83.451 67.122 20.949 1.00 34.54 532 THR B N 1
ATOM 8196 C CA . THR B 1 535 ? 82.713 68.382 20.850 1.00 32.90 532 THR B CA 1
ATOM 8197 C C . THR B 1 535 ? 82.765 68.750 19.379 1.00 30.65 532 THR B C 1
ATOM 8198 O O . THR B 1 535 ? 83.545 68.138 18.617 1.00 29.48 532 THR B O 1
ATOM 8202 N N . VAL B 1 536 ? 81.969 69.734 18.957 1.00 29.57 533 VAL B N 1
ATOM 8203 C CA . VAL B 1 536 ? 81.984 70.170 17.556 1.00 30.05 533 VAL B CA 1
ATOM 8204 C C . VAL B 1 536 ? 83.372 70.744 17.270 1.00 29.68 533 VAL B C 1
ATOM 8205 O O . VAL B 1 536 ? 83.940 70.532 16.176 1.00 30.47 533 VAL B O 1
ATOM 8209 N N . ASN B 1 537 ? 83.933 71.425 18.270 1.00 30.68 534 ASN B N 1
ATOM 8210 C CA . ASN B 1 537 ? 85.267 72.007 18.157 1.00 30.69 534 ASN B CA 1
ATOM 8211 C C . ASN B 1 537 ? 86.334 70.941 17.966 1.00 29.90 534 ASN B C 1
ATOM 8212 O O . ASN B 1 537 ? 87.330 71.186 17.258 1.00 30.80 534 ASN B O 1
ATOM 8217 N N . ASP B 1 538 ? 86.128 69.750 18.541 1.00 29.97 535 ASP B N 1
ATOM 8218 C CA . ASP B 1 538 ? 87.085 68.644 18.375 1.00 28.04 535 ASP B CA 1
ATOM 8219 C C . ASP B 1 538 ? 87.092 68.204 16.919 1.00 26.63 535 ASP B C 1
ATOM 8220 O O . ASP B 1 538 ? 88.171 67.946 16.334 1.00 27.37 535 ASP B O 1
ATOM 8225 N N . VAL B 1 539 ? 85.895 68.133 16.332 1.00 25.51 536 VAL B N 1
ATOM 8226 C CA . VAL B 1 539 ? 85.706 67.745 14.930 1.00 23.20 536 VAL B CA 1
ATOM 8227 C C . VAL B 1 539 ? 86.330 68.806 14.039 1.00 21.75 536 VAL B C 1
ATOM 8228 O O . VAL B 1 539 ? 87.109 68.485 13.116 1.00 21.46 536 VAL B O 1
ATOM 8232 N N . LYS B 1 540 ? 86.021 70.067 14.341 1.00 22.56 537 LYS B N 1
ATOM 8233 C CA . LYS B 1 540 ? 86.533 71.214 13.586 1.00 24.18 537 LYS B CA 1
ATOM 8234 C C . LYS B 1 540 ? 88.055 71.329 13.620 1.00 24.65 537 LYS B C 1
ATOM 8235 O O . LYS B 1 540 ? 88.690 71.501 12.547 1.00 23.79 537 LYS B O 1
ATOM 8241 N N . GLU B 1 541 ? 88.654 71.198 14.811 1.00 25.65 538 GLU B N 1
ATOM 8242 C CA . GLU B 1 541 ? 90.123 71.265 14.958 1.00 27.77 538 GLU B CA 1
ATOM 8243 C C . GLU B 1 541 ? 90.779 70.191 14.097 1.00 26.80 538 GLU B C 1
ATOM 8244 O O . GLU B 1 541 ? 91.813 70.443 13.436 1.00 27.48 538 GLU B O 1
ATOM 8250 N N . TYR B 1 542 ? 90.174 69.002 14.082 1.00 25.70 539 TYR B N 1
ATOM 8251 C CA . TYR B 1 542 ? 90.688 67.881 13.289 1.00 24.50 539 TYR B CA 1
ATOM 8252 C C . TYR B 1 542 ? 90.584 68.157 11.785 1.00 24.08 539 TYR B C 1
ATOM 8253 O O . TYR B 1 542 ? 91.519 67.844 11.017 1.00 24.70 539 TYR B O 1
ATOM 8262 N N . LEU B 1 543 ? 89.463 68.744 11.365 1.00 23.08 540 LEU B N 1
ATOM 8263 C CA . LEU B 1 543 ? 89.230 69.070 9.953 1.00 23.73 540 LEU B CA 1
ATOM 8264 C C . LEU B 1 543 ? 90.159 70.201 9.521 1.00 25.26 540 LEU B C 1
ATOM 8265 O O . LEU B 1 543 ? 90.660 70.230 8.366 1.00 25.86 540 LEU B O 1
ATOM 8270 N N . LEU B 1 544 ? 90.401 71.112 10.461 1.00 28.34 541 LEU B N 1
ATOM 8271 C CA . LEU B 1 544 ? 91.261 72.277 10.266 1.00 32.45 541 LEU B CA 1
ATOM 8272 C C . LEU B 1 544 ? 92.702 71.870 9.971 1.00 33.80 541 LEU B C 1
ATOM 8273 O O . LEU B 1 544 ? 93.347 72.449 9.068 1.00 35.91 541 LEU B O 1
ATOM 8278 N N . GLU B 1 545 ? 93.201 70.861 10.688 1.00 34.87 542 GLU B N 1
ATOM 8279 C CA . GLU B 1 545 ? 94.570 70.395 10.483 1.00 36.48 542 GLU B CA 1
ATOM 8280 C C . GLU B 1 545 ? 94.698 69.534 9.233 1.00 35.51 542 GLU B C 1
ATOM 8281 O O . GLU B 1 545 ? 95.817 69.131 8.846 1.00 36.01 542 GLU B O 1
ATOM 8287 N N . HIS B 1 546 ? 93.559 69.259 8.597 1.00 34.09 543 HIS B N 1
ATOM 8288 C CA . HIS B 1 546 ? 93.536 68.476 7.369 1.00 32.39 543 HIS B CA 1
ATOM 8289 C C . HIS B 1 546 ? 93.252 69.359 6.150 1.00 30.97 543 HIS B C 1
ATOM 8290 O O . HIS B 1 546 ? 92.912 68.863 5.054 1.00 31.37 543 HIS B O 1
ATOM 8297 N N . GLY B 1 547 ? 93.398 70.671 6.346 1.00 29.36 544 GLY B N 1
ATOM 8298 C CA . GLY B 1 547 ? 93.228 71.628 5.262 1.00 28.32 544 GLY B CA 1
ATOM 8299 C C . GLY B 1 547 ? 91.838 72.098 4.892 1.00 26.92 544 GLY B C 1
ATOM 8300 O O . GLY B 1 547 ? 91.686 72.844 3.900 1.00 28.79 544 GLY B O 1
ATOM 8301 N N . LEU B 1 548 ? 90.831 71.699 5.663 1.00 26.04 545 LEU B N 1
ATOM 8302 C CA . LEU B 1 548 ? 89.455 72.096 5.380 1.00 24.50 545 LEU B CA 1
ATOM 8303 C C . LEU B 1 548 ? 89.108 73.411 6.059 1.00 24.50 545 LEU B C 1
ATOM 8304 O O . LEU B 1 548 ? 89.670 73.743 7.134 1.00 23.22 545 LEU B O 1
ATOM 8309 N N . LYS B 1 549 ? 88.199 74.163 5.439 1.00 23.55 546 LYS B N 1
ATOM 8310 C CA . LYS B 1 549 ? 87.761 75.452 5.967 1.00 23.06 546 LYS B CA 1
ATOM 8311 C C . LYS B 1 549 ? 86.522 75.239 6.821 1.00 22.95 546 LYS B C 1
ATOM 8312 O O . LYS B 1 549 ? 85.518 74.631 6.363 1.00 22.10 546 LYS B O 1
ATOM 8318 N N . VAL B 1 550 ? 86.604 75.697 8.065 1.00 21.32 547 VAL B N 1
ATOM 8319 C CA . VAL B 1 550 ? 85.510 75.582 9.019 1.00 21.58 547 VAL B CA 1
ATOM 8320 C C . VAL B 1 550 ? 85.358 76.879 9.783 1.00 21.85 547 VAL B C 1
ATOM 8321 O O . VAL B 1 550 ? 86.351 77.634 9.978 1.00 21.57 547 VAL B O 1
ATOM 8325 N N . ARG B 1 551 ? 84.135 77.147 10.233 1.00 21.47 548 ARG B N 1
ATOM 8326 C CA . ARG B 1 551 ? 83.852 78.346 11.012 1.00 21.27 548 ARG B CA 1
ATOM 8327 C C . ARG B 1 551 ? 84.458 78.181 12.414 1.00 23.90 548 ARG B C 1
ATOM 8328 O O . ARG B 1 551 ? 84.208 77.159 13.107 1.00 22.73 548 ARG B O 1
ATOM 8336 N N . MET B 1 552 ? 85.260 79.164 12.814 1.00 25.78 549 MET B N 1
ATOM 8337 C CA . MET B 1 552 ? 85.886 79.180 14.132 1.00 29.83 549 MET B CA 1
ATOM 8338 C C . MET B 1 552 ? 85.580 80.562 14.709 1.00 32.43 549 MET B C 1
ATOM 8339 O O . MET B 1 552 ? 86.272 81.576 14.404 1.00 31.73 549 MET B O 1
ATOM 8344 N N . ASP B 1 553 ? 84.524 80.601 15.519 1.00 35.85 550 ASP B N 1
ATOM 8345 C CA . ASP B 1 553 ? 84.038 81.830 16.136 1.00 40.99 550 ASP B CA 1
ATOM 8346 C C . ASP B 1 553 ? 83.604 81.553 17.578 1.00 45.41 550 ASP B C 1
ATOM 8347 O O . ASP B 1 553 ? 82.944 80.518 17.863 1.00 48.26 550 ASP B O 1
ATOM 8352 N N . GLU B 1 554 ? 83.959 82.471 18.477 1.00 50.29 551 GLU B N 1
ATOM 8353 C CA . GLU B 1 554 ? 83.647 82.355 19.906 1.00 54.59 551 GLU B CA 1
ATOM 8354 C C . GLU B 1 554 ? 83.326 83.730 20.508 1.00 55.69 551 GLU B C 1
ATOM 8355 O O . GLU B 1 554 ? 83.792 84.779 19.991 1.00 55.89 551 GLU B O 1
ATOM 8361 N N . GLU B 1 555 ? 82.549 83.724 21.595 1.00 57.16 552 GLU B N 1
ATOM 8362 C CA . GLU B 1 555 ? 82.169 84.949 22.307 1.00 58.41 552 GLU B CA 1
ATOM 8363 C C . GLU B 1 555 ? 83.092 85.192 23.499 1.00 59.05 552 GLU B C 1
ATOM 8364 O O . GLU B 1 555 ? 83.897 84.287 23.821 1.00 59.46 552 GLU B O 1
#

Solvent-accessible surface area: 41904 Å² total

InterPro domains:
  IPR004651 Histidine biosynthesis, HisF [TIGR00735] (236-548)
  IPR004651 Histidine biosynthesis, HisF [cd04731] (238-543)
  IPR006062 Histidine biosynthesis protein [PF00977] (239-532)
  IPR010139 Imidazole glycerol phosphate synthase, subunit H [MF_00278] (3-211)
  IPR010139 Imidazole glycerol phosphate synthase, subunit H [TIGR01855] (4-210)
  IPR010139 Imidazole glycerol phosphate synthase, subunit H [cd01748] (4-209)
  IPR011060 Ribulose-phosphate binding barrel [SSF51366] (233-549)
  IPR013785 Aldolase-type TIM barrel [G3DSA:3.20.20.70] (238-551)
  IPR014640 Imidazole glycerol phosphate synthase HisHF [PIRSF036936] (1-552)
  IPR017926 Glutamine amidotransferase [PF00117] (6-210)
  IPR029062 Class I glutamine amidotransferase-like [G3DSA:3.40.50.880] (1-237)
  IPR029062 Class I glutamine amidotransferase-like [SSF52317] (2-222)
  IPR050064 Imidazole glycerol phosphate synthase HisA/HisF [PTHR21235] (236-549)

GO terms:
  GO:0000107 imidazoleglycerol-phosphate synthase activity (F, IDA)
  GO:0004359 glutaminase activity (F, IDA)
  GO:0005737 cytoplasm (C, IC)
  GO:0000105 L-histidine biosynthetic process (P, IMP)

Radius of gyration: 37.69 Å; Cα contacts (8 Å, |Δi|>4): 2534; chains: 2; bounding box: 66×132×64 Å

CATH classification: 3.40.50.880 (+1 more: 3.20.20.70)

B-factor: mean 30.97, std 10.36, range [13.13, 76.56]